Protein AF-0000000079604077 (afdb_homodimer)

Nearest PDB structures (foldseek):
  5gyy-assembly1_A  TM=9.411E-01  e=7.935E-50  Brassica rapa
  6kyw-assembly1_A  TM=9.581E-01  e=2.960E-48  Brassica rapa
  6kyw-assembly1_B  TM=9.552E-01  e=2.962E-47  Brassica rapa
  1kj1-assembly2_Q  TM=7.857E-01  e=2.710E-04  Allium sativum
  5d5g-assembly1_B  TM=6.576E-01  e=2.177E-03  Colocasia esculenta

pLDDT: mean 90.57, std 13.53, range [24.41, 98.75]

Radius of gyration: 33.09 Å; Cα contacts (8 Å, |Δi|>4): 2124; chains: 2; bounding box: 162×87×80 Å

InterPro domains:
  IPR000858 S-locus glycoprotein domain [PF00954] (209-317)
  IPR001480 Bulb-type lectin domain [PF01453] (72-177)
  IPR001480 Bulb-type lectin domain [PS50927] (23-145)
  IPR001480 Bulb-type lectin domain [SM00108] (29-151)
  IPR001480 Bulb-type lectin domain [cd00028] (32-151)
  IPR003609 PAN/Apple domain [PF08276] (339-404)
  IPR003609 PAN/Apple domain [PS50948] (339-420)
  IPR003609 PAN/Apple domain [SM00473] (340-419)
  IPR035446 S-locus-specific glycoprotein/EP1 [PIRSF002686] (5-427)
  IPR036426 Bulb-type lectin domain superfamily [G3DSA:2.90.10.10] (18-148)
  IPR036426 Bulb-type lectin domain superfamily [SSF51110] (73-182)

Sequence (864 aa):
MKHFYLFLFVSIISTLWLTSTSISTITPNQNISDGQTILSDDEFFRMGFFSPSNNSINRYFGIWYNKISVTTVVWVANRQTPLNDTSGVLTLNDQGTLMIIDRTNRSIWSTNSSLTANNPVAQLLGTGNLVIRNENSVDPDNYLWQSFDYPGNTFLPSMKFGFDFVKGLDKYLTAWKSDDDPSIGEYTNRFDRNGYPQILMRKGSEVEFNSGPWNGLRFSGMPNLKRNNIYTFEFVFNERELYYKYELVNNSVVSRMILDPDGKILRYIWIERRLEWELYVSGQMDNCDRYSLCGPYGICNIKDSAACGCLSGFEPRFPEQWRRADWSNGCVRKAELSCEGGDGFVKLSDVKVPDTRRSWFNDSMNLEECKQECLRKCNCTAYATLDVGTGRGCLNWFDDLVDIRSYPEETMQDIFVRMAASELGMTIHRILMKHFYLFLFVSIISTLWLTSTSISTITPNQNISDGQTILSDDEFFRMGFFSPSNNSINRYFGIWYNKISVTTVVWVANRQTPLNDTSGVLTLNDQGTLMIIDRTNRSIWSTNSSLTANNPVAQLLGTGNLVIRNENSVDPDNYLWQSFDYPGNTFLPSMKFGFDFVKGLDKYLTAWKSDDDPSIGEYTNRFDRNGYPQILMRKGSEVEFNSGPWNGLRFSGMPNLKRNNIYTFEFVFNERELYYKYELVNNSVVSRMILDPDGKILRYIWIERRLEWELYVSGQMDNCDRYSLCGPYGICNIKDSAACGCLSGFEPRFPEQWRRADWSNGCVRKAELSCEGGDGFVKLSDVKVPDTRRSWFNDSMNLEECKQECLRKCNCTAYATLDVGTGRGCLNWFDDLVDIRSYPEETMQDIFVRMAASELGMTIHRIL

Foldseek 3Di:
DDPPPPPPPPPPPPPPPPPPQFDQKAFQVDKAFAPGWGAARVRQKIWHKDFLDPPALWIWTFMFGRPADDTDTFGTFLLVPTDRHRQWMWGAHQQQKIFIAGPVRDTSGIDDFPDGEDRWMWGQHPQRKIFIAHPPDPDPVGTRDICLLPREFKATAPRWAAAFLVVGGHGWYFAACASRGSPGAQWIWGWDPQFAIWIFIDRHPHTFFTQFHDQAQGHLNQPPPHDDQFKDKDFDDDPGIGTIGMHGNDPVWDKMWGQYNVRWTFIWIQDRVVSDTDTDDTRDDDPLRTWQQQAFQWEAEPPDVVRIDHPQQWDQPDNVCVVVSNRHNHIDGPDDADLPDQKDWDKDFAKRWFDRSQKHKDFAAAPVRLRVVQSNDRQWFKKWARHPVVRTMIITHRDTGGSMYHDPDDRRTMMIGIHHNVRPVVVVPVVD/DPPPPPPPPPPPPPPPPPPPQFDQKAFQVDKAFAPGWGAARVRQKIWHKDFLDPPALWIWTFMFGRPADDTDTFGTFLLVPTDRHRQWMWGAHQQQKIFIAGPVRDTSGIDDFPDGEDRWMWGQHPQRKTFIAHPPDPDPVGTRDICLLPREFKATAPRWAAAFLVVGGHGWYFAACASRGSHGAQWIWGWDPQFAIWIFIDRNPHTFFTQFHDQAQGHLNQPPPHDDQFKDKDFDDDPGIGTIGMHGNDPVWDKMWGQYNVRWTFIWIQDRVVSDTDTDDTSDDDPLRTWQQQAFQWEAEPPDVVRIDHPQQWDQPDNVCVVVSNRHNHIDGPDAAPLPDLKFWDKDFAKRWFDRSQKHKDFAAAPVVLRVVQSNDRQWFKKWARHPVVRTMIITHRDTGGSMYHDPDDRRTMMIGIHHNVRPVVVVPVVD

Secondary structure (DSSP, 8-state):
------------------------EE-TT-EEETT-EEE-TTSSEEEEEE-SSTT---BEEEEEESSSSS--EEEESSTTS-BSSS--EEEE-TTS-EEEE-TTS-EEEE----SPPSSEEEEE-TTS-EEEEETT---GGG-SEEGGGS-TTEE-TT--EEEETTTTEEE-EEEEEETTEEEEEEEEEEEE-SSS-EEEEEETTEEEEEEEEB-SSSBTT-TT----SSEEEEEEESSSEEEEEEEES-TT--EEEEE-TTS-EEEEEEETTTTEEEEEEES--SGGGBTTTT-TTEEE-TTSSSSEEEPTTEEESSHHHHHTT--TT-EEESS---SSS--EEEEEEEEEPP--TTEEEETT--HHHHHHHHHH-TT--EEEEEETTTTEEEEEE-S---SEEE-SSS--EEEEEEE-GGGTSHHHHT--/------------------------EE-TT-EEETT-EEE-TTSSEEEEEE-SSTT---BEEEEEESSSSS--EEEESSTTS-BSSS--EEEE-TTS-EEEE-TTS-EEEE----SPPSSEEEEE-TTS-EEEEETT---GGG-SEEGGGS-TTEE-TT--EEEETTTTEEE-EEEEEETTEEEEEEEEEEEE-SSS-EEEEEETTEEEEEEEEB-SSSBTT-TT----SSEEEEEEESSSEEEEEEEES-TT--EEEEE-TTS-EEEEEEETTTTEEEEEEES--SGGGBTTTT-TTEEE-TTSSSSEEEPTTEEESSHHHHHTT--TT-EEESS---SSS--EEEEEEEEEPP--TTEEEESS--HHHHHHHHHH-TT--EEEEEETTTTEEEEEE-S---SEEE-SSS--EEEEEEE-GGGTSHHHHT--

Solvent-accessible surface area (backbone atoms only — not comparable to full-atom values): 45517 Å² total; per-residue (Å²): 137,86,82,76,79,80,77,79,80,78,77,78,76,77,74,73,76,73,72,75,73,62,63,27,64,42,39,51,91,38,74,44,41,52,86,43,73,41,31,8,72,75,45,40,23,31,34,33,54,47,50,73,39,92,86,47,65,45,27,36,43,33,32,25,46,50,73,50,94,59,88,44,76,52,38,63,71,28,38,83,48,59,36,77,54,75,56,41,31,39,39,32,43,69,62,50,37,42,33,36,25,40,84,83,65,44,72,63,36,66,55,85,54,92,55,87,44,59,64,26,30,36,34,38,37,63,72,63,40,39,33,30,23,32,68,89,49,84,52,76,91,60,46,59,43,51,42,52,60,61,26,42,30,34,52,46,52,71,34,56,42,25,34,35,60,78,80,69,43,72,19,45,36,34,8,24,53,39,92,70,33,66,24,81,31,60,26,35,40,36,70,39,70,46,43,51,50,29,40,38,28,22,53,68,90,42,67,47,30,57,35,26,39,61,29,72,78,34,34,41,46,30,74,44,61,49,69,45,78,48,34,42,70,48,78,46,77,59,92,50,35,37,33,42,33,35,41,62,70,35,84,86,57,51,63,42,31,34,37,40,60,84,61,45,42,39,29,34,33,55,38,72,93,76,71,41,77,38,82,72,49,53,60,64,49,43,79,63,42,38,49,38,57,25,9,33,42,12,29,23,29,71,69,38,48,67,37,56,44,52,38,92,64,36,38,57,62,50,57,70,46,39,71,64,70,49,29,63,73,16,26,38,71,72,56,75,72,64,68,82,61,66,54,46,68,48,78,44,72,17,20,20,55,43,69,32,60,60,25,46,71,42,77,83,34,39,57,69,56,34,50,52,57,36,67,71,36,68,61,37,40,30,37,30,55,34,18,67,79,79,49,34,6,19,33,34,30,55,53,82,49,27,43,28,30,50,48,86,74,54,91,51,43,54,37,32,37,55,35,19,50,84,56,61,69,62,60,63,60,75,76,102,136,87,79,77,79,78,79,80,79,79,77,78,76,76,75,74,76,74,74,75,73,61,65,28,62,43,39,50,93,38,72,44,41,52,86,42,72,40,32,9,73,76,46,40,22,32,33,33,55,46,50,73,39,94,86,48,63,44,28,34,44,32,32,25,46,51,75,51,95,59,89,44,75,52,39,62,69,29,38,81,48,61,37,77,54,74,57,40,31,40,38,31,42,69,61,50,35,44,31,34,24,40,82,84,67,46,72,63,36,65,56,86,56,93,54,86,45,60,65,27,30,36,35,37,36,63,73,64,40,41,32,30,24,33,68,90,48,86,53,77,91,59,46,60,41,52,42,50,60,60,26,42,31,34,50,47,55,71,34,56,41,24,36,34,61,77,79,68,42,73,19,45,38,33,7,23,53,39,92,69,34,67,24,82,31,60,26,37,40,35,70,40,69,48,43,49,51,28,41,38,29,22,52,69,90,43,70,48,30,56,34,26,38,61,28,73,78,36,34,41,46,32,74,43,63,49,68,44,76,47,35,45,70,49,80,46,77,60,91,51,37,34,32,42,32,35,40,62,70,33,83,85,57,50,62,44,31,33,37,39,60,85,64,45,42,39,29,34,34,56,37,72,94,76,69,41,75,38,83,71,50,54,62,65,51,44,80,64,43,39,50,39,57,26,8,33,41,12,31,22,27,69,69,38,49,67,37,55,45,51,39,91,64,36,38,56,62,50,56,71,46,39,70,63,69,49,30,64,72,18,27,37,70,73,55,75,73,65,71,81,60,65,54,44,69,48,80,44,72,18,21,21,54,43,68,32,60,60,25,46,71,41,76,81,34,39,56,68,56,33,51,52,56,37,67,71,36,68,61,37,40,31,36,31,56,33,19,66,79,82,49,35,5,19,33,35,30,55,52,81,48,27,45,27,29,51,49,87,73,57,92,50,43,54,37,33,36,54,35,18,51,86,55,62,67,60,59,64,60,76,77,103

Structure (mmCIF, N/CA/C/O backbone):
data_AF-0000000079604077-model_v1
#
loop_
_entity.id
_entity.type
_entity.pdbx_description
1 polymer 'Bulb-type lectin domain-containing protein'
#
loop_
_atom_site.group_PDB
_atom_site.id
_atom_site.type_symbol
_atom_site.label_atom_id
_atom_site.label_alt_id
_atom_site.label_comp_id
_atom_site.label_asym_id
_atom_site.label_entity_id
_atom_site.label_seq_id
_atom_site.pdbx_PDB_ins_code
_atom_site.Cartn_x
_atom_site.Cartn_y
_atom_site.Cartn_z
_atom_site.occupancy
_atom_site.B_iso_or_equiv
_atom_site.auth_seq_id
_atom_site.auth_comp_id
_atom_site.auth_asym_id
_atom_site.auth_atom_id
_atom_site.pdbx_PDB_model_num
ATOM 1 N N . MET A 1 1 ? -82.25 -31.422 -23.5 1 31.16 1 MET A N 1
ATOM 2 C CA . MET A 1 1 ? -81.188 -30.406 -23.625 1 31.16 1 MET A CA 1
ATOM 3 C C . MET A 1 1 ? -79.812 -31.031 -23.406 1 31.16 1 MET A C 1
ATOM 5 O O . MET A 1 1 ? -79.562 -31.734 -22.422 1 31.16 1 MET A O 1
ATOM 9 N N . LYS A 1 2 ? -79 -31.25 -24.625 1 38.84 2 LYS A N 1
ATOM 10 C CA . LYS A 1 2 ? -77.75 -31.844 -25 1 38.84 2 LYS A CA 1
ATOM 11 C C . LYS A 1 2 ? -76.562 -31.188 -24.266 1 38.84 2 LYS A C 1
ATOM 13 O O . LYS A 1 2 ? -76.438 -29.969 -24.328 1 38.84 2 LYS A O 1
ATOM 18 N N . HIS A 1 3 ? -76.125 -31.719 -23.188 1 37.91 3 HIS A N 1
ATOM 19 C CA . HIS A 1 3 ? -74.938 -31.375 -22.375 1 37.91 3 HIS A CA 1
ATOM 20 C C . HIS A 1 3 ? -73.625 -31.5 -23.188 1 37.91 3 HIS A C 1
ATOM 22 O O . HIS A 1 3 ? -73.25 -32.594 -23.578 1 37.91 3 HIS A O 1
ATOM 28 N N . PHE A 1 4 ? -73.375 -30.609 -24.172 1 47.59 4 PHE A N 1
ATOM 29 C CA . PHE A 1 4 ? -72.125 -30.625 -24.875 1 47.59 4 PHE A CA 1
ATOM 30 C C . PHE A 1 4 ? -70.938 -30.406 -23.906 1 47.59 4 PHE A C 1
ATOM 32 O O . PHE A 1 4 ? -70.938 -29.391 -23.203 1 47.59 4 PHE A O 1
ATOM 39 N N . TYR A 1 5 ? -70.312 -31.453 -23.453 1 42.5 5 TYR A N 1
ATOM 40 C CA . TYR A 1 5 ? -69 -31.469 -22.75 1 42.5 5 TYR A CA 1
ATOM 41 C C . TYR A 1 5 ? -67.875 -30.875 -23.609 1 42.5 5 TYR A C 1
ATOM 43 O O . TYR A 1 5 ? -67.625 -31.375 -24.703 1 42.5 5 TYR A O 1
ATOM 51 N N . LEU A 1 6 ? -67.688 -29.562 -23.609 1 46.19 6 LEU A N 1
ATOM 52 C CA . LEU A 1 6 ? -66.5 -28.922 -24.219 1 46.19 6 LEU A CA 1
ATOM 53 C C . LEU A 1 6 ? -65.188 -29.484 -23.625 1 46.19 6 LEU A C 1
ATOM 55 O O . LEU A 1 6 ? -64.938 -29.312 -22.438 1 46.19 6 LEU A O 1
ATOM 59 N N . PHE A 1 7 ? -64.625 -30.531 -24.234 1 49.16 7 PHE A N 1
ATOM 60 C CA . PHE A 1 7 ? -63.281 -31 -23.969 1 49.16 7 PHE A CA 1
ATOM 61 C C . PHE A 1 7 ? -62.25 -29.922 -24.297 1 49.16 7 PHE A C 1
ATOM 63 O O . PHE A 1 7 ? -62.125 -29.531 -25.453 1 49.16 7 PHE A O 1
ATOM 70 N N . LEU A 1 8 ? -61.844 -29.078 -23.359 1 47.78 8 LEU A N 1
ATOM 71 C CA . LEU A 1 8 ? -60.719 -28.188 -23.469 1 47.78 8 LEU A CA 1
ATOM 72 C C . LEU A 1 8 ? -59.406 -28.984 -23.641 1 47.78 8 LEU A C 1
ATOM 74 O O . LEU A 1 8 ? -59.031 -29.719 -22.734 1 47.78 8 LEU A O 1
ATOM 78 N N . PHE A 1 9 ? -58.969 -29.25 -24.859 1 48.38 9 PHE A N 1
ATOM 79 C CA . PHE A 1 9 ? -57.625 -29.766 -25.203 1 48.38 9 PHE A CA 1
ATOM 80 C C . PHE A 1 9 ? -56.562 -28.781 -24.766 1 48.38 9 PHE A C 1
ATOM 82 O O . PHE A 1 9 ? -56.438 -27.703 -25.328 1 48.38 9 PHE A O 1
ATOM 89 N N . VAL A 1 10 ? -56 -28.891 -23.578 1 51.97 10 VAL A N 1
ATOM 90 C CA . VAL A 1 10 ? -54.781 -28.203 -23.156 1 51.97 10 VAL A CA 1
ATOM 91 C C . VAL A 1 10 ? -53.594 -28.75 -23.938 1 51.97 10 VAL A C 1
ATOM 93 O O . VAL A 1 10 ? -53.188 -29.906 -23.781 1 51.97 10 VAL A O 1
ATOM 96 N N . SER A 1 11 ? -53.281 -28.25 -25.125 1 48.38 11 SER A N 1
ATOM 97 C CA . SER A 1 11 ? -52.031 -28.5 -25.828 1 48.38 11 SER A CA 1
ATOM 98 C C . SER A 1 11 ? -50.844 -28.156 -24.938 1 48.38 11 SER A C 1
ATOM 100 O O . SER A 1 11 ? -50.656 -27 -24.547 1 48.38 11 SER A O 1
ATOM 102 N N . ILE A 1 12 ? -50.25 -29.125 -24.312 1 52.69 12 ILE A N 1
ATOM 103 C CA . ILE A 1 12 ? -48.938 -29 -23.656 1 52.69 12 ILE A CA 1
ATOM 104 C C . ILE A 1 12 ? -47.875 -28.641 -24.703 1 52.69 12 ILE A C 1
ATOM 106 O O . ILE A 1 12 ? -47.531 -29.469 -25.562 1 52.69 12 ILE A O 1
ATOM 110 N N . ILE A 1 13 ? -47.719 -27.438 -25.172 1 52.47 13 ILE A N 1
ATOM 111 C CA . ILE A 1 13 ? -46.531 -26.984 -25.906 1 52.47 13 ILE A CA 1
ATOM 112 C C . ILE A 1 13 ? -45.281 -27.297 -25.109 1 52.47 13 ILE A C 1
ATOM 114 O O . ILE A 1 13 ? -45.031 -26.703 -24.062 1 52.47 13 ILE A O 1
ATOM 118 N N . SER A 1 14 ? -44.719 -28.484 -25.266 1 51.06 14 SER A N 1
ATOM 119 C CA . SER A 1 14 ? -43.344 -28.781 -24.812 1 51.06 14 SER A CA 1
ATOM 120 C C . SER A 1 14 ? -42.344 -27.828 -25.438 1 51.06 14 SER A C 1
ATOM 122 O O . SER A 1 14 ? -42.094 -27.875 -26.656 1 51.06 14 SER A O 1
ATOM 124 N N . THR A 1 15 ? -42.125 -26.688 -24.922 1 51.91 15 THR A N 1
ATOM 125 C CA . THR A 1 15 ? -41 -25.875 -25.281 1 51.91 15 THR A CA 1
ATOM 126 C C . THR A 1 15 ? -39.688 -26.672 -25.141 1 51.91 15 THR A C 1
ATOM 128 O O . THR A 1 15 ? -39.281 -26.969 -24.016 1 51.91 15 THR A O 1
ATOM 131 N N . LEU A 1 16 ? -39.375 -27.469 -26.062 1 49.09 16 LEU A N 1
ATOM 132 C CA . LEU A 1 16 ? -38 -27.953 -26.156 1 49.09 16 LEU A CA 1
ATOM 133 C C . LEU A 1 16 ? -37 -26.812 -26 1 49.09 16 LEU A C 1
ATOM 135 O O . LEU A 1 16 ? -36.938 -25.922 -26.859 1 49.09 16 LEU A O 1
ATOM 139 N N . TRP A 1 17 ? -36.625 -26.5 -24.781 1 50.22 17 TRP A N 1
ATOM 140 C CA . TRP A 1 17 ? -35.438 -25.688 -24.594 1 50.22 17 TRP A CA 1
ATOM 141 C C . TRP A 1 17 ? -34.281 -26.25 -25.406 1 50.22 17 TRP A C 1
ATOM 143 O O . TRP A 1 17 ? -33.688 -27.266 -25.031 1 50.22 17 TRP A O 1
ATOM 153 N N . LEU A 1 18 ? -34.188 -26.062 -26.688 1 44.78 18 LEU A N 1
ATOM 154 C CA . LEU A 1 18 ? -32.906 -26.25 -27.359 1 44.78 18 LEU A CA 1
ATOM 155 C C . LEU A 1 18 ? -31.797 -25.5 -26.641 1 44.78 18 LEU A C 1
ATOM 157 O O . LEU A 1 18 ? -31.75 -24.281 -26.656 1 44.78 18 LEU A O 1
ATOM 161 N N . THR A 1 19 ? -31.266 -26.078 -25.625 1 48.78 19 THR A N 1
ATOM 162 C CA . THR A 1 19 ? -30 -25.562 -25.109 1 48.78 19 THR A CA 1
ATOM 163 C C . THR A 1 19 ? -28.969 -25.453 -26.219 1 48.78 19 THR A C 1
ATOM 165 O O . THR A 1 19 ? -28.516 -26.469 -26.75 1 48.78 19 THR A O 1
ATOM 168 N N . SER A 1 20 ? -29.016 -24.516 -27.062 1 48.47 20 SER A N 1
ATOM 169 C CA . SER A 1 20 ? -27.906 -24.281 -27.984 1 48.47 20 SER A CA 1
ATOM 170 C C . SER A 1 20 ? -26.562 -24.391 -27.281 1 48.47 20 SER A C 1
ATOM 172 O O . SER A 1 20 ? -26.297 -23.625 -26.344 1 48.47 20 SER A O 1
ATOM 174 N N . THR A 1 21 ? -26.078 -25.625 -27.125 1 56.59 21 THR A N 1
ATOM 175 C CA . THR A 1 21 ? -24.734 -25.797 -26.594 1 56.59 21 THR A CA 1
ATOM 176 C C . THR A 1 21 ? -23.719 -24.938 -27.359 1 56.59 21 THR A C 1
ATOM 178 O O . THR A 1 21 ? -23.656 -25.016 -28.578 1 56.59 21 THR A O 1
ATOM 181 N N . SER A 1 22 ? -23.359 -23.812 -26.844 1 64.94 22 SER A N 1
ATOM 182 C CA . SER A 1 22 ? -22.328 -22.984 -27.453 1 64.94 22 SER A CA 1
ATOM 183 C C . SER A 1 22 ? -21.125 -23.828 -27.891 1 64.94 22 SER A C 1
ATOM 185 O O . SER A 1 22 ? -20.781 -24.797 -27.234 1 64.94 22 SER A O 1
ATOM 187 N N . ILE A 1 23 ? -20.734 -23.781 -29.094 1 76.12 23 ILE A N 1
ATOM 188 C CA . ILE A 1 23 ? -19.562 -24.453 -29.625 1 76.12 23 ILE A CA 1
ATOM 189 C C . ILE A 1 23 ? -18.297 -23.781 -29.094 1 76.12 23 ILE A C 1
ATOM 191 O O . ILE A 1 23 ? -18.031 -22.625 -29.406 1 76.12 23 ILE A O 1
ATOM 195 N N . SER A 1 24 ? -17.625 -24.484 -28.219 1 88.62 24 SER A N 1
ATOM 196 C CA . SER A 1 24 ? -16.438 -23.953 -27.562 1 88.62 24 SER A CA 1
ATOM 197 C C . SER A 1 24 ? -15.164 -24.359 -28.281 1 88.62 24 SER A C 1
ATOM 199 O O . SER A 1 24 ? -14.062 -24.203 -27.75 1 88.62 24 SER A O 1
ATOM 201 N N . THR A 1 25 ? -15.297 -24.844 -29.531 1 92.94 25 THR A N 1
ATOM 202 C CA . THR A 1 25 ? -14.141 -25.391 -30.219 1 92.94 25 THR A CA 1
ATOM 203 C C . THR A 1 25 ? -13.945 -24.703 -31.578 1 92.94 25 THR A C 1
ATOM 205 O O . THR A 1 25 ? -14.891 -24.141 -32.125 1 92.94 25 THR A O 1
ATOM 208 N N . ILE A 1 26 ? -12.703 -24.703 -31.984 1 94 26 ILE A N 1
ATOM 209 C CA . ILE A 1 26 ? -12.305 -24.266 -33.312 1 94 26 ILE A CA 1
ATOM 210 C C . ILE A 1 26 ? -11.578 -25.391 -34.031 1 94 26 ILE A C 1
ATOM 212 O O . ILE A 1 26 ? -10.609 -25.953 -33.531 1 94 26 ILE A O 1
ATOM 216 N N . THR A 1 27 ? -12.055 -25.734 -35.188 1 94.44 27 THR A N 1
ATOM 217 C CA . THR A 1 27 ? -11.391 -26.719 -36.031 1 94.44 27 THR A CA 1
ATOM 218 C C . THR A 1 27 ? -10.641 -26.047 -37.188 1 94.44 27 THR A C 1
ATOM 220 O O . THR A 1 27 ? -10.844 -24.875 -37.438 1 94.44 27 THR A O 1
ATOM 223 N N . PRO A 1 28 ? -9.664 -26.766 -37.844 1 92.38 28 PRO A N 1
ATOM 224 C CA . PRO A 1 28 ? -8.883 -26.156 -38.906 1 92.38 28 PRO A CA 1
ATOM 225 C C . PRO A 1 28 ? -9.75 -25.578 -40.031 1 92.38 28 PRO A C 1
ATOM 227 O O . PRO A 1 28 ? -9.312 -24.688 -40.75 1 92.38 28 PRO A O 1
ATOM 230 N N . ASN A 1 29 ? -10.922 -25.859 -40.156 1 87.06 29 ASN A N 1
ATOM 231 C CA . ASN A 1 29 ? -11.797 -25.328 -41.219 1 87.06 29 ASN A CA 1
ATOM 232 C C . ASN A 1 29 ? -12.633 -24.156 -40.688 1 87.06 29 ASN A C 1
ATOM 234 O O . ASN A 1 29 ? -13.453 -23.609 -41.438 1 87.06 29 ASN A O 1
ATOM 238 N N . GLN A 1 30 ? -12.258 -23.797 -39.5 1 91.56 30 GLN A N 1
ATOM 239 C CA . GLN A 1 30 ? -13.023 -22.719 -38.906 1 91.56 30 GLN A CA 1
ATOM 240 C C . GLN A 1 30 ? -12.125 -21.531 -38.562 1 91.56 30 GLN A C 1
ATOM 242 O O . GLN A 1 30 ? -10.969 -21.719 -38.156 1 91.56 30 GLN A O 1
ATOM 247 N N . ASN A 1 31 ? -12.664 -20.297 -38.812 1 93.69 31 ASN A N 1
ATOM 248 C CA . ASN A 1 31 ? -11.969 -19.062 -38.469 1 93.69 31 ASN A CA 1
ATOM 249 C C . ASN A 1 31 ? -12.812 -18.172 -37.562 1 93.69 31 ASN A C 1
ATOM 251 O O . ASN A 1 31 ? -14.039 -18.281 -37.531 1 93.69 31 ASN A O 1
ATOM 255 N N . ILE A 1 32 ? -12.117 -17.391 -36.75 1 96.56 32 ILE A N 1
ATOM 256 C CA . ILE A 1 32 ? -12.781 -16.375 -35.969 1 96.56 32 ILE A CA 1
ATOM 257 C C . ILE A 1 32 ? -12.344 -14.984 -36.438 1 96.56 32 ILE A C 1
ATOM 259 O O . ILE A 1 32 ? -11.18 -14.609 -36.281 1 96.56 32 ILE A O 1
ATOM 263 N N . SER A 1 33 ? -13.281 -14.273 -37 1 96.88 33 SER A N 1
ATOM 264 C CA . SER A 1 33 ? -12.992 -12.914 -37.438 1 96.88 33 SER A CA 1
ATOM 265 C C . SER A 1 33 ? -13.398 -11.883 -36.406 1 96.88 33 SER A C 1
ATOM 267 O O . SER A 1 33 ? -14.125 -12.203 -35.469 1 96.88 33 SER A O 1
ATOM 269 N N . ASP A 1 34 ? -12.875 -10.711 -36.594 1 96.38 34 ASP A N 1
ATOM 270 C CA . ASP A 1 34 ? -13.234 -9.641 -35.688 1 96.38 34 ASP A CA 1
ATOM 271 C C . ASP A 1 34 ? -14.742 -9.445 -35.625 1 96.38 34 ASP A C 1
ATOM 273 O O . ASP A 1 34 ? -15.414 -9.398 -36.656 1 96.38 34 ASP A O 1
ATOM 277 N N . GLY A 1 35 ? -15.281 -9.383 -34.375 1 95.19 35 GLY A N 1
ATOM 278 C CA . GLY A 1 35 ? -16.719 -9.312 -34.188 1 95.19 35 GLY A CA 1
ATOM 279 C C . GLY A 1 35 ? -17.328 -10.633 -33.75 1 95.19 35 GLY A C 1
ATOM 280 O O . GLY A 1 35 ? -18.406 -10.672 -33.156 1 95.19 35 GLY A O 1
ATOM 281 N N . GLN A 1 36 ? -16.688 -11.727 -34.156 1 96.81 36 GLN A N 1
ATOM 282 C CA . GLN A 1 36 ? -17.125 -13.055 -33.75 1 96.81 36 GLN A CA 1
ATOM 283 C C . GLN A 1 36 ? -16.469 -13.477 -32.438 1 96.81 36 GLN A C 1
ATOM 285 O O . GLN A 1 36 ? -15.328 -13.078 -32.156 1 96.81 36 GLN A O 1
ATOM 290 N N . THR A 1 37 ? -17.219 -14.266 -31.609 1 97 37 THR A N 1
ATOM 291 C CA . THR A 1 37 ? -16.672 -14.742 -30.344 1 97 37 THR A CA 1
ATOM 292 C C . THR A 1 37 ? -17.016 -16.219 -30.125 1 97 37 THR A C 1
ATOM 294 O O . THR A 1 37 ? -17.891 -16.766 -30.797 1 97 37 THR A O 1
ATOM 297 N N . ILE A 1 38 ? -16.25 -16.828 -29.297 1 96.5 38 ILE A N 1
ATOM 298 C CA . ILE A 1 38 ? -16.484 -18.203 -28.859 1 96.5 38 ILE A CA 1
ATOM 299 C C . ILE A 1 38 ? -16.625 -18.219 -27.344 1 96.5 38 ILE A C 1
ATOM 301 O O . ILE A 1 38 ? -15.891 -17.547 -26.625 1 96.5 38 ILE A O 1
ATOM 305 N N . LEU A 1 39 ? -17.625 -18.984 -26.859 1 97.19 39 LEU A N 1
ATOM 306 C CA . LEU A 1 39 ? -17.859 -19.141 -25.438 1 97.19 39 LEU A CA 1
ATOM 307 C C . LEU A 1 39 ? -17.25 -20.438 -24.922 1 97.19 39 LEU A C 1
ATOM 309 O O . LEU A 1 39 ? -17.156 -21.422 -25.656 1 97.19 39 LEU A O 1
ATOM 313 N N . SER A 1 40 ? -16.906 -20.359 -23.672 1 96.69 40 SER A N 1
ATOM 314 C CA . SER A 1 40 ? -16.516 -21.594 -23.031 1 96.69 40 SER A CA 1
ATOM 315 C C . SER A 1 40 ? -17.719 -22.516 -22.812 1 96.69 40 SER A C 1
ATOM 317 O O . SER A 1 40 ? -18.859 -22.094 -22.984 1 96.69 40 SER A O 1
ATOM 319 N N . ASP A 1 41 ? -17.453 -23.75 -22.484 1 87.62 41 ASP A N 1
ATOM 320 C CA . ASP A 1 41 ? -18.531 -24.719 -22.359 1 87.62 41 ASP A CA 1
ATOM 321 C C . ASP A 1 41 ? -19.547 -24.266 -21.312 1 87.62 41 ASP A C 1
ATOM 323 O O . ASP A 1 41 ? -20.766 -24.422 -21.516 1 87.62 41 ASP A O 1
ATOM 327 N N . ASP A 1 42 ? -19.094 -23.703 -20.219 1 90.56 42 ASP A N 1
ATOM 328 C CA . ASP A 1 42 ? -20 -23.281 -19.156 1 90.56 42 ASP A CA 1
ATOM 329 C C . ASP A 1 42 ? -20.375 -21.812 -19.328 1 90.56 42 ASP A C 1
ATOM 331 O O . ASP A 1 42 ? -20.984 -21.203 -18.438 1 90.56 42 ASP A O 1
ATOM 335 N N . GLU A 1 43 ? -19.891 -21.203 -20.422 1 94.94 43 GLU A N 1
ATOM 336 C CA . GLU A 1 43 ? -20.203 -19.844 -20.828 1 94.94 43 GLU A CA 1
ATOM 337 C C . GLU A 1 43 ? -19.688 -18.828 -19.828 1 94.94 43 GLU A C 1
ATOM 339 O O . GLU A 1 43 ? -20.266 -17.734 -19.688 1 94.94 43 GLU A O 1
ATOM 344 N N . PHE A 1 44 ? -18.703 -19.234 -19.141 1 95.5 44 PHE A N 1
ATOM 345 C CA . PHE A 1 44 ? -18.125 -18.328 -18.156 1 95.5 44 PHE A CA 1
ATOM 346 C C . PHE A 1 44 ? -17.125 -17.391 -18.828 1 95.5 44 PHE A C 1
ATOM 348 O O . PHE A 1 44 ? -16.953 -16.25 -18.391 1 95.5 44 PHE A O 1
ATOM 355 N N . PHE A 1 45 ? -16.5 -17.859 -19.844 1 97.38 45 PHE A N 1
ATOM 356 C CA . PHE A 1 45 ? -15.508 -17.062 -20.562 1 97.38 45 PHE A CA 1
ATOM 357 C C . PHE A 1 45 ? -15.891 -16.938 -22.031 1 97.38 45 PHE A C 1
ATOM 359 O O . PHE A 1 45 ? -16.656 -17.75 -22.562 1 97.38 45 PHE A O 1
ATOM 366 N N . ARG A 1 46 ? -15.391 -15.914 -22.547 1 97.75 46 ARG A N 1
ATOM 367 C CA . ARG A 1 46 ? -15.555 -15.594 -23.969 1 97.75 46 ARG A CA 1
ATOM 368 C C . ARG A 1 46 ? -14.219 -15.195 -24.594 1 97.75 46 ARG A C 1
ATOM 370 O O . ARG A 1 46 ? -13.359 -14.625 -23.922 1 97.75 46 ARG A O 1
ATOM 377 N N . MET A 1 47 ? -14.016 -15.547 -25.828 1 98 47 MET A N 1
ATOM 378 C CA . MET A 1 47 ? -12.789 -15.133 -26.5 1 98 47 MET A CA 1
ATOM 379 C C . MET A 1 47 ? -13.094 -14.516 -27.859 1 98 47 MET A C 1
ATOM 381 O O . MET A 1 47 ? -14.07 -14.891 -28.516 1 98 47 MET A O 1
ATOM 385 N N . GLY A 1 48 ? -12.305 -13.625 -28.266 1 97.94 48 GLY A N 1
ATOM 386 C CA . GLY A 1 48 ? -12.445 -12.867 -29.5 1 97.94 48 GLY A CA 1
ATOM 387 C C . GLY A 1 48 ? -11.523 -11.656 -29.562 1 97.94 48 GLY A C 1
ATOM 388 O O . GLY A 1 48 ? -10.625 -11.523 -28.734 1 97.94 48 GLY A O 1
ATOM 389 N N . PHE A 1 49 ? -11.742 -10.93 -30.656 1 98.12 49 PHE A N 1
ATOM 390 C CA . PHE A 1 49 ? -10.969 -9.703 -30.781 1 98.12 49 PHE A CA 1
ATOM 391 C C . PHE A 1 49 ? -11.547 -8.594 -29.906 1 98.12 49 PHE A C 1
ATOM 393 O O . PHE A 1 49 ? -12.766 -8.492 -29.766 1 98.12 49 PHE A O 1
ATOM 400 N N . PHE A 1 50 ? -10.688 -7.785 -29.312 1 97 50 PHE A N 1
ATOM 401 C CA . PHE A 1 50 ? -11.125 -6.703 -28.438 1 97 50 PHE A CA 1
ATOM 402 C C . PHE A 1 50 ? -10.148 -5.535 -28.5 1 97 50 PHE A C 1
ATOM 404 O O . PHE A 1 50 ? -9.055 -5.66 -29.047 1 97 50 PHE A O 1
ATOM 411 N N . SER A 1 51 ? -10.633 -4.383 -27.984 1 96.25 51 SER A N 1
ATOM 412 C CA . SER A 1 51 ? -9.781 -3.234 -27.703 1 96.25 51 SER A CA 1
ATOM 413 C C . SER A 1 51 ? -9.75 -2.939 -26.203 1 96.25 51 SER A C 1
ATOM 415 O O . SER A 1 51 ? -10.766 -3.055 -25.516 1 96.25 51 SER A O 1
ATOM 417 N N . PRO A 1 52 ? -8.586 -2.607 -25.688 1 92.56 52 PRO A N 1
ATOM 418 C CA . PRO A 1 52 ? -8.492 -2.371 -24.234 1 92.56 52 PRO A CA 1
ATOM 419 C C . PRO A 1 52 ? -9.336 -1.181 -23.781 1 92.56 52 PRO A C 1
ATOM 421 O O . PRO A 1 52 ? -9.727 -1.111 -22.609 1 92.56 52 PRO A O 1
ATOM 424 N N . SER A 1 53 ? -9.484 -0.223 -24.609 1 89.69 53 SER A N 1
ATOM 425 C CA . SER A 1 53 ? -10.344 0.917 -24.328 1 89.69 53 SER A CA 1
ATOM 426 C C . SER A 1 53 ? -11.078 1.392 -25.562 1 89.69 53 SER A C 1
ATOM 428 O O . SER A 1 53 ? -10.719 1.024 -26.688 1 89.69 53 SER A O 1
ATOM 430 N N . ASN A 1 54 ? -12.031 2.211 -25.312 1 85.19 54 ASN A N 1
ATOM 431 C CA . ASN A 1 54 ? -12.797 2.754 -26.438 1 85.19 54 ASN A CA 1
ATOM 432 C C . ASN A 1 54 ? -11.969 3.73 -27.266 1 85.19 54 ASN A C 1
ATOM 434 O O . ASN A 1 54 ? -12.305 4.016 -28.406 1 85.19 54 ASN A O 1
ATOM 438 N N . ASN A 1 55 ? -10.891 4.18 -26.641 1 86.19 55 ASN A N 1
ATOM 439 C CA . ASN A 1 55 ? -10.086 5.195 -27.312 1 86.19 55 ASN A CA 1
ATOM 440 C C . ASN A 1 55 ? -8.883 4.586 -28.016 1 86.19 55 ASN A C 1
ATOM 442 O O . ASN A 1 55 ? -8.133 5.285 -28.703 1 86.19 55 ASN A O 1
ATOM 446 N N . SER A 1 56 ? -8.797 3.25 -27.922 1 88.81 56 SER A N 1
ATOM 447 C CA . SER A 1 56 ? -7.645 2.602 -28.531 1 88.81 56 SER A CA 1
ATOM 448 C C . SER A 1 56 ? -7.977 2.096 -29.938 1 88.81 56 SER A C 1
ATOM 450 O O . SER A 1 56 ? -9.047 1.523 -30.156 1 88.81 56 SER A O 1
ATOM 452 N N . ILE A 1 57 ? -7.059 2.287 -30.891 1 90.19 57 ILE A N 1
ATOM 453 C CA . ILE A 1 57 ? -7.238 1.78 -32.25 1 90.19 57 ILE A CA 1
ATOM 454 C C . ILE A 1 57 ? -6.652 0.374 -32.375 1 90.19 57 ILE A C 1
ATOM 456 O O . ILE A 1 57 ? -6.855 -0.315 -33.375 1 90.19 57 ILE A O 1
ATOM 460 N N . ASN A 1 58 ? -5.969 0.02 -31.328 1 95.62 58 ASN A N 1
ATOM 461 C CA . ASN A 1 58 ? -5.324 -1.287 -31.344 1 95.62 58 ASN A CA 1
ATOM 462 C C . ASN A 1 58 ? -6.328 -2.412 -31.094 1 95.62 58 ASN A C 1
ATOM 464 O O . ASN A 1 58 ? -7.234 -2.27 -30.281 1 95.62 58 ASN A O 1
ATOM 468 N N . ARG A 1 59 ? -6.129 -3.492 -31.875 1 96.75 59 ARG A N 1
ATOM 469 C CA . ARG A 1 59 ? -6.973 -4.672 -31.734 1 96.75 59 ARG A CA 1
ATOM 470 C C . ARG A 1 59 ? -6.152 -5.883 -31.297 1 96.75 59 ARG A C 1
ATOM 472 O O . ARG A 1 59 ? -5.059 -6.117 -31.812 1 96.75 59 ARG A O 1
ATOM 479 N N . TYR A 1 60 ? -6.73 -6.582 -30.328 1 98.25 60 TYR A N 1
ATOM 480 C CA . TYR A 1 60 ? -6.105 -7.785 -29.781 1 98.25 60 TYR A CA 1
ATOM 481 C C . TYR A 1 60 ? -7.074 -8.961 -29.797 1 98.25 60 TYR A C 1
ATOM 483 O O . TYR A 1 60 ? -8.289 -8.773 -29.906 1 98.25 60 TYR A O 1
ATOM 491 N N . PHE A 1 61 ? -6.52 -10.117 -29.812 1 98.25 61 PHE A N 1
ATOM 492 C CA . PHE A 1 61 ? -7.316 -11.305 -29.531 1 98.25 61 PHE A CA 1
ATOM 493 C C . PHE A 1 61 ? -7.137 -11.75 -28.094 1 98.25 61 PHE A C 1
ATOM 495 O O . PHE A 1 61 ? -6.012 -11.867 -27.609 1 98.25 61 PHE A O 1
ATOM 502 N N . GLY A 1 62 ? -8.25 -11.891 -27.344 1 98.31 62 GLY A N 1
ATOM 503 C CA . GLY A 1 62 ? -8.117 -12.219 -25.922 1 98.31 62 GLY A CA 1
ATOM 504 C C . GLY A 1 62 ? -9.305 -12.977 -25.375 1 98.31 62 GLY A C 1
ATOM 505 O O . GLY A 1 62 ? -10.211 -13.344 -26.125 1 98.31 62 GLY A O 1
ATOM 506 N N . ILE A 1 63 ? -9.188 -13.391 -24.156 1 98.44 63 ILE A N 1
ATOM 507 C CA . ILE A 1 63 ? -10.219 -14.062 -23.375 1 98.44 63 ILE A CA 1
ATOM 508 C C . ILE A 1 63 ? -10.688 -13.156 -22.234 1 98.44 63 ILE A C 1
ATOM 510 O O . ILE A 1 63 ? -9.875 -12.5 -21.578 1 98.44 63 ILE A O 1
ATOM 514 N N . TRP A 1 64 ? -12 -13.039 -22.016 1 98.25 64 TRP A N 1
ATOM 515 C CA . TRP A 1 64 ? -12.531 -12.242 -20.906 1 98.25 64 TRP A CA 1
ATOM 516 C C . TRP A 1 64 ? -13.727 -12.938 -20.266 1 98.25 64 TRP A C 1
ATOM 518 O O . TRP A 1 64 ? -14.219 -13.953 -20.766 1 98.25 64 TRP A O 1
ATOM 528 N N . TYR A 1 65 ? -14.125 -12.5 -19.078 1 97.5 65 TYR A N 1
ATOM 529 C CA . TYR A 1 65 ? -15.297 -13.031 -18.406 1 97.5 65 TYR A CA 1
ATOM 530 C C . TYR A 1 65 ? -16.562 -12.703 -19.188 1 97.5 65 TYR A C 1
ATOM 532 O O . TYR A 1 65 ? -16.797 -11.555 -19.562 1 97.5 65 TYR A O 1
ATOM 540 N N . ASN A 1 66 ? -17.344 -13.688 -19.391 1 96.12 66 ASN A N 1
ATOM 541 C CA . ASN A 1 66 ? -18.625 -13.477 -20.031 1 96.12 66 ASN A CA 1
ATOM 542 C C . ASN A 1 66 ? -19.734 -13.227 -19.016 1 96.12 66 ASN A C 1
ATOM 544 O O . ASN A 1 66 ? -20.719 -12.539 -19.312 1 96.12 66 ASN A O 1
ATOM 548 N N . LYS A 1 67 ? -19.516 -13.648 -17.891 1 89.56 67 LYS A N 1
ATOM 549 C CA . LYS A 1 67 ? -20.578 -13.703 -16.891 1 89.56 67 LYS A CA 1
ATOM 550 C C . LYS A 1 67 ? -20.625 -12.422 -16.062 1 89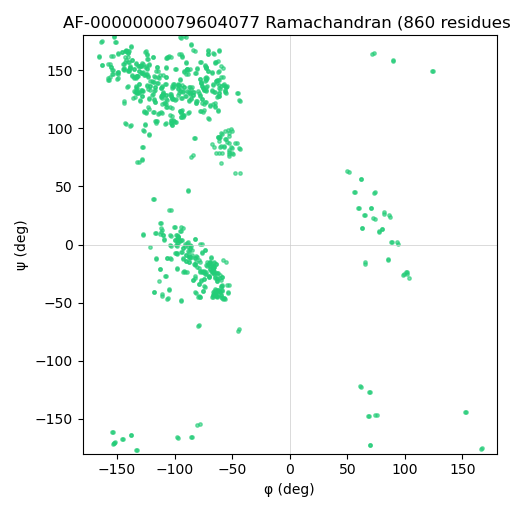.56 67 LYS A C 1
ATOM 552 O O . LYS A 1 67 ? -21.422 -12.305 -15.133 1 89.56 67 LYS A O 1
ATOM 557 N N . ILE A 1 68 ? -19.766 -11.484 -16.281 1 93.06 68 ILE A N 1
ATOM 558 C CA . ILE A 1 68 ? -19.828 -10.234 -15.539 1 93.06 68 ILE A CA 1
ATOM 559 C C . ILE A 1 68 ? -20.062 -9.07 -16.5 1 93.06 68 ILE A C 1
ATOM 561 O O . ILE A 1 68 ? -19.812 -9.188 -17.703 1 93.06 68 ILE A O 1
ATOM 565 N N . SER A 1 69 ? -20.531 -7.93 -15.961 1 90.5 69 SER A N 1
ATOM 566 C CA . SER A 1 69 ? -21.047 -6.836 -16.766 1 90.5 69 SER A CA 1
ATOM 567 C C . SER A 1 69 ? -19.922 -5.957 -17.312 1 90.5 69 SER A C 1
ATOM 569 O O . SER A 1 69 ? -20.141 -5.164 -18.234 1 90.5 69 SER A O 1
ATOM 571 N N . VAL A 1 70 ? -18.828 -6.113 -16.766 1 91.94 70 VAL A N 1
ATOM 572 C CA . VAL A 1 70 ? -17.703 -5.305 -17.234 1 91.94 70 VAL A CA 1
ATOM 573 C C . VAL A 1 70 ? -16.688 -6.191 -17.953 1 91.94 70 VAL A C 1
ATOM 575 O O . VAL A 1 70 ? -16.297 -7.242 -17.438 1 91.94 70 VAL A O 1
ATOM 578 N N . THR A 1 71 ? -16.344 -5.773 -19.125 1 93.88 71 THR A N 1
ATOM 579 C CA . THR A 1 71 ? -15.359 -6.559 -19.859 1 93.88 71 THR A CA 1
ATOM 580 C C . THR A 1 71 ? -14.031 -6.594 -19.109 1 93.88 71 THR A C 1
ATOM 582 O O . THR A 1 71 ? -13.414 -5.551 -18.891 1 93.88 71 THR A O 1
ATOM 585 N N . THR A 1 72 ? -13.664 -7.738 -18.688 1 96.88 72 THR A N 1
ATOM 586 C CA . THR A 1 72 ? -12.406 -7.953 -17.984 1 96.88 72 THR A CA 1
ATOM 587 C C . THR A 1 72 ? -11.578 -9.031 -18.656 1 96.88 72 THR A C 1
ATOM 589 O O . THR A 1 72 ? -11.867 -10.227 -18.531 1 96.88 72 THR A O 1
ATOM 592 N N . VAL A 1 73 ? -10.57 -8.539 -19.375 1 97.75 73 VAL A N 1
ATOM 593 C CA . VAL A 1 73 ? -9.719 -9.438 -20.141 1 97.75 73 VAL A CA 1
ATOM 594 C C . VAL A 1 73 ? -8.773 -10.18 -19.203 1 97.75 73 VAL A C 1
ATOM 596 O O . VAL A 1 73 ? -8.156 -9.578 -18.312 1 97.75 73 VAL A O 1
ATOM 599 N N . VAL A 1 74 ? -8.641 -11.531 -19.406 1 98.19 74 VAL A N 1
ATOM 600 C CA . VAL A 1 74 ? -7.836 -12.328 -18.484 1 98.19 74 VAL A CA 1
ATOM 601 C C . VAL A 1 74 ? -6.641 -12.922 -19.219 1 98.19 74 VAL A C 1
ATOM 603 O O . VAL A 1 74 ? -5.719 -13.461 -18.609 1 98.19 74 VAL A O 1
ATOM 606 N N . TRP A 1 75 ? -6.637 -12.836 -20.547 1 98.56 75 TRP A N 1
ATOM 607 C CA . TRP A 1 75 ? -5.535 -13.344 -21.359 1 98.56 75 TRP A CA 1
ATOM 608 C C . TRP A 1 75 ? -5.512 -12.664 -22.719 1 98.56 75 TRP A C 1
ATOM 610 O O . TRP A 1 75 ? -6.562 -12.438 -23.328 1 98.56 75 TRP A O 1
ATOM 620 N N . VAL A 1 76 ? -4.344 -12.367 -23.234 1 98.5 76 VAL A N 1
ATOM 621 C CA . VAL A 1 76 ? -4.172 -11.711 -24.531 1 98.5 76 VAL A CA 1
ATOM 622 C C . VAL A 1 76 ? -3.119 -12.445 -25.344 1 98.5 76 VAL A C 1
ATOM 624 O O . VAL A 1 76 ? -2.008 -12.688 -24.875 1 98.5 76 VAL A O 1
ATOM 627 N N . ALA A 1 77 ? -3.406 -12.75 -26.516 1 98.12 77 ALA A N 1
ATOM 628 C CA . ALA A 1 77 ? -2.496 -13.477 -27.406 1 98.12 77 ALA A CA 1
ATOM 629 C C . ALA A 1 77 ? -1.439 -12.539 -27.984 1 98.12 77 ALA A C 1
ATOM 631 O O . ALA A 1 77 ? -0.301 -12.508 -27.516 1 98.12 77 ALA A O 1
ATOM 632 N N . ASN A 1 78 ? -1.794 -11.625 -28.859 1 97.81 78 ASN A N 1
ATOM 633 C CA . ASN A 1 78 ? -0.879 -10.766 -29.609 1 97.81 78 ASN A CA 1
ATOM 634 C C . ASN A 1 78 ? -0.569 -9.484 -28.844 1 97.81 78 ASN A C 1
ATOM 636 O O . ASN A 1 78 ? -0.602 -8.391 -29.406 1 97.81 78 ASN A O 1
ATOM 640 N N . ARG A 1 79 ? -0.277 -9.625 -27.609 1 96.94 79 ARG A N 1
ATOM 641 C CA . ARG A 1 79 ? -0.104 -8.461 -26.75 1 96.94 79 ARG A CA 1
ATOM 642 C C . ARG A 1 79 ? 1.024 -7.566 -27.25 1 96.94 79 ARG A C 1
ATOM 644 O O . ARG A 1 79 ? 0.943 -6.34 -27.156 1 96.94 79 ARG A O 1
ATOM 651 N N . GLN A 1 80 ? 2.043 -8.109 -27.922 1 96.31 80 GLN A N 1
ATOM 652 C CA . GLN A 1 80 ? 3.213 -7.344 -28.328 1 96.31 80 GLN A CA 1
ATOM 653 C C . GLN A 1 80 ? 3.02 -6.754 -29.719 1 96.31 80 GLN A C 1
ATOM 655 O O . GLN A 1 80 ? 3.727 -5.82 -30.109 1 96.31 80 GLN A O 1
ATOM 660 N N . THR A 1 81 ? 2.127 -7.395 -30.484 1 96.88 81 THR A N 1
ATOM 661 C CA . THR A 1 81 ? 1.902 -6.969 -31.859 1 96.88 81 THR A CA 1
ATOM 662 C C . THR A 1 81 ? 0.415 -6.746 -32.125 1 96.88 81 THR A C 1
ATOM 664 O O . THR A 1 81 ? -0.245 -7.59 -32.719 1 96.88 81 THR A O 1
ATOM 667 N N . PRO A 1 82 ? -0.029 -5.59 -31.781 1 97.12 82 PRO A N 1
ATOM 668 C CA . PRO A 1 82 ? -1.454 -5.324 -31.984 1 97.12 82 PRO A CA 1
ATOM 669 C C . PRO A 1 82 ? -1.812 -5.141 -33.469 1 97.12 82 PRO A C 1
ATOM 671 O O . PRO A 1 82 ? -0.939 -4.836 -34.281 1 97.12 82 PRO A O 1
ATOM 674 N N . LEU A 1 83 ? -3.037 -5.461 -33.75 1 97 83 LEU A N 1
ATOM 675 C CA . LEU A 1 83 ? -3.615 -5.027 -35.031 1 97 83 LEU A CA 1
ATOM 676 C C . LEU A 1 83 ? -4.078 -3.578 -34.938 1 97 83 LEU A C 1
ATOM 678 O O . LEU A 1 83 ? -4.422 -3.092 -33.844 1 97 83 LEU A O 1
ATOM 682 N N . ASN A 1 84 ? -4.082 -2.865 -36.062 1 94.94 84 ASN A N 1
ATOM 683 C CA . ASN A 1 84 ? -4.539 -1.479 -36.062 1 94.94 84 ASN A CA 1
ATOM 684 C C . ASN A 1 84 ? -5.844 -1.315 -36.812 1 94.94 84 ASN A C 1
ATOM 686 O O . ASN A 1 84 ? -6.234 -0.197 -37.156 1 94.94 84 ASN A O 1
ATOM 690 N N . ASP A 1 85 ? -6.438 -2.406 -37.094 1 94.81 85 ASP A N 1
ATOM 691 C CA . A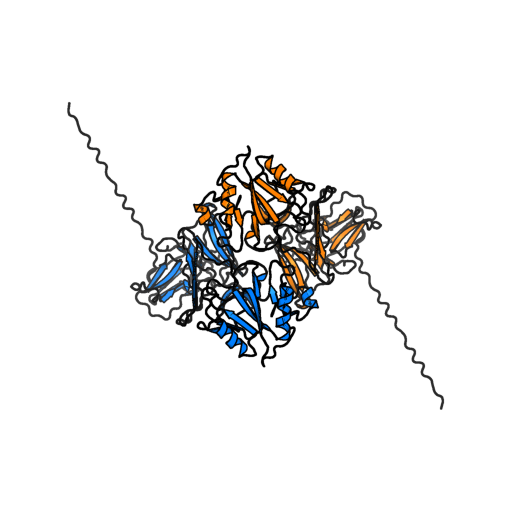SP A 1 85 ? -7.734 -2.434 -37.75 1 94.81 85 ASP A CA 1
ATOM 692 C C . ASP A 1 85 ? -8.516 -3.691 -37.375 1 94.81 85 ASP A C 1
ATOM 694 O O . ASP A 1 85 ? -8.125 -4.43 -36.469 1 94.81 85 ASP A O 1
ATOM 698 N N . THR A 1 86 ? -9.656 -3.963 -38.062 1 95.56 86 THR A N 1
ATOM 699 C CA . THR A 1 86 ? -10.531 -5.074 -37.719 1 95.56 86 THR A CA 1
ATOM 700 C C . THR A 1 86 ? -10.375 -6.223 -38.719 1 95.56 86 THR A C 1
ATOM 702 O O . THR A 1 86 ? -11.312 -6.988 -38.938 1 95.56 86 THR A O 1
ATOM 705 N N . SER A 1 87 ? -9.203 -6.379 -39.312 1 95 87 SER A N 1
ATOM 706 C CA . SER A 1 87 ? -9 -7.379 -40.344 1 95 87 SER A CA 1
ATOM 707 C C . SER A 1 87 ? -8.484 -8.688 -39.75 1 95 87 SER A C 1
ATOM 709 O O . SER A 1 87 ? -8.297 -9.672 -40.469 1 95 87 SER A O 1
ATOM 711 N N . GLY A 1 88 ? -8.266 -8.672 -38.469 1 96.62 88 GLY A N 1
ATOM 712 C CA . GLY A 1 88 ? -7.66 -9.836 -37.812 1 96.62 88 GLY A CA 1
ATOM 713 C C . GLY A 1 88 ? -8.523 -11.078 -37.906 1 96.62 88 GLY A C 1
ATOM 714 O O . GLY A 1 88 ? -9.75 -11 -37.812 1 96.62 88 GLY A O 1
ATOM 715 N N . VAL A 1 89 ? -7.82 -12.227 -38.156 1 97.62 89 VAL A N 1
ATOM 716 C CA . VAL A 1 89 ? -8.5 -13.516 -38.188 1 97.62 89 VAL A CA 1
ATOM 717 C C . VAL A 1 89 ? -7.699 -14.547 -37.406 1 97.62 89 VAL A C 1
ATOM 719 O O . VAL A 1 89 ? -6.48 -14.656 -37.562 1 97.62 89 VAL A O 1
ATOM 722 N N . LEU A 1 90 ? -8.375 -15.195 -36.469 1 97.88 90 LEU A N 1
ATOM 723 C CA . LEU A 1 90 ? -7.773 -16.344 -35.812 1 97.88 90 LEU A CA 1
ATOM 724 C C . LEU A 1 90 ? -8.078 -17.625 -36.562 1 97.88 90 LEU A C 1
ATOM 726 O O . LEU A 1 90 ? -9.234 -17.906 -36.875 1 97.88 90 LEU A O 1
ATOM 730 N N . THR A 1 91 ? -7.012 -18.422 -36.781 1 95.5 91 THR A N 1
ATOM 731 C CA . THR A 1 91 ? -7.199 -19.672 -37.531 1 95.5 91 THR A CA 1
ATOM 732 C C . THR A 1 91 ? -6.352 -20.781 -36.906 1 95.5 91 THR A C 1
ATOM 734 O O . THR A 1 91 ? -5.344 -20.516 -36.25 1 95.5 91 THR A O 1
ATOM 737 N N . LEU A 1 92 ? -6.852 -21.984 -37.031 1 95.5 92 LEU A N 1
ATOM 738 C CA . LEU A 1 92 ? -6.129 -23.188 -36.656 1 95.5 92 LEU A CA 1
ATOM 739 C C . LEU A 1 92 ? -5.758 -24.016 -37.875 1 95.5 92 LEU A C 1
ATOM 741 O O . LEU A 1 92 ? -6.605 -24.281 -38.75 1 95.5 92 LEU A O 1
ATOM 745 N N . ASN A 1 93 ? -4.484 -24.344 -38.031 1 92.12 93 ASN A N 1
ATOM 746 C CA . ASN A 1 93 ? -4.125 -25.156 -39.188 1 92.12 93 ASN A CA 1
ATOM 747 C C . ASN A 1 93 ? -4.102 -26.641 -38.812 1 92.12 93 ASN A C 1
ATOM 749 O O . ASN A 1 93 ? -4.309 -27.016 -37.688 1 92.12 93 ASN A O 1
ATOM 753 N N . ASP A 1 94 ? -3.83 -27.469 -39.812 1 91.44 94 ASP A N 1
ATOM 754 C CA . ASP A 1 94 ? -3.914 -28.922 -39.656 1 91.44 94 ASP A CA 1
ATOM 755 C C . ASP A 1 94 ? -2.771 -29.453 -38.781 1 91.44 94 ASP A C 1
ATOM 757 O O . ASP A 1 94 ? -2.834 -30.578 -38.281 1 91.44 94 ASP A O 1
ATOM 761 N N . GLN A 1 95 ? -1.767 -28.641 -38.656 1 90.56 95 GLN A N 1
ATOM 762 C CA . GLN A 1 95 ? -0.622 -29.031 -37.844 1 90.56 95 GLN A CA 1
ATOM 763 C C . GLN A 1 95 ? -0.849 -28.703 -36.344 1 90.56 95 GLN A C 1
ATOM 765 O O . GLN A 1 95 ? -0.016 -29.016 -35.5 1 90.56 95 GLN A O 1
ATOM 770 N N . GLY A 1 96 ? -1.927 -28.078 -36.062 1 92.62 96 GLY A N 1
ATOM 771 C CA . GLY A 1 96 ? -2.248 -27.75 -34.688 1 92.62 96 GLY A CA 1
ATOM 772 C C . GLY A 1 96 ? -1.655 -26.422 -34.219 1 92.62 96 GLY A C 1
ATOM 773 O O . GLY A 1 96 ? -1.356 -26.25 -33.062 1 92.62 96 GLY A O 1
ATOM 774 N N . THR A 1 97 ? -1.398 -25.578 -35.188 1 93.88 97 THR A N 1
ATOM 775 C CA . THR A 1 97 ? -0.882 -24.25 -34.875 1 93.88 97 THR A CA 1
ATOM 776 C C . THR A 1 97 ? -1.985 -23.203 -34.969 1 93.88 97 THR A C 1
ATOM 778 O O . THR A 1 97 ? -2.6 -23.031 -36.031 1 93.88 97 THR A O 1
ATOM 781 N N . LEU A 1 98 ? -2.227 -22.594 -33.812 1 95.5 98 LEU A N 1
ATOM 782 C CA . LEU A 1 98 ? -3.148 -21.469 -33.781 1 95.5 98 LEU A CA 1
ATOM 783 C C . LEU A 1 98 ? -2.434 -20.172 -34.156 1 95.5 98 LEU A C 1
ATOM 785 O O . LEU A 1 98 ? -1.343 -19.891 -33.656 1 95.5 98 LEU A O 1
ATOM 789 N N . MET A 1 99 ? -3.043 -19.391 -35.094 1 96.19 99 MET A N 1
ATOM 790 C CA . MET A 1 99 ? -2.369 -18.188 -35.562 1 96.19 99 MET A CA 1
ATOM 791 C C . MET A 1 99 ? -3.363 -17.047 -35.75 1 96.19 99 MET A C 1
ATOM 793 O O . MET A 1 99 ? -4.539 -17.281 -36.031 1 96.19 99 MET A O 1
ATOM 797 N N . ILE A 1 100 ? -2.881 -15.836 -35.562 1 97.88 100 ILE A N 1
ATOM 798 C CA . ILE A 1 100 ? -3.604 -14.617 -35.906 1 97.88 100 ILE A CA 1
ATOM 799 C C . ILE A 1 100 ? -2.982 -14 -37.156 1 97.88 100 ILE A C 1
ATOM 801 O O . ILE A 1 100 ? -1.783 -13.719 -37.188 1 97.88 100 ILE A O 1
ATOM 805 N N . ILE A 1 101 ? -3.816 -13.797 -38.156 1 96.88 101 ILE A N 1
ATOM 806 C CA . ILE A 1 101 ? -3.305 -13.227 -39.406 1 96.88 101 ILE A CA 1
ATOM 807 C C . ILE A 1 101 ? -3.922 -11.844 -39.625 1 96.88 101 ILE A C 1
ATOM 809 O O . ILE A 1 101 ? -5.059 -11.594 -39.219 1 96.88 101 ILE A O 1
ATOM 813 N N . ASP A 1 102 ? -3.154 -11.078 -40.25 1 96.44 102 ASP A N 1
ATOM 814 C CA . ASP A 1 102 ? -3.625 -9.727 -40.531 1 96.44 102 ASP A CA 1
ATOM 815 C C . ASP A 1 102 ? -4.18 -9.609 -41.938 1 96.44 102 ASP A C 1
ATOM 817 O O . ASP A 1 102 ? -4.426 -10.625 -42.625 1 96.44 102 ASP A O 1
ATOM 821 N N . ARG A 1 103 ? -4.371 -8.422 -42.406 1 94.25 103 ARG A N 1
ATOM 822 C CA . ARG A 1 103 ? -5.004 -8.164 -43.719 1 94.25 103 ARG A CA 1
ATOM 823 C C . ARG A 1 103 ? -4.137 -8.68 -44.844 1 94.25 103 ARG A C 1
ATOM 825 O O . ARG A 1 103 ? -4.648 -8.977 -45.938 1 94.25 103 ARG A O 1
ATOM 832 N N . THR A 1 104 ? -2.879 -8.773 -44.625 1 95.69 104 THR A N 1
ATOM 833 C CA . THR A 1 104 ? -1.96 -9.211 -45.656 1 95.69 104 THR A CA 1
ATOM 834 C C . THR A 1 104 ? -1.679 -10.703 -45.531 1 95.69 104 THR A C 1
ATOM 836 O O . THR A 1 104 ? -0.757 -11.227 -46.188 1 95.69 104 THR A O 1
ATOM 839 N N . ASN A 1 105 ? -2.316 -11.305 -44.656 1 93.25 105 ASN A N 1
ATOM 840 C CA . ASN A 1 105 ? -2.189 -12.734 -44.406 1 93.25 105 ASN A CA 1
ATOM 841 C C . ASN A 1 105 ? -0.865 -13.078 -43.75 1 93.25 105 ASN A C 1
ATOM 843 O O . ASN A 1 105 ? -0.358 -14.188 -43.875 1 93.25 105 ASN A O 1
ATOM 847 N N . ARG A 1 106 ? -0.363 -12.094 -43.156 1 95.44 106 ARG A N 1
ATOM 848 C CA . ARG A 1 106 ? 0.833 -12.328 -42.344 1 95.44 106 ARG A CA 1
ATOM 849 C C . ARG A 1 106 ? 0.466 -12.742 -40.906 1 95.44 106 ARG A C 1
ATOM 851 O O . ARG A 1 106 ? -0.447 -12.172 -40.312 1 95.44 106 ARG A O 1
ATOM 858 N N . SER A 1 107 ? 1.151 -13.758 -40.406 1 95.31 107 SER A N 1
ATOM 859 C CA . SER A 1 107 ? 0.946 -14.188 -39.031 1 95.31 107 SER A CA 1
ATOM 860 C C . SER A 1 107 ? 1.594 -13.219 -38.062 1 95.31 107 SER A C 1
ATOM 862 O O . SER A 1 107 ? 2.807 -13 -38.094 1 95.31 107 SER A O 1
ATOM 864 N N . ILE A 1 108 ? 0.851 -12.648 -37.188 1 96.81 108 ILE A N 1
ATOM 865 C CA . ILE A 1 108 ? 1.403 -11.703 -36.219 1 96.81 108 ILE A CA 1
ATOM 866 C C . ILE A 1 108 ? 1.542 -12.383 -34.844 1 96.81 108 ILE A C 1
ATOM 868 O O . ILE A 1 108 ? 2.148 -11.828 -33.938 1 96.81 108 ILE A O 1
ATOM 872 N N . TRP A 1 109 ? 0.957 -13.508 -34.688 1 97.12 109 TRP A N 1
ATOM 873 C CA . TRP A 1 109 ? 1.044 -14.336 -33.469 1 97.12 109 TRP A CA 1
ATOM 874 C C . TRP A 1 109 ? 0.747 -15.797 -33.812 1 97.12 109 TRP A C 1
ATOM 876 O O . TRP A 1 109 ? -0.114 -16.094 -34.625 1 97.12 109 TRP A O 1
ATOM 886 N N . SER A 1 110 ? 1.412 -16.656 -33.156 1 96.06 110 SER A N 1
ATOM 887 C CA . SER A 1 110 ? 1.145 -18.078 -33.344 1 96.06 110 SER A CA 1
ATOM 888 C C . SER A 1 110 ? 1.597 -18.891 -32.156 1 96.06 110 SER A C 1
ATOM 890 O O . SER A 1 110 ? 2.412 -18.422 -31.344 1 96.06 110 SER A O 1
ATOM 892 N N . THR A 1 111 ? 0.885 -20.031 -32.094 1 94.06 111 THR A N 1
ATOM 893 C CA . THR A 1 111 ? 1.306 -20.969 -31.047 1 94.06 111 THR A CA 1
ATOM 894 C C . THR A 1 111 ? 2.445 -21.844 -31.547 1 94.06 111 THR A C 1
ATOM 896 O O . THR A 1 111 ? 2.586 -22.062 -32.75 1 94.06 111 THR A O 1
ATOM 899 N N . ASN A 1 112 ? 3.471 -22.062 -30.781 1 77.25 112 ASN A N 1
ATOM 900 C CA . ASN A 1 112 ? 4.555 -22.938 -31.203 1 77.25 112 ASN A CA 1
ATOM 901 C C . ASN A 1 112 ? 4.48 -24.297 -30.531 1 77.25 112 ASN A C 1
ATOM 903 O O . ASN A 1 112 ? 4.281 -24.375 -29.312 1 77.25 112 ASN A O 1
ATOM 907 N N . SER A 1 113 ? 4.074 -25.312 -31.375 1 75.62 113 SER A N 1
ATOM 908 C CA . SER A 1 113 ? 4.148 -26.656 -30.812 1 75.62 113 SER A CA 1
ATOM 909 C C . SER A 1 113 ? 5.012 -27.562 -31.672 1 75.62 113 SER A C 1
ATOM 911 O O . SER A 1 113 ? 4.977 -27.484 -32.906 1 75.62 113 SER A O 1
ATOM 913 N N . SER A 1 114 ? 5.816 -28.219 -31.031 1 71.81 114 SER A N 1
ATOM 914 C CA . SER A 1 114 ? 6.648 -29.188 -31.75 1 71.81 114 SER A CA 1
ATOM 915 C C . SER A 1 114 ? 5.941 -30.531 -31.875 1 71.81 114 SER A C 1
ATOM 917 O O . SER A 1 114 ? 6.402 -31.422 -32.594 1 71.81 114 SER A O 1
ATOM 919 N N . LEU A 1 115 ? 4.801 -30.609 -31.359 1 76.12 115 LEU A N 1
ATOM 920 C CA . LEU A 1 115 ? 4.113 -31.906 -31.328 1 76.12 115 LEU A CA 1
ATOM 921 C C . LEU A 1 115 ? 3.279 -32.125 -32.594 1 76.12 115 LEU A C 1
ATOM 923 O O . LEU A 1 115 ? 2.814 -31.141 -33.188 1 76.12 115 LEU A O 1
ATOM 927 N N . THR A 1 116 ? 3.188 -33.375 -32.875 1 78.81 116 THR A N 1
ATOM 928 C CA . THR A 1 116 ? 2.4 -33.75 -34.031 1 78.81 116 THR A CA 1
ATOM 929 C C . THR A 1 116 ? 0.908 -33.719 -33.719 1 78.81 116 THR A C 1
ATOM 931 O O . THR A 1 116 ? 0.469 -34.312 -32.75 1 78.81 116 THR A O 1
ATOM 934 N N . ALA A 1 117 ? 0.207 -33.094 -34.531 1 86.88 117 ALA A N 1
ATOM 935 C CA . ALA A 1 117 ? -1.231 -33 -34.312 1 86.88 117 ALA A CA 1
ATOM 936 C C . ALA A 1 117 ? -2.006 -33.969 -35.188 1 86.88 117 ALA A C 1
ATOM 938 O O . ALA A 1 117 ? -1.614 -34.25 -36.312 1 86.88 117 ALA A O 1
ATOM 939 N N . ASN A 1 118 ? -3 -34.656 -34.562 1 90.75 118 ASN A N 1
ATOM 940 C CA . ASN A 1 118 ? -3.975 -35.5 -35.281 1 90.75 118 ASN A CA 1
ATOM 941 C C . ASN A 1 118 ? -5.391 -34.938 -35.125 1 90.75 118 ASN A C 1
ATOM 943 O O . ASN A 1 118 ? -6.035 -35.156 -34.094 1 90.75 118 ASN A O 1
ATOM 947 N N . ASN A 1 119 ? -5.898 -34.312 -36.188 1 92.31 119 ASN A N 1
ATOM 948 C CA . ASN A 1 119 ? -7.191 -33.656 -36.156 1 92.31 119 ASN A CA 1
ATOM 949 C C . ASN A 1 119 ? -7.293 -32.688 -34.969 1 92.31 119 ASN A C 1
ATOM 951 O O . ASN A 1 119 ? -8.141 -32.875 -34.094 1 92.31 119 ASN A O 1
ATOM 955 N N . PRO A 1 120 ? -6.43 -31.734 -35.031 1 94.62 120 PRO A N 1
ATOM 956 C CA . PRO A 1 120 ? -6.348 -30.844 -33.875 1 94.62 120 PRO A CA 1
ATOM 957 C C . PRO A 1 120 ? -7.605 -29.984 -33.688 1 94.62 120 PRO A C 1
ATOM 959 O O . PRO A 1 120 ? -8.281 -29.672 -34.688 1 94.62 120 PRO A O 1
ATOM 962 N N . VAL A 1 121 ? -7.938 -29.672 -32.469 1 95.12 121 VAL A N 1
ATOM 963 C CA . VAL A 1 121 ? -9.016 -28.766 -32.094 1 95.12 121 VAL A CA 1
ATOM 964 C C . VAL A 1 121 ? -8.531 -27.781 -31.031 1 95.12 121 VAL A C 1
ATOM 966 O O . VAL A 1 121 ? -7.777 -28.156 -30.125 1 95.12 121 VAL A O 1
ATOM 969 N N . ALA A 1 122 ? -8.883 -26.516 -31.219 1 96.06 122 ALA A N 1
ATOM 970 C CA . ALA A 1 122 ? -8.711 -25.531 -30.156 1 96.06 122 ALA A CA 1
ATOM 971 C C . ALA A 1 122 ? -9.992 -25.375 -29.344 1 96.06 122 ALA A C 1
ATOM 973 O O . ALA A 1 122 ? -11.086 -25.281 -29.906 1 96.06 122 ALA A O 1
ATOM 974 N N . GLN A 1 123 ? -9.867 -25.406 -28.031 1 96.69 123 GLN A N 1
ATOM 975 C CA . GLN A 1 123 ? -11.047 -25.344 -27.172 1 96.69 123 GLN A CA 1
ATOM 976 C C . GLN A 1 123 ? -10.836 -24.375 -26.016 1 96.69 123 GLN A C 1
ATOM 978 O O . GLN A 1 123 ? -9.789 -24.391 -25.375 1 96.69 123 GLN A O 1
ATOM 983 N N . LEU A 1 124 ? -11.828 -23.5 -25.812 1 97.62 124 LEU A N 1
ATOM 984 C CA . LEU A 1 124 ? -11.852 -22.672 -24.609 1 97.62 124 LEU A CA 1
ATOM 985 C C . LEU A 1 124 ? -12.57 -23.375 -23.469 1 97.62 124 LEU A C 1
ATOM 987 O O . LEU A 1 124 ? -13.781 -23.594 -23.516 1 97.62 124 LEU A O 1
ATOM 991 N N . LEU A 1 125 ? -11.805 -23.703 -22.453 1 96.56 125 LEU A N 1
ATOM 992 C CA . LEU A 1 125 ? -12.352 -24.453 -21.328 1 96.56 125 LEU A CA 1
ATOM 993 C C . LEU A 1 125 ? -13.062 -23.516 -20.344 1 96.56 125 LEU A C 1
ATOM 995 O O . LEU A 1 125 ? -12.859 -22.297 -20.375 1 96.56 125 LEU A O 1
ATOM 999 N N . GLY A 1 126 ? -13.828 -24.156 -19.438 1 94.62 126 GLY A N 1
ATOM 1000 C CA . GLY A 1 126 ? -14.539 -23.406 -18.422 1 94.62 126 GLY A CA 1
ATOM 1001 C C . GLY A 1 126 ? -13.625 -22.719 -17.422 1 94.62 126 GLY A C 1
ATOM 1002 O O . GLY A 1 126 ? -14.031 -21.781 -16.734 1 94.62 126 GLY A O 1
ATOM 1003 N N . THR A 1 127 ? -12.383 -23.141 -17.328 1 94.62 127 THR A N 1
ATOM 1004 C CA . THR A 1 127 ? -11.406 -22.547 -16.422 1 94.62 127 THR A CA 1
ATOM 1005 C C . THR A 1 127 ? -10.82 -21.266 -17 1 94.62 127 THR A C 1
ATOM 1007 O O . THR A 1 127 ? -10.148 -20.516 -16.312 1 94.62 127 THR A O 1
ATOM 1010 N N . GLY A 1 128 ? -11.109 -21.031 -18.297 1 96.44 128 GLY A N 1
ATOM 1011 C CA . GLY A 1 128 ? -10.492 -19.922 -19 1 96.44 128 GLY A CA 1
ATOM 1012 C C . GLY A 1 128 ? -9.234 -20.328 -19.766 1 96.44 128 GLY A C 1
ATOM 1013 O O . GLY A 1 128 ? -8.609 -19.484 -20.422 1 96.44 128 GLY A O 1
ATOM 1014 N N . ASN A 1 129 ? -8.891 -21.609 -19.703 1 97.5 129 ASN A N 1
ATOM 1015 C CA . ASN A 1 129 ? -7.738 -22.141 -20.438 1 97.5 129 ASN A CA 1
ATOM 1016 C C . ASN A 1 129 ? -8.078 -22.422 -21.891 1 97.5 129 ASN A C 1
ATOM 1018 O O . ASN A 1 129 ? -9.023 -23.156 -22.188 1 97.5 129 ASN A O 1
ATOM 1022 N N . LEU A 1 130 ? -7.352 -21.797 -22.766 1 97.5 130 LEU A N 1
ATOM 1023 C CA . LEU A 1 130 ? -7.418 -22.172 -24.172 1 97.5 130 LEU A CA 1
ATOM 1024 C C . LEU A 1 130 ? -6.445 -23.297 -24.484 1 97.5 130 LEU A C 1
ATOM 1026 O O . LEU A 1 130 ? -5.238 -23.156 -24.266 1 97.5 130 LEU A O 1
ATOM 1030 N N . VAL A 1 131 ? -7.02 -24.375 -25.047 1 96.56 131 VAL A N 1
ATOM 1031 C CA . VAL A 1 131 ? -6.156 -25.547 -25.25 1 96.56 131 VAL A CA 1
ATOM 1032 C C . VAL A 1 131 ? -6.23 -25.984 -26.703 1 96.56 131 VAL A C 1
ATOM 1034 O O . VAL A 1 131 ? -7.246 -25.781 -27.375 1 96.56 131 VAL A O 1
ATOM 1037 N N . ILE A 1 132 ? -5.129 -26.469 -27.203 1 96.19 132 ILE A N 1
ATOM 1038 C CA . ILE A 1 132 ? -5.07 -27.203 -28.453 1 96.19 132 ILE A CA 1
ATOM 1039 C C . ILE A 1 132 ? -4.82 -28.688 -28.172 1 96.19 132 ILE A C 1
ATOM 1041 O O . ILE A 1 132 ? -3.859 -29.031 -27.484 1 96.19 132 ILE A O 1
ATOM 1045 N N . ARG A 1 133 ? -5.711 -29.453 -28.609 1 95.25 133 ARG A N 1
ATOM 1046 C CA . ARG A 1 133 ? -5.629 -30.891 -28.375 1 95.25 133 ARG A CA 1
ATOM 1047 C C . ARG A 1 133 ? -6.055 -31.688 -29.609 1 95.25 133 ARG A C 1
ATOM 1049 O O . ARG A 1 133 ? -6.629 -31.125 -30.547 1 95.25 133 ARG A O 1
ATOM 1056 N N . ASN A 1 134 ? -5.711 -32.938 -29.5 1 94.44 134 ASN A N 1
ATOM 1057 C CA . ASN A 1 134 ? -6.297 -33.844 -30.5 1 94.44 134 ASN A CA 1
ATOM 1058 C C . ASN A 1 134 ? -7.781 -34.062 -30.234 1 94.44 134 ASN A C 1
ATOM 1060 O O . ASN A 1 134 ? -8.203 -34.156 -29.078 1 94.44 134 ASN A O 1
ATOM 1064 N N . GLU A 1 135 ? -8.492 -34.156 -31.25 1 91.19 135 GLU A N 1
ATOM 1065 C CA . GLU A 1 135 ? -9.945 -34.281 -31.125 1 91.19 135 GLU A CA 1
ATOM 1066 C C . GLU A 1 135 ? -10.344 -35.406 -30.203 1 91.19 135 GLU A C 1
ATOM 1068 O O . GLU A 1 135 ? -11.281 -35.281 -29.406 1 91.19 135 GLU A O 1
ATOM 1073 N N . ASN A 1 136 ? -9.586 -36.469 -30.203 1 87.94 136 ASN A N 1
ATOM 1074 C CA . ASN A 1 136 ? -9.969 -37.656 -29.438 1 87.94 136 ASN A CA 1
ATOM 1075 C C . ASN A 1 136 ? -9.258 -37.719 -28.094 1 87.94 136 ASN A C 1
ATOM 1077 O O . ASN A 1 136 ? -9.344 -38.719 -27.391 1 87.94 136 ASN A O 1
ATOM 1081 N N . SER A 1 137 ? -8.562 -36.688 -27.734 1 86.19 137 SER A N 1
ATOM 1082 C CA . SER A 1 137 ? -7.832 -36.719 -26.469 1 86.19 137 SER A CA 1
ATOM 1083 C C . SER A 1 137 ? -8.266 -35.562 -25.578 1 86.19 137 SER A C 1
ATOM 1085 O O . SER A 1 137 ? -8.086 -34.375 -25.922 1 86.19 137 SER A O 1
ATOM 1087 N N . VAL A 1 138 ? -8.82 -35.969 -24.422 1 84.38 138 VAL A N 1
ATOM 1088 C CA . VAL A 1 138 ? -9.258 -34.938 -23.5 1 84.38 138 VAL A CA 1
ATOM 1089 C C . VAL A 1 138 ? -8.344 -34.906 -22.281 1 84.38 138 VAL A C 1
ATOM 1091 O O . VAL A 1 138 ? -8.539 -34.062 -21.375 1 84.38 138 VAL A O 1
ATOM 1094 N N . ASP A 1 139 ? -7.316 -35.719 -22.312 1 90.88 139 ASP A N 1
ATOM 1095 C CA . ASP A 1 139 ? -6.352 -35.75 -21.219 1 90.88 139 ASP A CA 1
ATOM 1096 C C . ASP A 1 139 ? -5.461 -34.5 -21.234 1 90.88 139 ASP A C 1
ATOM 1098 O O . ASP A 1 139 ? -4.742 -34.25 -22.203 1 90.88 139 ASP A O 1
ATOM 1102 N N . PRO A 1 140 ? -5.484 -33.812 -20.141 1 90.62 140 PRO A N 1
ATOM 1103 C CA . PRO A 1 140 ? -4.684 -32.562 -20.078 1 90.62 140 PRO A CA 1
ATOM 1104 C C . PRO A 1 140 ? -3.195 -32.844 -20.328 1 90.62 140 PRO A C 1
ATOM 1106 O O . PRO A 1 140 ? -2.48 -31.938 -20.781 1 90.62 140 PRO A O 1
ATOM 1109 N N . ASP A 1 141 ? -2.703 -33.969 -20.031 1 88.38 141 ASP A N 1
ATOM 1110 C CA . ASP A 1 141 ? -1.292 -34.281 -20.219 1 88.38 141 ASP A CA 1
ATOM 1111 C C . ASP A 1 141 ? -0.938 -34.344 -21.703 1 88.38 141 ASP A C 1
ATOM 1113 O O . ASP A 1 141 ? 0.239 -34.344 -22.062 1 88.38 141 ASP A O 1
ATOM 1117 N N . ASN A 1 142 ? -1.991 -34.344 -22.5 1 89.94 142 ASN A N 1
ATOM 1118 C CA . ASN A 1 142 ? -1.761 -34.531 -23.922 1 89.94 142 ASN A CA 1
ATOM 1119 C C . ASN A 1 142 ? -2.025 -33.25 -24.703 1 89.94 142 ASN A C 1
ATOM 1121 O O . ASN A 1 142 ? -2.076 -33.25 -25.938 1 89.94 142 ASN A O 1
ATOM 1125 N N . TYR A 1 143 ? -2.225 -32.219 -24.016 1 94 143 TYR A N 1
ATOM 1126 C CA . TYR A 1 143 ? -2.43 -30.953 -24.734 1 94 143 TYR A CA 1
ATOM 1127 C C . TYR A 1 143 ? -1.204 -30.594 -25.562 1 94 143 TYR A C 1
ATOM 1129 O O . TYR A 1 143 ? -0.069 -30.734 -25.109 1 94 143 TYR A O 1
ATOM 1137 N N . LEU A 1 144 ? -1.461 -30.156 -26.75 1 93.94 144 LEU A N 1
ATOM 1138 C CA . LEU A 1 144 ? -0.386 -29.688 -27.625 1 93.94 144 LEU A CA 1
ATOM 1139 C C . LEU A 1 144 ? 0.079 -28.297 -27.203 1 93.94 144 LEU A C 1
ATOM 1141 O O . LEU A 1 144 ? 1.245 -27.953 -27.391 1 93.94 144 LEU A O 1
ATOM 1145 N N . TRP A 1 145 ? -0.816 -27.578 -26.688 1 95.38 145 TRP A N 1
ATOM 1146 C CA . TRP A 1 145 ? -0.582 -26.219 -26.219 1 95.38 145 TRP A CA 1
ATOM 1147 C C . TRP A 1 145 ? -1.7 -25.766 -25.297 1 95.38 145 TRP A C 1
ATOM 1149 O O . TRP A 1 145 ? -2.84 -26.219 -25.406 1 95.38 145 TRP A O 1
ATOM 1159 N N . GLN A 1 146 ? -1.364 -24.828 -24.422 1 96.38 146 GLN A N 1
ATOM 1160 C CA . GLN A 1 146 ? -2.414 -24.219 -23.609 1 96.38 146 GLN A CA 1
ATOM 1161 C C . GLN A 1 146 ? -2.035 -22.812 -23.172 1 96.38 146 GLN A C 1
ATOM 1163 O O . GLN A 1 146 ? -0.862 -22.531 -22.922 1 96.38 146 GLN A O 1
ATOM 1168 N N . SER A 1 147 ? -2.99 -21.984 -23 1 97.31 147 SER A N 1
ATOM 1169 C CA . SER A 1 147 ? -2.76 -20.594 -22.625 1 97.31 147 SER A CA 1
ATOM 1170 C C . SER A 1 147 ? -2.25 -20.469 -21.203 1 97.31 147 SER A C 1
ATOM 1172 O O . SER A 1 147 ? -1.498 -19.547 -20.875 1 97.31 147 SER A O 1
ATOM 1174 N N . PHE A 1 148 ? -2.549 -21.406 -20.266 1 97.69 148 PHE A N 1
ATOM 1175 C CA . PHE A 1 148 ? -2.152 -21.359 -18.859 1 97.69 148 PHE A CA 1
ATOM 1176 C C . PHE A 1 148 ? -0.638 -21.469 -18.734 1 97.69 148 PHE A C 1
ATOM 1178 O O . PHE A 1 148 ? -0.08 -21.172 -17.672 1 97.69 148 PHE A O 1
ATOM 1185 N N . ASP A 1 149 ? 0.016 -21.906 -19.797 1 96.81 149 ASP A N 1
ATOM 1186 C CA . ASP A 1 149 ? 1.475 -21.938 -19.781 1 96.81 149 ASP A CA 1
ATOM 1187 C C . ASP A 1 149 ? 2.062 -20.547 -20.016 1 96.81 149 ASP A C 1
ATOM 1189 O O . ASP A 1 149 ? 3.252 -20.328 -19.797 1 96.81 149 ASP A O 1
ATOM 1193 N N . TYR A 1 150 ? 1.196 -19.641 -20.5 1 96.5 150 TYR A N 1
ATOM 1194 C CA . TYR A 1 150 ? 1.571 -18.266 -20.812 1 96.5 150 TYR A CA 1
ATOM 1195 C C . TYR A 1 150 ? 0.576 -17.281 -20.203 1 96.5 150 TYR A C 1
ATOM 1197 O O . TYR A 1 150 ? -0.138 -16.578 -20.938 1 96.5 150 TYR A O 1
ATOM 1205 N N . PRO A 1 151 ? 0.582 -17.125 -18.938 1 96.88 151 PRO A N 1
ATOM 1206 C CA . PRO A 1 151 ? -0.529 -16.5 -18.219 1 96.88 151 PRO A CA 1
ATOM 1207 C C . PRO A 1 151 ? -0.663 -15.008 -18.516 1 96.88 151 PRO A C 1
ATOM 1209 O O . PRO A 1 151 ? -1.753 -14.438 -18.391 1 96.88 151 PRO A O 1
ATOM 1212 N N . GLY A 1 152 ? 0.391 -14.242 -18.969 1 97.75 152 GLY A N 1
ATOM 1213 C CA . GLY A 1 152 ? 0.338 -12.789 -19.016 1 97.75 152 GLY A CA 1
ATOM 1214 C C . GLY A 1 152 ? 0.336 -12.141 -17.656 1 97.75 152 GLY A C 1
ATOM 1215 O O . GLY A 1 152 ? 1.195 -12.438 -16.812 1 97.75 152 GLY A O 1
ATOM 1216 N N . ASN A 1 153 ? -0.691 -11.242 -17.406 1 98.56 153 ASN A N 1
ATOM 1217 C CA . ASN A 1 153 ? -0.669 -10.516 -16.141 1 98.56 153 ASN A CA 1
ATOM 1218 C C . ASN A 1 153 ? -1.681 -11.078 -15.148 1 98.56 153 ASN A C 1
ATOM 1220 O O . ASN A 1 153 ? -1.81 -10.578 -14.031 1 98.56 153 ASN A O 1
ATOM 1224 N N . THR A 1 154 ? -2.436 -12.125 -15.555 1 98.69 154 THR A N 1
ATOM 1225 C CA . THR A 1 154 ? -3.559 -12.586 -14.75 1 98.69 154 THR A CA 1
ATOM 1226 C C . THR A 1 154 ? -3.34 -14.023 -14.281 1 98.69 154 THR A C 1
ATOM 1228 O O . THR A 1 154 ? -2.926 -14.875 -15.07 1 98.69 154 THR A O 1
ATOM 1231 N N . PHE A 1 155 ? -3.553 -14.242 -13.023 1 98.31 155 PHE A N 1
ATOM 1232 C CA . PHE A 1 155 ? -3.477 -15.555 -12.398 1 98.31 155 PHE A CA 1
ATOM 1233 C C . PHE A 1 155 ? -4.867 -16.078 -12.047 1 98.31 155 PHE A C 1
ATOM 1235 O O . PHE A 1 155 ? -5.48 -15.602 -11.086 1 98.31 155 PHE A O 1
ATOM 1242 N N . LEU A 1 156 ? -5.328 -17.016 -12.844 1 97.5 156 LEU A N 1
ATOM 1243 C CA . LEU A 1 156 ? -6.68 -17.547 -12.695 1 97.5 156 LEU A CA 1
ATOM 1244 C C . LEU A 1 156 ? -6.68 -18.797 -11.812 1 97.5 156 LEU A C 1
ATOM 1246 O O . LEU A 1 156 ? -5.637 -19.422 -11.617 1 97.5 156 LEU A O 1
ATOM 1250 N N . PRO A 1 157 ? -7.863 -19.156 -11.297 1 95.56 157 PRO A N 1
ATOM 1251 C CA . PRO A 1 157 ? -7.941 -20.406 -10.555 1 95.56 157 PRO A CA 1
ATOM 1252 C C . PRO A 1 157 ? -7.5 -21.625 -11.383 1 95.56 157 PRO A C 1
ATOM 1254 O O . PRO A 1 157 ? -7.801 -21.688 -12.578 1 95.56 157 PRO A O 1
ATOM 1257 N N . SER A 1 158 ? -6.754 -22.5 -10.789 1 93.88 158 SER A N 1
ATOM 1258 C CA . SER A 1 158 ? -6.328 -23.781 -11.352 1 93.88 158 SER A CA 1
ATOM 1259 C C . SER A 1 158 ? -5.074 -23.625 -12.203 1 93.88 158 SER A C 1
ATOM 1261 O O . SER A 1 158 ? -4.492 -24.609 -12.656 1 93.88 158 SER A O 1
ATOM 1263 N N . MET A 1 159 ? -4.762 -22.375 -12.508 1 97.06 159 MET A N 1
ATOM 1264 C CA . MET A 1 159 ? -3.504 -22.125 -13.211 1 97.06 159 MET A CA 1
ATOM 1265 C C . MET A 1 159 ? -2.311 -22.469 -12.32 1 97.06 159 MET A C 1
ATOM 1267 O O . MET A 1 159 ? -2.32 -22.188 -11.125 1 97.06 159 MET A O 1
ATOM 1271 N N . LYS A 1 160 ? -1.332 -23.109 -12.93 1 97.62 160 LYS A N 1
ATOM 1272 C CA . LYS A 1 160 ? -0.1 -23.391 -12.195 1 97.62 160 LYS A CA 1
ATOM 1273 C C . LYS A 1 160 ? 0.941 -22.297 -12.43 1 97.62 160 LYS A C 1
ATOM 1275 O O . LYS A 1 160 ? 1.376 -22.078 -13.562 1 97.62 160 LYS A O 1
ATOM 1280 N N . PHE A 1 161 ? 1.255 -21.625 -11.398 1 97.94 161 PHE A N 1
ATOM 1281 C CA . PHE A 1 161 ? 2.303 -20.609 -11.383 1 97.94 161 PHE A CA 1
ATOM 1282 C C . PHE A 1 161 ? 3.633 -21.203 -10.953 1 97.94 161 PHE A C 1
ATOM 1284 O O . PHE A 1 161 ? 3.76 -21.703 -9.828 1 97.94 161 PHE A O 1
ATOM 1291 N N . GLY A 1 162 ? 4.586 -21.281 -11.891 1 98.44 162 GLY A N 1
ATOM 1292 C CA . GLY A 1 162 ? 5.855 -21.875 -11.523 1 98.44 162 GLY A CA 1
ATOM 1293 C C . GLY A 1 162 ? 6.582 -22.516 -12.695 1 98.44 162 GLY A C 1
ATOM 1294 O O . GLY A 1 162 ? 6.566 -21.969 -13.805 1 98.44 162 GLY A O 1
ATOM 1295 N N . PHE A 1 163 ? 7.27 -23.625 -12.453 1 98.31 163 PHE A N 1
ATOM 1296 C CA . PHE A 1 163 ? 8.164 -24.203 -13.453 1 98.31 163 PHE A CA 1
ATOM 1297 C C . PHE A 1 163 ? 7.859 -25.688 -13.664 1 98.31 163 PHE A C 1
ATOM 1299 O O . PHE A 1 163 ? 7.762 -26.438 -12.695 1 98.31 163 PHE A O 1
ATOM 1306 N N . ASP A 1 164 ? 7.684 -26 -14.906 1 97.31 164 ASP A N 1
ATOM 1307 C CA . ASP A 1 164 ? 7.613 -27.406 -15.305 1 97.31 164 ASP A CA 1
ATOM 1308 C C . ASP A 1 164 ? 8.984 -27.922 -15.711 1 97.31 164 ASP A C 1
ATOM 1310 O O . ASP A 1 164 ? 9.477 -27.625 -16.797 1 97.31 164 ASP A O 1
ATOM 1314 N N . PHE A 1 165 ? 9.547 -28.797 -14.914 1 97.25 165 PHE A N 1
ATOM 1315 C CA . PHE A 1 165 ? 10.922 -29.25 -15.133 1 97.25 165 PHE A CA 1
ATOM 1316 C C . PHE A 1 165 ? 10.984 -30.25 -16.281 1 97.25 165 PHE A C 1
ATOM 1318 O O . PHE A 1 165 ? 12.039 -30.438 -16.891 1 97.25 165 PHE A O 1
ATOM 1325 N N . VAL A 1 166 ? 9.938 -30.875 -16.562 1 95.12 166 VAL A N 1
ATOM 1326 C CA . VAL A 1 166 ? 9.898 -31.875 -17.609 1 95.12 166 VAL A CA 1
ATOM 1327 C C . VAL A 1 166 ? 9.805 -31.203 -18.969 1 95.12 166 VAL A C 1
ATOM 1329 O O . VAL A 1 166 ? 10.594 -31.516 -19.875 1 95.12 166 VAL A O 1
ATOM 1332 N N . LYS A 1 167 ? 8.977 -30.266 -19.016 1 91.25 167 LYS A N 1
ATOM 1333 C CA . LYS A 1 167 ? 8.758 -29.609 -20.312 1 91.25 167 LYS A CA 1
ATOM 1334 C C . LYS A 1 167 ? 9.672 -28.391 -20.469 1 91.25 167 LYS A C 1
ATOM 1336 O O . LYS A 1 167 ? 9.797 -27.844 -21.562 1 91.25 167 LYS A O 1
ATOM 1341 N N . GLY A 1 168 ? 10.297 -27.969 -19.375 1 94.56 168 GLY A N 1
ATOM 1342 C CA . GLY A 1 168 ? 11.141 -26.797 -19.406 1 94.56 168 GLY A CA 1
ATOM 1343 C C . GLY A 1 168 ? 10.352 -25.5 -19.562 1 94.56 168 GLY A C 1
ATOM 1344 O O . GLY A 1 168 ? 10.805 -24.562 -20.234 1 94.56 168 GLY A O 1
ATOM 1345 N N . LEU A 1 169 ? 9.125 -25.469 -19.031 1 95.19 169 LEU A N 1
ATOM 1346 C CA . LEU A 1 169 ? 8.242 -24.312 -19.172 1 95.19 169 LEU A CA 1
ATOM 1347 C C . LEU A 1 169 ? 8.242 -23.469 -17.906 1 95.19 169 LEU A C 1
ATOM 1349 O O . LEU A 1 169 ? 8.016 -24 -16.812 1 95.19 169 LEU A O 1
ATOM 1353 N N . ASP A 1 170 ? 8.539 -22.203 -18.047 1 97.69 170 ASP A N 1
ATOM 1354 C CA . ASP A 1 170 ? 8.5 -21.234 -16.953 1 97.69 170 ASP A CA 1
ATOM 1355 C C . ASP A 1 170 ? 7.219 -20.391 -17.016 1 97.69 170 ASP A C 1
ATOM 1357 O O . ASP A 1 170 ? 7.055 -19.562 -17.906 1 97.69 170 ASP A O 1
ATOM 1361 N N . LYS A 1 171 ? 6.348 -20.656 -16.141 1 98.31 171 LYS A N 1
ATOM 1362 C CA . LYS A 1 171 ? 5.051 -19.984 -16.078 1 98.31 171 LYS A CA 1
ATOM 1363 C C . LYS A 1 171 ? 5.055 -18.859 -15.039 1 98.31 171 LYS A C 1
ATOM 1365 O O . LYS A 1 171 ? 5.035 -19.125 -13.836 1 98.31 171 LYS A O 1
ATOM 1370 N N . TYR A 1 172 ? 5.094 -17.594 -15.453 1 98.44 172 TYR A N 1
ATOM 1371 C CA . TYR A 1 172 ? 5.184 -16.453 -14.547 1 98.44 172 TYR A CA 1
ATOM 1372 C C . TYR A 1 172 ? 4.344 -15.289 -15.047 1 98.44 172 TYR A C 1
ATOM 1374 O O . TYR A 1 172 ? 3.838 -15.32 -16.172 1 98.44 172 TYR A O 1
ATOM 1382 N N . LEU A 1 173 ? 4.113 -14.336 -14.242 1 98.69 173 LEU A N 1
ATOM 1383 C CA . LEU A 1 173 ? 3.27 -13.195 -14.578 1 98.69 173 LEU A CA 1
ATOM 1384 C C . LEU A 1 173 ? 4.113 -12.023 -15.07 1 98.69 173 LEU A C 1
ATOM 1386 O O . LEU A 1 173 ? 5.203 -11.773 -14.547 1 98.69 173 LEU A O 1
ATOM 1390 N N . THR A 1 174 ? 3.615 -11.328 -16.047 1 98.56 174 THR A N 1
ATOM 1391 C CA . THR A 1 174 ? 4.176 -10.078 -16.531 1 98.56 174 THR A CA 1
ATOM 1392 C C . THR A 1 174 ? 3.107 -8.984 -16.562 1 98.56 174 THR A C 1
ATOM 1394 O O . THR A 1 174 ? 2.023 -9.188 -17.125 1 98.56 174 THR A O 1
ATOM 1397 N N . ALA A 1 175 ? 3.434 -7.836 -16.031 1 98.69 175 ALA A N 1
ATOM 1398 C CA . ALA A 1 175 ? 2.473 -6.738 -15.992 1 98.69 175 ALA A CA 1
ATOM 1399 C C . ALA A 1 175 ? 2.234 -6.172 -17.391 1 98.69 175 ALA A C 1
ATOM 1401 O O . ALA A 1 175 ? 3.096 -6.281 -18.266 1 98.69 175 ALA A O 1
ATOM 1402 N N . TRP A 1 176 ? 1.02 -5.672 -17.594 1 98.38 176 TRP A N 1
ATOM 1403 C CA . TRP A 1 176 ? 0.806 -4.828 -18.766 1 98.38 176 TRP A CA 1
ATOM 1404 C C . TRP A 1 176 ? 1.643 -3.555 -18.672 1 98.38 176 TRP A C 1
ATOM 1406 O O . TRP A 1 176 ? 2.035 -3.135 -17.594 1 98.38 176 TRP A O 1
ATOM 1416 N N . LYS A 1 177 ? 1.888 -2.984 -19.797 1 97.5 177 LYS A N 1
ATOM 1417 C CA . LYS A 1 177 ? 2.596 -1.708 -19.812 1 97.5 177 LYS A CA 1
ATOM 1418 C C . LYS A 1 177 ? 1.757 -0.61 -19.172 1 97.5 177 LYS A C 1
ATOM 1420 O O . LYS A 1 177 ? 2.283 0.229 -18.438 1 97.5 177 LYS A O 1
ATOM 1425 N N . SER A 1 178 ? 0.576 -0.576 -19.453 1 95.12 178 SER A N 1
ATOM 1426 C CA . SER A 1 178 ? -0.432 0.297 -18.859 1 95.12 178 SER A CA 1
ATOM 1427 C C . SER A 1 178 ? -1.817 -0.337 -18.922 1 95.12 178 SER A C 1
ATOM 1429 O O . SER A 1 178 ? -1.986 -1.421 -19.484 1 95.12 178 SER A O 1
ATOM 1431 N N . ASP A 1 179 ? -2.779 0.323 -18.406 1 91.06 179 ASP A N 1
ATOM 1432 C CA . ASP A 1 179 ? -4.129 -0.231 -18.359 1 91.06 179 ASP A CA 1
ATOM 1433 C C . ASP A 1 179 ? -4.695 -0.397 -19.781 1 91.06 179 ASP A C 1
ATOM 1435 O O . ASP A 1 179 ? -5.566 -1.239 -20 1 91.06 179 ASP A O 1
ATOM 1439 N N . ASP A 1 180 ? -4.113 0.306 -20.703 1 92.69 180 ASP A N 1
ATOM 1440 C CA . ASP A 1 180 ? -4.66 0.267 -22.047 1 92.69 180 ASP A CA 1
ATOM 1441 C C . ASP A 1 180 ? -3.662 -0.345 -23.031 1 92.69 180 ASP A C 1
ATOM 1443 O O . ASP A 1 180 ? -3.869 -0.299 -24.25 1 92.69 180 ASP A O 1
ATOM 1447 N N . ASP A 1 181 ? -2.621 -0.886 -22.516 1 96.62 181 ASP A N 1
ATOM 1448 C CA . ASP A 1 181 ? -1.587 -1.479 -23.359 1 96.62 181 ASP A CA 1
ATOM 1449 C C . ASP A 1 181 ? -1.101 -2.807 -22.781 1 96.62 181 ASP A C 1
ATOM 1451 O O . ASP A 1 181 ? -0.241 -2.826 -21.891 1 96.62 181 ASP A O 1
ATOM 1455 N N . PRO A 1 182 ? -1.526 -3.895 -23.328 1 97.31 182 PRO A N 1
ATOM 1456 C CA . PRO A 1 182 ? -1.21 -5.211 -22.766 1 97.31 182 PRO A CA 1
ATOM 1457 C C . PRO A 1 182 ? 0.211 -5.664 -23.094 1 97.31 182 PRO A C 1
ATOM 1459 O O . PRO A 1 182 ? 0.622 -6.758 -22.688 1 97.31 182 PRO A O 1
ATOM 1462 N N . SER A 1 183 ? 0.966 -4.855 -23.797 1 97.69 183 SER A N 1
ATOM 1463 C CA . SER A 1 183 ? 2.348 -5.254 -24.047 1 97.69 183 SER A CA 1
ATOM 1464 C C . SER A 1 183 ? 3.123 -5.398 -22.734 1 97.69 183 SER A C 1
ATOM 1466 O O . SER A 1 183 ? 2.656 -4.969 -21.688 1 97.69 183 SER A O 1
ATOM 1468 N N . ILE A 1 184 ? 4.242 -6.004 -22.859 1 97.06 184 ILE A N 1
ATOM 1469 C CA . ILE A 1 184 ? 5.004 -6.383 -21.672 1 97.06 184 ILE A CA 1
ATOM 1470 C C . ILE A 1 184 ? 5.461 -5.133 -20.922 1 97.06 184 ILE A C 1
ATOM 1472 O O . ILE A 1 184 ? 6.133 -4.273 -21.5 1 97.06 184 ILE A O 1
ATOM 1476 N N . GLY A 1 185 ? 5.035 -5.066 -19.656 1 97.81 185 GLY A N 1
ATOM 1477 C CA . GLY A 1 185 ? 5.473 -3.977 -18.797 1 97.81 185 GLY A CA 1
ATOM 1478 C C . GLY A 1 185 ? 6.797 -4.25 -18.125 1 97.81 185 GLY A C 1
ATOM 1479 O O . GLY A 1 185 ? 7.535 -5.148 -18.516 1 97.81 185 GLY A O 1
ATOM 1480 N N . GLU A 1 186 ? 7.086 -3.449 -17.125 1 97.31 186 GLU A N 1
ATOM 1481 C CA . GLU A 1 186 ? 8.406 -3.473 -16.516 1 97.31 186 GLU A CA 1
ATOM 1482 C C . GLU A 1 186 ? 8.477 -4.52 -15.398 1 97.31 186 GLU A C 1
ATOM 1484 O O . GLU A 1 186 ? 9.562 -4.898 -14.961 1 97.31 186 GLU A O 1
ATOM 1489 N N . TYR A 1 187 ? 7.309 -4.977 -14.969 1 98.69 187 TYR A N 1
ATOM 1490 C CA . TYR A 1 187 ? 7.301 -5.805 -13.766 1 98.69 187 TYR A CA 1
ATOM 1491 C C . TYR A 1 187 ? 7.031 -7.266 -14.109 1 98.69 187 TYR A C 1
ATOM 1493 O O . TYR A 1 187 ? 6.195 -7.562 -14.969 1 98.69 187 TYR A O 1
ATOM 1501 N N . THR A 1 188 ? 7.73 -8.133 -13.492 1 98.69 188 THR A N 1
ATOM 1502 C CA . THR A 1 188 ? 7.516 -9.578 -13.586 1 98.69 188 THR A CA 1
ATOM 1503 C C . THR A 1 188 ? 7.414 -10.195 -12.195 1 98.69 188 THR A C 1
ATOM 1505 O O . THR A 1 188 ? 7.957 -9.656 -11.227 1 98.69 188 THR A O 1
ATOM 1508 N N . ASN A 1 189 ? 6.691 -11.164 -12.023 1 98.69 189 ASN A N 1
ATOM 1509 C CA . ASN A 1 189 ? 6.547 -11.977 -10.82 1 98.69 189 ASN A CA 1
ATOM 1510 C C . ASN A 1 189 ? 6.801 -13.453 -11.109 1 98.69 189 ASN A C 1
ATOM 1512 O O . ASN A 1 189 ? 6.043 -14.086 -11.844 1 98.69 189 ASN A O 1
ATOM 1516 N N . ARG A 1 190 ? 7.902 -13.992 -10.516 1 98.19 190 ARG A N 1
ATOM 1517 C CA . ARG A 1 190 ? 8.43 -15.273 -10.961 1 98.19 190 ARG A CA 1
ATOM 1518 C C . ARG A 1 190 ? 9.094 -16.016 -9.805 1 98.19 190 ARG A C 1
ATOM 1520 O O . ARG A 1 190 ? 9.656 -15.398 -8.898 1 98.19 190 ARG A O 1
ATOM 1527 N N . PHE A 1 191 ? 9 -17.406 -9.898 1 98.56 191 PHE A N 1
ATOM 1528 C CA . PHE A 1 191 ? 9.781 -18.188 -8.945 1 98.56 191 PHE A CA 1
ATOM 1529 C C . PHE A 1 191 ? 11.273 -18.047 -9.203 1 98.56 191 PHE A C 1
ATOM 1531 O O . PHE A 1 191 ? 11.711 -18.047 -10.359 1 98.56 191 PHE A O 1
ATOM 1538 N N . ASP A 1 192 ? 11.953 -17.812 -8.195 1 98.06 192 ASP A N 1
ATOM 1539 C CA . ASP A 1 192 ? 13.398 -18 -8.188 1 98.06 192 ASP A CA 1
ATOM 1540 C C . ASP A 1 192 ? 13.773 -19.359 -7.602 1 98.06 192 ASP A C 1
ATOM 1542 O O . ASP A 1 192 ? 13.297 -19.734 -6.527 1 98.06 192 ASP A O 1
ATOM 1546 N N . ARG A 1 193 ? 14.555 -20.031 -8.281 1 95.19 193 ARG A N 1
ATOM 1547 C CA . ARG A 1 193 ? 14.812 -21.422 -7.887 1 95.19 193 ARG A CA 1
ATOM 1548 C C . ARG A 1 193 ? 16.25 -21.594 -7.414 1 95.19 193 ARG A C 1
ATOM 1550 O O . ARG A 1 193 ? 16.734 -22.719 -7.281 1 95.19 193 ARG A O 1
ATOM 1557 N N . ASN A 1 194 ? 16.875 -20.391 -7.277 1 95.31 194 ASN A N 1
ATOM 1558 C CA . ASN A 1 194 ? 18.188 -20.469 -6.633 1 95.31 194 ASN A CA 1
ATOM 1559 C C . ASN A 1 194 ? 18.062 -20.703 -5.133 1 95.31 194 ASN A C 1
ATOM 1561 O O . ASN A 1 194 ? 17.422 -19.938 -4.422 1 95.31 194 ASN A O 1
ATOM 1565 N N . GLY A 1 195 ? 18.516 -21.828 -4.57 1 96.69 195 GLY A N 1
ATOM 1566 C CA . GLY A 1 195 ? 18.219 -22.25 -3.209 1 96.69 195 GLY A CA 1
ATOM 1567 C C . GLY A 1 195 ? 16.812 -22.766 -3.037 1 96.69 195 GLY A C 1
ATOM 1568 O O . GLY A 1 195 ? 16.297 -23.469 -3.912 1 96.69 195 GLY A O 1
ATOM 1569 N N . TYR A 1 196 ? 16.266 -22.531 -1.886 1 97.56 196 TYR A N 1
ATOM 1570 C CA . TYR A 1 196 ? 14.883 -22.922 -1.714 1 97.56 196 TYR A CA 1
ATOM 1571 C C . TYR A 1 196 ? 13.945 -21.938 -2.414 1 97.56 196 TYR A C 1
ATOM 1573 O O . TYR A 1 196 ? 14.102 -20.734 -2.295 1 97.56 196 TYR A O 1
ATOM 1581 N N . PRO A 1 197 ? 12.938 -22.422 -3.117 1 97.06 197 PRO A N 1
ATOM 1582 C CA . PRO A 1 197 ? 12.148 -21.578 -4.012 1 97.06 197 PRO A CA 1
ATOM 1583 C C . PRO A 1 197 ? 11.391 -20.484 -3.268 1 97.06 197 PRO A C 1
ATOM 1585 O O . PRO A 1 197 ? 10.898 -20.719 -2.158 1 97.06 197 PRO A O 1
ATOM 1588 N N . GLN A 1 198 ? 11.344 -19.359 -3.832 1 98.06 198 GLN A N 1
ATOM 1589 C CA . GLN A 1 198 ? 10.547 -18.203 -3.422 1 98.06 198 GLN A CA 1
ATOM 1590 C C . GLN A 1 198 ? 10.078 -17.406 -4.633 1 98.06 198 GLN A C 1
ATOM 1592 O O . GLN A 1 198 ? 10.539 -17.641 -5.754 1 98.06 198 GLN A O 1
ATOM 1597 N N . ILE A 1 199 ? 9.156 -16.547 -4.488 1 98.44 199 ILE A N 1
ATOM 1598 C CA . ILE A 1 199 ? 8.648 -15.734 -5.59 1 98.44 199 ILE A CA 1
ATOM 1599 C C . ILE A 1 199 ? 9.234 -14.328 -5.5 1 98.44 199 ILE A C 1
ATOM 1601 O O . ILE A 1 199 ? 9.164 -13.688 -4.453 1 98.44 199 ILE A O 1
ATOM 1605 N N . LEU A 1 200 ? 9.82 -13.906 -6.562 1 98.62 200 LEU A N 1
ATOM 1606 C CA . LEU A 1 200 ? 10.406 -12.57 -6.633 1 98.62 200 LEU A CA 1
ATOM 1607 C C . LEU A 1 200 ? 9.703 -11.727 -7.684 1 98.62 200 LEU A C 1
ATOM 1609 O O . LEU A 1 200 ? 9.594 -12.133 -8.844 1 98.62 200 LEU A O 1
ATOM 1613 N N . MET A 1 201 ? 9.188 -10.609 -7.273 1 98.69 201 MET A N 1
ATOM 1614 C CA . MET A 1 201 ? 8.695 -9.594 -8.203 1 98.69 201 MET A CA 1
ATOM 1615 C C . MET A 1 201 ? 9.797 -8.609 -8.57 1 98.69 201 MET A C 1
ATOM 1617 O O . MET A 1 201 ? 10.453 -8.055 -7.684 1 98.69 201 MET A O 1
ATOM 1621 N N . ARG A 1 202 ? 9.984 -8.43 -9.875 1 98.62 202 ARG A N 1
ATOM 1622 C CA . ARG A 1 202 ? 11.109 -7.621 -10.344 1 98.62 202 ARG A CA 1
ATOM 1623 C C . ARG A 1 202 ? 10.617 -6.477 -11.227 1 98.62 202 ARG A C 1
ATOM 1625 O O . ARG A 1 202 ? 9.617 -6.609 -11.938 1 98.62 202 ARG A O 1
ATOM 1632 N N . LYS A 1 203 ? 11.258 -5.398 -11.133 1 98.25 203 LYS A N 1
ATOM 1633 C CA . LYS A 1 203 ? 11.25 -4.336 -12.133 1 98.25 203 LYS A CA 1
ATOM 1634 C C . LYS A 1 203 ? 12.531 -4.363 -12.969 1 98.25 203 LYS A C 1
ATOM 1636 O O . LYS A 1 203 ? 13.578 -3.891 -12.523 1 98.25 203 LYS A O 1
ATOM 1641 N N . GLY A 1 204 ? 12.43 -4.855 -14.125 1 96.69 204 GLY A N 1
ATOM 1642 C CA . GLY A 1 204 ? 13.656 -5.195 -14.82 1 96.69 204 GLY A CA 1
ATOM 1643 C C . GLY A 1 204 ? 14.477 -6.246 -14.102 1 96.69 204 GLY A C 1
ATOM 1644 O O . GLY A 1 204 ? 13.977 -7.336 -13.805 1 96.69 204 GLY A O 1
ATOM 1645 N N . SER A 1 205 ? 15.648 -5.859 -13.812 1 95.94 205 SER A N 1
ATOM 1646 C CA . SER A 1 205 ? 16.531 -6.816 -13.141 1 95.94 205 SER A CA 1
ATOM 1647 C C . SER A 1 205 ? 16.469 -6.641 -11.633 1 95.94 205 SER A C 1
ATOM 1649 O O . SER A 1 205 ? 16.969 -7.496 -10.883 1 95.94 205 SER A O 1
ATOM 1651 N N . GLU A 1 206 ? 15.797 -5.66 -11.164 1 97.12 206 GLU A N 1
ATOM 1652 C CA . GLU A 1 206 ? 15.812 -5.332 -9.742 1 97.12 206 GLU A CA 1
ATOM 1653 C C . GLU A 1 206 ? 14.672 -6.023 -9 1 97.12 206 GLU A C 1
ATOM 1655 O O . GLU A 1 206 ? 13.516 -5.949 -9.422 1 97.12 206 GLU A O 1
ATOM 1660 N N . VAL A 1 207 ? 15 -6.645 -7.902 1 98.31 207 VAL A N 1
ATOM 1661 C CA . VAL A 1 207 ? 13.977 -7.25 -7.062 1 98.31 207 VAL A CA 1
ATOM 1662 C C . VAL A 1 207 ? 13.258 -6.168 -6.262 1 98.31 207 VAL A C 1
ATOM 1664 O O . VAL A 1 207 ? 13.898 -5.367 -5.574 1 98.31 207 VAL A O 1
ATOM 1667 N N . GLU A 1 208 ? 11.961 -6.113 -6.371 1 97.88 208 GLU A N 1
ATOM 1668 C CA . GLU A 1 208 ? 11.18 -5.102 -5.672 1 97.88 208 GLU A CA 1
ATOM 1669 C C . GLU A 1 208 ? 10.391 -5.711 -4.516 1 97.88 208 GLU A C 1
ATOM 1671 O O . GLU A 1 208 ? 10.07 -5.023 -3.545 1 97.88 208 GLU A O 1
ATOM 1676 N N . PHE A 1 209 ? 10.062 -6.941 -4.598 1 98.25 209 PHE A N 1
ATOM 1677 C CA . PHE A 1 209 ? 9.281 -7.66 -3.594 1 98.25 209 PHE A CA 1
ATOM 1678 C C . PHE A 1 209 ? 9.672 -9.133 -3.559 1 98.25 209 PHE A C 1
ATOM 1680 O O . PHE A 1 209 ? 9.977 -9.727 -4.594 1 98.25 209 PHE A O 1
ATOM 1687 N N . ASN A 1 210 ? 9.664 -9.648 -2.352 1 98.12 210 ASN A N 1
ATOM 1688 C CA . ASN A 1 210 ? 9.977 -11.047 -2.088 1 98.12 210 ASN A CA 1
ATOM 1689 C C . ASN A 1 210 ? 8.914 -11.703 -1.206 1 98.12 210 ASN A C 1
ATOM 1691 O O . ASN A 1 210 ? 8.656 -11.25 -0.092 1 98.12 210 ASN A O 1
ATOM 1695 N N . SER A 1 211 ? 8.32 -12.797 -1.673 1 96.62 211 SER A N 1
ATOM 1696 C CA . SER A 1 211 ? 7.262 -13.492 -0.945 1 96.62 211 SER A CA 1
ATOM 1697 C C . SER A 1 211 ? 7.816 -14.227 0.273 1 96.62 211 SER A C 1
ATOM 1699 O O . SER A 1 211 ? 7.059 -14.617 1.163 1 96.62 211 SER A O 1
ATOM 1701 N N . GLY A 1 212 ? 9.141 -14.391 0.298 1 96.56 212 GLY A N 1
ATOM 1702 C CA . GLY A 1 212 ? 9.68 -15.391 1.2 1 96.56 212 GLY A CA 1
ATOM 1703 C C . GLY A 1 212 ? 9.398 -16.812 0.75 1 96.56 212 GLY A C 1
ATOM 1704 O O . GLY A 1 212 ? 8.547 -17.047 -0.114 1 96.56 212 GLY A O 1
ATOM 1705 N N . PRO A 1 213 ? 10.109 -17.75 1.316 1 96.31 213 PRO A N 1
ATOM 1706 C CA . PRO A 1 213 ? 9.898 -19.156 0.925 1 96.31 213 PRO A CA 1
ATOM 1707 C C . PRO A 1 213 ? 8.594 -19.734 1.474 1 96.31 213 PRO A C 1
ATOM 1709 O O . PRO A 1 213 ? 8.07 -19.234 2.471 1 96.31 213 PRO A O 1
ATOM 1712 N N . TRP A 1 214 ? 8.117 -20.734 0.739 1 94.44 214 TRP A N 1
ATOM 1713 C CA . TRP A 1 214 ? 6.996 -21.516 1.271 1 94.44 214 TRP A CA 1
ATOM 1714 C C . TRP A 1 214 ? 7.383 -22.203 2.574 1 94.44 214 TRP A C 1
ATOM 1716 O O . TRP A 1 214 ? 8.422 -22.859 2.648 1 94.44 214 TRP A O 1
ATOM 1726 N N . ASN A 1 215 ? 6.566 -22.062 3.594 1 92.44 215 ASN A N 1
ATOM 1727 C CA . ASN A 1 215 ? 6.961 -22.594 4.895 1 92.44 215 ASN A CA 1
ATOM 1728 C C . ASN A 1 215 ? 6.09 -23.766 5.309 1 92.44 215 ASN A C 1
ATOM 1730 O O . ASN A 1 215 ? 6.008 -24.109 6.492 1 92.44 215 ASN A O 1
ATOM 1734 N N . GLY A 1 216 ? 5.41 -24.344 4.328 1 90.56 216 GLY A N 1
ATOM 1735 C CA . GLY A 1 216 ? 4.531 -25.469 4.602 1 90.56 216 GLY A CA 1
ATOM 1736 C C . GLY A 1 216 ? 3.07 -25.078 4.719 1 90.56 216 GLY A C 1
ATOM 1737 O O . GLY A 1 216 ? 2.18 -25.891 4.473 1 90.56 216 GLY A O 1
ATOM 1738 N N . LEU A 1 217 ? 2.826 -23.844 5.07 1 89 217 LEU A N 1
ATOM 1739 C CA . LEU A 1 217 ? 1.464 -23.344 5.227 1 89 217 LEU A CA 1
ATOM 1740 C C . LEU A 1 217 ? 1.183 -22.219 4.246 1 89 217 LEU A C 1
ATOM 1742 O O . LEU A 1 217 ? 0.092 -22.141 3.676 1 89 217 LEU A O 1
ATOM 1746 N N . ARG A 1 218 ? 2.109 -21.422 4.094 1 91.06 218 ARG A N 1
ATOM 1747 C CA . ARG A 1 218 ? 2.043 -20.234 3.238 1 91.06 218 ARG A CA 1
ATOM 1748 C C . ARG A 1 218 ? 3.436 -19.688 2.953 1 91.06 218 ARG A C 1
ATOM 1750 O O . ARG A 1 218 ? 4.43 -20.188 3.48 1 91.06 218 ARG A O 1
ATOM 1757 N N . PHE A 1 219 ? 3.479 -18.719 2.125 1 93.56 219 PHE A N 1
ATOM 1758 C CA . PHE A 1 219 ? 4.746 -18.031 1.95 1 93.56 219 PHE A CA 1
ATOM 1759 C C . PHE A 1 219 ? 5.07 -17.172 3.172 1 93.56 219 PHE A C 1
ATOM 1761 O O . PHE A 1 219 ? 4.215 -16.438 3.666 1 93.56 219 PHE A O 1
ATOM 1768 N N . SER A 1 220 ? 6.266 -17.188 3.652 1 92.06 220 SER A N 1
ATOM 1769 C CA . SER A 1 220 ? 6.656 -16.578 4.922 1 92.06 220 SER A CA 1
ATOM 1770 C C . SER A 1 220 ? 6.453 -15.062 4.902 1 92.06 220 SER A C 1
ATOM 1772 O O . SER A 1 220 ? 6.281 -14.445 5.949 1 92.06 220 SER A O 1
ATOM 1774 N N . GLY A 1 221 ? 6.457 -14.445 3.752 1 91.75 221 GLY A N 1
ATOM 1775 C CA . GLY A 1 221 ? 6.281 -13.008 3.645 1 91.75 221 GLY A CA 1
ATOM 1776 C C . GLY A 1 221 ? 4.859 -12.602 3.303 1 91.75 221 GLY A C 1
ATOM 1777 O O . GLY A 1 221 ? 4.594 -11.438 3.008 1 91.75 221 GLY A O 1
ATOM 1778 N N . MET A 1 222 ? 3.939 -13.555 3.232 1 89.5 222 MET A N 1
ATOM 1779 C CA . MET A 1 222 ? 2.539 -13.281 2.92 1 89.5 222 MET A CA 1
ATOM 1780 C C . MET A 1 222 ? 1.617 -13.914 3.959 1 89.5 222 MET A C 1
ATOM 1782 O O . MET A 1 222 ? 0.853 -14.828 3.646 1 89.5 222 MET A O 1
ATOM 1786 N N . PRO A 1 223 ? 1.595 -13.305 5.121 1 82 223 PRO A N 1
ATOM 1787 C CA . PRO A 1 223 ? 0.859 -13.914 6.234 1 82 223 PRO A CA 1
ATOM 1788 C C . PRO A 1 223 ? -0.653 -13.875 6.031 1 82 223 PRO A C 1
ATOM 1790 O O . PRO A 1 223 ? -1.386 -14.625 6.68 1 82 223 PRO A O 1
ATOM 1793 N N . ASN A 1 224 ? -1.07 -13.094 5.16 1 80.94 224 ASN A N 1
ATOM 1794 C CA . ASN A 1 224 ? -2.504 -12.93 4.938 1 80.94 224 ASN A CA 1
ATOM 1795 C C . ASN A 1 224 ? -3.033 -13.953 3.936 1 80.94 224 ASN A C 1
ATOM 1797 O O . ASN A 1 224 ? -4.238 -14.016 3.684 1 80.94 224 ASN A O 1
ATOM 1801 N N . LEU A 1 225 ? -2.156 -14.695 3.344 1 84.12 225 LEU A N 1
ATOM 1802 C CA . LEU A 1 225 ? -2.592 -15.727 2.406 1 84.12 225 LEU A CA 1
ATOM 1803 C C . LEU A 1 225 ? -2.971 -17.016 3.145 1 84.12 225 LEU A C 1
ATOM 1805 O O . LEU A 1 225 ? -2.207 -17.984 3.146 1 84.12 225 LEU A O 1
ATOM 1809 N N . LYS A 1 226 ? -4.129 -16.984 3.736 1 85.69 226 LYS A N 1
ATOM 1810 C CA . LYS A 1 226 ? -4.672 -18.141 4.453 1 85.69 226 LYS A CA 1
ATOM 1811 C C . LYS A 1 226 ? -5.906 -18.703 3.748 1 85.69 226 LYS A C 1
ATOM 1813 O O . LYS A 1 226 ? -6.676 -17.953 3.148 1 85.69 226 LYS A O 1
ATOM 1818 N N . ARG A 1 227 ? -5.984 -19.984 3.869 1 85.62 227 ARG A N 1
ATOM 1819 C CA . ARG A 1 227 ? -7.184 -20.609 3.332 1 85.62 227 ARG A CA 1
ATOM 1820 C C . ARG A 1 227 ? -8.438 -20.062 4.004 1 85.62 227 ARG A C 1
ATOM 1822 O O . ARG A 1 227 ? -8.414 -19.734 5.188 1 85.62 227 ARG A O 1
ATOM 1829 N N . ASN A 1 228 ? -9.469 -19.953 3.195 1 88.56 228 ASN A N 1
ATOM 1830 C CA . ASN A 1 228 ? -10.742 -19.484 3.734 1 88.56 228 ASN A CA 1
ATOM 1831 C C . ASN A 1 228 ? -11.922 -19.984 2.906 1 88.56 228 ASN A C 1
ATOM 1833 O O . ASN A 1 228 ? -11.805 -21 2.213 1 88.56 228 ASN A O 1
ATOM 1837 N N . ASN A 1 229 ? -13.016 -19.359 3.062 1 86.75 229 ASN A N 1
ATOM 1838 C CA . ASN A 1 229 ? -14.211 -19.859 2.406 1 86.75 229 ASN A CA 1
ATOM 1839 C C . ASN A 1 229 ? -14.289 -19.406 0.949 1 86.75 229 ASN A C 1
ATOM 1841 O O . ASN A 1 229 ? -15.211 -19.797 0.225 1 86.75 229 ASN A O 1
ATOM 1845 N N . ILE A 1 230 ? -13.305 -18.766 0.502 1 89 230 ILE A N 1
ATOM 1846 C CA . ILE A 1 230 ? -13.32 -18.266 -0.871 1 89 230 ILE A CA 1
ATOM 1847 C C . ILE A 1 230 ? -12.305 -19.047 -1.708 1 89 230 ILE A C 1
ATOM 1849 O O . ILE A 1 230 ? -12.586 -19.422 -2.844 1 89 230 ILE A O 1
ATOM 1853 N N . TYR A 1 231 ? -11.164 -19.234 -1.122 1 89.75 231 TYR A N 1
ATOM 1854 C CA . TYR A 1 231 ? -10.141 -19.891 -1.929 1 89.75 231 TYR A CA 1
ATOM 1855 C C . TYR A 1 231 ? -9.289 -20.812 -1.073 1 89.75 231 TYR A C 1
ATOM 1857 O O . TYR A 1 231 ? -9.219 -20.656 0.148 1 89.75 231 TYR A O 1
ATOM 1865 N N . THR A 1 232 ? -8.719 -21.781 -1.732 1 93 232 THR A N 1
ATOM 1866 C CA . THR A 1 232 ? -7.664 -22.656 -1.215 1 93 232 THR A CA 1
ATOM 1867 C C . THR A 1 232 ? -6.434 -22.609 -2.113 1 93 232 THR A C 1
ATOM 1869 O O . THR A 1 232 ? -6.449 -21.969 -3.164 1 93 232 THR A O 1
ATOM 1872 N N . PHE A 1 233 ? -5.316 -23.062 -1.63 1 92.62 233 PHE A N 1
ATOM 1873 C CA . PHE A 1 233 ? -4.105 -23.016 -2.439 1 92.62 233 PHE A CA 1
ATOM 1874 C C . PHE A 1 233 ? -3.246 -24.25 -2.203 1 92.62 233 PHE A C 1
ATOM 1876 O O . PHE A 1 233 ? -3.494 -25.016 -1.271 1 92.62 233 PHE A O 1
ATOM 1883 N N . GLU A 1 234 ? -2.383 -24.469 -3.109 1 95.44 234 GLU A N 1
ATOM 1884 C CA . GLU A 1 234 ? -1.486 -25.625 -3.115 1 95.44 234 GLU A CA 1
ATOM 1885 C C . GLU A 1 234 ? -0.093 -25.234 -3.6 1 95.44 234 GLU A C 1
ATOM 1887 O O . GLU A 1 234 ? 0.048 -24.438 -4.539 1 95.44 234 GLU A O 1
ATOM 1892 N N . PHE A 1 235 ? 0.856 -25.75 -2.873 1 96.44 235 PHE A N 1
ATOM 1893 C CA . PHE A 1 235 ? 2.256 -25.609 -3.258 1 96.44 235 PHE A CA 1
ATOM 1894 C C . PHE A 1 235 ? 2.889 -26.969 -3.502 1 96.44 235 PHE A C 1
ATOM 1896 O O . PHE A 1 235 ? 2.766 -27.875 -2.672 1 96.44 235 PHE A O 1
ATOM 1903 N N . VAL A 1 236 ? 3.537 -27.094 -4.652 1 97.81 236 VAL A N 1
ATOM 1904 C CA . VAL A 1 236 ? 4.211 -28.344 -4.992 1 97.81 236 VAL A CA 1
ATOM 1905 C C . VAL A 1 236 ? 5.648 -28.062 -5.41 1 97.81 236 VAL A C 1
ATOM 1907 O O . VAL A 1 236 ? 5.906 -27.141 -6.195 1 97.81 236 VAL A O 1
ATOM 1910 N N . PHE A 1 237 ? 6.527 -28.812 -4.883 1 97.5 237 PHE A N 1
ATOM 1911 C CA . PHE A 1 237 ? 7.934 -28.75 -5.258 1 97.5 237 PHE A CA 1
ATOM 1912 C C . PHE A 1 237 ? 8.562 -30.141 -5.258 1 97.5 237 PHE A C 1
ATOM 1914 O O . PHE A 1 237 ? 8.805 -30.719 -4.195 1 97.5 237 PHE A O 1
ATOM 1921 N N . ASN A 1 238 ? 8.766 -30.672 -6.418 1 96.56 238 ASN A N 1
ATOM 1922 C CA . ASN A 1 238 ? 9.398 -31.984 -6.586 1 96.56 238 ASN A CA 1
ATOM 1923 C C . ASN A 1 238 ? 10.258 -32.031 -7.844 1 96.56 238 ASN A C 1
ATOM 1925 O O . ASN A 1 238 ? 10.594 -30.984 -8.414 1 96.56 238 ASN A O 1
ATOM 1929 N N . GLU A 1 239 ? 10.664 -33.219 -8.234 1 96.31 239 GLU A N 1
ATOM 1930 C CA . GLU A 1 239 ? 11.609 -33.375 -9.336 1 96.31 239 GLU A CA 1
ATOM 1931 C C . GLU A 1 239 ? 10.961 -33 -10.672 1 96.31 239 GLU A C 1
ATOM 1933 O O . GLU A 1 239 ? 11.648 -32.719 -11.641 1 96.31 239 GLU A O 1
ATOM 1938 N N . ARG A 1 240 ? 9.703 -32.938 -10.664 1 97.25 240 ARG A N 1
ATOM 1939 C CA . ARG A 1 240 ? 9.016 -32.75 -11.938 1 97.25 240 ARG A CA 1
ATOM 1940 C C . ARG A 1 240 ? 8.508 -31.312 -12.086 1 97.25 240 ARG A C 1
ATOM 1942 O O . ARG A 1 240 ? 8.484 -30.781 -13.188 1 97.25 240 ARG A O 1
ATOM 1949 N N . GLU A 1 241 ? 8.023 -30.766 -10.93 1 97.62 241 GLU A N 1
ATOM 1950 C CA . GLU A 1 241 ? 7.371 -29.469 -11.062 1 97.62 241 GLU A CA 1
ATOM 1951 C C . GLU A 1 241 ? 7.543 -28.625 -9.789 1 97.62 241 GLU A C 1
ATOM 1953 O O . GLU A 1 241 ? 7.73 -29.188 -8.703 1 97.62 241 GLU A O 1
ATOM 1958 N N . LEU A 1 242 ? 7.637 -27.375 -9.93 1 98.44 242 LEU A N 1
ATOM 1959 C CA . LEU A 1 242 ? 7.488 -26.328 -8.93 1 98.44 242 LEU A CA 1
ATOM 1960 C C . LEU A 1 242 ? 6.324 -25.406 -9.273 1 98.44 242 LEU A C 1
ATOM 1962 O O . LEU A 1 242 ? 6.352 -24.734 -10.297 1 98.44 242 LEU A O 1
ATOM 1966 N N . TYR A 1 243 ? 5.234 -25.422 -8.398 1 98.38 243 TYR A N 1
ATOM 1967 C CA . TYR A 1 243 ? 4.176 -24.484 -8.742 1 98.38 243 TYR A CA 1
ATOM 1968 C C . TYR A 1 243 ? 3.357 -24.109 -7.512 1 98.38 243 TYR A C 1
ATOM 1970 O O . TYR A 1 243 ? 3.396 -24.812 -6.5 1 98.38 243 TYR A O 1
ATOM 1978 N N . TYR A 1 244 ? 2.811 -23 -7.527 1 97.69 244 TYR A N 1
ATOM 1979 C CA . TYR A 1 244 ? 1.754 -22.5 -6.648 1 97.69 244 TYR A CA 1
ATOM 1980 C C . TYR A 1 244 ? 0.443 -22.344 -7.41 1 97.69 244 TYR A C 1
ATOM 1982 O O . TYR A 1 244 ? 0.431 -21.859 -8.547 1 97.69 244 TYR A O 1
ATOM 1990 N N . LYS A 1 245 ? -0.617 -22.859 -6.879 1 97.06 245 LYS A N 1
ATOM 1991 C CA . LYS A 1 245 ? -1.93 -22.75 -7.512 1 97.06 245 LYS A CA 1
ATOM 1992 C C . LYS A 1 245 ? -3.014 -22.453 -6.477 1 97.06 245 LYS A C 1
ATOM 1994 O O . LYS A 1 245 ? -2.83 -22.703 -5.285 1 97.06 245 LYS A O 1
ATOM 1999 N N . TYR A 1 246 ? -4.078 -21.812 -6.914 1 95.31 246 TYR A N 1
ATOM 2000 C CA . TYR A 1 246 ? -5.223 -21.625 -6.031 1 95.31 246 TYR A CA 1
ATOM 2001 C C . TYR A 1 246 ? -6.516 -22.078 -6.711 1 95.31 246 TYR A C 1
ATOM 2003 O O . TYR A 1 246 ? -6.562 -22.203 -7.934 1 95.31 246 TYR A O 1
ATOM 2011 N N . GLU A 1 247 ? -7.465 -22.438 -5.926 1 95.25 247 GLU A N 1
ATOM 2012 C CA . GLU A 1 247 ? -8.805 -22.812 -6.371 1 95.25 247 GLU A CA 1
ATOM 2013 C C . GLU A 1 247 ? -9.875 -22.047 -5.605 1 95.25 247 GLU A C 1
ATOM 2015 O O . GLU A 1 247 ? -9.672 -21.656 -4.453 1 95.25 247 GLU A O 1
ATOM 2020 N N . LEU A 1 248 ? -10.914 -21.797 -6.281 1 93.38 248 LEU A N 1
ATOM 2021 C CA . LEU A 1 248 ? -12.055 -21.203 -5.59 1 93.38 248 LEU A CA 1
ATOM 2022 C C . LEU A 1 248 ? -12.93 -22.266 -4.945 1 93.38 248 LEU A C 1
ATOM 2024 O O . LEU A 1 248 ? -13.312 -23.234 -5.602 1 93.38 248 LEU A O 1
ATOM 2028 N N . VAL A 1 249 ? -13.164 -22.125 -3.689 1 89.81 249 VAL A N 1
ATOM 2029 C CA . VAL A 1 249 ? -14.008 -23.062 -2.959 1 89.81 249 VAL A CA 1
ATOM 2030 C C . VAL A 1 249 ? -15.477 -22.75 -3.236 1 89.81 249 VAL A C 1
ATOM 2032 O O . VAL A 1 249 ? -16.312 -23.672 -3.301 1 89.81 249 VAL A O 1
ATOM 2035 N N . ASN A 1 250 ? -15.703 -21.516 -3.387 1 83 250 ASN A N 1
ATOM 2036 C CA . ASN A 1 250 ? -17.047 -21.031 -3.713 1 83 250 ASN A CA 1
ATOM 2037 C C . ASN A 1 250 ? -17.156 -20.625 -5.184 1 83 250 ASN A C 1
ATOM 2039 O O . ASN A 1 250 ? -16.641 -19.594 -5.586 1 83 250 ASN A O 1
ATOM 2043 N N . ASN A 1 251 ? -17.938 -21.422 -5.941 1 79.38 251 ASN A N 1
ATOM 2044 C CA . ASN A 1 251 ? -18 -21.234 -7.387 1 79.38 251 ASN A CA 1
ATOM 2045 C C . ASN A 1 251 ? -18.859 -20.031 -7.754 1 79.38 251 ASN A C 1
ATOM 2047 O O . ASN A 1 251 ? -18.906 -19.625 -8.922 1 79.38 251 ASN A O 1
ATOM 2051 N N . SER A 1 252 ? -19.453 -19.5 -6.781 1 83.5 252 SER A N 1
ATOM 2052 C CA . SER A 1 252 ? -20.281 -18.328 -7.047 1 83.5 252 SER A CA 1
ATOM 2053 C C . SER A 1 252 ? -19.438 -17.047 -7.016 1 83.5 252 SER A C 1
ATOM 2055 O O . SER A 1 252 ? -19.922 -15.984 -7.41 1 83.5 252 SER A O 1
ATOM 2057 N N . VAL A 1 253 ? -18.266 -17.188 -6.562 1 90.81 253 VAL A N 1
ATOM 2058 C CA . VAL A 1 253 ? -17.375 -16.031 -6.465 1 90.81 253 VAL A CA 1
ATOM 2059 C C . VAL A 1 253 ? -16.516 -15.93 -7.727 1 90.81 253 VAL A C 1
ATOM 2061 O O . VAL A 1 253 ? -15.953 -16.922 -8.188 1 90.81 253 VAL A O 1
ATOM 2064 N N . VAL A 1 254 ? -16.547 -14.797 -8.344 1 94.56 254 VAL A N 1
ATOM 2065 C CA . VAL A 1 254 ? -15.633 -14.508 -9.445 1 94.56 254 VAL A CA 1
ATOM 2066 C C . VAL A 1 254 ? -14.414 -13.758 -8.914 1 94.56 254 VAL A C 1
ATOM 2068 O O . VAL A 1 254 ? -14.547 -12.68 -8.328 1 94.56 254 VAL A O 1
ATOM 2071 N N . SER A 1 255 ? -13.273 -14.391 -9.008 1 94.94 255 SER A N 1
ATOM 2072 C CA . SER A 1 255 ? -12.047 -13.82 -8.461 1 94.94 255 SER A CA 1
ATOM 2073 C C . SER A 1 255 ? -10.875 -14.008 -9.422 1 94.94 255 SER A C 1
ATOM 2075 O O . SER A 1 255 ? -10.844 -14.969 -10.188 1 94.94 255 SER A O 1
ATOM 2077 N N . ARG A 1 256 ? -10.008 -13.008 -9.414 1 95.44 256 ARG A N 1
ATOM 2078 C CA . ARG A 1 256 ? -8.766 -13.086 -10.172 1 95.44 256 ARG A CA 1
ATOM 2079 C C . ARG A 1 256 ? -7.625 -12.391 -9.43 1 95.44 256 ARG A C 1
ATOM 2081 O O . ARG A 1 256 ? -7.863 -11.492 -8.617 1 95.44 256 ARG A O 1
ATOM 2088 N N . MET A 1 257 ? -6.461 -12.844 -9.664 1 97.25 257 MET A N 1
ATOM 2089 C CA . MET A 1 257 ? -5.254 -12.172 -9.188 1 97.25 257 MET A CA 1
ATOM 2090 C C . MET A 1 257 ? -4.469 -11.586 -10.359 1 97.25 257 MET A C 1
ATOM 2092 O O . MET A 1 257 ? -4.348 -12.219 -11.406 1 97.25 257 MET A O 1
ATOM 2096 N N . ILE A 1 258 ? -3.988 -10.352 -10.195 1 98.31 258 ILE A N 1
ATOM 2097 C CA . ILE A 1 258 ? -3.26 -9.734 -11.297 1 98.31 258 ILE A CA 1
ATOM 2098 C C . ILE A 1 258 ? -1.951 -9.141 -10.789 1 98.31 258 ILE A C 1
ATOM 2100 O O . ILE A 1 258 ? -1.808 -8.875 -9.594 1 98.31 258 ILE A O 1
ATOM 2104 N N . LEU A 1 259 ? -1.001 -9.047 -11.641 1 98.62 259 LEU A N 1
ATOM 2105 C CA . LEU A 1 259 ? 0.125 -8.125 -11.523 1 98.62 259 LEU A CA 1
ATOM 2106 C C . LEU A 1 259 ? -0.144 -6.836 -12.289 1 98.62 259 LEU A C 1
ATOM 2108 O O . LEU A 1 259 ? -0.156 -6.832 -13.516 1 98.62 259 LEU A O 1
ATOM 2112 N N . ASP A 1 260 ? -0.336 -5.785 -11.57 1 97.88 260 ASP A N 1
ATOM 2113 C CA . ASP A 1 260 ? -0.772 -4.57 -12.258 1 97.88 260 ASP A CA 1
ATOM 2114 C C . ASP A 1 260 ? 0.421 -3.789 -12.805 1 97.88 260 ASP A C 1
ATOM 2116 O O . ASP A 1 260 ? 1.572 -4.137 -12.531 1 97.88 260 ASP A O 1
ATOM 2120 N N . PRO A 1 261 ? 0.169 -2.754 -13.586 1 97.38 261 PRO A N 1
ATOM 2121 C CA . PRO A 1 261 ? 1.261 -2.033 -14.25 1 97.38 261 PRO A CA 1
ATOM 2122 C C . PRO A 1 261 ? 2.197 -1.344 -13.258 1 97.38 261 PRO A C 1
ATOM 2124 O O . PRO A 1 261 ? 3.307 -0.951 -13.625 1 97.38 261 PRO A O 1
ATOM 2127 N N . ASP A 1 262 ? 1.786 -1.162 -11.992 1 95.19 262 ASP A N 1
ATOM 2128 C CA . ASP A 1 262 ? 2.6 -0.495 -10.984 1 95.19 262 ASP A CA 1
ATOM 2129 C C . ASP A 1 262 ? 3.344 -1.511 -10.117 1 95.19 262 ASP A C 1
ATOM 2131 O O . ASP A 1 262 ? 3.951 -1.147 -9.109 1 95.19 262 ASP A O 1
ATOM 2135 N N . GLY A 1 263 ? 3.248 -2.748 -10.484 1 97.56 263 GLY A N 1
ATOM 2136 C CA . GLY A 1 263 ? 3.986 -3.787 -9.781 1 97.56 263 GLY A CA 1
ATOM 2137 C C . GLY A 1 263 ? 3.309 -4.246 -8.508 1 97.56 263 GLY A C 1
ATOM 2138 O O . GLY A 1 263 ? 3.979 -4.633 -7.547 1 97.56 263 GLY A O 1
ATOM 2139 N N . LYS A 1 264 ? 2.057 -4.129 -8.438 1 96.69 264 LYS A N 1
ATOM 2140 C CA . LYS A 1 264 ? 1.297 -4.625 -7.293 1 96.69 264 LYS A CA 1
ATOM 2141 C C . LYS A 1 264 ? 0.636 -5.965 -7.609 1 96.69 264 LYS A C 1
ATOM 2143 O O . LYS A 1 264 ? 0.13 -6.164 -8.719 1 96.69 264 LYS A O 1
ATOM 2148 N N . ILE A 1 265 ? 0.701 -6.883 -6.684 1 97.25 265 ILE A N 1
ATOM 2149 C CA . ILE A 1 265 ? 0.007 -8.164 -6.773 1 97.25 265 ILE A CA 1
ATOM 2150 C C . ILE A 1 265 ? -1.342 -8.07 -6.062 1 97.25 265 ILE A C 1
ATOM 2152 O O . ILE A 1 265 ? -1.397 -7.945 -4.836 1 97.25 265 ILE A O 1
ATOM 2156 N N . LEU A 1 266 ? -2.404 -8.18 -6.855 1 96.75 266 LEU A N 1
ATOM 2157 C CA . LEU A 1 266 ? -3.721 -7.848 -6.32 1 96.75 266 LEU A CA 1
ATOM 2158 C C . LEU A 1 266 ? -4.727 -8.945 -6.633 1 96.75 266 LEU A C 1
ATOM 2160 O O . LEU A 1 266 ? -4.824 -9.398 -7.777 1 96.75 266 LEU A O 1
ATOM 2164 N N . ARG A 1 267 ? -5.43 -9.344 -5.645 1 96 267 ARG A N 1
ATOM 2165 C CA . ARG A 1 267 ? -6.574 -10.227 -5.859 1 96 267 ARG A CA 1
ATOM 2166 C C . ARG A 1 267 ? -7.887 -9.453 -5.742 1 96 267 ARG A C 1
ATOM 2168 O O . ARG A 1 267 ? -8.117 -8.758 -4.754 1 96 267 ARG A O 1
ATOM 2175 N N . TYR A 1 268 ? -8.703 -9.648 -6.75 1 96.38 268 TYR A N 1
ATOM 2176 C CA . TYR A 1 268 ? -9.984 -8.961 -6.805 1 96.38 268 TYR A CA 1
ATOM 2177 C C . TYR A 1 268 ? -11.141 -9.953 -6.73 1 96.38 268 TYR A C 1
ATOM 2179 O O . TYR A 1 268 ? -11 -11.109 -7.129 1 96.38 268 TYR A O 1
ATOM 2187 N N . ILE A 1 269 ? -12.203 -9.484 -6.234 1 95.44 269 ILE A N 1
ATOM 2188 C CA . ILE A 1 269 ? -13.477 -10.195 -6.277 1 95.44 269 ILE A CA 1
ATOM 2189 C C . ILE A 1 269 ? -14.539 -9.312 -6.938 1 95.44 269 ILE A C 1
ATOM 2191 O O . ILE A 1 269 ? -14.602 -8.109 -6.684 1 95.44 269 ILE A O 1
ATOM 2195 N N . TRP A 1 270 ? -15.32 -9.93 -7.801 1 95.94 270 TRP A N 1
ATOM 2196 C CA . TRP A 1 270 ? -16.391 -9.203 -8.477 1 95.94 270 TRP A CA 1
ATOM 2197 C C . TRP A 1 270 ? -17.609 -9.078 -7.582 1 95.94 270 TRP A C 1
ATOM 2199 O O . TRP A 1 270 ? -18.125 -10.078 -7.07 1 95.94 270 TRP A O 1
ATOM 2209 N N . ILE A 1 271 ? -18 -7.832 -7.375 1 93.5 271 ILE A N 1
ATOM 2210 C CA . ILE A 1 271 ? -19.234 -7.574 -6.637 1 93.5 271 ILE A CA 1
ATOM 2211 C C . ILE A 1 271 ? -20.344 -7.199 -7.613 1 93.5 271 ILE A C 1
ATOM 2213 O O . ILE A 1 271 ? -20.453 -6.047 -8.039 1 93.5 271 ILE A O 1
ATOM 2217 N N . GLU A 1 272 ? -21.203 -8.031 -7.875 1 88.12 272 GLU A N 1
ATOM 2218 C CA . GLU A 1 272 ? -22.234 -7.887 -8.906 1 88.12 272 GLU A CA 1
ATOM 2219 C C . GLU A 1 272 ? -23.172 -6.727 -8.586 1 88.12 272 GLU A C 1
ATOM 2221 O O . GLU A 1 272 ? -23.484 -5.922 -9.469 1 88.12 272 GLU A O 1
ATOM 2226 N N . ARG A 1 273 ? -23.594 -6.621 -7.332 1 88.12 273 ARG A N 1
ATOM 2227 C CA . ARG A 1 273 ? -24.562 -5.602 -6.945 1 88.12 273 ARG A CA 1
ATOM 2228 C C . ARG A 1 273 ? -24.031 -4.199 -7.234 1 88.12 273 ARG A C 1
ATOM 2230 O O . ARG A 1 273 ? -24.797 -3.316 -7.641 1 88.12 273 ARG A O 1
ATOM 2237 N N . ARG A 1 274 ? -22.734 -4.055 -7.055 1 90.25 274 ARG A N 1
ATOM 2238 C CA . ARG A 1 274 ? -22.156 -2.738 -7.258 1 90.25 274 ARG A CA 1
ATOM 2239 C C . ARG A 1 274 ? -21.5 -2.635 -8.633 1 90.25 274 ARG A C 1
ATOM 2241 O O . ARG A 1 274 ? -21.047 -1.562 -9.031 1 90.25 274 ARG A O 1
ATOM 2248 N N . LEU A 1 275 ? -21.422 -3.74 -9.352 1 92.94 275 LEU A N 1
ATOM 2249 C CA . LEU A 1 275 ? -20.844 -3.828 -10.688 1 92.94 275 LEU A CA 1
ATOM 2250 C C . LEU A 1 275 ? -19.406 -3.326 -10.695 1 92.94 275 LEU A C 1
ATOM 2252 O O . LEU A 1 275 ? -19.031 -2.504 -11.531 1 92.94 275 LEU A O 1
ATOM 2256 N N . GLU A 1 276 ? -18.672 -3.787 -9.664 1 93.81 276 GLU A N 1
ATOM 2257 C CA . GLU A 1 276 ? -17.281 -3.355 -9.57 1 93.81 276 GLU A CA 1
ATOM 2258 C C . GLU A 1 276 ? -16.391 -4.473 -9.031 1 93.81 276 GLU A C 1
ATOM 2260 O O . GLU A 1 276 ? -16.875 -5.395 -8.367 1 93.81 276 GLU A O 1
ATOM 2265 N N . TRP A 1 277 ? -15.148 -4.445 -9.445 1 95.19 277 TRP A N 1
ATOM 2266 C CA . TRP A 1 277 ? -14.125 -5.289 -8.836 1 95.19 277 TRP A CA 1
ATOM 2267 C C . TRP A 1 277 ? -13.672 -4.707 -7.496 1 95.19 277 TRP A C 1
ATOM 2269 O O . TRP A 1 277 ? -13.344 -3.521 -7.406 1 95.19 277 TRP A O 1
ATOM 2279 N N . GLU A 1 278 ? -13.688 -5.488 -6.488 1 93.44 278 GLU A N 1
ATOM 2280 C CA . GLU A 1 278 ? -13.219 -5.094 -5.164 1 93.44 278 GLU A CA 1
ATOM 2281 C C . GLU A 1 278 ? -11.891 -5.766 -4.824 1 93.44 278 GLU A C 1
ATOM 2283 O O . GLU A 1 278 ? -11.742 -6.98 -4.98 1 93.44 278 GLU A O 1
ATOM 2288 N N . LEU A 1 279 ? -10.938 -4.902 -4.41 1 94.38 279 LEU A N 1
ATOM 2289 C CA . LEU A 1 279 ? -9.68 -5.469 -3.949 1 94.38 279 LEU A CA 1
ATOM 2290 C C . LEU A 1 279 ? -9.883 -6.301 -2.688 1 94.38 279 LEU A C 1
ATOM 2292 O O . LEU A 1 279 ? -10.352 -5.789 -1.671 1 94.38 279 LEU A O 1
ATOM 2296 N N . TYR A 1 280 ? -9.586 -7.551 -2.738 1 93.81 280 TYR A N 1
ATOM 2297 C CA . TYR A 1 280 ? -9.789 -8.469 -1.623 1 93.81 280 TYR A CA 1
ATOM 2298 C C . TYR A 1 280 ? -8.516 -8.594 -0.785 1 93.81 280 TYR A C 1
ATOM 2300 O O . TYR A 1 280 ? -8.57 -8.5 0.444 1 93.81 280 TYR A O 1
ATOM 2308 N N . VAL A 1 281 ? -7.414 -8.797 -1.457 1 92.5 281 VAL A N 1
ATOM 2309 C CA . VAL A 1 281 ? -6.141 -8.922 -0.754 1 92.5 281 VAL A CA 1
ATOM 2310 C C . VAL A 1 281 ? -4.996 -8.523 -1.683 1 92.5 281 VAL A C 1
ATOM 2312 O O . VAL A 1 281 ? -5.109 -8.641 -2.904 1 92.5 281 VAL A O 1
ATOM 2315 N N . SER A 1 282 ? -3.982 -7.953 -1.098 1 92.31 282 SER A N 1
ATOM 2316 C CA . SER A 1 282 ? -2.764 -7.629 -1.832 1 92.31 282 SER A CA 1
ATOM 2317 C C . SER A 1 282 ? -1.585 -8.461 -1.341 1 92.31 282 SER A C 1
ATOM 2319 O O . SER A 1 282 ? -1.494 -8.781 -0.153 1 92.31 282 SER A O 1
ATOM 2321 N N . GLY A 1 283 ? -0.748 -8.82 -2.295 1 92.25 283 GLY A N 1
ATOM 2322 C CA . GLY A 1 283 ? 0.478 -9.484 -1.887 1 92.25 283 GLY A CA 1
ATOM 2323 C C . GLY A 1 283 ? 1.376 -8.617 -1.029 1 92.25 283 GLY A C 1
ATOM 2324 O O . GLY A 1 283 ? 1.85 -9.047 0.023 1 92.25 283 GLY A O 1
ATOM 2325 N N . GLN A 1 284 ? 1.534 -7.395 -1.442 1 92.81 284 GLN A N 1
ATOM 2326 C CA . GLN A 1 284 ? 2.273 -6.41 -0.659 1 92.81 284 GLN A CA 1
ATOM 2327 C C . GLN A 1 284 ? 1.367 -5.723 0.357 1 92.81 284 GLN A C 1
ATOM 2329 O O . GLN A 1 284 ? 0.331 -5.16 -0.007 1 92.81 284 GLN A O 1
ATOM 2334 N N . MET A 1 285 ? 1.774 -5.648 1.569 1 89 285 MET A N 1
ATOM 2335 C CA . MET A 1 285 ? 0.897 -5.148 2.623 1 89 285 MET A CA 1
ATOM 2336 C C . MET A 1 285 ? 1.309 -3.746 3.053 1 89 285 MET A C 1
ATOM 2338 O O . MET A 1 285 ? 0.455 -2.883 3.27 1 89 285 MET A O 1
ATOM 2342 N N . ASP A 1 286 ? 2.604 -3.615 3.254 1 89.5 286 ASP A N 1
ATOM 2343 C CA . ASP A 1 286 ? 3.088 -2.338 3.766 1 89.5 286 ASP A CA 1
ATOM 2344 C C . ASP A 1 286 ? 4.527 -2.078 3.326 1 89.5 286 ASP A C 1
ATOM 2346 O O . ASP A 1 286 ? 5.062 -2.803 2.484 1 89.5 286 ASP A O 1
ATOM 2350 N N . ASN A 1 287 ? 5.117 -1.085 3.854 1 91.06 287 ASN A N 1
ATOM 2351 C CA . ASN A 1 287 ? 6.422 -0.626 3.393 1 91.06 287 ASN A CA 1
ATOM 2352 C C . ASN A 1 287 ? 7.516 -1.653 3.684 1 91.06 287 ASN A C 1
ATOM 2354 O O . ASN A 1 287 ? 8.57 -1.638 3.051 1 91.06 287 ASN A O 1
ATOM 2358 N N . CYS A 1 288 ? 7.297 -2.521 4.609 1 93.38 288 CYS A N 1
ATOM 2359 C CA . CYS A 1 288 ? 8.289 -3.529 4.961 1 93.38 288 CYS A CA 1
ATOM 2360 C C . CYS A 1 288 ? 8.375 -4.605 3.887 1 93.38 288 CYS A C 1
ATOM 2362 O O . CYS A 1 288 ? 9.297 -5.434 3.902 1 93.38 288 CYS A O 1
ATOM 2364 N N . ASP A 1 289 ? 7.516 -4.516 2.896 1 95.25 289 ASP A N 1
ATOM 2365 C CA . ASP A 1 289 ? 7.535 -5.5 1.816 1 95.25 289 ASP A CA 1
ATOM 2366 C C . ASP A 1 289 ? 8.523 -5.098 0.727 1 95.25 289 ASP A C 1
ATOM 2368 O O . ASP A 1 289 ? 8.805 -5.879 -0.184 1 95.25 289 ASP A O 1
ATOM 2372 N N . ARG A 1 290 ? 8.992 -3.855 0.812 1 96.06 290 ARG A N 1
ATOM 2373 C CA . ARG A 1 290 ? 10.062 -3.475 -0.107 1 96.06 290 ARG A CA 1
ATOM 2374 C C . ARG A 1 290 ? 11.305 -4.324 0.116 1 96.06 290 ARG A C 1
ATOM 2376 O O . ARG A 1 290 ? 11.805 -4.43 1.241 1 96.06 290 ARG A O 1
ATOM 2383 N N . TYR A 1 291 ? 11.773 -4.887 -0.918 1 97.56 291 TYR A N 1
ATOM 2384 C CA . TYR A 1 291 ? 12.867 -5.848 -0.823 1 97.56 291 TYR A CA 1
ATOM 2385 C C . TYR A 1 291 ? 14.125 -5.191 -0.252 1 97.56 291 TYR A C 1
ATOM 2387 O O . TYR A 1 291 ? 14.547 -4.133 -0.72 1 97.56 291 TYR A O 1
ATOM 2395 N N . SER A 1 292 ? 14.68 -5.816 0.793 1 97.56 292 SER A N 1
ATOM 2396 C CA . SER A 1 292 ? 15.969 -5.48 1.388 1 97.56 292 SER A CA 1
ATOM 2397 C C . SER A 1 292 ? 15.984 -4.047 1.903 1 97.56 292 SER A C 1
ATOM 2399 O O . SER A 1 292 ? 17 -3.359 1.813 1 97.56 292 SER A O 1
ATOM 2401 N N . LEU A 1 293 ? 14.859 -3.566 2.34 1 96.69 293 LEU A N 1
ATOM 2402 C CA . LEU A 1 293 ? 14.727 -2.203 2.84 1 96.69 293 LEU A CA 1
ATOM 2403 C C . LEU A 1 293 ? 15.75 -1.918 3.93 1 96.69 293 LEU A C 1
ATOM 2405 O O . LEU A 1 293 ? 16.375 -0.857 3.934 1 96.69 293 LEU A O 1
ATOM 2409 N N . CYS A 1 294 ? 15.992 -2.885 4.844 1 98 294 CYS A N 1
ATOM 2410 C CA . CYS A 1 294 ? 16.828 -2.658 6.02 1 98 294 CYS A CA 1
ATOM 2411 C C . CYS A 1 294 ? 18.234 -3.211 5.805 1 98 294 CYS A C 1
ATOM 2413 O O . CYS A 1 294 ? 19.031 -3.27 6.738 1 98 294 CYS A O 1
ATOM 2415 N N . GLY A 1 295 ? 18.531 -3.738 4.59 1 98 295 GLY A N 1
ATOM 2416 C CA . GLY A 1 295 ? 19.859 -4.234 4.266 1 98 295 GLY A CA 1
ATOM 2417 C C . GLY A 1 295 ? 20.219 -5.512 5 1 98 295 GLY A C 1
ATOM 2418 O O . GLY A 1 295 ? 19.359 -6.113 5.66 1 98 295 GLY A O 1
ATOM 2419 N N . PRO A 1 296 ? 21.5 -5.922 4.848 1 98.56 296 PRO A N 1
ATOM 2420 C CA . PRO A 1 296 ? 21.953 -7.152 5.5 1 98.56 296 PRO A CA 1
ATOM 2421 C C . PRO A 1 296 ? 21.844 -7.09 7.02 1 98.56 296 PRO A C 1
ATOM 2423 O O . PRO A 1 296 ? 22.188 -6.07 7.625 1 98.56 296 PRO A O 1
ATOM 2426 N N . TYR A 1 297 ? 21.328 -8.133 7.586 1 98.56 297 TYR A N 1
ATOM 2427 C CA . TYR A 1 297 ? 21.203 -8.336 9.023 1 98.56 297 TYR A CA 1
ATOM 2428 C C . TYR A 1 297 ? 20.297 -7.281 9.648 1 98.56 297 TYR A C 1
ATOM 2430 O O . TYR A 1 297 ? 20.359 -7.043 10.859 1 98.56 297 TYR A O 1
ATOM 2438 N N . GLY A 1 298 ? 19.547 -6.566 8.781 1 98.38 298 GLY A N 1
ATOM 2439 C CA . GLY A 1 298 ? 18.484 -5.684 9.242 1 98.38 298 GLY A CA 1
ATOM 2440 C C . GLY A 1 298 ? 17.125 -6.371 9.344 1 98.38 298 GLY A C 1
ATOM 2441 O O . GLY A 1 298 ? 16.906 -7.395 8.703 1 98.38 298 GLY A O 1
ATOM 2442 N N . ILE A 1 299 ? 16.266 -5.832 10.141 1 97.44 299 ILE A N 1
ATOM 2443 C CA . ILE A 1 299 ? 14.914 -6.344 10.297 1 97.44 299 ILE A CA 1
ATOM 2444 C C . ILE A 1 299 ? 13.914 -5.191 10.234 1 97.44 299 ILE A C 1
ATOM 2446 O O . ILE A 1 299 ? 14.148 -4.125 10.805 1 97.44 299 ILE A O 1
ATOM 2450 N N . CYS A 1 300 ? 12.852 -5.398 9.469 1 95.88 300 CYS A N 1
ATOM 2451 C CA . CYS A 1 300 ? 11.828 -4.371 9.312 1 95.88 300 CYS A CA 1
ATOM 2452 C C . CYS A 1 300 ? 10.602 -4.695 10.148 1 95.88 300 CYS A C 1
ATOM 2454 O O . CYS A 1 300 ? 10.094 -5.82 10.109 1 95.88 300 CYS A O 1
ATOM 2456 N N . ASN A 1 301 ? 10.172 -3.809 10.922 1 90.5 301 ASN A N 1
ATOM 2457 C CA . ASN A 1 301 ? 8.922 -3.865 11.672 1 90.5 301 ASN A CA 1
ATOM 2458 C C . ASN A 1 301 ? 8.062 -2.631 11.422 1 90.5 301 ASN A C 1
ATOM 2460 O O . ASN A 1 301 ? 8.406 -1.528 11.852 1 90.5 301 ASN A O 1
ATOM 2464 N N . ILE A 1 302 ? 6.902 -2.814 10.812 1 87.44 302 ILE A N 1
ATOM 2465 C CA . ILE A 1 302 ? 6.086 -1.709 10.32 1 87.44 302 ILE A CA 1
ATOM 2466 C C . ILE A 1 302 ? 5.555 -0.896 11.5 1 87.44 302 ILE A C 1
ATOM 2468 O O . ILE A 1 302 ? 5.195 0.274 11.344 1 87.44 302 ILE A O 1
ATOM 2472 N N . LYS A 1 303 ? 5.562 -1.463 12.648 1 80.19 303 LYS A N 1
ATOM 2473 C CA . LYS A 1 303 ? 5.016 -0.792 13.828 1 80.19 303 LYS A CA 1
ATOM 2474 C C . LYS A 1 303 ? 6.031 0.163 14.438 1 80.19 303 LYS A C 1
ATOM 2476 O O . LYS A 1 303 ? 5.68 1.013 15.258 1 80.19 303 LYS A O 1
ATOM 2481 N N . ASP A 1 304 ? 7.242 -0.045 14.062 1 83.88 304 ASP A N 1
ATOM 2482 C CA . ASP A 1 304 ? 8.305 0.752 14.664 1 83.88 304 ASP A CA 1
ATOM 2483 C C . ASP A 1 304 ? 8.539 2.043 13.883 1 83.88 304 ASP A C 1
ATOM 2485 O O . ASP A 1 304 ? 8.164 2.141 12.711 1 83.88 304 ASP A O 1
ATOM 2489 N N . SER A 1 305 ? 8.992 3.084 14.609 1 84.19 305 SER A N 1
ATOM 2490 C CA . SER A 1 305 ? 9.453 4.344 14.039 1 84.19 305 SER A CA 1
ATOM 2491 C C . SER A 1 305 ? 10.852 4.699 14.547 1 84.19 305 SER A C 1
ATOM 2493 O O . SER A 1 305 ? 11.008 5.133 15.688 1 84.19 305 SER A O 1
ATOM 2495 N N . ALA A 1 306 ? 11.883 4.387 13.758 1 89.44 306 ALA A N 1
ATOM 2496 C CA . ALA A 1 306 ? 11.953 3.963 12.367 1 89.44 306 ALA A CA 1
ATOM 2497 C C . ALA A 1 306 ? 11.594 2.488 12.219 1 89.44 306 ALA A C 1
ATOM 2499 O O . ALA A 1 306 ? 11.773 1.703 13.156 1 89.44 306 ALA A O 1
ATOM 2500 N N . ALA A 1 307 ? 11.164 2.088 11.016 1 91.88 307 ALA A N 1
ATOM 2501 C CA . ALA A 1 307 ? 10.727 0.719 10.75 1 91.88 307 ALA A CA 1
ATOM 2502 C C . ALA A 1 307 ? 11.906 -0.249 10.766 1 91.88 307 ALA A C 1
ATOM 2504 O O . ALA A 1 307 ? 11.75 -1.425 11.102 1 91.88 307 ALA A O 1
ATOM 2505 N N . CYS A 1 308 ? 13.102 0.241 10.43 1 95.88 308 CYS A N 1
ATOM 2506 C CA . CYS A 1 308 ? 14.258 -0.639 10.312 1 95.88 308 CYS A CA 1
ATOM 2507 C C . CYS A 1 308 ? 15.086 -0.626 11.586 1 95.88 308 CYS A C 1
ATOM 2509 O O . CYS A 1 308 ? 15.281 0.428 12.195 1 95.88 308 CYS A O 1
ATOM 2511 N N . GLY A 1 309 ? 15.516 -1.785 12.008 1 96.62 309 GLY A N 1
ATOM 2512 C CA . GLY A 1 309 ? 16.5 -2.012 13.055 1 96.62 309 GLY A CA 1
ATOM 2513 C C . GLY A 1 309 ? 17.5 -3.1 12.711 1 96.62 309 GLY A C 1
ATOM 2514 O O . GLY A 1 309 ? 17.375 -3.76 11.68 1 96.62 309 GLY A O 1
ATOM 2515 N N . CYS A 1 310 ? 18.516 -3.199 13.539 1 98.12 310 CYS A N 1
ATOM 2516 C CA . CYS A 1 310 ? 19.453 -4.297 13.375 1 98.12 310 CYS A CA 1
ATOM 2517 C C . CYS A 1 310 ? 19.047 -5.496 14.219 1 98.12 310 CYS A C 1
ATOM 2519 O O . CYS A 1 310 ? 18.469 -5.336 15.297 1 98.12 310 CYS A O 1
ATOM 2521 N N . LEU A 1 311 ? 19.375 -6.676 13.727 1 97.38 311 LEU A N 1
ATOM 2522 C CA . LEU A 1 311 ? 19.203 -7.867 14.547 1 97.38 311 LEU A CA 1
ATOM 2523 C C . LEU A 1 311 ? 20.031 -7.762 15.828 1 97.38 311 LEU A C 1
ATOM 2525 O O . LEU A 1 311 ? 21.047 -7.066 15.859 1 97.38 311 LEU A O 1
ATOM 2529 N N . SER A 1 312 ? 19.5 -8.5 16.844 1 94.38 312 SER A N 1
ATOM 2530 C CA . SER A 1 312 ? 20.297 -8.555 18.062 1 94.38 312 SER A CA 1
ATOM 2531 C C . SER A 1 312 ? 21.703 -9.078 17.797 1 94.38 312 SER A C 1
ATOM 2533 O O . SER A 1 312 ? 21.875 -10.062 17.062 1 94.38 312 SER A O 1
ATOM 2535 N N . GLY A 1 313 ? 22.688 -8.438 18.391 1 95.81 313 GLY A N 1
ATOM 2536 C CA . GLY A 1 313 ? 24.078 -8.82 18.156 1 95.81 313 GLY A CA 1
ATOM 2537 C C . GLY A 1 313 ? 24.703 -8.141 16.969 1 95.81 313 GLY A C 1
ATOM 2538 O O . GLY A 1 313 ? 25.859 -8.375 16.641 1 95.81 313 GLY A O 1
ATOM 2539 N N . PHE A 1 314 ? 23.969 -7.281 16.328 1 98 314 PHE A N 1
ATOM 2540 C CA . PHE A 1 314 ? 24.438 -6.535 15.18 1 98 314 PHE A CA 1
ATOM 2541 C C . PHE A 1 314 ? 24.297 -5.035 15.406 1 98 314 PHE A C 1
ATOM 2543 O O . PHE A 1 314 ? 23.562 -4.605 16.297 1 98 314 PHE A O 1
ATOM 2550 N N . GLU A 1 315 ? 25.031 -4.258 14.672 1 98.19 315 GLU A N 1
ATOM 2551 C CA . GLU A 1 315 ? 24.969 -2.797 14.711 1 98.19 315 GLU A CA 1
ATOM 2552 C C . GLU A 1 315 ? 25.078 -2.209 13.305 1 98.19 315 GLU A C 1
ATOM 2554 O O . GLU A 1 315 ? 25.562 -2.867 12.383 1 98.19 315 GLU A O 1
ATOM 2559 N N . PRO A 1 316 ? 24.594 -1.02 13.117 1 98.19 316 PRO A N 1
ATOM 2560 C CA . PRO A 1 316 ? 24.625 -0.437 11.773 1 98.19 316 PRO A CA 1
ATOM 2561 C C . PRO A 1 316 ? 26.047 -0.382 11.188 1 98.19 316 PRO A C 1
ATOM 2563 O O . PRO A 1 316 ? 26.984 -0.004 11.883 1 98.19 316 PRO A O 1
ATOM 2566 N N . ARG A 1 317 ? 26.141 -0.818 9.961 1 98.25 317 ARG A N 1
ATOM 2567 C CA . ARG A 1 317 ? 27.422 -0.734 9.281 1 98.25 317 ARG A CA 1
ATOM 2568 C C . ARG A 1 317 ? 27.938 0.703 9.242 1 98.25 317 ARG A C 1
ATOM 2570 O O . ARG A 1 317 ? 29.109 0.957 9.492 1 98.25 317 ARG A O 1
ATOM 2577 N N . PHE A 1 318 ? 27.047 1.646 8.883 1 96.81 318 PHE A N 1
ATOM 2578 C CA . PHE A 1 318 ? 27.312 3.082 8.875 1 96.81 318 PHE A CA 1
ATOM 2579 C C . PHE A 1 318 ? 26.312 3.812 9.766 1 96.81 318 PHE A C 1
ATOM 2581 O O . PHE A 1 318 ? 25.266 4.27 9.289 1 96.81 318 PHE A O 1
ATOM 2588 N N . PRO A 1 319 ? 26.641 4.074 11.039 1 95.44 319 PRO A N 1
ATOM 2589 C CA . PRO A 1 319 ? 25.703 4.59 12.031 1 95.44 319 PRO A CA 1
ATOM 2590 C C . PRO A 1 319 ? 25.109 5.945 11.648 1 95.44 319 PRO A C 1
ATOM 2592 O O . PRO A 1 319 ? 23.922 6.188 11.859 1 95.44 319 PRO A O 1
ATOM 2595 N N . GLU A 1 320 ? 25.922 6.816 11.102 1 91.12 320 GLU A N 1
ATOM 2596 C CA . GLU A 1 320 ? 25.422 8.148 10.75 1 91.12 320 GLU A CA 1
ATOM 2597 C C . GLU A 1 320 ? 24.391 8.07 9.625 1 91.12 320 GLU A C 1
ATOM 2599 O O . GLU A 1 320 ? 23.344 8.711 9.695 1 91.12 320 GLU A O 1
ATOM 2604 N N . GLN A 1 321 ? 24.719 7.246 8.633 1 91.75 321 GLN A N 1
ATOM 2605 C CA . GLN A 1 321 ? 23.781 7.047 7.531 1 91.75 321 GLN A CA 1
ATOM 2606 C C . GLN A 1 321 ? 22.5 6.379 8.016 1 91.75 321 GLN A C 1
ATOM 2608 O O . GLN A 1 321 ? 21.406 6.742 7.59 1 91.75 321 GLN A O 1
ATOM 2613 N N . TRP A 1 322 ? 22.688 5.457 8.938 1 92.75 322 TRP A N 1
ATOM 2614 C CA . TRP A 1 322 ? 21.562 4.727 9.5 1 92.75 322 TRP A CA 1
ATOM 2615 C C . TRP A 1 322 ? 20.609 5.668 10.227 1 92.75 322 TRP A C 1
ATOM 2617 O O . TRP A 1 322 ? 19.391 5.578 10.062 1 92.75 322 TRP A O 1
ATOM 2627 N N . ARG A 1 323 ? 21.125 6.621 10.914 1 89.25 323 ARG A N 1
ATOM 2628 C CA . ARG A 1 323 ? 20.328 7.582 11.672 1 89.25 323 ARG A CA 1
ATOM 2629 C C . ARG A 1 323 ? 19.547 8.508 10.75 1 89.25 323 ARG A C 1
ATOM 2631 O O . ARG A 1 323 ? 18.547 9.102 11.148 1 89.25 323 ARG A O 1
ATOM 2638 N N . ARG A 1 324 ? 20.047 8.586 9.531 1 88.5 324 ARG A N 1
ATOM 2639 C CA . ARG A 1 324 ? 19.391 9.43 8.539 1 88.5 324 ARG A CA 1
ATOM 2640 C C . ARG A 1 324 ? 18.516 8.602 7.602 1 88.5 324 ARG A C 1
ATOM 2642 O O . ARG A 1 324 ? 18.25 9 6.465 1 88.5 324 ARG A O 1
ATOM 2649 N N . ALA A 1 325 ? 18.234 7.367 7.992 1 90.44 325 ALA A N 1
ATOM 2650 C CA . ALA A 1 325 ? 17.266 6.473 7.367 1 90.44 325 ALA A CA 1
ATOM 2651 C C . ALA A 1 325 ? 17.828 5.855 6.094 1 90.44 325 ALA A C 1
ATOM 2653 O O . ALA A 1 325 ? 17.094 5.355 5.246 1 90.44 325 ALA A O 1
ATOM 2654 N N . ASP A 1 326 ? 19.109 6.016 5.883 1 93.06 326 ASP A N 1
ATOM 2655 C CA . ASP A 1 326 ? 19.766 5.215 4.848 1 93.06 326 ASP A CA 1
ATOM 2656 C C . ASP A 1 326 ? 20.125 3.83 5.375 1 93.06 326 ASP A C 1
ATOM 2658 O O . ASP A 1 326 ? 21.266 3.602 5.781 1 93.06 326 ASP A O 1
ATOM 2662 N N . TRP A 1 327 ? 19.25 2.912 5.203 1 95.56 327 TRP A N 1
ATOM 2663 C CA . TRP A 1 327 ? 19.375 1.606 5.844 1 95.56 327 TRP A CA 1
ATOM 2664 C C . TRP A 1 327 ? 19.953 0.578 4.879 1 95.56 327 TRP A C 1
ATOM 2666 O O . TRP A 1 327 ? 20.172 -0.578 5.25 1 95.56 327 TRP A O 1
ATOM 2676 N N . SER A 1 328 ? 20.266 0.917 3.631 1 94.31 328 SER A N 1
ATOM 2677 C CA . SER A 1 328 ? 20.531 -0.011 2.537 1 94.31 328 SER A CA 1
ATOM 2678 C C . SER A 1 328 ? 21.812 -0.804 2.787 1 94.31 328 SER A C 1
ATOM 2680 O O . SER A 1 328 ? 21.953 -1.922 2.291 1 94.31 328 SER A O 1
ATOM 2682 N N . ASN A 1 329 ? 22.688 -0.213 3.629 1 96.5 329 ASN A N 1
ATOM 2683 C CA . ASN A 1 329 ? 23.953 -0.897 3.891 1 96.5 329 ASN A CA 1
ATOM 2684 C C . ASN A 1 329 ? 23.828 -1.884 5.047 1 96.5 329 ASN A C 1
ATOM 2686 O O . ASN A 1 329 ? 24.75 -2.65 5.32 1 96.5 329 ASN A O 1
ATOM 2690 N N . GLY A 1 330 ? 22.719 -1.782 5.703 1 98.12 330 GLY A N 1
ATOM 2691 C CA . GLY A 1 330 ? 22.375 -2.768 6.719 1 98.12 330 GLY A CA 1
ATOM 2692 C C . GLY A 1 330 ? 23.281 -2.703 7.938 1 98.12 330 GLY A C 1
ATOM 2693 O O . GLY A 1 330 ? 23.641 -1.615 8.398 1 98.12 330 GLY A O 1
ATOM 2694 N N . CYS A 1 331 ? 23.484 -3.859 8.5 1 98.75 331 CYS A N 1
ATOM 2695 C CA . CYS A 1 331 ? 24.188 -4.023 9.766 1 98.75 331 CYS A CA 1
ATOM 2696 C C . CYS A 1 331 ? 25.359 -4.996 9.625 1 98.75 331 CYS A C 1
ATOM 2698 O O . CYS A 1 331 ? 25.5 -5.656 8.594 1 98.75 331 CYS A O 1
ATOM 2700 N N . VAL A 1 332 ? 26.188 -4.957 10.656 1 98.19 332 VAL A N 1
ATOM 2701 C CA . VAL A 1 332 ? 27.328 -5.863 10.742 1 98.19 332 VAL A CA 1
ATOM 2702 C C . VAL A 1 332 ? 27.391 -6.477 12.133 1 98.19 332 VAL A C 1
ATOM 2704 O O . VAL A 1 332 ? 26.891 -5.898 13.102 1 98.19 332 VAL A O 1
ATOM 2707 N N . ARG A 1 333 ? 28.016 -7.625 12.219 1 96.44 333 ARG A N 1
ATOM 2708 C CA . ARG A 1 333 ? 28.172 -8.305 13.508 1 96.44 333 ARG A CA 1
ATOM 2709 C C . ARG A 1 333 ? 28.969 -7.453 14.484 1 96.44 333 ARG A C 1
ATOM 2711 O O . ARG A 1 333 ? 29.969 -6.832 14.102 1 96.44 333 ARG A O 1
ATOM 2718 N N . LYS A 1 334 ? 28.547 -7.508 15.703 1 96.44 334 LYS A N 1
ATOM 2719 C CA . LYS A 1 334 ? 29.328 -6.852 16.734 1 96.44 334 LYS A CA 1
ATOM 2720 C C . LYS A 1 334 ? 30.594 -7.648 17.062 1 96.44 334 LYS A C 1
ATOM 2722 O O . LYS A 1 334 ? 31.625 -7.074 17.391 1 96.44 334 LYS A O 1
ATOM 2727 N N . ALA A 1 335 ? 30.406 -8.984 17 1 94.75 335 ALA A N 1
ATOM 2728 C CA . ALA A 1 335 ? 31.516 -9.891 17.266 1 94.75 335 ALA A CA 1
ATOM 2729 C C . ALA A 1 335 ? 31.641 -10.953 16.172 1 94.75 335 ALA A C 1
ATOM 2731 O O . ALA A 1 335 ? 30.641 -11.578 15.797 1 94.75 335 ALA A O 1
ATOM 2732 N N . GLU A 1 336 ? 32.875 -11.258 15.742 1 92.19 336 GLU A N 1
ATOM 2733 C CA . GLU A 1 336 ? 33.094 -12.25 14.695 1 92.19 336 GLU A CA 1
ATOM 2734 C C . GLU A 1 336 ? 32.844 -13.664 15.211 1 92.19 336 GLU A C 1
ATOM 2736 O O . GLU A 1 336 ? 33.062 -13.945 16.391 1 92.19 336 GLU A O 1
ATOM 2741 N N . LEU A 1 337 ? 32.469 -14.461 14.297 1 92.56 337 LEU A N 1
ATOM 2742 C CA . LEU A 1 337 ? 32.281 -15.867 14.633 1 92.56 337 LEU A CA 1
ATOM 2743 C C . LEU A 1 337 ? 33.594 -16.578 14.844 1 92.56 337 LEU A C 1
ATOM 2745 O O . LEU A 1 337 ? 34.594 -16.25 14.18 1 92.56 337 LEU A O 1
ATOM 2749 N N . SER A 1 338 ? 33.688 -17.453 15.742 1 87.06 338 SER A N 1
ATOM 2750 C CA . SER A 1 338 ? 34.906 -18.234 15.984 1 87.06 338 SER A CA 1
ATOM 2751 C C . SER A 1 338 ? 35 -19.406 15.023 1 87.06 338 SER A C 1
ATOM 2753 O O . SER A 1 338 ? 36.094 -19.688 14.484 1 87.06 338 SER A O 1
ATOM 2755 N N . CYS A 1 339 ? 34.125 -20.109 14.68 1 82.19 339 CYS A N 1
ATOM 2756 C CA . CYS A 1 339 ? 34 -21.312 13.852 1 82.19 339 CYS A CA 1
ATOM 2757 C C . CYS A 1 339 ? 34.719 -22.5 14.484 1 82.19 339 CYS A C 1
ATOM 2759 O O . CYS A 1 339 ? 34.656 -23.609 13.953 1 82.19 339 CYS A O 1
ATOM 2761 N N . GLU A 1 340 ? 35.594 -22.312 15.43 1 80.25 340 GLU A N 1
ATOM 2762 C CA . GLU A 1 340 ? 36.344 -23.359 16.094 1 80.25 340 GLU A CA 1
ATOM 2763 C C . GLU A 1 340 ? 35.656 -23.797 17.391 1 80.25 340 GLU A C 1
ATOM 2765 O O . GLU A 1 340 ? 36.25 -24.516 18.203 1 80.25 340 GLU A O 1
ATOM 2770 N N . GLY A 1 341 ? 34.5 -23.375 17.562 1 80.94 341 GLY A N 1
ATOM 2771 C CA . GLY A 1 341 ? 33.781 -23.766 18.75 1 80.94 341 GLY A CA 1
ATOM 2772 C C . GLY A 1 341 ? 33.281 -22.578 19.562 1 80.94 341 GLY A C 1
ATOM 2773 O O . GLY A 1 341 ? 33.844 -21.484 19.453 1 80.94 341 GLY A O 1
ATOM 2774 N N . GLY A 1 342 ? 32.125 -22.703 20.281 1 87.94 342 GLY A N 1
ATOM 2775 C CA . GLY A 1 342 ? 31.594 -21.688 21.188 1 87.94 342 GLY A CA 1
ATOM 2776 C C . GLY A 1 342 ? 30.453 -20.891 20.594 1 87.94 342 GLY A C 1
ATOM 2777 O O . GLY A 1 342 ? 29.672 -20.266 21.312 1 87.94 342 GLY A O 1
ATOM 2778 N N . ASP A 1 343 ? 30.438 -20.875 19.25 1 93.12 343 ASP A N 1
ATOM 2779 C CA . ASP A 1 343 ? 29.312 -20.172 18.625 1 93.12 343 ASP A CA 1
ATOM 2780 C C . ASP A 1 343 ? 27.984 -20.812 18.984 1 93.12 343 ASP A C 1
ATOM 2782 O O . ASP A 1 343 ? 27.938 -21.984 19.344 1 93.12 343 ASP A O 1
ATOM 2786 N N . GLY A 1 344 ? 26.953 -20.031 19.047 1 94.38 344 GLY A N 1
ATOM 2787 C CA . GLY A 1 344 ? 25.594 -20.484 19.297 1 94.38 344 GLY A CA 1
ATOM 2788 C C . GLY A 1 344 ? 24.562 -19.797 18.422 1 94.38 344 GLY A C 1
ATOM 2789 O O . GLY A 1 344 ? 24.891 -19.312 17.328 1 94.38 344 GLY A O 1
ATOM 2790 N N . PHE A 1 345 ? 23.344 -19.953 18.859 1 96.5 345 PHE A N 1
ATOM 2791 C CA . PHE A 1 345 ? 22.297 -19.391 18.016 1 96.5 345 PHE A CA 1
ATOM 2792 C C . PHE A 1 345 ? 21.297 -18.594 18.844 1 96.5 345 PHE A C 1
ATOM 2794 O O . PHE A 1 345 ? 20.984 -18.969 19.984 1 96.5 345 PHE A O 1
ATOM 2801 N N . VAL A 1 346 ? 20.828 -17.547 18.281 1 96.38 346 VAL A N 1
ATOM 2802 C CA . VAL A 1 346 ? 19.766 -16.734 18.875 1 96.38 346 VAL A CA 1
ATOM 2803 C C . VAL A 1 346 ? 18.484 -16.891 18.062 1 96.38 346 VAL A C 1
ATOM 2805 O O . VAL A 1 346 ? 18.5 -16.703 16.844 1 96.38 346 VAL A O 1
ATOM 2808 N N . LYS A 1 347 ? 17.453 -17.172 18.781 1 95.25 347 LYS A N 1
ATOM 2809 C CA . LYS A 1 347 ? 16.156 -17.391 18.125 1 95.25 347 LYS A CA 1
ATOM 2810 C C . LYS A 1 347 ? 15.438 -16.078 17.875 1 95.25 347 LYS A C 1
ATOM 2812 O O . LYS A 1 347 ? 15.344 -15.234 18.766 1 95.25 347 LYS A O 1
ATOM 2817 N N . LEU A 1 348 ? 15.023 -15.867 16.703 1 93.75 348 LEU A N 1
ATOM 2818 C CA . LEU A 1 348 ? 14.086 -14.82 16.328 1 93.75 348 LEU A CA 1
ATOM 2819 C C . LEU A 1 348 ? 12.75 -15.414 15.891 1 93.75 348 LEU A C 1
ATOM 2821 O O . LEU A 1 348 ? 12.695 -16.25 14.984 1 93.75 348 LEU A O 1
ATOM 2825 N N . SER A 1 349 ? 11.672 -14.898 16.516 1 91.94 349 SER A N 1
ATOM 2826 C CA . SER A 1 349 ? 10.367 -15.508 16.266 1 91.94 349 SER A CA 1
ATOM 2827 C C . SER A 1 349 ? 9.5 -14.602 15.391 1 91.94 349 SER A C 1
ATOM 2829 O O . SER A 1 349 ? 9.672 -13.383 15.391 1 91.94 349 SER A O 1
ATOM 2831 N N . ASP A 1 350 ? 8.594 -15.266 14.656 1 89.25 350 ASP A N 1
ATOM 2832 C CA . ASP A 1 350 ? 7.508 -14.602 13.945 1 89.25 350 ASP A CA 1
ATOM 2833 C C . ASP A 1 350 ? 8.055 -13.633 12.898 1 89.25 350 ASP A C 1
ATOM 2835 O O . ASP A 1 350 ? 7.695 -12.453 12.891 1 89.25 350 ASP A O 1
ATOM 2839 N N . VAL A 1 351 ? 8.867 -14.242 12.031 1 94.31 351 VAL A N 1
ATOM 2840 C CA . VAL A 1 351 ? 9.484 -13.383 11.031 1 94.31 351 VAL A CA 1
ATOM 2841 C C . VAL A 1 351 ? 9.266 -13.969 9.633 1 94.31 351 VAL A C 1
ATOM 2843 O O . VAL A 1 351 ? 8.977 -15.156 9.492 1 94.31 351 VAL A O 1
ATOM 2846 N N . LYS A 1 352 ? 9.266 -13.117 8.641 1 95.31 352 LYS A N 1
ATOM 2847 C CA . LYS A 1 352 ? 9.656 -13.562 7.305 1 95.31 352 LYS A CA 1
ATOM 2848 C C . LYS A 1 352 ? 11.148 -13.891 7.246 1 95.31 352 LYS A C 1
ATOM 2850 O O . LYS A 1 352 ? 11.984 -13.039 7.535 1 95.31 352 LYS A O 1
ATOM 2855 N N . VAL A 1 353 ? 11.43 -15.07 6.945 1 96.69 353 VAL A N 1
ATOM 2856 C CA . VAL A 1 353 ? 12.828 -15.484 6.941 1 96.69 353 VAL A CA 1
ATOM 2857 C C . VAL A 1 353 ? 13.555 -14.836 5.77 1 96.69 353 VAL A C 1
ATOM 2859 O O . VAL A 1 353 ? 12.922 -14.336 4.836 1 96.69 353 VAL A O 1
ATOM 2862 N N . PRO A 1 354 ? 14.883 -14.828 5.801 1 97.88 354 PRO A N 1
ATOM 2863 C CA . PRO A 1 354 ? 15.672 -14.102 4.801 1 97.88 354 PRO A CA 1
ATOM 2864 C C . PRO A 1 354 ? 15.531 -14.695 3.4 1 97.88 354 PRO A C 1
ATOM 2866 O O . PRO A 1 354 ? 15.031 -15.812 3.244 1 97.88 354 PRO A O 1
ATOM 2869 N N . ASP A 1 355 ? 15.961 -13.867 2.449 1 98.12 355 ASP A N 1
ATOM 2870 C CA . ASP A 1 355 ? 16.109 -14.281 1.059 1 98.12 355 ASP A CA 1
ATOM 2871 C C . ASP A 1 355 ? 16.797 -15.641 0.963 1 98.12 355 ASP A C 1
ATOM 2873 O O . ASP A 1 355 ? 17.828 -15.867 1.594 1 98.12 355 ASP A O 1
ATOM 2877 N N . THR A 1 356 ? 16.266 -16.594 0.22 1 98.12 356 THR A N 1
ATOM 2878 C CA . THR A 1 356 ? 16.75 -17.969 0.234 1 98.12 356 THR A CA 1
ATOM 2879 C C . THR A 1 356 ? 17.594 -18.266 -1.002 1 98.12 356 THR A C 1
ATOM 2881 O O . THR A 1 356 ? 17.953 -19.406 -1.257 1 98.12 356 THR A O 1
ATOM 2884 N N . ARG A 1 357 ? 17.969 -17.359 -1.882 1 97.44 357 ARG A N 1
ATOM 2885 C CA . ARG A 1 357 ? 18.688 -17.594 -3.125 1 97.44 357 ARG A CA 1
ATOM 2886 C C . ARG A 1 357 ? 20.062 -18.203 -2.85 1 97.44 357 ARG A C 1
ATOM 2888 O O . ARG A 1 357 ? 20.594 -18.953 -3.682 1 97.44 357 ARG A O 1
ATOM 2895 N N . ARG A 1 358 ? 20.578 -17.953 -1.656 1 96.12 358 ARG A N 1
ATOM 2896 C CA . ARG A 1 358 ? 21.859 -18.547 -1.268 1 96.12 358 ARG A CA 1
ATOM 2897 C C . ARG A 1 358 ? 21.703 -19.453 -0.049 1 96.12 358 ARG A C 1
ATOM 2899 O O . ARG A 1 358 ? 22.531 -19.438 0.855 1 96.12 358 ARG A O 1
ATOM 2906 N N . SER A 1 359 ? 20.656 -20.141 -0.043 1 97.38 359 SER A N 1
ATOM 2907 C CA . SER A 1 359 ? 20.359 -21.094 1.03 1 97.38 359 SER A CA 1
ATOM 2908 C C . SER A 1 359 ? 20.516 -22.531 0.557 1 97.38 359 SER A C 1
ATOM 2910 O O . SER A 1 359 ? 20.641 -22.781 -0.643 1 97.38 359 SER A O 1
ATOM 2912 N N . TRP A 1 360 ? 20.656 -23.375 1.512 1 97.5 360 TRP A N 1
ATOM 2913 C CA . TRP A 1 360 ? 20.609 -24.812 1.33 1 97.5 360 TRP A CA 1
ATOM 2914 C C . TRP A 1 360 ? 19.453 -25.438 2.105 1 97.5 360 TRP A C 1
ATOM 2916 O O . TRP A 1 360 ? 19.109 -24.969 3.193 1 97.5 360 TRP A O 1
ATOM 2926 N N . PHE A 1 361 ? 18.844 -26.531 1.479 1 97.62 361 PHE A N 1
ATOM 2927 C CA . PHE A 1 361 ? 17.688 -27.109 2.16 1 97.62 361 PHE A CA 1
ATOM 2928 C C . PHE A 1 361 ? 17.719 -28.625 2.105 1 97.62 361 PHE A C 1
ATOM 2930 O O . PHE A 1 361 ? 18.391 -29.203 1.244 1 97.62 361 PHE A O 1
ATOM 2937 N N . ASN A 1 362 ? 17.156 -29.219 3.051 1 97 362 ASN A N 1
ATOM 2938 C CA . ASN A 1 362 ? 16.969 -30.656 3.184 1 97 362 ASN A CA 1
ATOM 2939 C C . ASN A 1 362 ? 15.633 -30.984 3.838 1 97 362 ASN A C 1
ATOM 2941 O O . ASN A 1 362 ? 15.383 -30.609 4.98 1 97 362 ASN A O 1
ATOM 2945 N N . ASP A 1 363 ? 14.789 -31.75 3.158 1 94.06 363 ASP A N 1
ATOM 2946 C CA . ASP A 1 363 ? 13.414 -31.938 3.604 1 94.06 363 ASP A CA 1
ATOM 2947 C C . ASP A 1 363 ? 13.312 -33.094 4.617 1 94.06 363 ASP A C 1
ATOM 2949 O O . ASP A 1 363 ? 12.258 -33.281 5.223 1 94.06 363 ASP A O 1
ATOM 2953 N N . SER A 1 364 ? 14.344 -33.812 4.945 1 94.69 364 SER A N 1
ATOM 2954 C CA . SER A 1 364 ? 14.258 -34.969 5.797 1 94.69 364 SER A CA 1
ATOM 2955 C C . SER A 1 364 ? 14.82 -34.688 7.188 1 94.69 364 SER A C 1
ATOM 2957 O O . SER A 1 364 ? 14.602 -35.469 8.117 1 94.69 364 SER A O 1
ATOM 2959 N N . MET A 1 365 ? 15.453 -33.625 7.316 1 96.12 365 MET A N 1
ATOM 2960 C CA . MET A 1 365 ? 16.125 -33.312 8.578 1 96.12 365 MET A CA 1
ATOM 2961 C C . MET A 1 365 ? 15.148 -32.75 9.594 1 96.12 365 MET A C 1
ATOM 2963 O O . MET A 1 365 ? 14.18 -32.062 9.219 1 96.12 365 MET A O 1
ATOM 2967 N N . ASN A 1 366 ? 15.391 -33.031 10.898 1 94.75 366 ASN A N 1
ATOM 2968 C CA . ASN A 1 366 ? 14.703 -32.312 11.961 1 94.75 366 ASN A CA 1
ATOM 2969 C C . ASN A 1 366 ? 15.492 -31.094 12.414 1 94.75 366 ASN A C 1
ATOM 2971 O O . ASN A 1 366 ? 16.578 -30.844 11.906 1 94.75 366 ASN A O 1
ATOM 2975 N N . LEU A 1 367 ? 14.969 -30.391 13.336 1 95.19 367 LEU A N 1
ATOM 2976 C CA . LEU A 1 367 ? 15.531 -29.094 13.734 1 95.19 367 LEU A CA 1
ATOM 2977 C C . LEU A 1 367 ? 16.906 -29.281 14.352 1 95.19 367 LEU A C 1
ATOM 2979 O O . LEU A 1 367 ? 17.812 -28.469 14.102 1 95.19 367 LEU A O 1
ATOM 2983 N N . GLU A 1 368 ? 17.047 -30.312 15.188 1 96.25 368 GLU A N 1
ATOM 2984 C CA . GLU A 1 368 ? 18.328 -30.547 15.836 1 96.25 368 GLU A CA 1
ATOM 2985 C C . GLU A 1 368 ? 19.406 -30.906 14.812 1 96.25 368 GLU A C 1
ATOM 2987 O O . GLU A 1 368 ? 20.547 -30.438 14.898 1 96.25 368 GLU A O 1
ATOM 2992 N N . GLU A 1 369 ? 19.078 -31.719 13.875 1 97.25 369 GLU A N 1
ATOM 2993 C CA . GLU A 1 369 ? 20 -32.062 12.797 1 97.25 369 GLU A CA 1
ATOM 2994 C C . GLU A 1 369 ? 20.359 -30.828 11.969 1 97.25 369 GLU A C 1
ATOM 2996 O O . GLU A 1 369 ? 21.516 -30.688 11.539 1 97.25 369 GLU A O 1
ATOM 3001 N N . CYS A 1 370 ? 19.359 -30.031 11.727 1 97.56 370 CYS A N 1
ATOM 3002 C CA . CYS A 1 370 ? 19.562 -28.797 10.992 1 97.56 370 CYS A CA 1
ATOM 3003 C C . CYS A 1 370 ? 20.578 -27.906 11.703 1 97.56 370 CYS A C 1
ATOM 3005 O O . CYS A 1 370 ? 21.484 -27.359 11.062 1 97.56 370 CYS A O 1
ATOM 3007 N N . LYS A 1 371 ? 20.422 -27.766 13.016 1 97.25 371 LYS A N 1
ATOM 3008 C CA . LYS A 1 371 ? 21.344 -27.016 13.859 1 97.25 371 LYS A CA 1
ATOM 3009 C C . LYS A 1 371 ? 22.766 -27.547 13.742 1 97.25 371 LYS A C 1
ATOM 3011 O O . LYS A 1 371 ? 23.703 -26.766 13.555 1 97.25 371 LYS A O 1
ATOM 3016 N N . GLN A 1 372 ? 22.922 -28.797 13.797 1 95.94 372 GLN A N 1
ATOM 3017 C CA . GLN A 1 372 ? 24.234 -29.422 13.734 1 95.94 372 GLN A CA 1
ATOM 3018 C C . GLN A 1 372 ? 24.875 -29.219 12.367 1 95.94 372 GLN A C 1
ATOM 3020 O O . GLN A 1 372 ? 26.094 -29 12.266 1 95.94 372 GLN A O 1
ATOM 3025 N N . GLU A 1 373 ? 24.031 -29.344 11.383 1 95.94 373 GLU A N 1
ATOM 3026 C CA . GLU A 1 373 ? 24.531 -29.109 10.039 1 95.94 373 GLU A CA 1
ATOM 3027 C C . GLU A 1 373 ? 25.078 -27.688 9.891 1 95.94 373 GLU A C 1
ATOM 3029 O O . GLU A 1 373 ? 26.125 -27.484 9.281 1 95.94 373 GLU A O 1
ATOM 3034 N N . CYS A 1 374 ? 24.391 -26.75 10.406 1 96.56 374 CYS A N 1
ATOM 3035 C CA . CYS A 1 374 ? 24.828 -25.359 10.352 1 96.56 374 CYS A CA 1
ATOM 3036 C C . CYS A 1 374 ? 26.109 -25.156 11.148 1 96.56 374 CYS A C 1
ATOM 3038 O O . CYS A 1 374 ? 27.031 -24.453 10.695 1 96.56 374 CYS A O 1
ATOM 3040 N N . LEU A 1 375 ? 26.156 -25.75 12.328 1 94.38 375 LEU A N 1
ATOM 3041 C CA . LEU A 1 375 ? 27.312 -25.594 13.211 1 94.38 375 LEU A CA 1
ATOM 3042 C C . LEU A 1 375 ? 28.578 -26.172 12.562 1 94.38 375 LEU A C 1
ATOM 3044 O O . LEU A 1 375 ? 29.672 -25.672 12.812 1 94.38 375 LEU A O 1
ATOM 3048 N N . ARG A 1 376 ? 28.422 -27.109 11.758 1 92.62 376 ARG A N 1
ATOM 3049 C CA . ARG A 1 376 ? 29.547 -27.797 11.141 1 92.62 376 ARG A CA 1
ATOM 3050 C C . ARG A 1 376 ? 30.203 -26.922 10.07 1 92.62 376 ARG A C 1
ATOM 3052 O O . ARG A 1 376 ? 31.391 -27.094 9.758 1 92.62 376 ARG A O 1
ATOM 3059 N N . LYS A 1 377 ? 29.484 -26.031 9.508 1 92.69 377 LYS A N 1
ATOM 3060 C CA . LYS A 1 377 ? 29.969 -25.172 8.438 1 92.69 377 LYS A CA 1
ATOM 3061 C C . LYS A 1 377 ? 30.188 -23.75 8.93 1 92.69 377 LYS A C 1
ATOM 3063 O O . LYS A 1 377 ? 29.234 -23.047 9.258 1 92.69 377 LYS A O 1
ATOM 3068 N N . CYS A 1 378 ? 31.359 -23.312 8.867 1 89.44 378 CYS A N 1
ATOM 3069 C CA . CYS A 1 378 ? 31.703 -22.031 9.453 1 89.44 378 CYS A CA 1
ATOM 3070 C C . CYS A 1 378 ? 30.984 -20.891 8.734 1 89.44 378 CYS A C 1
ATOM 3072 O O . CYS A 1 378 ? 30.688 -19.859 9.336 1 89.44 378 CYS A O 1
ATOM 3074 N N . ASN A 1 379 ? 30.688 -21.047 7.516 1 93.06 379 ASN A N 1
ATOM 3075 C CA . ASN A 1 379 ? 30.078 -19.953 6.766 1 93.06 379 ASN A CA 1
ATOM 3076 C C . ASN A 1 379 ? 28.562 -19.969 6.883 1 93.06 379 ASN A C 1
ATOM 3078 O O . ASN A 1 379 ? 27.875 -19.156 6.266 1 93.06 379 ASN A O 1
ATOM 3082 N N . CYS A 1 380 ? 28.031 -20.938 7.668 1 96.69 380 CYS A N 1
ATOM 3083 C CA . CYS A 1 380 ? 26.594 -20.938 7.922 1 96.69 380 CYS A CA 1
ATOM 3084 C C . CYS A 1 380 ? 26.219 -19.812 8.867 1 96.69 380 CYS A C 1
ATOM 3086 O O . CYS A 1 380 ? 26.797 -19.672 9.945 1 96.69 380 CYS A O 1
ATOM 3088 N N . THR A 1 381 ? 25.156 -19.031 8.508 1 97.12 381 THR A N 1
ATOM 3089 C CA . THR A 1 381 ? 24.844 -17.828 9.281 1 97.12 381 THR A CA 1
ATOM 3090 C C . THR A 1 381 ? 23.516 -18 10.016 1 97.12 381 THR A C 1
ATOM 3092 O O . THR A 1 381 ? 23.234 -17.266 10.969 1 97.12 381 THR A O 1
ATOM 3095 N N . ALA A 1 382 ? 22.688 -18.906 9.562 1 98.31 382 ALA A N 1
ATOM 3096 C CA . ALA A 1 382 ? 21.406 -19.125 10.227 1 98.31 382 ALA A CA 1
ATOM 3097 C C . ALA A 1 382 ? 20.766 -20.438 9.773 1 98.31 382 ALA A C 1
ATOM 3099 O O . ALA A 1 382 ? 21.172 -21.016 8.758 1 98.31 382 ALA A O 1
ATOM 3100 N N . TYR A 1 383 ? 19.828 -20.891 10.547 1 98.12 383 TYR A N 1
ATOM 3101 C CA . TYR A 1 383 ? 19.031 -22.047 10.133 1 98.12 383 TYR A CA 1
ATOM 3102 C C . TYR A 1 383 ? 17.578 -21.891 10.578 1 98.12 383 TYR A C 1
ATOM 3104 O O . TYR A 1 383 ? 17.281 -21.078 11.461 1 98.12 383 TYR A O 1
ATOM 3112 N N . ALA A 1 384 ? 16.672 -22.594 9.898 1 97.25 384 ALA A N 1
ATOM 3113 C CA . ALA A 1 384 ? 15.25 -22.609 10.219 1 97.25 384 ALA A CA 1
ATOM 3114 C C . ALA A 1 384 ? 14.586 -23.906 9.75 1 97.25 384 ALA A C 1
ATOM 3116 O O . ALA A 1 384 ? 15.164 -24.656 8.953 1 97.25 384 ALA A O 1
ATOM 3117 N N . THR A 1 385 ? 13.445 -24.125 10.312 1 95.31 385 THR A N 1
ATOM 3118 C CA . THR A 1 385 ? 12.648 -25.234 9.828 1 95.31 385 THR A CA 1
ATOM 3119 C C . THR A 1 385 ? 12.039 -24.922 8.461 1 95.31 385 THR A C 1
ATOM 3121 O O . THR A 1 385 ? 11.602 -23.797 8.219 1 95.31 385 THR A O 1
ATOM 3124 N N . LEU A 1 386 ? 12.023 -25.906 7.664 1 94.94 386 LEU A N 1
ATOM 3125 C CA . LEU A 1 386 ? 11.5 -25.734 6.312 1 94.94 386 LEU A CA 1
ATOM 3126 C C . LEU A 1 386 ? 9.969 -25.734 6.324 1 94.94 386 LEU A C 1
ATOM 3128 O O . LEU A 1 386 ? 9.344 -24.906 5.648 1 94.94 386 LEU A O 1
ATOM 3132 N N . ASP A 1 387 ? 9.375 -26.625 7.02 1 93.62 387 ASP A N 1
ATOM 3133 C CA . ASP A 1 387 ? 7.926 -26.781 7.141 1 93.62 387 ASP A CA 1
ATOM 3134 C C . ASP A 1 387 ? 7.469 -26.562 8.586 1 93.62 387 ASP A C 1
ATOM 3136 O O . ASP A 1 387 ? 7.637 -27.453 9.43 1 93.62 387 ASP A O 1
ATOM 3140 N N . VAL A 1 388 ? 6.859 -25.453 8.82 1 90.44 388 VAL A N 1
ATOM 3141 C CA . VAL A 1 388 ? 6.484 -25.078 10.18 1 90.44 388 VAL A CA 1
ATOM 3142 C C . VAL A 1 388 ? 5.281 -25.906 10.625 1 90.44 388 VAL A C 1
ATOM 3144 O O . VAL A 1 388 ? 5.039 -26.062 11.828 1 90.44 388 VAL A O 1
ATOM 3147 N N . GLY A 1 389 ? 4.5 -26.406 9.734 1 86 389 GLY A N 1
ATOM 3148 C CA . GLY A 1 389 ? 3.365 -27.25 10.078 1 86 389 GLY A CA 1
ATOM 3149 C C . GLY A 1 389 ? 3.771 -28.594 10.664 1 86 389 GLY A C 1
ATOM 3150 O O . GLY A 1 389 ? 3.293 -28.984 11.734 1 86 389 GLY A O 1
ATOM 3151 N N . THR A 1 390 ? 4.754 -29.234 10.047 1 88.94 390 THR A N 1
ATOM 3152 C CA . THR A 1 390 ? 5.18 -30.562 10.461 1 88.94 390 THR A CA 1
ATOM 3153 C C . THR A 1 390 ? 6.41 -30.484 11.359 1 88.94 390 THR A C 1
ATOM 3155 O O . THR A 1 390 ? 6.734 -31.453 12.062 1 88.94 390 THR A O 1
ATOM 3158 N N . GLY A 1 391 ? 7.082 -29.391 11.258 1 89.5 391 GLY A N 1
ATOM 3159 C CA . GLY A 1 391 ? 8.328 -29.234 11.992 1 89.5 391 GLY A CA 1
ATOM 3160 C C . GLY A 1 391 ? 9.508 -29.906 11.32 1 89.5 391 GLY A C 1
ATOM 3161 O O . GLY A 1 391 ? 10.578 -30.047 11.914 1 89.5 391 GLY A O 1
ATOM 3162 N N . ARG A 1 392 ? 9.305 -30.266 10.125 1 92 392 ARG A N 1
ATOM 3163 C CA . ARG A 1 392 ? 10.344 -31.016 9.414 1 92 392 ARG A CA 1
ATOM 3164 C C . ARG A 1 392 ? 11.039 -30.125 8.391 1 92 392 ARG A C 1
ATOM 3166 O O . ARG A 1 392 ? 10.516 -29.078 8.008 1 92 392 ARG A O 1
ATOM 3173 N N . GLY A 1 393 ? 12.266 -30.641 8.008 1 95.88 393 GLY A N 1
ATOM 3174 C CA . GLY A 1 393 ? 13.039 -29.969 6.977 1 95.88 393 GLY A CA 1
ATOM 3175 C C . GLY A 1 393 ? 13.984 -28.922 7.535 1 95.88 393 GLY A C 1
ATOM 3176 O O . GLY A 1 393 ? 13.797 -28.438 8.648 1 95.88 393 GLY A O 1
ATOM 3177 N N . CYS A 1 394 ? 14.938 -28.672 6.758 1 97.25 394 CYS A N 1
ATOM 3178 C CA . CYS A 1 394 ? 16.016 -27.781 7.195 1 97.25 394 CYS A CA 1
ATOM 3179 C C . CYS A 1 394 ? 16.328 -26.75 6.129 1 97.25 394 CYS A C 1
ATOM 3181 O O . CYS A 1 394 ? 16.453 -27.078 4.945 1 97.25 394 CYS A O 1
ATOM 3183 N N . LEU A 1 395 ? 16.406 -25.531 6.551 1 97.44 395 LEU A N 1
ATOM 3184 C CA . LEU A 1 395 ? 16.922 -24.438 5.742 1 97.44 395 LEU A CA 1
ATOM 3185 C C . LEU A 1 395 ? 18.172 -23.828 6.387 1 97.44 395 LEU A C 1
ATOM 3187 O O . LEU A 1 395 ? 18.141 -23.469 7.562 1 97.44 395 LEU A O 1
ATOM 3191 N N . ASN A 1 396 ? 19.25 -23.781 5.633 1 98.19 396 ASN A N 1
ATOM 3192 C CA . ASN A 1 396 ? 20.484 -23.125 6.059 1 98.19 396 ASN A CA 1
ATOM 3193 C C . ASN A 1 396 ? 20.859 -21.969 5.133 1 98.19 396 ASN A C 1
ATOM 3195 O O . ASN A 1 396 ? 20.734 -22.078 3.912 1 98.19 396 ASN A O 1
ATOM 3199 N N . TRP A 1 397 ? 21.328 -20.891 5.746 1 98.38 397 TRP A N 1
ATOM 3200 C CA . TRP A 1 397 ? 21.844 -19.766 4.969 1 98.38 397 TRP A CA 1
ATOM 3201 C C . TRP A 1 397 ? 23.359 -19.688 5.059 1 98.38 397 TRP A C 1
ATOM 3203 O O . TRP A 1 397 ? 23.938 -19.938 6.121 1 98.38 397 TRP A O 1
ATOM 3213 N N . PHE A 1 398 ? 24.031 -19.281 3.949 1 96.44 398 PHE A N 1
ATOM 3214 C CA . PHE A 1 398 ? 25.484 -19.266 3.896 1 96.44 398 PHE A CA 1
ATOM 3215 C C . PHE A 1 398 ? 25.984 -17.891 3.447 1 96.44 398 PHE A C 1
ATOM 3217 O O . PHE A 1 398 ? 27.141 -17.766 3.008 1 96.44 398 PHE A O 1
ATOM 3224 N N . ASP A 1 399 ? 25.141 -16.969 3.375 1 95.12 399 ASP A N 1
ATOM 3225 C CA . ASP A 1 399 ? 25.469 -15.578 3.035 1 95.12 399 ASP A CA 1
ATOM 3226 C C . ASP A 1 399 ? 24.781 -14.609 3.996 1 95.12 399 ASP A C 1
ATOM 3228 O O . ASP A 1 399 ? 24.188 -15.023 4.988 1 95.12 399 ASP A O 1
ATOM 3232 N N . ASP A 1 400 ? 24.953 -13.281 3.758 1 97.19 400 ASP A N 1
ATOM 3233 C CA . ASP A 1 400 ? 24.281 -12.273 4.578 1 97.19 400 ASP A CA 1
ATOM 3234 C C . ASP A 1 400 ? 22.766 -12.5 4.602 1 97.19 400 ASP A C 1
ATOM 3236 O O . ASP A 1 400 ? 22.172 -12.844 3.578 1 97.19 400 ASP A O 1
ATOM 3240 N N . LEU A 1 401 ? 22.234 -12.383 5.773 1 98.5 401 LEU A N 1
ATOM 3241 C CA . LEU A 1 401 ? 20.781 -12.477 5.918 1 98.5 401 LEU A CA 1
ATOM 3242 C C . LEU A 1 401 ? 20.109 -11.18 5.488 1 98.5 401 LEU A C 1
ATOM 3244 O O . LEU A 1 401 ? 20.297 -10.141 6.117 1 98.5 401 LEU A O 1
ATOM 3248 N N . VAL A 1 402 ? 19.312 -11.258 4.414 1 98.31 402 VAL A N 1
ATOM 3249 C CA . VAL A 1 402 ? 18.703 -10.055 3.85 1 98.31 402 VAL A CA 1
ATOM 3250 C C . VAL A 1 402 ? 17.188 -10.227 3.773 1 98.31 402 VAL A C 1
ATOM 3252 O O . VAL A 1 402 ? 16.703 -11.344 3.611 1 98.31 402 VAL A O 1
ATOM 3255 N N . ASP A 1 403 ? 16.422 -9.102 3.951 1 98.12 403 ASP A N 1
ATOM 3256 C CA . ASP A 1 403 ? 14.977 -9.023 3.699 1 98.12 403 ASP A CA 1
ATOM 3257 C C . ASP A 1 403 ? 14.188 -9.75 4.781 1 98.12 403 ASP A C 1
ATOM 3259 O O . ASP A 1 403 ? 13.266 -10.516 4.477 1 98.12 403 ASP A O 1
ATOM 3263 N N . ILE A 1 404 ? 14.602 -9.5 6.031 1 97.25 404 ILE A N 1
ATOM 3264 C CA . ILE A 1 404 ? 13.898 -10.055 7.188 1 97.25 404 ILE A CA 1
ATOM 3265 C C . ILE A 1 404 ? 12.844 -9.062 7.672 1 97.25 404 ILE A C 1
ATOM 3267 O O . ILE A 1 404 ? 13.102 -7.855 7.738 1 97.25 404 ILE A O 1
ATOM 3271 N N . ARG A 1 405 ? 11.68 -9.523 7.957 1 94.81 405 ARG A N 1
ATOM 3272 C CA . ARG A 1 405 ? 10.633 -8.68 8.531 1 94.81 405 ARG A CA 1
ATOM 3273 C C . ARG A 1 405 ? 9.984 -9.352 9.734 1 94.81 405 ARG A C 1
ATOM 3275 O O . ARG A 1 405 ? 9.898 -10.586 9.789 1 94.81 405 ARG A O 1
ATOM 3282 N N . SER A 1 406 ? 9.625 -8.562 10.672 1 91.06 406 SER A N 1
ATOM 3283 C CA . SER A 1 406 ? 8.914 -9.062 11.844 1 91.06 406 SER A CA 1
ATOM 3284 C C . SER A 1 406 ? 7.418 -8.781 11.742 1 91.06 406 SER A C 1
ATOM 3286 O O . SER A 1 406 ? 7.008 -7.738 11.227 1 91.06 406 SER A O 1
ATOM 3288 N N . TYR A 1 407 ? 6.668 -9.82 12.141 1 82.62 407 TYR A N 1
ATOM 3289 C CA . TYR A 1 407 ? 5.223 -9.656 12.266 1 82.62 407 TYR A CA 1
ATOM 3290 C C . TYR A 1 407 ? 4.797 -9.664 13.734 1 82.62 407 TYR A C 1
ATOM 3292 O O . TYR A 1 407 ? 5.398 -10.352 14.555 1 82.62 407 TYR A O 1
ATOM 3300 N N . PRO A 1 408 ? 4.211 -8.797 14.336 1 63.62 408 PRO A N 1
ATOM 3301 C CA . PRO A 1 408 ? 3.918 -8.727 15.766 1 63.62 408 PRO A CA 1
ATOM 3302 C C . PRO A 1 408 ? 3.414 -10.055 16.328 1 63.62 408 PRO A C 1
ATOM 3304 O O . PRO A 1 408 ? 3.744 -10.414 17.469 1 63.62 408 PRO A O 1
ATOM 3307 N N . GLU A 1 409 ? 2.426 -10.695 16.266 1 56.88 409 GLU A N 1
ATOM 3308 C CA . GLU A 1 409 ? 2.045 -11.852 17.078 1 56.88 409 GLU A CA 1
ATOM 3309 C C . GLU A 1 409 ? 1.801 -13.078 16.188 1 56.88 409 GLU A C 1
ATOM 3311 O O . GLU A 1 409 ? 1.498 -14.164 16.703 1 56.88 409 GLU A O 1
ATOM 3316 N N . GLU A 1 410 ? 1.885 -12.977 15.141 1 57.22 410 GLU A N 1
ATOM 3317 C CA . GLU A 1 410 ? 1.408 -14.172 14.445 1 57.22 410 GLU A CA 1
ATOM 3318 C C . GLU A 1 410 ? 2.518 -15.211 14.305 1 57.22 410 GLU A C 1
ATOM 3320 O O . GLU A 1 410 ? 3.701 -14.875 14.375 1 57.22 410 GLU A O 1
ATOM 3325 N N . THR A 1 411 ? 2.148 -16.484 14.727 1 56.88 411 THR A N 1
ATOM 3326 C CA . THR A 1 411 ? 2.971 -17.688 14.633 1 56.88 411 THR A CA 1
ATOM 3327 C C . THR A 1 411 ? 3.58 -17.828 13.242 1 56.88 411 THR A C 1
ATOM 3329 O O . THR A 1 411 ? 3.119 -18.625 12.43 1 56.88 411 THR A O 1
ATOM 3332 N N . MET A 1 412 ? 4.434 -16.766 12.898 1 71.44 412 MET A N 1
ATOM 3333 C CA . MET A 1 412 ? 5.164 -16.969 11.656 1 71.44 412 MET A CA 1
ATOM 3334 C C . MET A 1 412 ? 6.34 -17.922 11.867 1 71.44 412 MET A C 1
ATOM 3336 O O . MET A 1 412 ? 6.207 -18.938 12.562 1 71.44 412 MET A O 1
ATOM 3340 N N . GLN A 1 413 ? 7.293 -17.891 11.18 1 88 413 GLN A N 1
ATOM 3341 C CA . GLN A 1 413 ? 8.438 -18.797 11.133 1 88 413 GLN A CA 1
ATOM 3342 C C . GLN A 1 413 ? 9.57 -18.297 12.016 1 88 413 GLN A C 1
ATOM 3344 O O . GLN A 1 413 ? 9.75 -17.078 12.188 1 88 413 GLN A O 1
ATOM 3349 N N . ASP A 1 414 ? 10.164 -19.234 12.75 1 93.69 414 ASP A N 1
ATOM 3350 C CA . ASP A 1 414 ? 11.344 -18.922 13.547 1 93.69 414 ASP A CA 1
ATOM 3351 C C . ASP A 1 414 ? 12.625 -19.094 12.727 1 93.69 414 ASP A C 1
ATOM 3353 O O . ASP A 1 414 ? 12.688 -19.922 11.828 1 93.69 414 ASP A O 1
ATOM 3357 N N . ILE A 1 415 ? 13.539 -18.312 13.109 1 96.75 415 ILE A N 1
ATOM 3358 C CA . ILE A 1 415 ? 14.875 -18.453 12.539 1 96.75 415 ILE A CA 1
ATOM 3359 C C . ILE A 1 415 ? 15.922 -18.375 13.641 1 96.75 415 ILE A C 1
ATOM 3361 O O . ILE A 1 415 ? 15.734 -17.688 14.641 1 96.75 415 ILE A O 1
ATOM 3365 N N . PHE A 1 416 ? 16.938 -19.125 13.508 1 97.81 416 PHE A N 1
ATOM 3366 C CA . PHE A 1 416 ? 18.031 -19.156 14.461 1 97.81 416 PHE A CA 1
ATOM 3367 C C . PHE A 1 416 ? 19.297 -18.578 13.844 1 97.81 416 PHE A C 1
ATOM 3369 O O . PHE A 1 416 ? 19.906 -19.203 12.961 1 97.81 416 PHE A O 1
ATOM 3376 N N . VAL A 1 417 ? 19.734 -17.469 14.352 1 97.94 417 VAL A N 1
ATOM 3377 C CA . VAL A 1 417 ? 20.875 -16.75 13.789 1 97.94 417 VAL A CA 1
ATOM 3378 C C . VAL A 1 417 ? 22.141 -17.094 14.547 1 97.94 417 VAL A C 1
ATOM 3380 O O . VAL A 1 417 ? 22.172 -17.078 15.781 1 97.94 417 VAL A O 1
ATOM 3383 N N . ARG A 1 418 ? 23.172 -17.359 13.836 1 97 418 ARG A N 1
ATOM 3384 C CA . ARG A 1 418 ? 24.438 -17.75 14.445 1 97 418 ARG A CA 1
ATOM 3385 C C . ARG A 1 418 ? 25.141 -16.562 15.07 1 97 418 ARG A C 1
ATOM 3387 O O . ARG A 1 418 ? 25.25 -15.492 14.445 1 97 418 ARG A O 1
ATOM 3394 N N . MET A 1 419 ? 25.609 -16.766 16.312 1 95.69 419 MET A N 1
ATOM 3395 C CA . MET A 1 419 ? 26.25 -15.695 17.078 1 95.69 419 MET A CA 1
ATOM 3396 C C . MET A 1 419 ? 27.516 -16.188 17.75 1 95.69 419 MET A C 1
ATOM 3398 O O . MET A 1 419 ? 27.625 -17.375 18.094 1 95.69 419 MET A O 1
ATOM 3402 N N . ALA A 1 420 ? 28.375 -15.219 17.891 1 94.12 420 ALA A N 1
ATOM 3403 C CA . ALA A 1 420 ? 29.562 -15.523 18.688 1 94.12 420 ALA A CA 1
ATOM 3404 C C . ALA A 1 420 ? 29.188 -15.797 20.141 1 94.12 420 ALA A C 1
ATOM 3406 O O . ALA A 1 420 ? 28.188 -15.297 20.641 1 94.12 420 ALA A O 1
ATOM 3407 N N . ALA A 1 421 ? 30.062 -16.531 20.828 1 91.81 421 ALA A N 1
ATOM 3408 C CA . ALA A 1 421 ? 29.812 -16.922 22.219 1 91.81 421 ALA A CA 1
ATOM 3409 C C . ALA A 1 421 ? 29.625 -15.688 23.109 1 91.81 421 ALA A C 1
ATOM 3411 O O . ALA A 1 421 ? 28.797 -15.695 24.016 1 91.81 421 ALA A O 1
ATOM 3412 N N . SER A 1 422 ? 30.312 -14.617 22.875 1 89.5 422 SER A N 1
ATOM 3413 C CA . SER A 1 422 ? 30.281 -13.406 23.688 1 89.5 422 SER A CA 1
ATOM 3414 C C . SER A 1 422 ? 28.922 -12.719 23.609 1 89.5 422 SER A C 1
ATOM 3416 O O . SER A 1 422 ? 28.562 -11.945 24.484 1 89.5 422 SER A O 1
ATOM 3418 N N . GLU A 1 423 ? 28.141 -12.984 22.531 1 88.69 423 GLU A N 1
ATOM 3419 C CA . GLU A 1 423 ? 26.875 -12.289 22.297 1 88.69 423 GLU A CA 1
ATOM 3420 C C . GLU A 1 423 ? 25.703 -13.125 22.781 1 88.69 423 GLU A C 1
ATOM 3422 O O . GLU A 1 423 ? 24.547 -12.688 22.703 1 88.69 423 GLU A O 1
ATOM 3427 N N . LEU A 1 424 ? 25.906 -14.391 23.188 1 85.88 424 LEU A N 1
ATOM 3428 C CA . LEU A 1 424 ? 24.828 -15.281 23.594 1 85.88 424 LEU A CA 1
ATOM 3429 C C . LEU A 1 424 ? 24.312 -14.914 24.984 1 85.88 424 LEU A C 1
ATOM 3431 O O . LEU A 1 424 ? 23.141 -15.133 25.297 1 85.88 424 LEU A O 1
ATOM 3435 N N . GLY A 1 425 ? 25.125 -14.547 25.984 1 66.25 425 GLY A N 1
ATOM 3436 C CA . GLY A 1 425 ? 24.734 -14.227 27.344 1 66.25 425 GLY A CA 1
ATOM 3437 C C . GLY A 1 425 ? 24.031 -12.891 27.469 1 66.25 425 GLY A C 1
ATOM 3438 O O . GLY A 1 425 ? 23.297 -12.656 28.422 1 66.25 425 GLY A O 1
ATOM 3439 N N . MET A 1 426 ? 24.203 -12.016 26.641 1 54.59 426 MET A N 1
ATOM 3440 C CA . MET A 1 426 ? 23.625 -10.68 26.766 1 54.59 426 MET A CA 1
ATOM 3441 C C . MET A 1 426 ? 22.156 -10.68 26.359 1 54.59 426 MET A C 1
ATOM 3443 O O . MET A 1 426 ? 21.406 -9.766 26.719 1 54.59 426 MET A O 1
ATOM 3447 N N . THR A 1 427 ? 21.75 -11.562 25.688 1 49.06 427 THR A N 1
ATOM 3448 C CA . THR A 1 427 ? 20.375 -11.594 25.203 1 49.06 427 THR A CA 1
ATOM 3449 C C . THR A 1 427 ? 19.406 -12.039 26.312 1 49.06 427 THR A C 1
ATOM 3451 O O . THR A 1 427 ? 18.234 -11.68 26.297 1 49.06 427 THR A O 1
ATOM 3454 N N . ILE A 1 428 ? 19.797 -12.781 27.375 1 40.28 428 ILE A N 1
ATOM 3455 C CA . ILE A 1 428 ? 18.938 -13.219 28.469 1 40.28 428 ILE A CA 1
ATOM 3456 C C . ILE A 1 428 ? 18.625 -12.039 29.391 1 40.28 428 ILE A C 1
ATOM 3458 O O . ILE A 1 428 ? 17.531 -11.961 29.969 1 40.28 428 ILE A O 1
ATOM 3462 N N . HIS A 1 429 ? 19.406 -11.102 29.547 1 34.56 429 HIS A N 1
ATOM 3463 C CA . HIS A 1 429 ? 19.125 -10.039 30.5 1 34.56 429 HIS A CA 1
ATOM 3464 C C . HIS A 1 429 ? 18.188 -8.992 29.922 1 34.56 429 HIS A C 1
ATOM 3466 O O . HIS A 1 429 ? 17.625 -8.18 30.656 1 34.56 429 HIS A O 1
ATOM 3472 N N . ARG A 1 430 ? 18.062 -8.711 28.734 1 34.31 430 ARG A N 1
ATOM 3473 C CA . ARG A 1 430 ? 17.172 -7.656 28.25 1 34.31 430 ARG A CA 1
ATOM 3474 C C . ARG A 1 430 ? 15.742 -8.156 28.141 1 34.31 430 ARG A C 1
ATOM 3476 O O . ARG A 1 430 ? 14.844 -7.402 27.75 1 34.31 430 ARG A O 1
ATOM 3483 N N . ILE A 1 431 ? 15.453 -9.422 28.234 1 30.44 431 ILE A N 1
ATOM 3484 C CA . ILE A 1 431 ? 14.07 -9.891 28.25 1 30.44 431 ILE A CA 1
ATOM 3485 C C . ILE A 1 431 ? 13.562 -9.961 29.688 1 30.44 431 ILE A C 1
ATOM 3487 O O . ILE A 1 431 ? 12.383 -10.227 29.922 1 30.44 431 ILE A O 1
ATOM 3491 N N . LEU A 1 432 ? 14.406 -9.898 30.688 1 24.66 432 LEU A N 1
ATOM 3492 C CA . LEU A 1 432 ? 13.867 -9.766 32.031 1 24.66 432 LEU A CA 1
ATOM 3493 C C . LEU A 1 432 ? 13.648 -8.297 32.406 1 24.66 432 LEU A C 1
ATOM 3495 O O . LEU A 1 432 ? 14.539 -7.469 32.188 1 24.66 432 LEU A O 1
ATOM 3499 N N . MET B 1 1 ? 81.625 39.312 5.574 1 29.64 1 MET B N 1
ATOM 3500 C CA . MET B 1 1 ? 80.562 38.406 5.227 1 29.64 1 MET B CA 1
ATOM 3501 C C . MET B 1 1 ? 79.188 38.969 5.727 1 29.64 1 MET B C 1
ATOM 3503 O O . MET B 1 1 ? 78.938 38.938 6.926 1 29.64 1 MET B O 1
ATOM 3507 N N . LYS B 1 2 ? 78.75 40.125 5.047 1 39.59 2 LYS B N 1
ATOM 3508 C CA . LYS B 1 2 ? 77.5 40.875 5.215 1 39.59 2 LYS B CA 1
ATOM 3509 C C . LYS B 1 2 ? 76.25 39.969 5.109 1 39.59 2 LYS B C 1
ATOM 3511 O O . LYS B 1 2 ? 76.062 39.312 4.094 1 39.59 2 LYS B O 1
ATOM 3516 N N . HIS B 1 3 ? 75.75 39.469 6.188 1 39.28 3 HIS B N 1
ATOM 3517 C CA . HIS B 1 3 ? 74.562 38.656 6.348 1 39.28 3 HIS B CA 1
ATOM 3518 C C . HIS B 1 3 ? 73.312 39.438 5.969 1 39.28 3 HIS B C 1
ATOM 3520 O O . HIS B 1 3 ? 73.062 40.469 6.57 1 39.28 3 HIS B O 1
ATOM 3526 N N . PHE B 1 4 ? 73 39.594 4.68 1 48.62 4 PHE B N 1
ATOM 3527 C CA . PHE B 1 4 ? 71.688 40.125 4.203 1 48.62 4 PHE B CA 1
ATOM 3528 C C . PHE B 1 4 ? 70.562 39.312 4.742 1 48.62 4 PHE B C 1
ATOM 3530 O O . PHE B 1 4 ? 70.438 38.094 4.477 1 48.62 4 PHE B O 1
ATOM 3537 N N . TYR B 1 5 ? 69.938 39.75 5.816 1 43 5 TYR B N 1
ATOM 3538 C CA . TYR B 1 5 ? 68.625 39.281 6.34 1 43 5 TYR B CA 1
ATOM 3539 C C . TYR B 1 5 ? 67.5 39.5 5.34 1 43 5 TYR B C 1
ATOM 3541 O O . TYR B 1 5 ? 67.25 40.656 4.977 1 43 5 TYR B O 1
ATOM 3549 N N . LEU B 1 6 ? 67.25 38.656 4.387 1 45.78 6 LEU B N 1
ATOM 3550 C CA . LEU B 1 6 ? 66.062 38.656 3.545 1 45.78 6 LEU B CA 1
ATOM 3551 C C . LEU B 1 6 ? 64.812 38.594 4.395 1 45.78 6 LEU B C 1
ATOM 3553 O O . LEU B 1 6 ? 64.562 37.594 5.066 1 45.78 6 LEU B O 1
ATOM 3557 N N . PHE B 1 7 ? 64.25 39.75 4.777 1 48.97 7 PHE B N 1
ATOM 3558 C CA . PHE B 1 7 ? 62.875 39.844 5.352 1 48.97 7 PHE B CA 1
ATOM 3559 C C . PHE B 1 7 ? 61.844 39.344 4.363 1 48.97 7 PHE B C 1
ATOM 3561 O O . PHE B 1 7 ? 61.656 39.969 3.311 1 48.97 7 PHE B O 1
ATOM 3568 N N . LEU B 1 8 ? 61.469 38.094 4.383 1 47.91 8 LEU B N 1
ATOM 3569 C CA . LEU B 1 8 ? 60.312 37.562 3.699 1 47.91 8 LEU B CA 1
ATOM 3570 C C . LEU B 1 8 ? 59.031 38.188 4.23 1 47.91 8 LEU B C 1
ATOM 3572 O O . LEU B 1 8 ? 58.656 38 5.398 1 47.91 8 LEU B O 1
ATOM 3576 N N . PHE B 1 9 ? 58.531 39.281 3.629 1 47.69 9 PHE B N 1
ATOM 3577 C CA . PHE B 1 9 ? 57.219 39.844 3.838 1 47.69 9 PHE B CA 1
ATOM 3578 C C . PHE B 1 9 ? 56.125 38.844 3.447 1 47.69 9 PHE B C 1
ATOM 3580 O O . PHE B 1 9 ? 55.938 38.531 2.264 1 47.69 9 PHE B O 1
ATOM 3587 N N . VAL B 1 10 ? 55.656 38 4.336 1 51.69 10 VAL B N 1
ATOM 3588 C CA . VAL B 1 10 ? 54.438 37.219 4.168 1 51.69 10 VAL B CA 1
ATOM 3589 C C . VAL B 1 10 ? 53.219 38.125 4.129 1 51.69 10 VAL B C 1
ATOM 3591 O O . VAL B 1 10 ? 52.875 38.781 5.129 1 51.69 10 VAL B O 1
ATOM 3594 N N . SER B 1 11 ? 52.875 38.688 2.992 1 47.66 11 SER B N 1
ATOM 3595 C CA . SER B 1 11 ? 51.562 39.344 2.797 1 47.66 11 SER B CA 1
ATOM 3596 C C . SER B 1 11 ? 50.406 38.406 3.184 1 47.66 11 SER B C 1
ATOM 3598 O O . SER B 1 11 ? 50.219 37.344 2.572 1 47.66 11 SER B O 1
ATOM 3600 N N . ILE B 1 12 ? 49.938 38.531 4.363 1 52.59 12 ILE B N 1
ATOM 3601 C CA . ILE B 1 12 ? 48.656 37.938 4.766 1 52.59 12 ILE B CA 1
ATOM 3602 C C . ILE B 1 12 ? 47.531 38.469 3.895 1 52.59 12 ILE B C 1
ATOM 3604 O O . ILE B 1 12 ? 47.156 39.656 4 1 52.59 12 ILE B O 1
ATOM 3608 N N . ILE B 1 13 ? 47.312 38.031 2.686 1 52.31 13 ILE B N 1
ATOM 3609 C CA . ILE B 1 13 ? 46.062 38.281 1.938 1 52.31 13 ILE B CA 1
ATOM 3610 C C . ILE B 1 13 ? 44.875 37.812 2.762 1 52.31 13 ILE B C 1
ATOM 3612 O O . ILE B 1 13 ? 44.688 36.625 2.984 1 52.31 13 ILE B O 1
ATOM 3616 N N . SER B 1 14 ? 44.344 38.688 3.613 1 50.91 14 SER B N 1
ATOM 3617 C CA . SER B 1 14 ? 43.031 38.469 4.203 1 50.91 14 SER B CA 1
ATOM 3618 C C . SER B 1 14 ? 41.969 38.312 3.125 1 50.91 14 SER B C 1
ATOM 3620 O O . SER B 1 14 ? 41.625 39.281 2.43 1 50.91 14 SER B O 1
ATOM 3622 N N . THR B 1 15 ? 41.781 37.188 2.59 1 51.91 15 THR B N 1
ATOM 3623 C CA . THR B 1 15 ? 40.562 36.906 1.795 1 51.91 15 THR B CA 1
ATOM 3624 C C . THR B 1 15 ? 39.312 37.25 2.586 1 51.91 15 THR B C 1
ATOM 3626 O O . THR B 1 15 ? 38.969 36.562 3.539 1 51.91 15 THR B O 1
ATOM 3629 N N . LEU B 1 16 ? 38.938 38.469 2.619 1 49.69 16 LEU B N 1
ATOM 3630 C CA . LEU B 1 16 ? 37.594 38.812 3.027 1 49.69 16 LEU B CA 1
ATOM 3631 C C . LEU B 1 16 ? 36.562 37.906 2.299 1 49.69 16 LEU B C 1
ATOM 3633 O O . LEU B 1 16 ? 36.438 38.031 1.078 1 49.69 16 LEU B O 1
ATOM 3637 N N . TRP B 1 17 ? 36.281 36.781 2.869 1 50.78 17 TRP B N 1
ATOM 3638 C CA . TRP B 1 17 ? 35.062 36.094 2.434 1 50.78 17 TRP B CA 1
ATOM 3639 C C . TRP B 1 17 ? 33.875 37.031 2.434 1 50.78 17 TRP B C 1
ATOM 3641 O O . TRP B 1 17 ? 33.344 37.375 3.494 1 50.78 17 TRP B O 1
ATOM 3651 N N . LEU B 1 18 ? 33.688 37.875 1.479 1 44.69 18 LEU B N 1
ATOM 3652 C CA . LEU B 1 18 ? 32.375 38.5 1.291 1 44.69 18 LEU B CA 1
ATOM 3653 C C . LEU B 1 18 ? 31.297 37.438 1.253 1 44.69 18 LEU B C 1
ATOM 3655 O O . LEU B 1 18 ? 31.203 36.656 0.301 1 44.69 18 LEU B O 1
ATOM 3659 N N . THR B 1 19 ? 30.828 37 2.383 1 48.62 19 THR B N 1
ATOM 3660 C CA . THR B 1 19 ? 29.594 36.25 2.381 1 48.62 19 THR B CA 1
ATOM 3661 C C . THR B 1 19 ? 28.484 37.031 1.646 1 48.62 19 THR B C 1
ATOM 3663 O O . THR B 1 19 ? 28.031 38.062 2.113 1 48.62 19 THR B O 1
ATOM 3666 N N . SER B 1 20 ? 28.469 37.062 0.373 1 48.31 20 SER B N 1
ATOM 3667 C CA . SER B 1 20 ? 27.297 37.594 -0.324 1 48.31 20 SER B CA 1
ATOM 3668 C C . SER B 1 20 ? 26 37.094 0.282 1 48.31 20 SER B C 1
ATOM 3670 O O . SER B 1 20 ? 25.75 35.875 0.3 1 48.31 20 SER B O 1
ATOM 3672 N N . THR B 1 21 ? 25.547 37.75 1.357 1 56.03 21 THR B N 1
ATOM 3673 C CA . THR B 1 21 ? 24.25 37.438 1.913 1 56.03 21 THR B CA 1
ATOM 3674 C C . THR B 1 21 ? 23.172 37.438 0.826 1 56.03 21 THR B C 1
ATOM 3676 O O . THR B 1 21 ? 23.031 38.438 0.111 1 56.03 21 THR B O 1
ATOM 3679 N N . SER B 1 22 ? 22.797 36.344 0.286 1 64.25 22 SER B N 1
ATOM 3680 C CA . SER B 1 22 ? 21.703 36.25 -0.671 1 64.25 22 SER B CA 1
ATOM 3681 C C . SER B 1 22 ? 20.516 37.094 -0.207 1 64.25 22 SER B C 1
ATOM 3683 O O . SER B 1 22 ? 20.234 37.188 0.993 1 64.25 22 SER B O 1
ATOM 3685 N N . ILE B 1 23 ? 20.047 38 -0.96 1 75.81 23 ILE B N 1
ATOM 3686 C CA . ILE B 1 23 ? 18.859 38.781 -0.683 1 75.81 23 ILE B CA 1
ATOM 3687 C C . ILE B 1 23 ? 17.609 37.938 -0.797 1 75.81 23 ILE B C 1
ATOM 3689 O O . ILE B 1 23 ? 17.281 37.438 -1.878 1 75.81 23 ILE B O 1
ATOM 3693 N N . SER B 1 24 ? 17.031 37.656 0.343 1 88.5 24 SER B N 1
ATOM 3694 C CA . SER B 1 24 ? 15.867 36.781 0.409 1 88.5 24 SER B CA 1
ATOM 3695 C C . SER B 1 24 ? 14.562 37.562 0.344 1 88.5 24 SER B C 1
ATOM 3697 O O . SER B 1 24 ? 13.492 37.031 0.619 1 88.5 24 SER B O 1
ATOM 3699 N N . THR B 1 25 ? 14.633 38.844 -0.046 1 92.94 25 THR B N 1
ATOM 3700 C CA . THR B 1 25 ? 13.445 39.688 0.01 1 92.94 25 THR B CA 1
ATOM 3701 C C . THR B 1 25 ? 13.156 40.312 -1.355 1 92.94 25 THR B C 1
ATOM 3703 O O . THR B 1 25 ? 14.055 40.406 -2.195 1 92.94 25 THR B O 1
ATOM 3706 N N . ILE B 1 26 ? 11.906 40.594 -1.535 1 94 26 ILE B N 1
ATOM 3707 C CA . ILE B 1 26 ? 11.414 41.344 -2.688 1 94 26 ILE B CA 1
ATOM 3708 C C . ILE B 1 26 ? 10.68 42.594 -2.213 1 94 26 ILE B C 1
ATOM 3710 O O . ILE B 1 26 ? 9.766 42.5 -1.389 1 94 26 ILE B O 1
ATOM 3714 N N . THR B 1 27 ? 11.086 43.719 -2.713 1 94.38 27 THR B N 1
ATOM 3715 C CA . THR B 1 27 ? 10.406 44.969 -2.418 1 94.38 27 THR B CA 1
ATOM 3716 C C . THR B 1 27 ? 9.57 45.438 -3.611 1 94.38 27 THR B C 1
ATOM 3718 O O . THR B 1 27 ? 9.719 44.906 -4.719 1 94.38 27 THR B O 1
ATOM 3721 N N . PRO B 1 28 ? 8.586 46.375 -3.402 1 92.44 28 PRO B N 1
ATOM 3722 C CA . PRO B 1 28 ? 7.723 46.781 -4.5 1 92.44 28 PRO B CA 1
ATOM 3723 C C . PRO B 1 28 ? 8.508 47.344 -5.695 1 92.44 28 PRO B C 1
ATOM 3725 O O . PRO B 1 28 ? 8 47.344 -6.82 1 92.44 28 PRO B O 1
ATOM 3728 N N . ASN B 1 29 ? 9.68 47.656 -5.645 1 87.31 29 ASN B N 1
ATOM 3729 C CA . ASN B 1 29 ? 10.477 48.156 -6.758 1 87.31 29 ASN B CA 1
ATOM 3730 C C . ASN B 1 29 ? 11.289 47.031 -7.414 1 87.31 29 ASN B C 1
ATOM 3732 O O . ASN B 1 29 ? 12.055 47.281 -8.352 1 87.31 29 ASN B O 1
ATOM 3736 N N . GLN B 1 30 ? 10.992 45.875 -6.918 1 91.56 30 GLN B N 1
ATOM 3737 C CA . GLN B 1 30 ? 11.75 44.75 -7.441 1 91.56 30 GLN B CA 1
ATOM 3738 C C . GLN B 1 30 ? 10.836 43.719 -8.094 1 91.56 30 GLN B C 1
ATOM 3740 O O . GLN B 1 30 ? 9.711 43.5 -7.641 1 91.56 30 GLN B O 1
ATOM 3745 N N . ASN B 1 31 ? 11.328 43.156 -9.234 1 93.69 31 ASN B N 1
ATOM 3746 C CA . ASN B 1 31 ? 10.617 42.094 -9.938 1 93.69 31 ASN B CA 1
ATOM 3747 C C . ASN B 1 31 ? 11.484 40.844 -10.117 1 93.69 31 ASN B C 1
ATOM 3749 O O . ASN B 1 31 ? 12.719 40.938 -10.094 1 93.69 31 ASN B O 1
ATOM 3753 N N . ILE B 1 32 ? 10.812 39.719 -10.188 1 96.56 32 ILE B N 1
ATOM 3754 C CA . ILE B 1 32 ? 11.5 38.469 -10.523 1 96.56 32 ILE B CA 1
ATOM 3755 C C . ILE B 1 32 ? 10.992 37.969 -11.875 1 96.56 32 ILE B C 1
ATOM 3757 O O . ILE B 1 32 ? 9.828 37.562 -12 1 96.56 32 ILE B O 1
ATOM 3761 N N . SER B 1 33 ? 11.875 38 -12.844 1 96.88 33 SER B N 1
ATOM 3762 C CA . SER B 1 33 ? 11.523 37.469 -14.164 1 96.88 33 SER B CA 1
ATOM 3763 C C . SER B 1 33 ? 11.953 36.031 -14.328 1 96.88 33 SER B C 1
ATOM 3765 O O . SER B 1 33 ? 12.75 35.531 -13.531 1 96.88 33 SER B O 1
ATOM 3767 N N . ASP B 1 34 ? 11.383 35.438 -15.336 1 96.44 34 ASP B N 1
ATOM 3768 C CA . ASP B 1 34 ? 11.75 34.062 -15.609 1 96.44 34 ASP B CA 1
ATOM 3769 C C . ASP B 1 34 ? 13.266 33.938 -15.805 1 96.44 34 ASP B C 1
ATOM 3771 O O . ASP B 1 34 ? 13.875 34.719 -16.531 1 96.44 34 ASP B O 1
ATOM 3775 N N . GLY B 1 35 ? 13.875 32.969 -15.125 1 95.25 35 GLY B N 1
ATOM 3776 C CA . GLY B 1 35 ? 15.312 32.781 -15.141 1 95.25 35 GLY B CA 1
ATOM 3777 C C . GLY B 1 35 ? 15.984 33.312 -13.883 1 95.25 35 GLY B C 1
ATOM 3778 O O . GLY B 1 35 ? 17.094 32.875 -13.547 1 95.25 35 GLY B O 1
ATOM 3779 N N . GLN B 1 36 ? 15.344 34.281 -13.242 1 96.81 36 GLN B N 1
ATOM 3780 C CA . GLN B 1 36 ? 15.852 34.812 -11.984 1 96.81 36 GLN B CA 1
ATOM 3781 C C . GLN B 1 36 ? 15.273 34.031 -10.797 1 96.81 36 GLN B C 1
ATOM 3783 O O . GLN B 1 36 ? 14.148 33.531 -10.859 1 96.81 36 GLN B O 1
ATOM 3788 N N . THR B 1 37 ? 16.109 33.906 -9.711 1 97 37 THR B N 1
ATOM 3789 C CA . THR B 1 37 ? 15.648 33.188 -8.523 1 97 37 THR B CA 1
ATOM 3790 C C . THR B 1 37 ? 16.047 33.938 -7.254 1 97 37 THR B C 1
ATOM 3792 O O . THR B 1 37 ? 16.891 34.844 -7.301 1 97 37 THR B O 1
ATOM 3795 N N . ILE B 1 38 ? 15.359 33.656 -6.223 1 96.5 38 ILE B N 1
ATOM 3796 C CA . ILE B 1 38 ? 15.648 34.188 -4.891 1 96.5 38 ILE B CA 1
ATOM 3797 C C . ILE B 1 38 ? 15.891 33.031 -3.93 1 96.5 38 ILE B C 1
ATOM 3799 O O . ILE B 1 38 ? 15.172 32 -3.971 1 96.5 38 ILE B O 1
ATOM 3803 N N . LEU B 1 39 ? 16.922 33.156 -3.092 1 97.19 39 LEU B N 1
ATOM 3804 C CA . LEU B 1 39 ? 17.25 32.125 -2.096 1 97.19 39 LEU B CA 1
ATOM 3805 C C . LEU B 1 39 ? 16.719 32.531 -0.723 1 97.19 39 LEU B C 1
ATOM 3807 O O . LEU B 1 39 ? 16.609 33.719 -0.413 1 97.19 39 LEU B O 1
ATOM 3811 N N . SER B 1 40 ? 16.438 31.516 0.005 1 96.75 40 SER B N 1
ATOM 3812 C CA . SER B 1 40 ? 16.125 31.766 1.407 1 96.75 40 SER B CA 1
ATOM 3813 C C . SER B 1 40 ? 17.375 32.188 2.178 1 96.75 40 SER B C 1
ATOM 3815 O O . SER B 1 40 ? 18.484 32.094 1.671 1 96.75 40 SER B O 1
ATOM 3817 N N . ASP B 1 41 ? 17.172 32.688 3.359 1 87.75 41 ASP B N 1
ATOM 3818 C CA . ASP B 1 41 ? 18.297 33.219 4.137 1 87.75 41 ASP B CA 1
ATOM 3819 C C . ASP B 1 41 ? 19.359 32.156 4.371 1 87.75 41 ASP B C 1
ATOM 3821 O O . ASP B 1 41 ? 20.562 32.438 4.277 1 87.75 41 ASP B O 1
ATOM 3825 N N . ASP B 1 42 ? 18.938 30.953 4.641 1 90.62 42 ASP B N 1
ATOM 3826 C CA . ASP B 1 42 ? 19.891 29.891 4.91 1 90.62 42 ASP B CA 1
ATOM 3827 C C . ASP B 1 42 ? 20.203 29.094 3.641 1 90.62 42 ASP B C 1
ATOM 3829 O O . ASP B 1 42 ? 20.828 28.047 3.699 1 90.62 42 ASP B O 1
ATOM 3833 N N . GLU B 1 43 ? 19.641 29.547 2.521 1 94.88 43 GLU B N 1
ATOM 3834 C CA . GLU B 1 43 ? 19.891 29.031 1.181 1 94.88 43 GLU B CA 1
ATOM 3835 C C . GLU B 1 43 ? 19.391 27.594 1.048 1 94.88 43 GLU B C 1
ATOM 3837 O O . GLU B 1 43 ? 19.938 26.812 0.266 1 94.88 43 GLU B O 1
ATOM 3842 N N . PHE B 1 44 ? 18.453 27.312 1.854 1 95.5 44 PHE B N 1
ATOM 3843 C CA . PHE B 1 44 ? 17.891 25.953 1.793 1 95.5 44 PHE B CA 1
ATOM 3844 C C . PHE B 1 44 ? 16.828 25.859 0.705 1 95.5 44 PHE B C 1
ATOM 3846 O O . PHE B 1 44 ? 16.656 24.797 0.096 1 95.5 44 PHE B O 1
ATOM 3853 N N . PHE B 1 45 ? 16.172 26.953 0.478 1 97.38 45 PHE B N 1
ATOM 3854 C CA . PHE B 1 45 ? 15.117 27 -0.53 1 97.38 45 PHE B CA 1
ATOM 3855 C C . PHE B 1 45 ? 15.406 28.062 -1.572 1 97.38 45 PHE B C 1
ATOM 3857 O O . PHE B 1 45 ? 16.172 29 -1.31 1 97.38 45 PHE B O 1
ATOM 3864 N N . ARG B 1 46 ? 14.867 27.812 -2.664 1 97.81 46 ARG B N 1
ATOM 3865 C CA . ARG B 1 46 ? 14.938 28.719 -3.811 1 97.81 46 ARG B CA 1
ATOM 3866 C C . ARG B 1 46 ? 13.555 28.922 -4.434 1 97.81 46 ARG B C 1
ATOM 3868 O O . ARG B 1 46 ? 12.719 28.016 -4.414 1 97.81 46 ARG B O 1
ATOM 3875 N N . MET B 1 47 ? 13.289 30.094 -4.926 1 98 47 MET B N 1
ATOM 3876 C CA . MET B 1 47 ? 12.008 30.328 -5.594 1 98 47 MET B CA 1
ATOM 3877 C C . MET B 1 47 ? 12.219 31 -6.941 1 98 47 MET B C 1
ATOM 3879 O O . MET B 1 47 ? 13.164 31.766 -7.113 1 98 47 MET B O 1
ATOM 3883 N N . GLY B 1 48 ? 11.383 30.75 -7.84 1 97.94 48 GLY B N 1
ATOM 3884 C CA . GLY B 1 48 ? 11.43 31.234 -9.211 1 97.94 48 GLY B CA 1
ATOM 3885 C C . GLY B 1 48 ? 10.469 30.5 -10.133 1 97.94 48 GLY B C 1
ATOM 3886 O O . GLY B 1 48 ? 9.609 29.75 -9.672 1 97.94 48 GLY B O 1
ATOM 3887 N N . PHE B 1 49 ? 10.602 30.906 -11.391 1 98.06 49 PHE B N 1
ATOM 3888 C CA . PHE B 1 49 ? 9.781 30.219 -12.383 1 98.06 49 PHE B CA 1
ATOM 3889 C C . PHE B 1 49 ? 10.383 28.859 -12.734 1 98.06 49 PHE B C 1
ATOM 3891 O O . PHE B 1 49 ? 11.602 28.719 -12.797 1 98.06 49 PHE B O 1
ATOM 3898 N N . PHE B 1 50 ? 9.531 27.859 -12.945 1 97.06 50 PHE B N 1
ATOM 3899 C CA . PHE B 1 50 ? 9.977 26.516 -13.273 1 97.06 50 PHE B CA 1
ATOM 3900 C C . PHE B 1 50 ? 8.969 25.812 -14.164 1 97.06 50 PHE B C 1
ATOM 3902 O O . PHE B 1 50 ? 7.844 26.281 -14.336 1 97.06 50 PHE B O 1
ATOM 3909 N N . SER B 1 51 ? 9.445 24.719 -14.773 1 96.31 51 SER B N 1
ATOM 3910 C CA . SER B 1 51 ? 8.586 23.75 -15.438 1 96.31 51 SER B CA 1
ATOM 3911 C C . SER B 1 51 ? 8.617 22.391 -14.734 1 96.31 51 SER B C 1
ATOM 3913 O O . SER B 1 51 ? 9.672 21.953 -14.266 1 96.31 51 SER B O 1
ATOM 3915 N N . PRO B 1 52 ? 7.469 21.75 -14.602 1 92.56 52 PRO B N 1
ATOM 3916 C CA . PRO B 1 52 ? 7.445 20.469 -13.883 1 92.56 52 PRO B CA 1
ATOM 3917 C C . PRO B 1 52 ? 8.266 19.391 -14.57 1 92.56 52 PRO B C 1
ATOM 3919 O O . PRO B 1 52 ? 8.719 18.438 -13.922 1 92.56 52 PRO B O 1
ATOM 3922 N N . SER B 1 53 ? 8.352 19.438 -15.836 1 89.56 53 SER B N 1
ATOM 3923 C CA . SER B 1 53 ? 9.195 18.516 -16.594 1 89.56 53 SER B CA 1
ATOM 3924 C C . SER B 1 53 ? 9.844 19.203 -17.781 1 89.56 53 SER B C 1
ATOM 3926 O O . SER B 1 53 ? 9.422 20.297 -18.172 1 89.56 53 SER B O 1
ATOM 3928 N N . ASN B 1 54 ? 10.781 18.531 -18.312 1 85.12 54 ASN B N 1
ATOM 3929 C CA . ASN B 1 54 ? 11.461 19.078 -19.484 1 85.12 54 ASN B CA 1
ATOM 3930 C C . ASN B 1 54 ? 10.555 19.094 -20.703 1 85.12 54 ASN B C 1
ATOM 3932 O O . ASN B 1 54 ? 10.812 19.828 -21.672 1 85.12 54 ASN B O 1
ATOM 3936 N N . ASN B 1 55 ? 9.523 18.297 -20.609 1 86.06 55 ASN B N 1
ATOM 3937 C CA . ASN B 1 55 ? 8.656 18.156 -21.766 1 86.06 55 ASN B CA 1
ATOM 3938 C C . ASN B 1 55 ? 7.426 19.062 -21.656 1 86.06 55 ASN B C 1
ATOM 3940 O O . ASN B 1 55 ? 6.621 19.125 -22.594 1 86.06 55 ASN B O 1
ATOM 3944 N N . SER B 1 56 ? 7.387 19.828 -20.562 1 88.62 56 SER B N 1
ATOM 3945 C CA . SER B 1 56 ? 6.219 20.672 -20.375 1 88.62 56 SER B CA 1
ATOM 3946 C C . SER B 1 56 ? 6.488 22.094 -20.859 1 88.62 56 SER B C 1
ATOM 3948 O O . SER B 1 56 ? 7.559 22.656 -20.609 1 88.62 56 SER B O 1
ATOM 3950 N N . ILE B 1 57 ? 5.52 22.719 -21.562 1 90.12 57 ILE B N 1
ATOM 3951 C CA . ILE B 1 57 ? 5.641 24.094 -22.016 1 90.12 57 ILE B CA 1
ATOM 3952 C C . ILE B 1 57 ? 5.086 25.047 -20.953 1 90.12 57 ILE B C 1
ATOM 3954 O O . ILE B 1 57 ? 5.25 26.266 -21.047 1 90.12 57 ILE B O 1
ATOM 3958 N N . ASN B 1 58 ? 4.477 24.438 -20 1 95.62 58 ASN B N 1
ATOM 3959 C CA . ASN B 1 58 ? 3.865 25.25 -18.953 1 95.62 58 ASN B CA 1
ATOM 3960 C C . ASN B 1 58 ? 4.91 25.781 -17.969 1 95.62 58 ASN B C 1
ATOM 3962 O O . ASN B 1 58 ? 5.863 25.078 -17.625 1 95.62 58 ASN B O 1
ATOM 3966 N N . ARG B 1 59 ? 4.695 27.062 -17.609 1 96.69 59 ARG B N 1
ATOM 3967 C CA . ARG B 1 59 ? 5.586 27.719 -16.641 1 96.69 59 ARG B CA 1
ATOM 3968 C C . ARG B 1 59 ? 4.828 28.109 -15.375 1 96.69 59 ARG B C 1
ATOM 3970 O O . ARG B 1 59 ? 3.715 28.625 -15.453 1 96.69 59 ARG B O 1
ATOM 3977 N N . TYR B 1 60 ? 5.488 27.812 -14.258 1 98.31 60 TYR B N 1
ATOM 3978 C CA . TYR B 1 60 ? 4.934 28.125 -12.953 1 98.31 60 TYR B CA 1
ATOM 3979 C C . TYR B 1 60 ? 5.938 28.906 -12.102 1 98.31 60 TYR B C 1
ATOM 3981 O O . TYR B 1 60 ? 7.137 28.891 -12.391 1 98.31 60 TYR B O 1
ATOM 3989 N N . PHE B 1 61 ? 5.414 29.609 -11.18 1 98.25 61 PHE B N 1
ATOM 3990 C CA . PHE B 1 61 ? 6.266 30.156 -10.125 1 98.25 61 PHE B CA 1
ATOM 3991 C C . PHE B 1 61 ? 6.188 29.312 -8.867 1 9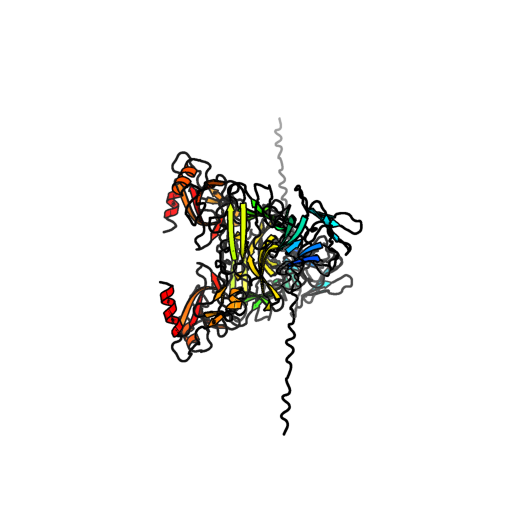8.25 61 PHE B C 1
ATOM 3993 O O . PHE B 1 61 ? 5.094 28.969 -8.398 1 98.25 61 PHE B O 1
ATOM 4000 N N . GLY B 1 62 ? 7.332 28.828 -8.367 1 98.31 62 GLY B N 1
ATOM 4001 C CA . GLY B 1 62 ? 7.293 27.938 -7.23 1 98.31 62 GLY B CA 1
ATOM 4002 C C . GLY B 1 62 ? 8.539 28.016 -6.363 1 98.31 62 GLY B C 1
ATOM 4003 O O . GLY B 1 62 ? 9.414 28.844 -6.594 1 98.31 62 GLY B O 1
ATOM 4004 N N . ILE B 1 63 ? 8.5 27.312 -5.258 1 98.44 63 ILE B N 1
ATOM 4005 C CA . ILE B 1 63 ? 9.594 27.156 -4.305 1 98.44 63 ILE B CA 1
ATOM 4006 C C . ILE B 1 63 ? 10.094 25.703 -4.336 1 98.44 63 ILE B C 1
ATOM 4008 O O . ILE B 1 63 ? 9.297 24.766 -4.391 1 98.44 63 ILE B O 1
ATOM 4012 N N . TRP B 1 64 ? 11.406 25.5 -4.371 1 98.25 64 TRP B N 1
ATOM 4013 C CA . TRP B 1 64 ? 11.977 24.156 -4.336 1 98.25 64 TRP B CA 1
ATOM 4014 C C . TRP B 1 64 ? 13.227 24.125 -3.461 1 98.25 64 TRP B C 1
ATOM 4016 O O . TRP B 1 64 ? 13.711 25.156 -3.02 1 98.25 64 TRP B O 1
ATOM 4026 N N . TYR B 1 65 ? 13.68 22.938 -3.084 1 97.5 65 TYR B N 1
ATOM 4027 C CA . TYR B 1 65 ? 14.906 22.781 -2.316 1 97.5 65 TYR B CA 1
ATOM 4028 C C . TYR B 1 65 ? 16.125 23.219 -3.131 1 97.5 65 TYR B C 1
ATOM 4030 O O . TYR B 1 65 ? 16.281 22.797 -4.281 1 97.5 65 TYR B O 1
ATOM 4038 N N . ASN B 1 66 ? 16.906 24 -2.527 1 96.12 66 ASN B N 1
ATOM 4039 C CA . ASN B 1 66 ? 18.141 24.406 -3.174 1 96.12 66 ASN B CA 1
ATOM 4040 C C . ASN B 1 66 ? 19.297 23.484 -2.799 1 96.12 66 ASN B C 1
ATOM 4042 O O . ASN B 1 66 ? 20.234 23.312 -3.582 1 96.12 66 ASN B O 1
ATOM 4046 N N . LYS B 1 67 ? 19.172 22.875 -1.747 1 89.44 67 LYS B N 1
ATOM 4047 C CA . LYS B 1 67 ? 20.297 22.156 -1.147 1 89.44 67 LYS B CA 1
ATOM 4048 C C . LYS B 1 67 ? 20.344 20.719 -1.623 1 89.44 67 LYS B C 1
ATOM 4050 O O . LYS B 1 67 ? 21.188 19.938 -1.177 1 89.44 67 LYS B O 1
ATOM 4055 N N . ILE B 1 68 ? 19.469 20.266 -2.451 1 93.06 68 ILE B N 1
ATOM 4056 C CA . ILE B 1 68 ? 19.516 18.906 -2.961 1 93.06 68 ILE B CA 1
ATOM 4057 C C . ILE B 1 68 ? 19.672 18.938 -4.48 1 93.06 68 ILE B C 1
ATOM 4059 O O . ILE B 1 68 ? 19.359 19.938 -5.125 1 93.06 68 ILE B O 1
ATOM 4063 N N . SER B 1 69 ? 20.109 17.812 -5.055 1 90.62 69 SER B N 1
ATOM 4064 C CA . SER B 1 69 ? 20.562 17.75 -6.441 1 90.62 69 SER B CA 1
ATOM 4065 C C . SER B 1 69 ? 19.375 17.609 -7.398 1 90.62 69 SER B C 1
ATOM 4067 O O . SER B 1 69 ? 19.516 17.828 -8.602 1 90.62 69 SER B O 1
ATOM 4069 N N . VAL B 1 70 ? 18.312 17.25 -6.883 1 92 70 VAL B N 1
ATOM 4070 C CA . VAL B 1 70 ? 17.141 17.078 -7.742 1 92 70 VAL B CA 1
ATOM 4071 C C . VAL B 1 70 ? 16.125 18.156 -7.441 1 92 70 VAL B C 1
ATOM 4073 O O . VAL B 1 70 ? 15.797 18.406 -6.277 1 92 70 VAL B O 1
ATOM 4076 N N . THR B 1 71 ? 15.703 18.797 -8.477 1 93.81 71 THR B N 1
ATOM 4077 C CA . THR B 1 71 ? 14.703 19.828 -8.266 1 93.81 71 THR B CA 1
ATOM 4078 C C . THR B 1 71 ? 13.414 19.234 -7.691 1 93.81 71 THR B C 1
ATOM 4080 O O . THR B 1 71 ? 12.781 18.391 -8.328 1 93.81 71 THR B O 1
ATOM 4083 N N . THR B 1 72 ? 13.102 19.625 -6.516 1 96.88 72 THR B N 1
ATOM 4084 C CA . THR B 1 72 ? 11.898 19.172 -5.832 1 96.88 72 THR B CA 1
ATOM 4085 C C . THR B 1 72 ? 11.062 20.359 -5.371 1 96.88 72 THR B C 1
ATOM 4087 O O . THR B 1 72 ? 11.391 21.016 -4.375 1 96.88 72 THR B O 1
ATOM 4090 N N . VAL B 1 73 ? 10 20.578 -6.141 1 97.69 73 VAL B N 1
ATOM 4091 C CA . VAL B 1 73 ? 9.141 21.719 -5.871 1 97.69 73 VAL B CA 1
ATOM 4092 C C . VAL B 1 73 ? 8.266 21.438 -4.652 1 97.69 73 VAL B C 1
ATOM 4094 O O . VAL B 1 73 ? 7.684 20.359 -4.539 1 97.69 73 VAL B O 1
ATOM 4097 N N . VAL B 1 74 ? 8.164 22.422 -3.723 1 98.19 74 VAL B N 1
ATOM 4098 C CA . VAL B 1 74 ? 7.434 22.188 -2.482 1 98.19 74 VAL B CA 1
ATOM 4099 C C . VAL B 1 74 ? 6.219 23.109 -2.41 1 98.19 74 VAL B C 1
ATOM 4101 O O . VAL B 1 74 ? 5.352 22.938 -1.55 1 98.19 74 VAL B O 1
ATOM 4104 N N . TRP B 1 75 ? 6.148 24.094 -3.287 1 98.56 75 TRP B N 1
ATOM 4105 C CA . TRP B 1 75 ? 5.016 25.016 -3.334 1 98.56 75 TRP B CA 1
ATOM 4106 C C . TRP B 1 75 ? 4.895 25.656 -4.715 1 98.56 75 TRP B C 1
ATOM 4108 O O . TRP B 1 75 ? 5.902 26 -5.332 1 98.56 75 TRP B O 1
ATOM 4118 N N . VAL B 1 76 ? 3.686 25.844 -5.199 1 98.44 76 VAL B N 1
ATOM 4119 C CA . VAL B 1 76 ? 3.422 26.422 -6.508 1 98.44 76 VAL B CA 1
ATOM 4120 C C . VAL B 1 76 ? 2.348 27.5 -6.383 1 98.44 76 VAL B C 1
ATOM 4122 O O . VAL B 1 76 ? 1.271 27.25 -5.836 1 98.44 76 VAL B O 1
ATOM 4125 N N . ALA B 1 77 ? 2.572 28.609 -6.898 1 98.06 77 ALA B N 1
ATOM 4126 C CA . ALA B 1 77 ? 1.636 29.734 -6.832 1 98.06 77 ALA B CA 1
ATOM 4127 C C . ALA B 1 77 ? 0.521 29.578 -7.859 1 98.06 77 ALA B C 1
ATOM 4129 O O . ALA B 1 77 ? -0.594 29.172 -7.52 1 98.06 77 ALA B O 1
ATOM 4130 N N . ASN B 1 78 ? 0.801 29.703 -9.141 1 97.75 78 ASN B N 1
ATOM 4131 C CA . ASN B 1 78 ? -0.182 29.719 -10.219 1 97.75 78 ASN B CA 1
ATOM 4132 C C . ASN B 1 78 ? -0.487 28.312 -10.719 1 97.75 78 ASN B C 1
ATOM 4134 O O . ASN B 1 78 ? -0.513 28.062 -11.93 1 97.75 78 ASN B O 1
ATOM 4138 N N . ARG B 1 79 ? -0.708 27.422 -9.828 1 96.94 79 ARG B N 1
ATOM 4139 C CA . ARG B 1 79 ? -0.876 26.016 -10.188 1 96.94 79 ARG B CA 1
ATOM 4140 C C . ARG B 1 79 ? -2.053 25.828 -11.133 1 96.94 79 ARG B C 1
ATOM 4142 O O . ARG B 1 79 ? -2 24.984 -12.039 1 96.94 79 ARG B O 1
ATOM 4149 N N . GLN B 1 80 ? -3.094 26.641 -11.062 1 96.12 80 GLN B N 1
ATOM 4150 C CA . GLN B 1 80 ? -4.309 26.453 -11.852 1 96.12 80 GLN B CA 1
ATOM 4151 C C . GLN B 1 80 ? -4.211 27.172 -13.188 1 96.12 80 GLN B C 1
ATOM 4153 O O . GLN B 1 80 ? -4.965 26.875 -14.117 1 96.12 80 GLN B O 1
ATOM 4158 N N . THR B 1 81 ? -3.35 28.203 -13.211 1 96.75 81 THR B N 1
ATOM 4159 C CA . THR B 1 81 ? -3.215 29.016 -14.414 1 96.75 81 THR B CA 1
ATOM 4160 C C . THR B 1 81 ? -1.753 29.125 -14.836 1 96.75 81 THR B C 1
ATOM 4162 O O . THR B 1 81 ? -1.103 30.141 -14.602 1 96.75 81 THR B O 1
ATOM 4165 N N . PRO B 1 82 ? -1.324 28.141 -15.555 1 97.06 82 PRO B N 1
ATOM 4166 C CA . PRO B 1 82 ? 0.078 28.172 -15.977 1 97.06 82 PRO B CA 1
ATOM 4167 C C . PRO B 1 82 ? 0.348 29.219 -17.062 1 97.06 82 PRO B C 1
ATOM 4169 O O . PRO B 1 82 ? -0.576 29.641 -17.766 1 97.06 82 PRO B O 1
ATOM 4172 N N . LEU B 1 83 ? 1.564 29.672 -17.062 1 97 83 LEU B N 1
ATOM 4173 C CA . LEU B 1 83 ? 2.059 30.406 -18.219 1 97 83 LEU B CA 1
ATOM 4174 C C . LEU B 1 83 ? 2.486 29.438 -19.328 1 97 83 LEU B C 1
ATOM 4176 O O . LEU B 1 83 ? 2.865 28.297 -19.047 1 97 83 LEU B O 1
ATOM 4180 N N . ASN B 1 84 ? 2.4 29.859 -20.578 1 94.94 84 ASN B N 1
ATOM 4181 C CA . ASN B 1 84 ? 2.814 29 -21.672 1 94.94 84 ASN B CA 1
ATOM 4182 C C . ASN B 1 84 ? 4.066 29.531 -22.375 1 94.94 84 ASN B C 1
ATOM 4184 O O . ASN B 1 84 ? 4.398 29.109 -23.469 1 94.94 84 ASN B O 1
ATOM 4188 N N . ASP B 1 85 ? 4.684 30.438 -21.719 1 94.75 85 ASP B N 1
ATOM 4189 C CA . ASP B 1 85 ? 5.938 31.016 -22.203 1 94.75 85 ASP B CA 1
ATOM 4190 C C . ASP B 1 85 ? 6.777 31.531 -21.031 1 94.75 85 ASP B C 1
ATOM 4192 O O . ASP B 1 85 ? 6.461 31.281 -19.875 1 94.75 85 ASP B O 1
ATOM 4196 N N . THR B 1 86 ? 7.883 32.25 -21.312 1 95.56 86 THR B N 1
ATOM 4197 C CA . THR B 1 86 ? 8.812 32.719 -20.281 1 95.56 86 THR B CA 1
ATOM 4198 C C . THR B 1 86 ? 8.633 34.188 -20 1 95.56 86 THR B C 1
ATOM 4200 O O . THR B 1 86 ? 9.586 34.875 -19.609 1 95.56 86 THR B O 1
ATOM 4203 N N . SER B 1 87 ? 7.441 34.719 -20.172 1 94.94 87 SER B N 1
ATOM 4204 C CA . SER B 1 87 ? 7.211 36.156 -20.031 1 94.94 87 SER B CA 1
ATOM 4205 C C . SER B 1 87 ? 6.766 36.531 -18.609 1 94.94 87 SER B C 1
ATOM 4207 O O . SER B 1 87 ? 6.559 37.688 -18.297 1 94.94 87 SER B O 1
ATOM 4209 N N . GLY B 1 88 ? 6.617 35.469 -17.812 1 96.62 88 GLY B N 1
ATOM 4210 C CA . GLY B 1 88 ? 6.082 35.719 -16.469 1 96.62 88 GLY B CA 1
ATOM 4211 C C . GLY B 1 88 ? 6.98 36.594 -15.609 1 96.62 88 GLY B C 1
ATOM 4212 O O . GLY B 1 88 ? 8.203 36.469 -15.672 1 96.62 88 GLY B O 1
ATOM 4213 N N . VAL B 1 89 ? 6.301 37.469 -14.828 1 97.62 89 VAL B N 1
ATOM 4214 C CA . VAL B 1 89 ? 7.016 38.312 -13.891 1 97.62 89 VAL B CA 1
ATOM 4215 C C . VAL B 1 89 ? 6.289 38.344 -12.547 1 97.62 89 VAL B C 1
ATOM 4217 O O . VAL B 1 89 ? 5.066 38.5 -12.5 1 97.62 89 VAL B O 1
ATOM 4220 N N . LEU B 1 90 ? 7.02 38.031 -11.508 1 97.88 90 LEU B N 1
ATOM 4221 C CA . LEU B 1 90 ? 6.492 38.219 -10.156 1 97.88 90 LEU B CA 1
ATOM 4222 C C . LEU B 1 90 ? 6.797 39.625 -9.641 1 97.88 90 LEU B C 1
ATOM 4224 O O . LEU B 1 90 ? 7.941 40.062 -9.695 1 97.88 90 LEU B O 1
ATOM 4228 N N . THR B 1 91 ? 5.75 40.281 -9.109 1 95.5 91 THR B N 1
ATOM 4229 C CA . THR B 1 91 ? 5.934 41.625 -8.602 1 95.5 91 THR B CA 1
ATOM 4230 C C . THR B 1 91 ? 5.156 41.844 -7.301 1 95.5 91 THR B C 1
ATOM 4232 O O . THR B 1 91 ? 4.18 41.125 -7.043 1 95.5 91 THR B O 1
ATOM 4235 N N . LEU B 1 92 ? 5.672 42.688 -6.473 1 95.44 92 LEU B N 1
ATOM 4236 C CA . LEU B 1 92 ? 5.012 43.125 -5.25 1 95.44 92 LEU B CA 1
ATOM 4237 C C . LEU B 1 92 ? 4.598 44.594 -5.355 1 95.44 92 LEU B C 1
ATOM 4239 O O . LEU B 1 92 ? 5.402 45.438 -5.742 1 95.44 92 LEU B O 1
ATOM 4243 N N . ASN B 1 93 ? 3.357 44.875 -5.094 1 92.06 93 ASN B N 1
ATOM 4244 C CA . ASN B 1 93 ? 2.959 46.281 -5.16 1 92.06 93 ASN B CA 1
ATOM 4245 C C . ASN B 1 93 ? 3 46.938 -3.785 1 92.06 93 ASN B C 1
ATOM 4247 O O . ASN B 1 93 ? 3.283 46.281 -2.783 1 92.06 93 ASN B O 1
ATOM 4251 N N . ASP B 1 94 ? 2.688 48.188 -3.736 1 91.38 94 ASP B N 1
ATOM 4252 C CA . ASP B 1 94 ? 2.824 49 -2.516 1 91.38 94 ASP B CA 1
ATOM 4253 C C . ASP B 1 94 ? 1.748 48.625 -1.498 1 91.38 94 ASP B C 1
ATOM 4255 O O . ASP B 1 94 ? 1.872 48.938 -0.312 1 91.38 94 ASP B O 1
ATOM 4259 N N . GLN B 1 95 ? 0.732 47.969 -1.966 1 90.5 95 GLN B N 1
ATOM 4260 C CA . GLN B 1 95 ? -0.353 47.562 -1.083 1 90.5 95 GLN B CA 1
ATOM 4261 C C . GLN B 1 95 ? -0.057 46.188 -0.448 1 90.5 95 GLN B C 1
ATOM 4263 O O . GLN B 1 95 ? -0.833 45.719 0.375 1 90.5 95 GLN B O 1
ATOM 4268 N N . GLY B 1 96 ? 1.022 45.625 -0.816 1 92.56 96 GLY B N 1
ATOM 4269 C CA . GLY B 1 96 ? 1.408 44.344 -0.229 1 92.56 96 GLY B CA 1
ATOM 4270 C C . GLY B 1 96 ? 0.799 43.156 -0.939 1 92.56 96 GLY B C 1
ATOM 4271 O O . GLY B 1 96 ? 0.543 42.125 -0.319 1 92.56 96 GLY B O 1
ATOM 4272 N N . THR B 1 97 ? 0.476 43.344 -2.189 1 93.94 97 THR B N 1
ATOM 4273 C CA . THR B 1 97 ? -0.065 42.25 -2.986 1 93.94 97 THR B CA 1
ATOM 4274 C C . THR B 1 97 ? 0.997 41.719 -3.932 1 93.94 97 THR B C 1
ATOM 4276 O O . THR B 1 97 ? 1.542 42.438 -4.758 1 93.94 97 THR B O 1
ATOM 4279 N N . LEU B 1 98 ? 1.287 40.469 -3.713 1 95.44 98 LEU B N 1
ATOM 4280 C CA . LEU B 1 98 ? 2.17 39.75 -4.633 1 95.44 98 LEU B CA 1
ATOM 4281 C C . LEU B 1 98 ? 1.392 39.219 -5.832 1 95.44 98 LEU B C 1
ATOM 4283 O O . LEU B 1 98 ? 0.321 38.625 -5.672 1 95.44 98 LEU B O 1
ATOM 4287 N N . MET B 1 99 ? 1.916 39.469 -7.059 1 96.19 99 MET B N 1
ATOM 4288 C CA . MET B 1 99 ? 1.182 39.062 -8.25 1 96.19 99 MET B CA 1
ATOM 4289 C C . MET B 1 99 ? 2.129 38.5 -9.312 1 96.19 99 MET B C 1
ATOM 4291 O O . MET B 1 99 ? 3.293 38.906 -9.375 1 96.19 99 MET B O 1
ATOM 4295 N N . ILE B 1 100 ? 1.616 37.594 -10.109 1 97.88 100 ILE B N 1
ATOM 4296 C CA . ILE B 1 100 ? 2.281 37.125 -11.32 1 97.88 100 ILE B CA 1
ATOM 4297 C C . ILE B 1 100 ? 1.57 37.688 -12.547 1 97.88 100 ILE B C 1
ATOM 4299 O O . ILE B 1 100 ? 0.362 37.5 -12.711 1 97.88 100 ILE B O 1
ATOM 4303 N N . ILE B 1 101 ? 2.346 38.344 -13.383 1 96.94 101 ILE B N 1
ATOM 4304 C CA . ILE B 1 101 ? 1.748 38.938 -14.57 1 96.94 101 ILE B CA 1
ATOM 4305 C C . ILE B 1 101 ? 2.311 38.281 -15.82 1 96.94 101 ILE B C 1
ATOM 4307 O O . ILE B 1 101 ? 3.461 37.844 -15.828 1 96.94 101 ILE B O 1
ATOM 4311 N N . ASP B 1 102 ? 1.489 38.25 -16.766 1 96.44 102 ASP B N 1
ATOM 4312 C CA . ASP B 1 102 ? 1.906 37.625 -18.031 1 96.44 102 ASP B CA 1
ATOM 4313 C C . ASP B 1 102 ? 2.379 38.688 -19.031 1 96.44 102 ASP B C 1
ATOM 4315 O O . ASP B 1 102 ? 2.615 39.844 -18.656 1 96.44 102 ASP B O 1
ATOM 4319 N N . ARG B 1 103 ? 2.51 38.312 -20.266 1 94.25 103 ARG B N 1
ATOM 4320 C CA . ARG B 1 103 ? 3.062 39.188 -21.297 1 94.25 103 ARG B CA 1
ATOM 4321 C C . ARG B 1 103 ? 2.15 40.375 -21.562 1 94.25 103 ARG B C 1
ATOM 4323 O O . ARG B 1 103 ? 2.609 41.406 -22.031 1 94.25 103 ARG B O 1
ATOM 4330 N N . THR B 1 104 ? 0.913 40.219 -21.281 1 95.62 104 THR B N 1
ATOM 4331 C CA . THR B 1 104 ? -0.048 41.281 -21.531 1 95.62 104 THR B CA 1
ATOM 4332 C C . THR B 1 104 ? -0.279 42.125 -20.266 1 95.62 104 THR B C 1
ATOM 4334 O O . THR B 1 104 ? -1.217 42.938 -20.219 1 95.62 104 THR B O 1
ATOM 4337 N N . ASN B 1 105 ? 0.42 41.812 -19.281 1 93.25 105 ASN B N 1
ATOM 4338 C CA . ASN B 1 105 ? 0.346 42.531 -18.016 1 93.25 105 ASN B CA 1
ATOM 4339 C C . ASN B 1 105 ? -0.929 42.188 -17.25 1 93.25 105 ASN B C 1
ATOM 4341 O O . ASN B 1 105 ? -1.415 42.969 -16.438 1 93.25 105 ASN B O 1
ATOM 4345 N N . ARG B 1 106 ? -1.417 41.094 -17.609 1 95.44 106 ARG B N 1
ATOM 4346 C CA . ARG B 1 106 ? -2.559 40.562 -16.859 1 95.44 106 ARG B CA 1
ATOM 4347 C C . ARG B 1 106 ? -2.1 39.75 -15.664 1 95.44 106 ARG B C 1
ATOM 4349 O O . ARG B 1 106 ? -1.171 38.938 -15.789 1 95.44 106 ARG B O 1
ATOM 4356 N N . SER B 1 107 ? -2.738 39.969 -14.531 1 95.31 107 SER B N 1
ATOM 4357 C CA . SER B 1 107 ? -2.441 39.156 -13.344 1 95.31 107 SER B CA 1
ATOM 4358 C C . SER B 1 107 ? -3.061 37.781 -13.445 1 95.31 107 SER B C 1
ATOM 4360 O O . SER B 1 107 ? -4.281 37.656 -13.578 1 95.31 107 SER B O 1
ATOM 4362 N N . ILE B 1 108 ? -2.287 36.75 -13.375 1 96.75 108 ILE B N 1
ATOM 4363 C CA . ILE B 1 108 ? -2.811 35.406 -13.469 1 96.75 108 ILE B CA 1
ATOM 4364 C C . ILE B 1 108 ? -2.85 34.75 -12.086 1 96.75 108 ILE B C 1
ATOM 4366 O O . ILE B 1 108 ? -3.404 33.688 -11.906 1 96.75 108 ILE B O 1
ATOM 4370 N N . TRP B 1 109 ? -2.24 35.344 -11.133 1 97.12 109 TRP B N 1
ATOM 4371 C CA . TRP B 1 109 ? -2.229 34.906 -9.734 1 97.12 109 TRP B CA 1
ATOM 4372 C C . TRP B 1 109 ? -1.904 36.094 -8.82 1 97.12 109 TRP B C 1
ATOM 4374 O O . TRP B 1 109 ? -1.084 36.938 -9.164 1 97.12 109 TRP B O 1
ATOM 4384 N N . SER B 1 110 ? -2.5 36.125 -7.711 1 96 110 SER B N 1
ATOM 4385 C CA . SER B 1 110 ? -2.203 37.156 -6.738 1 96 110 SER B CA 1
ATOM 4386 C C . SER B 1 110 ? -2.557 36.719 -5.324 1 96 110 SER B C 1
ATOM 4388 O O . SER B 1 110 ? -3.34 35.781 -5.137 1 96 110 SER B O 1
ATOM 4390 N N . THR B 1 111 ? -1.821 37.406 -4.445 1 94 111 THR B N 1
ATOM 4391 C CA . THR B 1 111 ? -2.15 37.188 -3.045 1 94 111 THR B CA 1
ATOM 4392 C C . THR B 1 111 ? -3.283 38.094 -2.598 1 94 111 THR B C 1
ATOM 4394 O O . THR B 1 111 ? -3.477 39.188 -3.166 1 94 111 THR B O 1
ATOM 4397 N N . ASN B 1 112 ? -4.266 37.625 -1.908 1 77.31 112 ASN B N 1
ATOM 4398 C CA . ASN B 1 112 ? -5.34 38.469 -1.43 1 77.31 112 ASN B CA 1
ATOM 4399 C C . ASN B 1 112 ? -5.195 38.781 0.06 1 77.31 112 ASN B C 1
ATOM 4401 O O . ASN B 1 112 ? -4.965 37.875 0.86 1 77.31 112 ASN B O 1
ATOM 4405 N N . SER B 1 113 ? -4.781 40.062 0.305 1 75.5 113 SER B N 1
ATOM 4406 C CA . SER B 1 113 ? -4.785 40.469 1.713 1 75.5 113 SER B CA 1
ATOM 4407 C C . SER B 1 113 ? -5.676 41.688 1.95 1 75.5 113 SER B C 1
ATOM 4409 O O . SER B 1 113 ? -5.727 42.594 1.12 1 75.5 113 SER B O 1
ATOM 4411 N N . SER B 1 114 ? -6.414 41.562 2.906 1 71.75 114 SER B N 1
ATOM 4412 C CA . SER B 1 114 ? -7.254 42.688 3.281 1 71.75 114 SER B CA 1
ATOM 4413 C C . SER B 1 114 ? -6.512 43.656 4.203 1 71.75 114 SER B C 1
ATOM 4415 O O . SER B 1 114 ? -6.988 44.75 4.473 1 71.75 114 SER B O 1
ATOM 4417 N N . LEU B 1 115 ? -5.348 43.344 4.512 1 76.12 115 LEU B N 1
ATOM 4418 C CA . LEU B 1 115 ? -4.617 44.125 5.492 1 76.12 115 LEU B CA 1
ATOM 4419 C C . LEU B 1 115 ? -3.855 45.25 4.816 1 76.12 115 LEU B C 1
ATOM 4421 O O . LEU B 1 115 ? -3.463 45.156 3.654 1 76.12 115 LEU B O 1
ATOM 4425 N N . THR B 1 116 ? -3.73 46.281 5.621 1 78.69 116 THR B N 1
ATOM 4426 C CA . THR B 1 116 ? -3.002 47.438 5.129 1 78.69 116 THR B CA 1
ATOM 4427 C C . THR B 1 116 ? -1.496 47.219 5.227 1 78.69 116 THR B C 1
ATOM 4429 O O . THR B 1 116 ? -0.986 46.844 6.281 1 78.69 116 THR B O 1
ATOM 4432 N N . ALA B 1 117 ? -0.865 47.5 4.188 1 86.81 117 ALA B N 1
ATOM 4433 C CA . ALA B 1 117 ? 0.58 47.281 4.145 1 86.81 117 ALA B CA 1
ATOM 4434 C C . ALA B 1 117 ? 1.329 48.594 4.324 1 86.81 117 ALA B C 1
ATOM 4436 O O . ALA B 1 117 ? 0.879 49.656 3.854 1 86.81 117 ALA B O 1
ATOM 4437 N N . ASN B 1 118 ? 2.385 48.594 5.195 1 90.69 118 ASN B N 1
ATOM 4438 C CA . ASN B 1 118 ? 3.34 49.688 5.332 1 90.69 118 ASN B CA 1
ATOM 4439 C C . ASN B 1 118 ? 4.746 49.25 4.918 1 90.69 118 ASN B C 1
ATOM 4441 O O . ASN B 1 118 ? 5.457 48.625 5.695 1 90.69 118 ASN B O 1
ATOM 4445 N N . ASN B 1 119 ? 5.168 49.719 3.75 1 92.25 119 ASN B N 1
ATOM 4446 C CA . ASN B 1 119 ? 6.441 49.281 3.168 1 92.25 119 ASN B CA 1
ATOM 4447 C C . ASN B 1 119 ? 6.582 47.781 3.154 1 92.25 119 ASN B C 1
ATOM 4449 O O . ASN B 1 119 ? 7.484 47.219 3.793 1 92.25 119 ASN B O 1
ATOM 4453 N N . PRO B 1 120 ? 5.684 47.188 2.412 1 94.56 120 PRO B N 1
ATOM 4454 C CA . PRO B 1 120 ? 5.645 45.719 2.445 1 94.56 120 PRO B CA 1
ATOM 4455 C C . PRO B 1 120 ? 6.879 45.094 1.812 1 94.56 120 PRO B C 1
ATOM 4457 O O . PRO B 1 120 ? 7.484 45.688 0.908 1 94.56 120 PRO B O 1
ATOM 4460 N N . VAL B 1 121 ? 7.273 43.938 2.322 1 95.06 121 VAL B N 1
ATOM 4461 C CA . VAL B 1 121 ? 8.344 43.125 1.776 1 95.06 121 VAL B CA 1
ATOM 4462 C C . VAL B 1 121 ? 7.879 41.656 1.703 1 95.06 121 VAL B C 1
ATOM 4464 O O . VAL B 1 121 ? 7.191 41.188 2.604 1 95.06 121 VAL B O 1
ATOM 4467 N N . ALA B 1 122 ? 8.188 41.031 0.571 1 96.06 122 ALA B N 1
ATOM 4468 C CA . ALA B 1 122 ? 8.039 39.562 0.485 1 96.06 122 ALA B CA 1
ATOM 4469 C C . ALA B 1 122 ? 9.359 38.875 0.784 1 96.06 122 ALA B C 1
ATOM 4471 O O . ALA B 1 122 ? 10.414 39.281 0.295 1 96.06 122 ALA B O 1
ATOM 4472 N N . GLN B 1 123 ? 9.32 37.875 1.636 1 96.69 123 GLN B N 1
ATOM 4473 C CA . GLN B 1 123 ? 10.539 37.188 2.057 1 96.69 123 GLN B CA 1
ATOM 4474 C C . GLN B 1 123 ? 10.375 35.688 2.031 1 96.69 123 GLN B C 1
ATOM 4476 O O . GLN B 1 123 ? 9.367 35.156 2.514 1 96.69 123 GLN B O 1
ATOM 4481 N N . LEU B 1 124 ? 11.336 35 1.415 1 97.62 124 LEU B N 1
ATOM 4482 C CA . LEU B 1 124 ? 11.406 33.531 1.513 1 97.62 124 LEU B CA 1
ATOM 4483 C C . LEU B 1 124 ? 12.211 33.125 2.74 1 97.62 124 LEU B C 1
ATOM 4485 O O . LEU B 1 124 ? 13.422 33.312 2.799 1 97.62 124 LEU B O 1
ATOM 4489 N N . LEU B 1 125 ? 11.531 32.5 3.674 1 96.56 125 LEU B N 1
ATOM 4490 C CA . LEU B 1 125 ? 12.156 32.125 4.93 1 96.56 125 LEU B CA 1
ATOM 4491 C C . LEU B 1 125 ? 12.891 30.781 4.773 1 96.56 125 LEU B C 1
ATOM 4493 O O . LEU B 1 125 ? 12.648 30.047 3.816 1 96.56 125 LEU B O 1
ATOM 4497 N N . GLY B 1 126 ? 13.719 30.484 5.781 1 94.62 126 GLY B N 1
ATOM 4498 C CA . GLY B 1 126 ? 14.469 29.234 5.797 1 94.62 126 GLY B CA 1
ATOM 4499 C C . GLY B 1 126 ? 13.586 28 5.941 1 94.62 126 GLY B C 1
ATOM 4500 O O . GLY B 1 126 ? 14.008 26.891 5.625 1 94.62 126 GLY B O 1
ATOM 4501 N N . THR B 1 127 ? 12.367 28.172 6.395 1 94.5 127 THR B N 1
ATOM 4502 C CA . THR B 1 127 ? 11.414 27.062 6.562 1 94.5 127 THR B CA 1
ATOM 4503 C C . THR B 1 127 ? 10.758 26.719 5.23 1 94.5 127 THR B C 1
ATOM 4505 O O . THR B 1 127 ? 10.102 25.672 5.113 1 94.5 127 THR B O 1
ATOM 4508 N N . GLY B 1 128 ? 10.977 27.578 4.227 1 96.44 128 GLY B N 1
ATOM 4509 C CA . GLY B 1 128 ? 10.281 27.422 2.957 1 96.44 128 GLY B CA 1
ATOM 4510 C C . GLY B 1 128 ? 9 28.219 2.875 1 96.44 128 GLY B C 1
ATOM 4511 O O . GLY B 1 128 ? 8.305 28.188 1.856 1 96.44 128 GLY B O 1
ATOM 4512 N N . ASN B 1 129 ? 8.703 28.984 3.934 1 97.5 129 ASN B N 1
ATOM 4513 C CA . ASN B 1 129 ? 7.527 29.859 3.967 1 97.5 129 ASN B CA 1
ATOM 4514 C C . ASN B 1 129 ? 7.785 31.172 3.258 1 97.5 129 ASN B C 1
ATOM 4516 O O . ASN B 1 129 ? 8.742 31.891 3.582 1 97.5 129 ASN B O 1
ATOM 4520 N N . LEU B 1 130 ? 6.992 31.453 2.271 1 97.5 130 LEU B N 1
ATOM 4521 C CA . LEU B 1 130 ? 6.992 32.781 1.677 1 97.5 130 LEU B CA 1
ATOM 4522 C C . LEU B 1 130 ? 6.039 33.719 2.42 1 97.5 130 LEU B C 1
ATOM 4524 O O . LEU B 1 130 ? 4.84 33.438 2.514 1 97.5 130 LEU B O 1
ATOM 4528 N N . VAL B 1 131 ? 6.609 34.812 2.883 1 96.5 131 VAL B N 1
ATOM 4529 C CA . VAL B 1 131 ? 5.773 35.688 3.713 1 96.5 131 VAL B CA 1
ATOM 4530 C C . VAL B 1 131 ? 5.777 37.094 3.15 1 96.5 131 VAL B C 1
ATOM 4532 O O . VAL B 1 131 ? 6.746 37.531 2.516 1 96.5 131 VAL B O 1
ATOM 4535 N N . ILE B 1 132 ? 4.668 37.75 3.289 1 96.12 132 ILE B N 1
ATOM 4536 C CA . ILE B 1 132 ? 4.562 39.219 3.082 1 96.12 132 ILE B CA 1
ATOM 4537 C C . ILE B 1 132 ? 4.375 39.906 4.422 1 96.12 132 ILE B C 1
ATOM 4539 O O . ILE B 1 132 ? 3.467 39.562 5.188 1 96.12 132 ILE B O 1
ATOM 4543 N N . ARG B 1 133 ? 5.262 40.75 4.691 1 95.12 133 ARG B N 1
ATOM 4544 C CA . ARG B 1 133 ? 5.238 41.469 5.969 1 95.12 133 ARG B CA 1
ATOM 4545 C C . ARG B 1 133 ? 5.625 42.938 5.789 1 95.12 133 ARG B C 1
ATOM 4547 O O . ARG B 1 133 ? 6.133 43.312 4.738 1 95.12 133 ARG B O 1
ATOM 4554 N N . ASN B 1 134 ? 5.328 43.625 6.859 1 94.31 134 ASN B N 1
ATOM 4555 C CA . ASN B 1 134 ? 5.887 44.969 6.891 1 94.31 134 ASN B CA 1
ATOM 4556 C C . ASN B 1 134 ? 7.391 44.938 7.152 1 94.31 134 ASN B C 1
ATOM 4558 O O . ASN B 1 134 ? 7.879 44.125 7.914 1 94.31 134 ASN B O 1
ATOM 4562 N N . GLU B 1 135 ? 8.047 45.812 6.555 1 91 135 GLU B N 1
ATOM 4563 C CA . GLU B 1 135 ? 9.508 45.812 6.613 1 91 135 GLU B CA 1
ATOM 4564 C C . GLU B 1 135 ? 10 45.812 8.062 1 91 135 GLU B C 1
ATOM 4566 O O . GLU B 1 135 ? 10.969 45.125 8.391 1 91 135 GLU B O 1
ATOM 4571 N N . ASN B 1 136 ? 9.289 46.469 8.914 1 87.81 136 ASN B N 1
ATOM 4572 C CA . ASN B 1 136 ? 9.758 46.625 10.289 1 87.81 136 ASN B CA 1
ATOM 4573 C C . ASN B 1 136 ? 9.125 45.594 11.227 1 87.81 136 ASN B C 1
ATOM 4575 O O . ASN B 1 136 ? 9.289 45.688 12.445 1 87.81 136 ASN B O 1
ATOM 4579 N N . SER B 1 137 ? 8.406 44.656 10.711 1 86 137 SER B N 1
ATOM 4580 C CA . SER B 1 137 ? 7.742 43.688 11.555 1 86 137 SER B CA 1
ATOM 4581 C C . SER B 1 137 ? 8.195 42.25 11.195 1 86 137 SER B C 1
ATOM 4583 O O . SER B 1 137 ? 7.961 41.812 10.078 1 86 137 SER B O 1
ATOM 4585 N N . VAL B 1 138 ? 8.828 41.656 12.211 1 84 138 VAL B N 1
ATOM 4586 C CA . VAL B 1 138 ? 9.281 40.281 11.945 1 84 138 VAL B CA 1
ATOM 4587 C C . VAL B 1 138 ? 8.438 39.281 12.734 1 84 138 VAL B C 1
ATOM 4589 O O . VAL B 1 138 ? 8.664 38.094 12.656 1 84 138 VAL B O 1
ATOM 4592 N N . ASP B 1 139 ? 7.426 39.781 13.406 1 90.62 139 ASP B N 1
ATOM 4593 C CA . ASP B 1 139 ? 6.52 38.938 14.172 1 90.62 139 ASP B CA 1
ATOM 4594 C C . ASP B 1 139 ? 5.602 38.156 13.242 1 90.62 139 ASP B C 1
ATOM 4596 O O . ASP B 1 139 ? 4.824 38.719 12.484 1 90.62 139 ASP B O 1
ATOM 4600 N N . PRO B 1 140 ? 5.656 36.875 13.383 1 90.38 140 PRO B N 1
ATOM 4601 C CA . PRO B 1 140 ? 4.828 36.031 12.508 1 90.38 140 PRO B CA 1
ATOM 4602 C C . PRO B 1 140 ? 3.338 36.344 12.641 1 90.38 140 PRO B C 1
ATOM 4604 O O . PRO B 1 140 ? 2.574 36.125 11.695 1 90.38 140 PRO B O 1
ATOM 4607 N N . ASP B 1 141 ? 2.896 36.812 13.727 1 88.31 141 ASP B N 1
ATOM 4608 C CA . ASP B 1 141 ? 1.486 37.125 13.938 1 88.31 141 ASP B CA 1
ATOM 4609 C C . ASP B 1 141 ? 1.052 38.312 13.086 1 88.31 141 ASP B C 1
ATOM 4611 O O . ASP B 1 141 ? -0.144 38.531 12.914 1 88.31 141 ASP B O 1
ATOM 4615 N N . ASN B 1 142 ? 2.062 38.938 12.531 1 89.88 142 ASN B N 1
ATOM 4616 C CA . ASN B 1 142 ? 1.755 40.156 11.797 1 89.88 142 ASN B CA 1
ATOM 4617 C C . ASN B 1 142 ? 1.934 39.969 10.289 1 89.88 142 ASN B C 1
ATOM 4619 O O . ASN B 1 142 ? 1.916 40.938 9.531 1 89.88 142 ASN B O 1
ATOM 4623 N N . TYR B 1 143 ? 2.143 38.812 9.906 1 93.94 143 TYR B N 1
ATOM 4624 C CA . TYR B 1 143 ? 2.264 38.562 8.469 1 93.94 143 TYR B CA 1
ATOM 4625 C C . TYR B 1 143 ? 0.982 38.969 7.746 1 93.94 143 TYR B C 1
ATOM 4627 O O . TYR B 1 143 ? -0.119 38.656 8.211 1 93.94 143 TYR B O 1
ATOM 4635 N N . LEU B 1 144 ? 1.156 39.625 6.637 1 93.88 144 LEU B N 1
ATOM 4636 C CA . LEU B 1 144 ? 0.018 40 5.793 1 93.88 144 LEU B CA 1
ATOM 4637 C C . LEU B 1 144 ? -0.467 38.781 5.004 1 93.88 144 LEU B C 1
ATOM 4639 O O . LEU B 1 144 ? -1.654 38.688 4.684 1 93.88 144 LEU B O 1
ATOM 4643 N N . TRP B 1 145 ? 0.427 37.969 4.715 1 95.31 145 TRP B N 1
ATOM 4644 C CA . TRP B 1 145 ? 0.177 36.75 3.955 1 95.31 145 TRP B CA 1
ATOM 4645 C C . TRP B 1 145 ? 1.333 35.75 4.109 1 95.31 145 TRP B C 1
ATOM 4647 O O . TRP B 1 145 ? 2.479 36.156 4.316 1 95.31 145 TRP B O 1
ATOM 4657 N N . GLN B 1 146 ? 1.027 34.469 3.941 1 96.38 146 GLN B N 1
ATOM 4658 C CA . GLN B 1 146 ? 2.105 33.5 3.918 1 96.38 146 GLN B CA 1
ATOM 4659 C C . GLN B 1 146 ? 1.707 32.25 3.111 1 96.38 146 GLN B C 1
ATOM 4661 O O . GLN B 1 146 ? 0.542 31.859 3.119 1 96.38 146 GLN B O 1
ATOM 4666 N N . SER B 1 147 ? 2.635 31.625 2.52 1 97.25 147 SER B N 1
ATOM 4667 C CA . SER B 1 147 ? 2.385 30.469 1.671 1 97.25 147 SER B CA 1
ATOM 4668 C C . SER B 1 147 ? 1.958 29.266 2.498 1 97.25 147 SER B C 1
ATOM 4670 O O . SER B 1 147 ? 1.2 28.406 2.021 1 97.25 147 SER B O 1
ATOM 4672 N N . PHE B 1 148 ? 2.334 29.125 3.793 1 97.69 148 PHE B N 1
ATOM 4673 C CA . PHE B 1 148 ? 2.018 27.984 4.652 1 97.69 148 PHE B CA 1
ATOM 4674 C C . PHE B 1 148 ? 0.519 27.906 4.918 1 97.69 148 PHE B C 1
ATOM 4676 O O . PHE B 1 148 ? 0.013 26.875 5.363 1 97.69 148 PHE B O 1
ATOM 4683 N N . ASP B 1 149 ? -0.175 29 4.625 1 96.75 149 ASP B N 1
ATOM 4684 C CA . ASP B 1 149 ? -1.63 28.969 4.75 1 96.75 149 ASP B CA 1
ATOM 4685 C C . ASP B 1 149 ? -2.27 28.281 3.551 1 96.75 149 ASP B C 1
ATOM 4687 O O . ASP B 1 149 ? -3.451 27.922 3.586 1 96.75 149 ASP B O 1
ATOM 4691 N N . TYR B 1 150 ? -1.46 28.094 2.498 1 96.44 150 TYR B N 1
ATOM 4692 C CA . TYR B 1 150 ? -1.895 27.469 1.255 1 96.44 150 TYR B CA 1
ATOM 4693 C C . TYR B 1 150 ? -0.9 26.406 0.803 1 96.44 150 TYR B C 1
ATOM 4695 O O . TYR B 1 150 ? -0.255 26.547 -0.238 1 96.44 150 TYR B O 1
ATOM 4703 N N . PRO B 1 151 ? -0.843 25.328 1.486 1 96.88 151 PRO B N 1
ATOM 4704 C CA . PRO B 1 151 ? 0.287 24.391 1.379 1 96.88 151 PRO B CA 1
ATOM 4705 C C . PRO B 1 151 ? 0.354 23.703 0.021 1 96.88 151 PRO B C 1
ATOM 4707 O O . PRO B 1 151 ? 1.43 23.281 -0.406 1 96.88 151 PRO B O 1
ATOM 4710 N N . GLY B 1 152 ? -0.754 23.547 -0.796 1 97.69 152 GLY B N 1
ATOM 4711 C CA . GLY B 1 152 ? -0.75 22.688 -1.963 1 97.69 152 GLY B CA 1
ATOM 4712 C C . GLY B 1 152 ? -0.684 21.203 -1.61 1 97.69 152 GLY B C 1
ATOM 4713 O O . GLY B 1 152 ? -1.479 20.719 -0.805 1 97.69 152 GLY B O 1
ATOM 4714 N N . ASN B 1 153 ? 0.335 20.484 -2.225 1 98.56 153 ASN B N 1
ATOM 4715 C CA . ASN B 1 153 ? 0.366 19.047 -2.004 1 98.56 153 ASN B CA 1
ATOM 4716 C C . ASN B 1 153 ? 1.447 18.656 -1.002 1 98.56 153 ASN B C 1
ATOM 4718 O O . ASN B 1 153 ? 1.622 17.469 -0.7 1 98.56 153 ASN B O 1
ATOM 4722 N N . THR B 1 154 ? 2.225 19.641 -0.485 1 98.69 154 THR B N 1
ATOM 4723 C CA . THR B 1 154 ? 3.404 19.328 0.312 1 98.69 154 THR B CA 1
ATOM 4724 C C . THR B 1 154 ? 3.254 19.859 1.734 1 98.69 154 THR B C 1
ATOM 4726 O O . THR B 1 154 ? 2.814 20.984 1.936 1 98.69 154 THR B O 1
ATOM 4729 N N . PHE B 1 155 ? 3.553 19.031 2.686 1 98.31 155 PHE B N 1
ATOM 4730 C CA . PHE B 1 155 ? 3.551 19.359 4.105 1 98.31 155 PHE B CA 1
ATOM 4731 C C . PHE B 1 155 ? 4.977 19.438 4.645 1 98.31 155 PHE B C 1
ATOM 4733 O O . PHE B 1 155 ? 5.625 18.422 4.852 1 98.31 155 PHE B O 1
ATOM 4740 N N . LEU B 1 156 ? 5.422 20.656 4.84 1 97.56 156 LEU B N 1
ATOM 4741 C CA . LEU B 1 156 ? 6.793 20.906 5.27 1 97.56 156 LEU B CA 1
ATOM 4742 C C . LEU B 1 156 ? 6.879 21.016 6.789 1 97.56 156 LEU B C 1
ATOM 4744 O O . LEU B 1 156 ? 5.863 21.219 7.457 1 97.56 156 LEU B O 1
ATOM 4748 N N . PRO B 1 157 ? 8.094 20.859 7.324 1 95.69 157 PRO B N 1
ATOM 4749 C CA . PRO B 1 157 ? 8.25 21.078 8.766 1 95.69 157 PRO B CA 1
ATOM 4750 C C . PRO B 1 157 ? 7.805 22.469 9.211 1 95.69 157 PRO B C 1
ATOM 4752 O O . PRO B 1 157 ? 8.039 23.453 8.5 1 95.69 157 PRO B O 1
ATOM 4755 N N . SER B 1 158 ? 7.113 22.547 10.32 1 93.88 158 SER B N 1
ATOM 4756 C CA . SER B 1 158 ? 6.695 23.781 10.977 1 93.88 158 SER B CA 1
ATOM 4757 C C . SER B 1 158 ? 5.391 24.312 10.391 1 93.88 158 SER B C 1
ATOM 4759 O O . SER B 1 158 ? 4.812 25.266 10.906 1 93.88 158 SER B O 1
ATOM 4761 N N . MET B 1 159 ? 5.02 23.75 9.266 1 97 159 MET B N 1
ATOM 4762 C CA . MET B 1 159 ? 3.719 24.094 8.703 1 97 159 MET B CA 1
ATOM 4763 C C . MET B 1 159 ? 2.588 23.594 9.594 1 97 159 MET B C 1
ATOM 4765 O O . MET B 1 159 ? 2.658 22.469 10.117 1 97 159 MET B O 1
ATOM 4769 N N . LYS B 1 160 ? 1.59 24.438 9.773 1 97.62 160 LYS B N 1
ATOM 4770 C CA . LYS B 1 160 ? 0.412 24 10.523 1 97.62 160 LYS B CA 1
ATOM 4771 C C . LYS B 1 160 ? -0.676 23.484 9.586 1 97.62 160 LYS B C 1
ATOM 4773 O O . LYS B 1 160 ? -1.192 24.234 8.75 1 97.62 160 LYS B O 1
ATOM 4778 N N . PHE B 1 161 ? -0.94 22.234 9.719 1 97.94 161 PHE B N 1
ATOM 4779 C CA . PHE B 1 161 ? -2.016 21.562 9 1 97.94 161 PHE B CA 1
ATOM 4780 C C . PHE B 1 161 ? -3.301 21.562 9.812 1 97.94 161 PHE B C 1
ATOM 4782 O O . PHE B 1 161 ? -3.348 21 10.906 1 97.94 161 PHE B O 1
ATOM 4789 N N . GLY B 1 162 ? -4.312 22.328 9.344 1 98.44 162 GLY B N 1
ATOM 4790 C CA . GLY B 1 162 ? -5.543 22.375 10.117 1 98.44 162 GLY B CA 1
ATOM 4791 C C . GLY B 1 162 ? -6.309 23.672 9.922 1 98.44 162 GLY B C 1
ATOM 4792 O O . GLY B 1 162 ? -6.379 24.203 8.812 1 98.44 162 GLY B O 1
ATOM 4793 N N . PHE B 1 163 ? -6.949 24.156 10.984 1 98.25 163 PHE B N 1
ATOM 4794 C CA . PHE B 1 163 ? -7.879 25.281 10.867 1 98.25 163 PHE B CA 1
ATOM 4795 C C . PHE B 1 163 ? -7.535 26.375 11.867 1 98.25 163 PHE B C 1
ATOM 4797 O O . PHE B 1 163 ? -7.344 26.094 13.055 1 98.25 163 PHE B O 1
ATOM 4804 N N . ASP B 1 164 ? -7.414 27.547 11.336 1 97.25 164 ASP B N 1
ATOM 4805 C CA . ASP B 1 164 ? -7.328 28.734 12.172 1 97.25 164 ASP B CA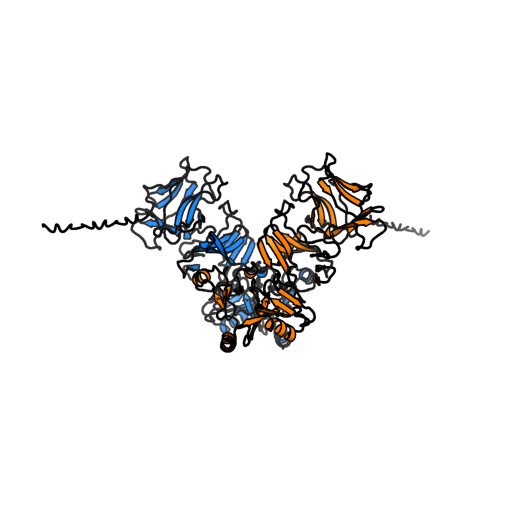 1
ATOM 4806 C C . ASP B 1 164 ? -8.703 29.344 12.398 1 97.25 164 ASP B C 1
ATOM 4808 O O . ASP B 1 164 ? -9.266 29.984 11.508 1 97.25 164 ASP B O 1
ATOM 4812 N N . PHE B 1 165 ? -9.203 29.25 13.609 1 97.19 165 PHE B N 1
ATOM 4813 C CA . PHE B 1 165 ? -10.57 29.672 13.891 1 97.19 165 PHE B CA 1
ATOM 4814 C C . PHE B 1 165 ? -10.664 31.188 13.961 1 97.19 165 PHE B C 1
ATOM 4816 O O . PHE B 1 165 ? -11.75 31.75 13.789 1 97.19 165 PHE B O 1
ATOM 4823 N N . VAL B 1 166 ? -9.617 31.812 14.211 1 95.06 166 VAL B N 1
ATOM 4824 C CA . VAL B 1 166 ? -9.609 33.281 14.352 1 95.06 166 VAL B CA 1
ATOM 4825 C C . VAL B 1 166 ? -9.617 33.906 12.969 1 95.06 166 VAL B C 1
ATOM 4827 O O . VAL B 1 166 ? -10.445 34.781 12.688 1 95.06 166 VAL B O 1
ATOM 4830 N N . LYS B 1 167 ? -8.805 33.375 12.148 1 91.25 167 LYS B N 1
ATOM 4831 C CA . LYS B 1 167 ? -8.68 34 10.828 1 91.25 167 LYS B CA 1
ATOM 4832 C C . LYS B 1 167 ? -9.641 33.344 9.836 1 91.25 167 LYS B C 1
ATOM 4834 O O . LYS B 1 167 ? -9.836 33.844 8.727 1 91.25 167 LYS B O 1
ATOM 4839 N N . GLY B 1 168 ? -10.227 32.219 10.227 1 94.56 168 GLY B N 1
ATOM 4840 C CA . GLY B 1 168 ? -11.102 31.484 9.328 1 94.56 168 GLY B CA 1
ATOM 4841 C C . GLY B 1 168 ? -10.367 30.812 8.188 1 94.56 168 GLY B C 1
ATOM 4842 O O . GLY B 1 168 ? -10.891 30.734 7.07 1 94.56 168 GLY B O 1
ATOM 4843 N N . LEU B 1 169 ? -9.117 30.391 8.422 1 95.25 169 LEU B N 1
ATOM 4844 C CA . LEU B 1 169 ? -8.289 29.797 7.379 1 95.25 169 LEU B CA 1
ATOM 4845 C C . LEU B 1 169 ? -8.242 28.281 7.523 1 95.25 169 LEU B C 1
ATOM 4847 O O . LEU B 1 169 ? -7.949 27.766 8.602 1 95.25 169 LEU B O 1
ATOM 4851 N N . ASP B 1 170 ? -8.586 27.594 6.461 1 97.75 170 ASP B N 1
ATOM 4852 C CA . ASP B 1 170 ? -8.516 26.141 6.375 1 97.75 170 ASP B CA 1
ATOM 4853 C C . ASP B 1 170 ? -7.27 25.688 5.613 1 97.75 170 ASP B C 1
ATOM 4855 O O . ASP B 1 170 ? -7.184 25.859 4.398 1 97.75 170 ASP B O 1
ATOM 4859 N N . LYS B 1 171 ? -6.344 25.188 6.316 1 98.31 171 LYS B N 1
ATOM 4860 C CA . LYS B 1 171 ? -5.066 24.766 5.746 1 98.31 171 LYS B CA 1
ATOM 4861 C C . LYS B 1 171 ? -5.035 23.25 5.527 1 98.31 171 LYS B C 1
ATOM 4863 O O . LYS B 1 171 ? -4.93 22.484 6.484 1 98.31 171 LYS B O 1
ATOM 4868 N N . TYR B 1 172 ? -5.141 22.781 4.281 1 98.44 172 TYR B N 1
ATOM 4869 C CA . TYR B 1 172 ? -5.207 21.359 3.969 1 98.44 172 TYR B CA 1
ATOM 4870 C C . TYR B 1 172 ? -4.434 21.047 2.695 1 98.44 172 TYR B C 1
ATOM 4872 O O . TYR B 1 172 ? -3.994 21.953 1.985 1 98.44 172 TYR B O 1
ATOM 4880 N N . LEU B 1 173 ? -4.18 19.828 2.439 1 98.69 173 LEU B N 1
ATOM 4881 C CA . LEU B 1 173 ? -3.393 19.406 1.288 1 98.69 173 LEU B CA 1
ATOM 4882 C C . LEU B 1 173 ? -4.297 19.031 0.119 1 98.69 173 LEU B C 1
ATOM 4884 O O . LEU B 1 173 ? -5.363 18.438 0.317 1 98.69 173 LEU B O 1
ATOM 4888 N N . THR B 1 174 ? -3.869 19.359 -1.049 1 98.56 174 THR B N 1
ATOM 4889 C CA . THR B 1 174 ? -4.488 18.938 -2.301 1 98.56 174 THR B CA 1
ATOM 4890 C C . THR B 1 174 ? -3.453 18.312 -3.234 1 98.56 174 THR B C 1
ATOM 4892 O O . THR B 1 174 ? -2.396 18.906 -3.479 1 98.56 174 THR B O 1
ATOM 4895 N N . ALA B 1 175 ? -3.793 17.172 -3.779 1 98.62 175 ALA B N 1
ATOM 4896 C CA . ALA B 1 175 ? -2.863 16.484 -4.672 1 98.62 175 ALA B CA 1
ATOM 4897 C C . ALA B 1 175 ? -2.725 17.219 -5.996 1 98.62 175 ALA B C 1
ATOM 4899 O O . ALA B 1 175 ? -3.633 17.953 -6.406 1 98.62 175 ALA B O 1
ATOM 4900 N N . TRP B 1 176 ? -1.535 17.109 -6.582 1 98.31 176 TRP B N 1
ATOM 4901 C CA . TRP B 1 176 ? -1.415 17.5 -7.984 1 98.31 176 TRP B CA 1
ATOM 4902 C C . TRP B 1 176 ? -2.285 16.625 -8.875 1 98.31 176 TRP B C 1
ATOM 4904 O O . TRP B 1 176 ? -2.629 15.5 -8.5 1 98.31 176 TRP B O 1
ATOM 4914 N N . LYS B 1 177 ? -2.605 17.141 -10.008 1 97.5 177 LYS B N 1
ATOM 4915 C CA . LYS B 1 177 ? -3.35 16.328 -10.961 1 97.5 177 LYS B CA 1
ATOM 4916 C C . LYS B 1 177 ? -2.512 15.148 -11.461 1 97.5 177 LYS B C 1
ATOM 4918 O O . LYS B 1 177 ? -3.021 14.039 -11.633 1 97.5 177 LYS B O 1
ATOM 4923 N N . SER B 1 178 ? -1.352 15.383 -11.734 1 95.06 178 SER B N 1
ATOM 4924 C CA . SER B 1 178 ? -0.339 14.398 -12.102 1 95.06 178 SER B CA 1
ATOM 4925 C C . SER B 1 178 ? 1.06 14.883 -11.727 1 95.06 178 SER B C 1
ATOM 4927 O O . SER B 1 178 ? 1.228 16 -11.242 1 95.06 178 SER B O 1
ATOM 4929 N N . ASP B 1 179 ? 2.029 14.086 -11.992 1 91.12 179 ASP B N 1
ATOM 4930 C CA . ASP B 1 179 ? 3.396 14.438 -11.617 1 91.12 179 ASP B CA 1
ATOM 4931 C C . ASP B 1 179 ? 3.887 15.656 -12.398 1 91.12 179 ASP B C 1
ATOM 4933 O O . ASP B 1 179 ? 4.773 16.375 -11.93 1 91.12 179 ASP B O 1
ATOM 4937 N N . ASP B 1 180 ? 3.236 15.938 -13.484 1 92.62 180 ASP B N 1
ATOM 4938 C CA . ASP B 1 180 ? 3.709 17.031 -14.328 1 92.62 180 ASP B CA 1
ATOM 4939 C C . ASP B 1 180 ? 2.674 18.141 -14.406 1 92.62 180 ASP B C 1
ATOM 4941 O O . ASP B 1 180 ? 2.801 19.062 -15.219 1 92.62 180 ASP B O 1
ATOM 4945 N N . ASP B 1 181 ? 1.673 18.062 -13.594 1 96.56 181 ASP B N 1
ATOM 4946 C CA . ASP B 1 181 ? 0.61 19.062 -13.594 1 96.56 181 ASP B CA 1
ATOM 4947 C C . ASP B 1 181 ? 0.195 19.422 -12.172 1 96.56 181 ASP B C 1
ATOM 4949 O O . ASP B 1 181 ? -0.613 18.719 -11.555 1 96.56 181 ASP B O 1
ATOM 4953 N N . PRO B 1 182 ? 0.627 20.531 -11.68 1 97.31 182 PRO B N 1
ATOM 4954 C CA . PRO B 1 182 ? 0.382 20.922 -10.289 1 97.31 182 PRO B CA 1
ATOM 4955 C C . PRO B 1 182 ? -1.043 21.422 -10.055 1 97.31 182 PRO B C 1
ATOM 4957 O O . PRO B 1 182 ? -1.397 21.781 -8.93 1 97.31 182 PRO B O 1
ATOM 4960 N N . SER B 1 183 ? -1.859 21.438 -11.086 1 97.62 183 SER B N 1
ATOM 4961 C CA . SER B 1 183 ? -3.24 21.844 -10.852 1 97.62 183 SER B CA 1
ATOM 4962 C C . SER B 1 183 ? -3.939 20.891 -9.883 1 97.62 183 SER B C 1
ATOM 4964 O O . SER B 1 183 ? -3.422 19.812 -9.586 1 97.62 183 SER B O 1
ATOM 4966 N N . ILE B 1 184 ? -5.059 21.312 -9.43 1 97.06 184 ILE B N 1
ATOM 4967 C CA . ILE B 1 184 ? -5.742 20.609 -8.344 1 97.06 184 ILE B CA 1
ATOM 4968 C C . ILE B 1 184 ? -6.188 19.234 -8.828 1 97.06 184 ILE B C 1
ATOM 4970 O O . ILE B 1 184 ? -6.918 19.125 -9.812 1 97.06 184 ILE B O 1
ATOM 4974 N N . GLY B 1 185 ? -5.684 18.234 -8.117 1 97.81 185 GLY B N 1
ATOM 4975 C CA . GLY B 1 185 ? -6.094 16.859 -8.406 1 97.81 185 GLY B CA 1
ATOM 4976 C C . GLY B 1 185 ? -7.375 16.469 -7.695 1 97.81 185 GLY B C 1
ATOM 4977 O O . GLY B 1 185 ? -8.117 17.328 -7.215 1 97.81 185 GLY B O 1
ATOM 4978 N N . GLU B 1 186 ? -7.625 15.18 -7.672 1 97.38 186 GLU B N 1
ATOM 4979 C CA . GLU B 1 186 ? -8.906 14.672 -7.191 1 97.38 186 GLU B CA 1
ATOM 4980 C C . GLU B 1 186 ? -8.883 14.461 -5.684 1 97.38 186 GLU B C 1
ATOM 4982 O O . GLU B 1 186 ? -9.938 14.312 -5.055 1 97.38 186 GLU B O 1
ATOM 4987 N N . TYR B 1 187 ? -7.688 14.453 -5.117 1 98.69 187 TYR B N 1
ATOM 4988 C CA . TYR B 1 187 ? -7.59 14.039 -3.721 1 98.69 187 TYR B CA 1
ATOM 4989 C C . TYR B 1 187 ? -7.297 15.234 -2.816 1 98.69 187 TYR B C 1
ATOM 4991 O O . TYR B 1 187 ? -6.508 16.109 -3.174 1 98.69 187 TYR B O 1
ATOM 4999 N N . THR B 1 188 ? -7.93 15.281 -1.713 1 98.69 188 THR B N 1
ATOM 5000 C CA . THR B 1 188 ? -7.684 16.25 -0.657 1 98.69 188 THR B CA 1
ATOM 5001 C C . THR B 1 188 ? -7.48 15.555 0.686 1 98.69 188 THR B C 1
ATOM 5003 O O . THR B 1 188 ? -7.992 14.453 0.903 1 98.69 188 THR B O 1
ATOM 5006 N N . ASN B 1 189 ? -6.727 16.047 1.505 1 98.69 189 ASN B N 1
ATOM 5007 C CA . ASN B 1 189 ? -6.492 15.617 2.879 1 98.69 189 ASN B CA 1
ATOM 5008 C C . ASN B 1 189 ? -6.719 16.75 3.869 1 98.69 189 ASN B C 1
ATOM 5010 O O . ASN B 1 189 ? -5.984 17.75 3.861 1 98.69 189 ASN B O 1
ATOM 5014 N N . ARG B 1 190 ? -7.766 16.609 4.715 1 98.19 190 ARG B N 1
ATOM 5015 C CA . ARG B 1 190 ? -8.281 17.734 5.469 1 98.19 190 ARG B CA 1
ATOM 5016 C C . ARG B 1 190 ? -8.859 17.297 6.809 1 98.19 190 ARG B C 1
ATOM 5018 O O . ARG B 1 190 ? -9.391 16.188 6.922 1 98.19 190 ARG B O 1
ATOM 5025 N N . PHE B 1 191 ? -8.727 18.234 7.828 1 98.56 191 PHE B N 1
ATOM 5026 C CA . PHE B 1 191 ? -9.422 17.953 9.078 1 98.56 191 PHE B CA 1
ATOM 5027 C C . PHE B 1 191 ? -10.93 18.016 8.891 1 98.56 191 PHE B C 1
ATOM 5029 O O . PHE B 1 191 ? -11.43 18.922 8.203 1 98.56 191 PHE B O 1
ATOM 5036 N N . ASP B 1 192 ? -11.562 17.078 9.383 1 98.12 192 ASP B N 1
ATOM 5037 C CA . ASP B 1 192 ? -13 17.156 9.617 1 98.12 192 ASP B CA 1
ATOM 5038 C C . ASP B 1 192 ? -13.305 17.531 11.062 1 98.12 192 ASP B C 1
ATOM 5040 O O . ASP B 1 192 ? -12.758 16.938 11.992 1 98.12 192 ASP B O 1
ATOM 5044 N N . ARG B 1 193 ? -14.086 18.469 11.219 1 95.12 193 ARG B N 1
ATOM 5045 C CA . ARG B 1 193 ? -14.289 19.016 12.555 1 95.12 193 ARG B CA 1
ATOM 5046 C C . ARG B 1 193 ? -15.695 18.719 13.062 1 95.12 193 ARG B C 1
ATOM 5048 O O . ARG B 1 193 ? -16.141 19.297 14.047 1 95.12 193 ARG B O 1
ATOM 5055 N N . ASN B 1 194 ? -16.344 17.828 12.258 1 95.19 194 ASN B N 1
ATOM 5056 C CA . ASN B 1 194 ? -17.609 17.344 12.781 1 95.19 194 ASN B CA 1
ATOM 5057 C C . ASN B 1 194 ? -17.406 16.328 13.906 1 95.19 194 ASN B C 1
ATOM 5059 O O . ASN B 1 194 ? -16.75 15.305 13.711 1 95.19 194 ASN B O 1
ATOM 5063 N N . GLY B 1 195 ? -17.781 16.594 15.156 1 96.75 195 GLY B N 1
ATOM 5064 C CA . GLY B 1 195 ? -17.406 15.797 16.312 1 96.75 195 GLY B CA 1
ATOM 5065 C C . GLY B 1 195 ? -15.977 16.031 16.75 1 96.75 195 GLY B C 1
ATOM 5066 O O . GLY B 1 195 ? -15.484 17.156 16.719 1 96.75 195 GLY B O 1
ATOM 5067 N N . TYR B 1 196 ? -15.367 14.984 17.25 1 97.56 196 TYR B N 1
ATOM 5068 C CA . TYR B 1 196 ? -13.953 15.133 17.578 1 97.56 196 TYR B CA 1
ATOM 5069 C C . TYR B 1 196 ? -13.094 15.094 16.328 1 97.56 196 TYR B C 1
ATOM 5071 O O . TYR B 1 196 ? -13.281 14.234 15.469 1 97.56 196 TYR B O 1
ATOM 5079 N N . PRO B 1 197 ? -12.109 15.977 16.219 1 97.06 197 PRO B N 1
ATOM 5080 C CA . PRO B 1 197 ? -11.406 16.156 14.945 1 97.06 197 PRO B CA 1
ATOM 5081 C C . PRO B 1 197 ? -10.633 14.914 14.508 1 97.06 197 PRO B C 1
ATOM 5083 O O . PRO B 1 197 ? -10.078 14.203 15.352 1 97.06 197 PRO B O 1
ATOM 5086 N N . GLN B 1 198 ? -10.664 14.656 13.281 1 98.06 198 GLN B N 1
ATOM 5087 C CA . GLN B 1 198 ? -9.883 13.641 12.586 1 98.06 198 GLN B CA 1
ATOM 5088 C C . GLN B 1 198 ? -9.508 14.102 11.18 1 98.06 198 GLN B C 1
ATOM 5090 O O . GLN B 1 198 ? -10.016 15.109 10.695 1 98.06 198 GLN B O 1
ATOM 5095 N N . ILE B 1 199 ? -8.602 13.469 10.547 1 98.44 199 ILE B N 1
ATOM 5096 C CA . ILE B 1 199 ? -8.188 13.828 9.195 1 98.44 199 ILE B CA 1
ATOM 5097 C C . ILE B 1 199 ? -8.805 12.867 8.188 1 98.44 199 ILE B C 1
ATOM 5099 O O . ILE B 1 199 ? -8.688 11.648 8.336 1 98.44 199 ILE B O 1
ATOM 5103 N N . LEU B 1 200 ? -9.461 13.414 7.23 1 98.62 200 LEU B N 1
ATOM 5104 C CA . LEU B 1 200 ? -10.086 12.617 6.18 1 98.62 200 LEU B CA 1
ATOM 5105 C C . LEU B 1 200 ? -9.469 12.93 4.824 1 98.62 200 LEU B C 1
ATOM 5107 O O . LEU B 1 200 ? -9.422 14.094 4.41 1 98.62 200 LEU B O 1
ATOM 5111 N N . MET B 1 201 ? -8.961 11.922 4.18 1 98.69 201 MET B N 1
ATOM 5112 C CA . MET B 1 201 ? -8.547 12.039 2.783 1 98.69 201 MET B CA 1
ATOM 5113 C C . MET B 1 201 ? -9.695 11.672 1.849 1 98.69 201 MET B C 1
ATOM 5115 O O . MET B 1 201 ? -10.32 10.617 2.008 1 98.69 201 MET B O 1
ATOM 5119 N N . ARG B 1 202 ? -9.969 12.578 0.903 1 98.62 202 ARG B N 1
ATOM 5120 C CA . ARG B 1 202 ? -11.133 12.406 0.041 1 98.62 202 ARG B CA 1
ATOM 5121 C C . ARG B 1 202 ? -10.727 12.383 -1.43 1 98.62 202 ARG B C 1
ATOM 5123 O O . ARG B 1 202 ? -9.766 13.047 -1.822 1 98.62 202 ARG B O 1
ATOM 5130 N N . LYS B 1 203 ? -11.383 11.617 -2.174 1 98.31 203 LYS B N 1
ATOM 5131 C CA . LYS B 1 203 ? -11.461 11.727 -3.627 1 98.31 203 LYS B CA 1
ATOM 5132 C C . LYS B 1 203 ? -12.781 12.359 -4.059 1 98.31 203 LYS B C 1
ATOM 5134 O O . LYS B 1 203 ? -13.82 11.695 -4.082 1 98.31 203 LYS B O 1
ATOM 5139 N N . GLY B 1 204 ? -12.727 13.578 -4.406 1 96.75 204 GLY B N 1
ATOM 5140 C CA . GLY B 1 204 ? -13.984 14.297 -4.508 1 96.75 204 GLY B CA 1
ATOM 5141 C C . GLY B 1 204 ? -14.734 14.375 -3.191 1 96.75 204 GLY B C 1
ATOM 5142 O O . GLY B 1 204 ? -14.188 14.836 -2.186 1 96.75 204 GLY B O 1
ATOM 5143 N N . SER B 1 205 ? -15.906 13.875 -3.256 1 96.06 205 SER B N 1
ATOM 5144 C CA . SER B 1 205 ? -16.719 13.922 -2.043 1 96.06 205 SER B CA 1
ATOM 5145 C C . SER B 1 205 ? -16.578 12.641 -1.234 1 96.06 205 SER B C 1
ATOM 5147 O O . SER B 1 205 ? -17.016 12.578 -0.079 1 96.06 205 SER B O 1
ATOM 5149 N N . GLU B 1 206 ? -15.906 11.672 -1.739 1 97.19 206 GLU B N 1
ATOM 5150 C CA . GLU B 1 206 ? -15.859 10.359 -1.104 1 97.19 206 GLU B CA 1
ATOM 5151 C C . GLU B 1 206 ? -14.664 10.242 -0.167 1 97.19 206 GLU B C 1
ATOM 5153 O O . GLU B 1 206 ? -13.531 10.555 -0.553 1 97.19 206 GLU B O 1
ATOM 5158 N N . VAL B 1 207 ? -14.906 9.773 1.021 1 98.31 207 VAL B N 1
ATOM 5159 C CA . VAL B 1 207 ? -13.812 9.531 1.963 1 98.31 207 VAL B CA 1
ATOM 5160 C C . VAL B 1 207 ? -13.078 8.25 1.578 1 98.31 207 VAL B C 1
ATOM 5162 O O . VAL B 1 207 ? -13.703 7.195 1.415 1 98.31 207 VAL B O 1
ATOM 5165 N N . GLU B 1 208 ? -11.797 8.328 1.399 1 97.94 208 GLU B N 1
ATOM 5166 C CA . GLU B 1 208 ? -11 7.176 0.999 1 97.94 208 GLU B CA 1
ATOM 5167 C C . GLU B 1 208 ? -10.133 6.68 2.152 1 97.94 208 GLU B C 1
ATOM 5169 O O . GLU B 1 208 ? -9.773 5.5 2.201 1 97.94 208 GLU B O 1
ATOM 5174 N N . PHE B 1 209 ? -9.773 7.52 3.049 1 98.25 209 PHE B N 1
ATOM 5175 C CA . PHE B 1 209 ? -8.914 7.207 4.184 1 98.25 209 PHE B CA 1
ATOM 5176 C C . PHE B 1 209 ? -9.25 8.086 5.383 1 98.25 209 PHE B C 1
ATOM 5178 O O . PHE B 1 209 ? -9.594 9.258 5.219 1 98.25 209 PHE B O 1
ATOM 5185 N N . ASN B 1 210 ? -9.164 7.473 6.535 1 98.06 210 ASN B N 1
ATOM 5186 C CA . ASN B 1 210 ? -9.422 8.133 7.812 1 98.06 210 ASN B CA 1
ATOM 5187 C C . ASN B 1 210 ? -8.297 7.883 8.812 1 98.06 210 ASN B C 1
ATOM 5189 O O . ASN B 1 210 ? -7.988 6.734 9.133 1 98.06 210 ASN B O 1
ATOM 5193 N N . SER B 1 211 ? -7.695 8.938 9.328 1 96.56 211 SER B N 1
ATOM 5194 C CA . SER B 1 211 ? -6.582 8.836 10.266 1 96.56 211 SER B CA 1
ATOM 5195 C C . SER B 1 211 ? -7.043 8.32 11.625 1 96.56 211 SER B C 1
ATOM 5197 O O . SER B 1 211 ? -6.223 7.898 12.438 1 96.56 211 SER B O 1
ATOM 5199 N N . GLY B 1 212 ? -8.359 8.391 11.844 1 96.5 212 GLY B N 1
ATOM 5200 C CA . GLY B 1 212 ? -8.82 8.297 13.219 1 96.5 212 GLY B CA 1
ATOM 5201 C C . GLY B 1 212 ? -8.531 9.547 14.031 1 96.5 212 GLY B C 1
ATOM 5202 O O . GLY B 1 212 ? -7.727 10.391 13.625 1 96.5 212 GLY B O 1
ATOM 5203 N N . PRO B 1 213 ? -9.18 9.664 15.156 1 96.31 213 PRO B N 1
ATOM 5204 C CA . PRO B 1 213 ? -8.961 10.844 15.992 1 96.31 213 PRO B CA 1
ATOM 5205 C C . PRO B 1 213 ? -7.613 10.82 16.703 1 96.31 213 PRO B C 1
ATOM 5207 O O . PRO B 1 213 ? -7.043 9.742 16.922 1 96.31 213 PRO B O 1
ATOM 5210 N N . TRP B 1 214 ? -7.148 12.031 17 1 94.44 214 TRP B N 1
ATOM 5211 C CA . TRP B 1 214 ? -5.984 12.133 17.875 1 94.44 214 TRP B CA 1
ATOM 5212 C C . TRP B 1 214 ? -6.277 11.547 19.25 1 94.44 214 TRP B C 1
ATOM 5214 O O . TRP B 1 214 ? -7.297 11.867 19.875 1 94.44 214 TRP B O 1
ATOM 5224 N N . ASN B 1 215 ? -5.402 10.688 19.734 1 92.44 215 ASN B N 1
ATOM 5225 C CA . ASN B 1 215 ? -5.711 9.992 20.984 1 92.44 215 ASN B CA 1
ATOM 5226 C C . ASN B 1 215 ? -4.781 10.438 22.109 1 92.44 215 ASN B C 1
ATOM 5228 O O . ASN B 1 215 ? -4.617 9.719 23.109 1 92.44 215 ASN B O 1
ATOM 5232 N N . GLY B 1 216 ? -4.145 11.586 21.922 1 90.69 216 GLY B N 1
ATOM 5233 C CA . GLY B 1 216 ? -3.221 12.102 22.922 1 90.69 216 GLY B CA 1
ATOM 5234 C C . GLY B 1 216 ? -1.769 11.805 22.594 1 90.69 216 GLY B C 1
ATOM 5235 O O . GLY B 1 216 ? -0.872 12.531 23.031 1 90.69 216 GLY B O 1
ATOM 5236 N N . LEU B 1 217 ? -1.536 10.758 21.844 1 89.06 217 LEU B N 1
ATOM 5237 C CA . LEU B 1 217 ? -0.181 10.367 21.484 1 89.06 217 LEU B CA 1
ATOM 5238 C C . LEU B 1 217 ? 0.015 10.43 19.969 1 89.06 217 LEU B C 1
ATOM 5240 O O . LEU B 1 217 ? 1.07 10.852 19.484 1 89.06 217 LEU B O 1
ATOM 5244 N N . ARG B 1 218 ? -0.954 10.008 19.312 1 90.94 218 ARG B N 1
ATOM 5245 C CA . ARG B 1 218 ? -0.964 9.945 17.844 1 90.94 218 ARG B CA 1
ATOM 5246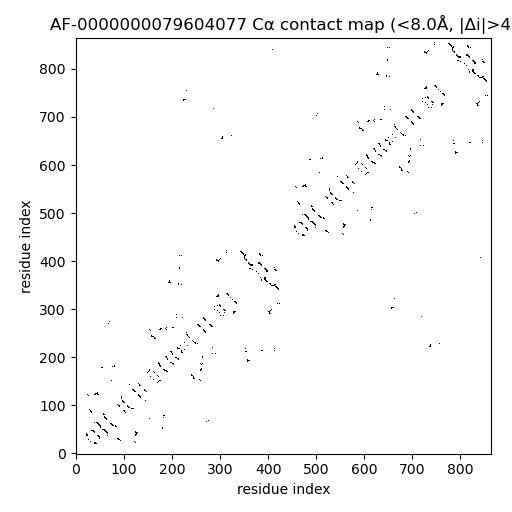 C C . ARG B 1 218 ? -2.385 9.781 17.312 1 90.94 218 ARG B C 1
ATOM 5248 O O . ARG B 1 218 ? -3.334 9.656 18.094 1 90.94 218 ARG B O 1
ATOM 5255 N N . PHE B 1 219 ? -2.496 9.82 16.047 1 93.56 219 PHE B N 1
ATOM 5256 C CA . PHE B 1 219 ? -3.787 9.484 15.461 1 93.56 219 PHE B CA 1
ATOM 5257 C C . PHE B 1 219 ? -4.059 7.988 15.578 1 93.56 219 PHE B C 1
ATOM 5259 O O . PHE B 1 219 ? -3.189 7.172 15.266 1 93.56 219 PHE B O 1
ATOM 5266 N N . SER B 1 220 ? -5.227 7.59 15.945 1 92.06 220 SER B N 1
ATOM 5267 C CA . SER B 1 220 ? -5.547 6.211 16.297 1 92.06 220 SER B CA 1
ATOM 5268 C C . SER B 1 220 ? -5.387 5.285 15.094 1 92.06 220 SER B C 1
ATOM 5270 O O . SER B 1 220 ? -5.18 4.082 15.258 1 92.06 220 SER B O 1
ATOM 5272 N N . GLY B 1 221 ? -5.484 5.789 13.898 1 91.62 221 GLY B N 1
ATOM 5273 C CA . GLY B 1 221 ? -5.352 4.973 12.703 1 91.62 221 GLY B CA 1
ATOM 5274 C C . GLY B 1 221 ? -3.963 5.02 12.094 1 91.62 221 GLY B C 1
ATOM 5275 O O . GLY B 1 221 ? -3.742 4.508 10.992 1 91.62 221 GLY B O 1
ATOM 5276 N N . MET B 1 222 ? -3.02 5.699 12.719 1 89.31 222 MET B N 1
ATOM 5277 C CA . MET B 1 222 ? -1.648 5.812 12.234 1 89.31 222 MET B CA 1
ATOM 5278 C C . MET B 1 222 ? -0.65 5.434 13.32 1 89.31 222 MET B C 1
ATOM 5280 O O . MET B 1 222 ? 0.122 6.277 13.781 1 89.31 222 MET B O 1
ATOM 5284 N N . PRO B 1 223 ? -0.582 4.156 13.602 1 81.31 223 PRO B N 1
ATOM 5285 C CA . PRO B 1 223 ? 0.239 3.707 14.727 1 81.31 223 PRO B CA 1
ATOM 5286 C C . PRO B 1 223 ? 1.735 3.873 14.469 1 81.31 223 PRO B C 1
ATOM 5288 O O . PRO B 1 223 ? 2.531 3.859 15.414 1 81.31 223 PRO B O 1
ATOM 5291 N N . ASN B 1 224 ? 2.068 4.066 13.289 1 80.38 224 ASN B N 1
ATOM 5292 C CA . ASN B 1 224 ? 3.479 4.164 12.93 1 80.38 224 ASN B CA 1
ATOM 5293 C C . ASN B 1 224 ? 3.99 5.598 13.039 1 80.38 224 ASN B C 1
ATOM 5295 O O . ASN B 1 224 ? 5.18 5.855 12.852 1 80.38 224 ASN B O 1
ATOM 5299 N N . LEU B 1 225 ? 3.121 6.523 13.305 1 83.19 225 LEU B N 1
ATOM 5300 C CA . LEU B 1 225 ? 3.547 7.91 13.461 1 83.19 225 LEU B CA 1
ATOM 5301 C C . LEU B 1 225 ? 3.988 8.18 14.891 1 83.19 225 LEU B C 1
ATOM 5303 O O . LEU B 1 225 ? 3.27 8.836 15.656 1 83.19 225 LEU B O 1
ATOM 5307 N N . LYS B 1 226 ? 5.168 7.695 15.211 1 84.88 226 LYS B N 1
ATOM 5308 C CA . LYS B 1 226 ? 5.773 7.891 16.531 1 84.88 226 LYS B CA 1
ATOM 5309 C C . LYS B 1 226 ? 6.977 8.828 16.438 1 84.88 226 LYS B C 1
ATOM 5311 O O . LYS B 1 226 ? 7.699 8.836 15.445 1 84.88 226 LYS B O 1
ATOM 5316 N N . ARG B 1 227 ? 7.082 9.547 17.5 1 85 227 ARG B N 1
ATOM 5317 C CA . ARG B 1 227 ? 8.273 10.383 17.594 1 85 227 ARG B CA 1
ATOM 5318 C C . ARG B 1 227 ? 9.547 9.547 17.516 1 85 227 ARG B C 1
ATOM 5320 O O . ARG B 1 227 ? 9.57 8.414 18 1 85 227 ARG B O 1
ATOM 5327 N N . ASN B 1 228 ? 10.539 10.125 16.875 1 88.62 228 ASN B N 1
ATOM 5328 C CA . ASN B 1 228 ? 11.82 9.445 16.781 1 88.62 228 ASN B CA 1
ATOM 5329 C C . ASN B 1 228 ? 12.969 10.438 16.609 1 88.62 228 ASN B C 1
ATOM 5331 O O . ASN B 1 228 ? 12.844 11.609 16.984 1 88.62 228 ASN B O 1
ATOM 5335 N N . ASN B 1 229 ? 14.055 9.953 16.156 1 86.94 229 ASN B N 1
ATOM 5336 C CA . ASN B 1 229 ? 15.227 10.82 16.078 1 86.94 229 ASN B CA 1
ATOM 5337 C C . ASN B 1 229 ? 15.219 11.68 14.82 1 86.94 229 ASN B C 1
ATOM 5339 O O . ASN B 1 229 ? 16.109 12.5 14.617 1 86.94 229 ASN B O 1
ATOM 5343 N N . ILE B 1 230 ? 14.188 11.602 14.078 1 89.38 230 ILE B N 1
ATOM 5344 C CA . ILE B 1 230 ? 14.125 12.359 12.836 1 89.38 230 ILE B CA 1
ATOM 5345 C C . ILE B 1 230 ? 13.078 13.469 12.961 1 89.38 230 ILE B C 1
ATOM 5347 O O . ILE B 1 230 ? 13.305 14.602 12.531 1 89.38 230 ILE B O 1
ATOM 5351 N N . TYR B 1 231 ? 11.984 13.109 13.539 1 89.81 231 TYR B N 1
ATOM 5352 C CA . TYR B 1 231 ? 10.938 14.117 13.602 1 89.81 231 TYR B CA 1
ATOM 5353 C C . TYR B 1 231 ? 10.148 14.008 14.906 1 89.81 231 TYR B C 1
ATOM 5355 O O . TYR B 1 231 ? 10.148 12.953 15.547 1 89.81 231 TYR B O 1
ATOM 5363 N N . THR B 1 232 ? 9.562 15.102 15.281 1 93 232 THR B N 1
ATOM 5364 C CA . THR B 1 232 ? 8.562 15.203 16.344 1 93 232 THR B CA 1
ATOM 5365 C C . THR B 1 232 ? 7.281 15.844 15.82 1 93 232 THR B C 1
ATOM 5367 O O . THR B 1 232 ? 7.223 16.266 14.664 1 93 232 THR B O 1
ATOM 5370 N N . PHE B 1 233 ? 6.191 15.695 16.531 1 92.94 233 PHE B N 1
ATOM 5371 C CA . PHE B 1 233 ? 4.93 16.266 16.062 1 92.94 233 PHE B CA 1
ATOM 5372 C C . PHE B 1 233 ? 4.137 16.844 17.219 1 92.94 233 PHE B C 1
ATOM 5374 O O . PHE B 1 233 ? 4.477 16.641 18.391 1 92.94 233 PHE B O 1
ATOM 5381 N N . GLU B 1 234 ? 3.232 17.672 16.875 1 95.44 234 GLU B N 1
ATOM 5382 C CA . GLU B 1 234 ? 2.377 18.375 17.828 1 95.44 234 GLU B CA 1
ATOM 5383 C C . GLU B 1 234 ? 0.944 18.469 17.312 1 95.44 234 GLU B C 1
ATOM 5385 O O . GLU B 1 234 ? 0.721 18.703 16.125 1 95.44 234 GLU B O 1
ATOM 5390 N N . PHE B 1 235 ? 0.053 18.203 18.219 1 96.44 235 PHE B N 1
ATOM 5391 C CA . PHE B 1 235 ? -1.371 18.375 17.953 1 96.44 235 PHE B CA 1
ATOM 5392 C C . PHE B 1 235 ? -1.978 19.391 18.906 1 96.44 235 PHE B C 1
ATOM 5394 O O . PHE B 1 235 ? -1.774 19.312 20.125 1 96.44 235 PHE B O 1
ATOM 5401 N N . VAL B 1 236 ? -2.684 20.359 18.328 1 97.88 236 VAL B N 1
ATOM 5402 C CA . VAL B 1 236 ? -3.34 21.375 19.125 1 97.88 236 VAL B CA 1
ATOM 5403 C C . VAL B 1 236 ? -4.809 21.484 18.734 1 97.88 236 VAL B C 1
ATOM 5405 O O . VAL B 1 236 ? -5.133 21.516 17.547 1 97.88 236 VAL B O 1
ATOM 5408 N N . PHE B 1 237 ? -5.633 21.516 19.703 1 97.5 237 PHE B N 1
ATOM 5409 C CA . PHE B 1 237 ? -7.062 21.734 19.5 1 97.5 237 PHE B CA 1
ATOM 5410 C C . PHE B 1 237 ? -7.645 22.594 20.609 1 97.5 237 PHE B C 1
ATOM 5412 O O . PHE B 1 237 ? -7.816 22.125 21.734 1 97.5 237 PHE B O 1
ATOM 5419 N N . ASN B 1 238 ? -7.887 23.828 20.328 1 96.56 238 ASN B N 1
ATOM 5420 C CA . ASN B 1 238 ? -8.492 24.75 21.281 1 96.56 238 ASN B CA 1
ATOM 5421 C C . ASN B 1 238 ? -9.422 25.75 20.578 1 96.56 238 ASN B C 1
ATOM 5423 O O . ASN B 1 238 ? -9.82 25.531 19.438 1 96.56 238 ASN B O 1
ATOM 5427 N N . GLU B 1 239 ? -9.82 26.781 21.297 1 96.31 239 GLU B N 1
ATOM 5428 C CA . GLU B 1 239 ? -10.82 27.703 20.766 1 96.31 239 GLU B CA 1
ATOM 5429 C C . GLU B 1 239 ? -10.266 28.531 19.609 1 96.31 239 GLU B C 1
ATOM 5431 O O . GLU B 1 239 ? -11.016 29.094 18.812 1 96.31 239 GLU B O 1
ATOM 5436 N N . ARG B 1 240 ? -9.008 28.516 19.484 1 97.25 240 ARG B N 1
ATOM 5437 C CA . ARG B 1 240 ? -8.391 29.406 18.516 1 97.25 240 ARG B CA 1
ATOM 5438 C C . ARG B 1 240 ? -7.941 28.641 17.266 1 97.25 240 ARG B C 1
ATOM 5440 O O . ARG B 1 240 ? -7.988 29.172 16.156 1 97.25 240 ARG B O 1
ATOM 5447 N N . GLU B 1 241 ? -7.41 27.406 17.531 1 97.62 241 GLU B N 1
ATOM 5448 C CA . GLU B 1 241 ? -6.801 26.719 16.391 1 97.62 241 GLU B CA 1
ATOM 5449 C C . GLU B 1 241 ? -6.926 25.203 16.547 1 97.62 241 GLU B C 1
ATOM 5451 O O . GLU B 1 241 ? -7.043 24.688 17.656 1 97.62 241 GLU B O 1
ATOM 5456 N N . LEU B 1 242 ? -7.055 24.531 15.484 1 98.44 242 LEU B N 1
ATOM 5457 C CA . LEU B 1 242 ? -6.883 23.094 15.289 1 98.44 242 LEU B CA 1
ATOM 5458 C C . LEU B 1 242 ? -5.766 22.812 14.281 1 98.44 242 LEU B C 1
ATOM 5460 O O . LEU B 1 242 ? -5.871 23.188 13.117 1 98.44 242 LEU B O 1
ATOM 5464 N N . TYR B 1 243 ? -4.633 22.172 14.773 1 98.38 243 TYR B N 1
ATOM 5465 C CA . TYR B 1 243 ? -3.621 21.875 13.766 1 98.38 243 TYR B CA 1
ATOM 5466 C C . TYR B 1 243 ? -2.746 20.703 14.203 1 98.38 243 TYR B C 1
ATOM 5468 O O . TYR B 1 243 ? -2.709 20.359 15.383 1 98.38 243 TYR B O 1
ATOM 5476 N N . TYR B 1 244 ? -2.236 20.031 13.281 1 97.69 244 TYR B N 1
ATOM 5477 C CA . TYR B 1 244 ? -1.146 19.078 13.383 1 97.69 244 TYR B CA 1
ATOM 5478 C C . TYR B 1 244 ? 0.114 19.609 12.711 1 97.69 244 TYR B C 1
ATOM 5480 O O . TYR B 1 244 ? 0.048 20.188 11.625 1 97.69 244 TYR B O 1
ATOM 5488 N N . LYS B 1 245 ? 1.211 19.531 13.383 1 97 245 LYS B N 1
ATOM 5489 C CA . LYS B 1 245 ? 2.484 20.016 12.852 1 97 245 LYS B CA 1
ATOM 5490 C C . LYS B 1 245 ? 3.617 19.047 13.18 1 97 245 LYS B C 1
ATOM 5492 O O . LYS B 1 245 ? 3.516 18.266 14.133 1 97 245 LYS B O 1
ATOM 5497 N N . TYR B 1 246 ? 4.641 19.031 12.344 1 95.31 246 TYR B N 1
ATOM 5498 C CA . TYR B 1 246 ? 5.832 18.25 12.68 1 95.31 246 TYR B CA 1
ATOM 5499 C C . TYR B 1 246 ? 7.09 19.094 12.523 1 95.31 246 TYR B C 1
ATOM 5501 O O . TYR B 1 246 ? 7.074 20.141 11.859 1 95.31 246 TYR B O 1
ATOM 5509 N N . GLU B 1 247 ? 8.102 18.75 13.258 1 95.25 247 GLU B N 1
ATOM 5510 C CA . GLU B 1 247 ? 9.422 19.359 13.188 1 95.25 247 GLU B CA 1
ATOM 5511 C C . GLU B 1 247 ? 10.508 18.312 13 1 95.25 247 GLU B C 1
ATOM 5513 O O . GLU B 1 247 ? 10.352 17.172 13.414 1 95.25 247 GLU B O 1
ATOM 5518 N N . LEU B 1 248 ? 11.508 18.703 12.336 1 93.38 248 LEU B N 1
ATOM 5519 C CA . LEU B 1 248 ? 12.664 17.828 12.234 1 93.38 248 LEU B CA 1
ATOM 5520 C C . LEU B 1 248 ? 13.602 18.016 13.422 1 93.38 248 LEU B C 1
ATOM 5522 O O . LEU B 1 248 ? 13.992 19.156 13.727 1 93.38 248 LEU B O 1
ATOM 5526 N N . VAL B 1 249 ? 13.898 16.969 14.086 1 89.88 249 VAL B N 1
ATOM 5527 C CA . VAL B 1 249 ? 14.812 17.016 15.219 1 89.88 249 VAL B CA 1
ATOM 5528 C C . VAL B 1 249 ? 16.25 17.062 14.727 1 89.88 249 VAL B C 1
ATOM 5530 O O . VAL B 1 249 ? 17.109 17.703 15.336 1 89.88 249 VAL B O 1
ATOM 5533 N N . ASN B 1 250 ? 16.438 16.391 13.648 1 83.19 250 ASN B N 1
ATOM 5534 C CA . ASN B 1 250 ? 17.734 16.375 12.984 1 83.19 250 ASN B CA 1
ATOM 5535 C C . ASN B 1 250 ? 17.75 17.281 11.758 1 83.19 250 ASN B C 1
ATOM 5537 O O . ASN B 1 250 ? 17.188 16.938 10.727 1 83.19 250 ASN B O 1
ATOM 5541 N N . ASN B 1 251 ? 18.516 18.391 11.867 1 79.38 251 ASN B N 1
ATOM 5542 C CA . ASN B 1 251 ? 18.484 19.406 10.82 1 79.38 251 ASN B CA 1
ATOM 5543 C C . ASN B 1 251 ? 19.281 18.953 9.586 1 79.38 251 ASN B C 1
ATOM 5545 O O . ASN B 1 251 ? 19.25 19.625 8.555 1 79.38 251 ASN B O 1
ATOM 5549 N N . SER B 1 252 ? 19.938 17.875 9.742 1 83.5 252 SER B N 1
ATOM 5550 C CA . SER B 1 252 ? 20.703 17.375 8.602 1 83.5 252 SER B CA 1
ATOM 5551 C C . SER B 1 252 ? 19.828 16.531 7.68 1 83.5 252 SER B C 1
ATOM 5553 O O . SER B 1 252 ? 20.234 16.188 6.57 1 83.5 252 SER B O 1
ATOM 5555 N N . VAL B 1 253 ? 18.672 16.25 8.133 1 90.75 253 VAL B N 1
ATOM 5556 C CA . VAL B 1 253 ? 17.75 15.422 7.352 1 90.75 253 VAL B CA 1
ATOM 5557 C C . VAL B 1 253 ? 16.828 16.312 6.531 1 90.75 253 VAL B C 1
ATOM 5559 O O . VAL B 1 253 ? 16.281 17.297 7.047 1 90.75 253 VAL B O 1
ATOM 5562 N N . VAL B 1 254 ? 16.797 16.078 5.27 1 94.5 254 VAL B N 1
ATOM 5563 C CA . VAL B 1 254 ? 15.812 16.734 4.406 1 94.5 254 VAL B CA 1
ATOM 5564 C C . VAL B 1 254 ? 14.602 15.812 4.223 1 94.5 254 VAL B C 1
ATOM 5566 O O . VAL B 1 254 ? 14.727 14.688 3.746 1 94.5 254 VAL B O 1
ATOM 5569 N N . SER B 1 255 ? 13.477 16.25 4.723 1 94.81 255 SER B N 1
ATOM 5570 C CA . SER B 1 255 ? 12.266 15.438 4.699 1 94.81 255 SER B CA 1
ATOM 5571 C C . SER B 1 255 ? 11.047 16.266 4.312 1 94.81 255 SER B C 1
ATOM 5573 O O . SER B 1 255 ? 11 17.469 4.582 1 94.81 255 SER B O 1
ATOM 5575 N N . ARG B 1 256 ? 10.156 15.609 3.596 1 95.5 256 ARG B N 1
ATOM 5576 C CA . ARG B 1 256 ? 8.875 16.219 3.254 1 95.5 256 ARG B CA 1
ATOM 5577 C C . ARG B 1 256 ? 7.758 15.18 3.242 1 95.5 256 ARG B C 1
ATOM 5579 O O . ARG B 1 256 ? 8.016 13.984 3.045 1 95.5 256 ARG B O 1
ATOM 5586 N N . MET B 1 257 ? 6.598 15.609 3.521 1 97.25 257 MET B N 1
ATOM 5587 C CA . MET B 1 257 ? 5.402 14.789 3.361 1 97.25 257 MET B CA 1
ATOM 5588 C C . MET B 1 257 ? 4.531 15.312 2.221 1 97.25 257 MET B C 1
ATOM 5590 O O . MET B 1 257 ? 4.375 16.531 2.061 1 97.25 257 MET B O 1
ATOM 5594 N N . ILE B 1 258 ? 4.031 14.398 1.385 1 98.31 258 ILE B N 1
ATOM 5595 C CA . ILE B 1 258 ? 3.223 14.859 0.261 1 98.31 258 ILE B CA 1
ATOM 5596 C C . ILE B 1 258 ? 1.929 14.055 0.191 1 98.31 258 ILE B C 1
ATOM 5598 O O . ILE B 1 258 ? 1.848 12.945 0.735 1 98.31 258 ILE B O 1
ATOM 5602 N N . LEU B 1 259 ? 0.917 14.633 -0.352 1 98.62 259 LEU B N 1
ATOM 5603 C CA . LEU B 1 259 ? -0.227 13.938 -0.928 1 98.62 259 LEU B CA 1
ATOM 5604 C C . LEU B 1 259 ? -0.041 13.734 -2.428 1 98.62 259 LEU B C 1
ATOM 5606 O O . LEU B 1 259 ? -0.1 14.695 -3.199 1 98.62 259 LEU B O 1
ATOM 5610 N N . ASP B 1 260 ? 0.163 12.523 -2.82 1 97.81 260 ASP B N 1
ATOM 5611 C CA . ASP B 1 260 ? 0.523 12.305 -4.219 1 97.81 260 ASP B CA 1
ATOM 5612 C C . ASP B 1 260 ? -0.721 12.203 -5.098 1 97.81 260 ASP B C 1
ATOM 5614 O O . ASP B 1 260 ? -1.845 12.18 -4.59 1 97.81 260 ASP B O 1
ATOM 5618 N N . PRO B 1 261 ? -0.545 12.18 -6.41 1 97.38 261 PRO B N 1
ATOM 5619 C CA . PRO B 1 261 ? -1.693 12.211 -7.32 1 97.38 261 PRO B CA 1
ATOM 5620 C C . PRO B 1 261 ? -2.586 10.977 -7.184 1 97.38 261 PRO B C 1
ATOM 5622 O O . PRO B 1 261 ? -3.729 10.984 -7.652 1 97.38 261 PRO B O 1
ATOM 5625 N N . ASP B 1 262 ? -2.104 9.898 -6.559 1 95.25 262 ASP B N 1
ATOM 5626 C CA . ASP B 1 262 ? -2.873 8.664 -6.398 1 95.25 262 ASP B CA 1
ATOM 5627 C C . ASP B 1 262 ? -3.539 8.609 -5.027 1 95.25 262 ASP B C 1
ATOM 5629 O O . ASP B 1 262 ? -4.098 7.578 -4.645 1 95.25 262 ASP B O 1
ATOM 5633 N N . GLY B 1 263 ? -3.436 9.664 -4.293 1 97.5 263 GLY B N 1
ATOM 5634 C CA . GLY B 1 263 ? -4.105 9.742 -3.006 1 97.5 263 GLY B CA 1
ATOM 5635 C C . GLY B 1 263 ? -3.344 9.055 -1.892 1 97.5 263 GLY B C 1
ATOM 5636 O O . GLY B 1 263 ? -3.949 8.508 -0.965 1 97.5 263 GLY B O 1
ATOM 5637 N N . LYS B 1 264 ? -2.086 8.984 -2.002 1 96.69 264 LYS B N 1
ATOM 5638 C CA . LYS B 1 264 ? -1.251 8.422 -0.943 1 96.69 264 LYS B CA 1
ATOM 5639 C C . LYS B 1 264 ? -0.573 9.523 -0.136 1 96.69 264 LYS B C 1
ATOM 5641 O O . LYS B 1 264 ? -0.124 10.523 -0.698 1 96.69 264 LYS B O 1
ATOM 5646 N N . ILE B 1 265 ? -0.561 9.375 1.157 1 97.19 265 ILE B N 1
ATOM 5647 C CA . ILE B 1 265 ? 0.164 10.266 2.059 1 97.19 265 ILE B CA 1
ATOM 5648 C C . ILE B 1 265 ? 1.547 9.688 2.352 1 97.19 265 ILE B C 1
ATOM 5650 O O . ILE B 1 265 ? 1.669 8.656 3.021 1 97.19 265 ILE B O 1
ATOM 5654 N N . LEU B 1 266 ? 2.57 10.391 1.878 1 96.69 266 LEU B N 1
ATOM 5655 C CA . LEU B 1 266 ? 3.904 9.805 1.881 1 96.69 266 LEU B CA 1
ATOM 5656 C C . LEU B 1 266 ? 4.926 10.766 2.482 1 96.69 266 LEU B C 1
ATOM 5658 O O . LEU B 1 266 ? 4.973 11.938 2.109 1 96.69 266 LEU B O 1
ATOM 5662 N N . ARG B 1 267 ? 5.68 10.273 3.377 1 96 267 ARG B N 1
ATOM 5663 C CA . ARG B 1 267 ? 6.836 11.023 3.863 1 96 267 ARG B CA 1
ATOM 5664 C C . ARG B 1 267 ? 8.133 10.477 3.262 1 96 267 ARG B C 1
ATOM 5666 O O . ARG B 1 267 ? 8.398 9.281 3.328 1 96 267 ARG B O 1
ATOM 5673 N N . TYR B 1 268 ? 8.906 11.398 2.732 1 96.25 268 TYR B N 1
ATOM 5674 C CA . TYR B 1 268 ? 10.164 11.047 2.086 1 96.25 268 TYR B CA 1
ATOM 5675 C C . TYR B 1 268 ? 11.344 11.641 2.838 1 96.25 268 TYR B C 1
ATOM 5677 O O . TYR B 1 268 ? 11.211 12.672 3.498 1 96.25 268 TYR B O 1
ATOM 5685 N N . ILE B 1 269 ? 12.422 10.992 2.715 1 95.31 269 ILE B N 1
ATOM 5686 C CA . ILE B 1 269 ? 13.711 11.5 3.164 1 95.31 269 ILE B CA 1
ATOM 5687 C C . ILE B 1 269 ? 14.703 11.492 2.002 1 95.31 269 ILE B C 1
ATOM 5689 O O . ILE B 1 269 ? 14.742 10.539 1.22 1 95.31 269 ILE B O 1
ATOM 5693 N N . TRP B 1 270 ? 15.453 12.57 1.895 1 95.94 270 TRP B N 1
ATOM 5694 C CA . TRP B 1 270 ? 16.453 12.664 0.839 1 95.94 270 TRP B CA 1
ATOM 5695 C C . TRP B 1 270 ? 17.734 11.922 1.229 1 95.94 270 TRP B C 1
ATOM 5697 O O . TRP B 1 270 ? 18.297 12.164 2.297 1 95.94 270 TRP B O 1
ATOM 5707 N N . ILE B 1 271 ? 18.094 11 0.361 1 93.5 271 ILE B N 1
ATOM 5708 C CA . ILE B 1 271 ? 19.359 10.297 0.547 1 93.5 271 ILE B CA 1
ATOM 5709 C C . ILE B 1 271 ? 20.391 10.852 -0.418 1 93.5 271 ILE B C 1
ATOM 5711 O O . ILE B 1 271 ? 20.438 10.469 -1.592 1 93.5 271 ILE B O 1
ATOM 5715 N N . GLU B 1 272 ? 21.25 11.594 0.014 1 88.06 272 GLU B N 1
ATOM 5716 C CA . GLU B 1 272 ? 22.219 12.328 -0.799 1 88.06 272 GLU B CA 1
ATOM 5717 C C . GLU B 1 272 ? 23.141 11.375 -1.562 1 88.06 272 GLU B C 1
ATOM 5719 O O . GLU B 1 272 ? 23.375 11.57 -2.756 1 88.06 272 GLU B O 1
ATOM 5724 N N . ARG B 1 273 ? 23.625 10.336 -0.893 1 87.94 273 ARG B N 1
ATOM 5725 C CA . ARG B 1 273 ? 24.578 9.422 -1.496 1 87.94 273 ARG B CA 1
ATOM 5726 C C . ARG B 1 273 ? 24 8.758 -2.738 1 87.94 273 ARG B C 1
ATOM 5728 O O . ARG B 1 273 ? 24.703 8.539 -3.725 1 87.94 273 ARG B O 1
ATOM 5735 N N . ARG B 1 274 ? 22.719 8.484 -2.66 1 90.25 274 ARG B N 1
ATOM 5736 C CA . ARG B 1 274 ? 22.078 7.805 -3.781 1 90.25 274 ARG B CA 1
ATOM 5737 C C . ARG B 1 274 ? 21.344 8.797 -4.68 1 90.25 274 ARG B C 1
ATOM 5739 O O . ARG B 1 274 ? 20.828 8.422 -5.738 1 90.25 274 ARG B O 1
ATOM 5746 N N . LEU B 1 275 ? 21.266 10.047 -4.258 1 92.88 275 LEU B N 1
ATOM 5747 C CA . LEU B 1 275 ? 20.609 11.133 -4.984 1 92.88 275 LEU B CA 1
ATOM 5748 C C . LEU B 1 275 ? 19.156 10.781 -5.297 1 92.88 275 LEU B C 1
ATOM 5750 O O . LEU B 1 275 ? 18.703 10.914 -6.438 1 92.88 275 LEU B O 1
ATOM 5754 N N . GLU B 1 276 ? 18.516 10.25 -4.25 1 93.75 276 GLU B N 1
ATOM 5755 C CA . GLU B 1 276 ? 17.109 9.859 -4.441 1 93.75 276 GLU B CA 1
ATOM 5756 C C . GLU B 1 276 ? 16.297 10.125 -3.182 1 93.75 276 GLU B C 1
ATOM 5758 O O . GLU B 1 276 ? 16.844 10.195 -2.08 1 93.75 276 GLU B O 1
ATOM 5763 N N . TRP B 1 277 ? 15.023 10.398 -3.391 1 95.19 277 TRP B N 1
ATOM 5764 C CA . TRP B 1 277 ? 14.07 10.422 -2.289 1 95.19 277 TRP B CA 1
ATOM 5765 C C . TRP B 1 277 ? 13.672 9.008 -1.876 1 95.19 277 TRP B C 1
ATOM 5767 O O . TRP B 1 277 ? 13.32 8.18 -2.721 1 95.19 277 TRP B O 1
ATOM 5777 N N . GLU B 1 278 ? 13.766 8.711 -0.636 1 93.38 278 GLU B N 1
ATOM 5778 C CA . GLU B 1 278 ? 13.367 7.422 -0.085 1 93.38 278 GLU B CA 1
ATOM 5779 C C . GLU B 1 278 ? 12.078 7.543 0.729 1 93.38 278 GLU B C 1
ATOM 5781 O O . GLU B 1 278 ? 11.961 8.422 1.586 1 93.38 278 GLU B O 1
ATOM 5786 N N . LEU B 1 279 ? 11.133 6.652 0.367 1 94.19 279 LEU B N 1
ATOM 5787 C CA . LEU B 1 279 ? 9.914 6.613 1.168 1 94.19 279 LEU B CA 1
ATOM 5788 C C . LEU B 1 279 ? 10.211 6.156 2.592 1 94.19 279 LEU B C 1
ATOM 5790 O O . LEU B 1 279 ? 10.727 5.055 2.797 1 94.19 279 LEU B O 1
ATOM 5794 N N . TYR B 1 280 ? 9.945 6.977 3.555 1 93.69 280 TYR B N 1
ATOM 5795 C CA . TYR B 1 280 ? 10.234 6.688 4.953 1 93.69 280 TYR B CA 1
ATOM 5796 C C . TYR B 1 280 ? 9.016 6.082 5.648 1 93.69 280 TYR B C 1
ATOM 5798 O O . TYR B 1 280 ? 9.125 5.062 6.328 1 93.69 280 TYR B O 1
ATOM 5806 N N . VAL B 1 281 ? 7.887 6.715 5.465 1 92.25 281 VAL B N 1
ATOM 5807 C CA . VAL B 1 281 ? 6.656 6.219 6.078 1 92.25 281 VAL B CA 1
ATOM 5808 C C . VAL B 1 281 ? 5.453 6.66 5.25 1 92.25 281 VAL B C 1
ATOM 5810 O O . VAL B 1 281 ? 5.508 7.684 4.562 1 92.25 281 VAL B O 1
ATOM 5813 N N . SER B 1 282 ? 4.449 5.82 5.234 1 92 282 SER B N 1
ATOM 5814 C CA . SER B 1 282 ? 3.184 6.156 4.594 1 92 282 SER B CA 1
ATOM 5815 C C . SER B 1 282 ? 2.057 6.262 5.613 1 92 282 SER B C 1
ATOM 5817 O O . SER B 1 282 ? 2.047 5.535 6.613 1 92 282 SER B O 1
ATOM 5819 N N . GLY B 1 283 ? 1.173 7.203 5.336 1 91.81 283 GLY B N 1
ATOM 5820 C CA . GLY B 1 283 ? -0.014 7.262 6.176 1 91.81 283 GLY B CA 1
ATOM 5821 C C . GLY B 1 283 ? -0.878 6.02 6.074 1 91.81 283 GLY B C 1
ATOM 5822 O O . GLY B 1 283 ? -1.288 5.457 7.094 1 91.81 283 GLY B O 1
ATOM 5823 N N . GLN B 1 284 ? -1.082 5.57 4.871 1 92.56 284 GLN B N 1
ATOM 5824 C CA . GLN B 1 284 ? -1.799 4.32 4.629 1 92.56 284 GLN B CA 1
ATOM 5825 C C . GLN B 1 284 ? -0.852 3.125 4.68 1 92.56 284 GLN B C 1
ATOM 5827 O O . GLN B 1 284 ? 0.139 3.08 3.947 1 92.56 284 GLN B O 1
ATOM 5832 N N . MET B 1 285 ? -1.188 2.129 5.41 1 88.69 285 MET B N 1
ATOM 5833 C CA . MET B 1 285 ? -0.265 1.019 5.629 1 88.69 285 MET B CA 1
ATOM 5834 C C . MET B 1 285 ? -0.69 -0.208 4.828 1 88.69 285 MET B C 1
ATOM 5836 O O . MET B 1 285 ? 0.151 -0.899 4.254 1 88.69 285 MET B O 1
ATOM 5840 N N . ASP B 1 286 ? -1.968 -0.482 4.918 1 89.5 286 ASP B N 1
ATOM 5841 C CA . ASP B 1 286 ? -2.459 -1.694 4.27 1 89.5 286 ASP B CA 1
ATOM 5842 C C . ASP B 1 286 ? -3.928 -1.553 3.879 1 89.5 286 ASP B C 1
ATOM 5844 O O . ASP B 1 286 ? -4.492 -0.459 3.953 1 89.5 286 ASP B O 1
ATOM 5848 N N . ASN B 1 287 ? -4.523 -2.602 3.469 1 91.25 287 ASN B N 1
ATOM 5849 C CA . ASN B 1 287 ? -5.867 -2.566 2.902 1 91.25 287 ASN B CA 1
ATOM 5850 C C . ASN B 1 287 ? -6.906 -2.176 3.947 1 91.25 287 ASN B C 1
ATOM 5852 O O . ASN B 1 287 ? -8 -1.725 3.604 1 91.25 287 ASN B O 1
ATOM 5856 N N . CYS B 1 288 ? -6.602 -2.342 5.191 1 93.5 288 CYS B N 1
ATOM 5857 C CA . CYS B 1 288 ? -7.539 -2.01 6.258 1 93.5 288 CYS B CA 1
ATOM 5858 C C . CYS B 1 288 ? -7.656 -0.501 6.43 1 93.5 288 CYS B C 1
ATOM 5860 O O . CYS B 1 288 ? -8.539 -0.021 7.145 1 93.5 288 CYS B O 1
ATOM 5862 N N . ASP B 1 289 ? -6.867 0.231 5.691 1 95.19 289 ASP B N 1
ATOM 5863 C CA . ASP B 1 289 ? -6.918 1.687 5.777 1 95.19 289 ASP B CA 1
ATOM 5864 C C . ASP B 1 289 ? -7.973 2.256 4.832 1 95.19 289 ASP B C 1
ATOM 5866 O O . ASP B 1 289 ? -8.266 3.453 4.867 1 95.19 289 ASP B O 1
ATOM 5870 N N . ARG B 1 290 ? -8.484 1.399 3.955 1 96.06 290 ARG B N 1
ATOM 5871 C CA . ARG B 1 290 ? -9.609 1.844 3.141 1 96.06 290 ARG B CA 1
ATOM 5872 C C . ARG B 1 290 ? -10.82 2.166 4.012 1 96.06 290 ARG B C 1
ATOM 5874 O O . ARG B 1 290 ? -11.25 1.337 4.816 1 96.06 290 ARG B O 1
ATOM 5881 N N . TYR B 1 291 ? -11.32 3.312 3.83 1 97.62 291 TYR B N 1
ATOM 5882 C CA . TYR B 1 291 ? -12.383 3.809 4.699 1 97.62 291 TYR B CA 1
ATOM 5883 C C . TYR B 1 291 ? -13.617 2.922 4.613 1 97.62 291 TYR B C 1
ATOM 5885 O O . TYR B 1 291 ? -14.094 2.615 3.52 1 97.62 291 TYR B O 1
ATOM 5893 N N . SER B 1 292 ? -14.102 2.49 5.785 1 97.62 292 SER B N 1
ATOM 5894 C CA . SER B 1 292 ? -15.367 1.781 5.969 1 97.62 292 SER B CA 1
ATOM 5895 C C . SER B 1 292 ? -15.398 0.484 5.168 1 97.62 292 SER B C 1
ATOM 5897 O O . SER B 1 292 ? -16.438 0.1 4.633 1 97.62 292 SER B O 1
ATOM 5899 N N . LEU B 1 293 ? -14.266 -0.131 5 1 96.75 293 LEU B N 1
ATOM 5900 C CA . LEU B 1 293 ? -14.141 -1.371 4.242 1 96.75 293 LEU B CA 1
ATOM 5901 C C . LEU B 1 293 ? -15.109 -2.426 4.762 1 96.75 293 LEU B C 1
ATOM 5903 O O . LEU B 1 293 ? -15.773 -3.109 3.977 1 96.75 293 LEU B O 1
ATOM 5907 N N . CYS B 1 294 ? -15.258 -2.547 6.105 1 98 294 CYS B N 1
ATOM 5908 C CA . CYS B 1 294 ? -16.031 -3.625 6.715 1 98 294 CYS B CA 1
ATOM 5909 C C . CYS B 1 294 ? -17.422 -3.15 7.094 1 98 294 CYS B C 1
ATOM 5911 O O . CYS B 1 294 ? -18.172 -3.869 7.766 1 98 294 CYS B O 1
ATOM 5913 N N . GLY B 1 295 ? -17.797 -1.891 6.762 1 98 295 GLY B N 1
ATOM 5914 C CA . GLY B 1 295 ? -19.125 -1.365 7.023 1 98 295 GLY B CA 1
ATOM 5915 C C . GLY B 1 295 ? -19.391 -1.149 8.5 1 98 295 GLY B C 1
ATOM 5916 O O . GLY B 1 295 ? -18.484 -1.262 9.328 1 98 295 GLY B O 1
ATOM 5917 N N . PRO B 1 296 ? -20.672 -0.805 8.797 1 98.62 296 PRO B N 1
ATOM 5918 C CA . PRO B 1 296 ? -21.062 -0.556 10.188 1 98.62 296 PRO B CA 1
ATOM 5919 C C . PRO B 1 296 ? -20.859 -1.777 11.078 1 98.62 296 PRO B C 1
ATOM 5921 O O . PRO B 1 296 ? -21.188 -2.896 10.688 1 98.62 296 PRO B O 1
ATOM 5924 N N . TYR B 1 297 ? -20.281 -1.55 12.219 1 98.56 297 TYR B N 1
ATOM 5925 C CA . TYR B 1 297 ? -20.062 -2.537 13.266 1 98.56 297 TYR B CA 1
ATOM 5926 C C . TYR B 1 297 ? -19.141 -3.658 12.781 1 98.56 297 TYR B C 1
ATOM 5928 O O . TYR B 1 297 ? -19.125 -4.75 13.359 1 98.56 297 TYR B O 1
ATOM 5936 N N . GLY B 1 298 ? -18.469 -3.416 11.641 1 98.44 298 GLY B N 1
ATOM 5937 C CA . GLY B 1 298 ? -17.406 -4.297 11.172 1 98.44 298 GLY B CA 1
ATOM 5938 C C . GLY B 1 298 ? -16.031 -3.904 11.688 1 98.44 298 GLY B C 1
ATOM 5939 O O . GLY B 1 298 ? -15.812 -2.75 12.062 1 98.44 298 GLY B O 1
ATOM 5940 N N . ILE B 1 299 ? -15.148 -4.836 11.734 1 97.44 299 ILE B N 1
ATOM 5941 C CA . ILE B 1 299 ? -13.773 -4.598 12.156 1 97.44 299 ILE B CA 1
ATOM 5942 C C . ILE B 1 299 ? -12.812 -5.242 11.164 1 97.44 299 ILE B C 1
ATOM 5944 O O . ILE B 1 299 ? -13.047 -6.363 10.703 1 97.44 299 ILE B O 1
ATOM 5948 N N . CYS B 1 300 ? -11.781 -4.492 10.789 1 95.94 300 CYS B N 1
ATOM 5949 C CA . CYS B 1 300 ? -10.797 -4.984 9.836 1 95.94 300 CYS B CA 1
ATOM 5950 C C . CYS B 1 300 ? -9.516 -5.402 10.539 1 95.94 300 CYS B C 1
ATOM 5952 O O . CYS B 1 300 ? -8.984 -4.652 11.359 1 95.94 300 CYS B O 1
ATOM 5954 N N . ASN B 1 301 ? -9.07 -6.547 10.305 1 90.62 301 ASN B N 1
ATOM 5955 C CA . ASN B 1 301 ? -7.773 -7.062 10.742 1 90.62 301 ASN B CA 1
ATOM 5956 C C . ASN B 1 301 ? -6.965 -7.613 9.578 1 90.62 301 ASN B C 1
ATOM 5958 O O . ASN B 1 301 ? -7.312 -8.648 9.008 1 90.62 301 ASN B O 1
ATOM 5962 N N . ILE B 1 302 ? -5.852 -6.984 9.266 1 87.5 302 ILE B N 1
ATOM 5963 C CA . ILE B 1 302 ? -5.102 -7.27 8.047 1 87.5 302 ILE B CA 1
ATOM 5964 C C . ILE B 1 302 ? -4.523 -8.68 8.117 1 87.5 302 ILE B C 1
ATOM 5966 O O . ILE B 1 302 ? -4.211 -9.281 7.09 1 87.5 302 ILE B O 1
ATOM 5970 N N . LYS B 1 303 ? -4.43 -9.227 9.273 1 80.44 303 LYS B N 1
ATOM 5971 C CA . LYS B 1 303 ? -3.828 -10.547 9.453 1 80.44 303 LYS B CA 1
ATOM 5972 C C . LYS B 1 303 ? -4.836 -11.648 9.164 1 80.44 303 LYS B C 1
ATOM 5974 O O . LYS B 1 303 ? -4.457 -12.812 8.992 1 80.44 303 LYS B O 1
ATOM 5979 N N . ASP B 1 304 ? -6.051 -11.266 9.156 1 84.25 304 ASP B N 1
ATOM 5980 C CA . ASP B 1 304 ? -7.102 -12.266 8.977 1 84.25 304 ASP B CA 1
ATOM 5981 C C . ASP B 1 304 ? -7.414 -12.477 7.5 1 84.25 304 ASP B C 1
ATOM 5983 O O . ASP B 1 304 ? -7.117 -11.609 6.672 1 84.25 304 ASP B O 1
ATOM 5987 N N . SER B 1 305 ? -7.867 -13.703 7.176 1 84.75 305 SER B N 1
ATOM 5988 C CA . SER B 1 305 ? -8.398 -14.055 5.863 1 84.75 305 SER B CA 1
ATOM 5989 C C . SER B 1 305 ? -9.773 -14.711 5.984 1 84.75 305 SER B C 1
ATOM 5991 O O . SER B 1 305 ? -9.883 -15.867 6.383 1 84.75 305 SER B O 1
ATOM 5993 N N . ALA B 1 306 ? -10.836 -13.945 5.777 1 89.56 306 ALA B N 1
ATOM 5994 C CA . ALA B 1 306 ? -10.977 -12.594 5.238 1 89.56 306 ALA B CA 1
ATOM 5995 C C . ALA B 1 306 ? -10.586 -11.547 6.277 1 89.56 306 ALA B C 1
ATOM 5997 O O . ALA B 1 306 ? -10.695 -11.789 7.48 1 89.56 306 ALA B O 1
ATOM 5998 N N . ALA B 1 307 ? -10.211 -10.344 5.816 1 92.06 307 ALA B N 1
ATOM 5999 C CA . ALA B 1 307 ? -9.75 -9.273 6.691 1 92.06 307 ALA B CA 1
ATOM 6000 C C . ALA B 1 307 ? -10.898 -8.711 7.523 1 92.06 307 ALA B C 1
ATOM 6002 O O . ALA B 1 307 ? -10.688 -8.234 8.641 1 92.06 307 ALA B O 1
ATOM 6003 N N . CYS B 1 308 ? -12.125 -8.789 7 1 95.94 308 CYS B N 1
ATOM 6004 C CA . CYS B 1 308 ? -13.266 -8.172 7.676 1 95.94 308 CYS B CA 1
ATOM 6005 C C . CYS B 1 308 ? -14.016 -9.203 8.516 1 95.94 308 CYS B C 1
ATOM 6007 O O . CYS B 1 308 ? -14.211 -10.336 8.086 1 95.94 308 CYS B O 1
ATOM 6009 N N . GLY B 1 309 ? -14.383 -8.805 9.703 1 96.62 309 GLY B N 1
ATOM 6010 C CA . GLY B 1 309 ? -15.297 -9.508 10.594 1 96.62 309 GLY B CA 1
ATOM 6011 C C . GLY B 1 309 ? -16.281 -8.586 11.281 1 96.62 309 GLY B C 1
ATOM 6012 O O . GLY B 1 309 ? -16.188 -7.363 11.156 1 96.62 309 GLY B O 1
ATOM 6013 N N . CYS B 1 310 ? -17.25 -9.195 11.93 1 98.12 310 CYS B N 1
ATOM 6014 C CA . CYS B 1 310 ? -18.172 -8.406 12.734 1 98.12 310 CYS B CA 1
ATOM 6015 C C . CYS B 1 310 ? -17.688 -8.305 14.172 1 98.12 310 CYS B C 1
ATOM 6017 O O . CYS B 1 310 ? -17.062 -9.227 14.688 1 98.12 310 CYS B O 1
ATOM 6019 N N . LEU B 1 311 ? -18 -7.191 14.805 1 97.44 311 LEU B N 1
ATOM 6020 C CA . LEU B 1 311 ? -17.766 -7.082 16.234 1 97.44 311 LEU B CA 1
ATOM 6021 C C . LEU B 1 311 ? -18.516 -8.172 17 1 97.44 311 LEU B C 1
ATOM 6023 O O . LEU B 1 311 ? -19.547 -8.656 16.547 1 97.44 311 LEU B O 1
ATOM 6027 N N . SER B 1 312 ? -17.891 -8.5 18.172 1 94.44 312 SER B N 1
ATOM 6028 C CA . SER B 1 312 ? -18.609 -9.445 19.031 1 94.44 312 SER B CA 1
ATOM 6029 C C . SER B 1 312 ? -20.016 -8.938 19.359 1 94.44 312 SER B C 1
ATOM 6031 O O . SER B 1 312 ? -20.203 -7.766 19.672 1 94.44 312 SER B O 1
ATOM 6033 N N . GLY B 1 313 ? -20.984 -9.828 19.266 1 95.81 313 GLY B N 1
ATOM 6034 C CA . GLY B 1 313 ? -22.375 -9.453 19.516 1 95.81 313 GLY B CA 1
ATOM 6035 C C . GLY B 1 313 ? -23.078 -8.969 18.281 1 95.81 313 GLY B C 1
ATOM 6036 O O . GLY B 1 313 ? -24.266 -8.602 18.328 1 95.81 313 GLY B O 1
ATOM 6037 N N . PHE B 1 314 ? -22.422 -8.977 17.172 1 98 314 PHE B N 1
ATOM 6038 C CA . PHE B 1 314 ? -22.984 -8.555 15.898 1 98 314 PHE B CA 1
ATOM 6039 C C . PHE B 1 314 ? -22.875 -9.664 14.859 1 98 314 PHE B C 1
ATOM 6041 O O . PHE B 1 314 ? -22.109 -10.609 15.039 1 98 314 PHE B O 1
ATOM 6048 N N . GLU B 1 315 ? -23.656 -9.602 13.836 1 98.25 315 GLU B N 1
ATOM 6049 C CA . GLU B 1 315 ? -23.641 -10.539 12.719 1 98.25 315 GLU B CA 1
ATOM 6050 C C . GLU B 1 315 ? -23.844 -9.82 11.391 1 98.25 315 GLU B C 1
ATOM 6052 O O . G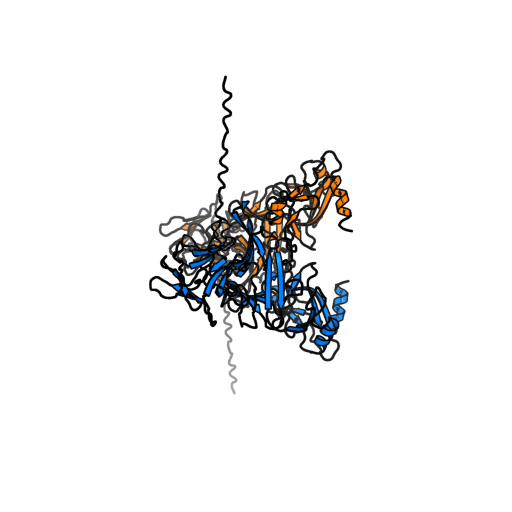LU B 1 315 ? -24.359 -8.695 11.359 1 98.25 315 GLU B O 1
ATOM 6057 N N . PRO B 1 316 ? -23.406 -10.406 10.312 1 98.25 316 PRO B N 1
ATOM 6058 C CA . PRO B 1 316 ? -23.531 -9.727 9.023 1 98.25 316 PRO B CA 1
ATOM 6059 C C . PRO B 1 316 ? -24.984 -9.344 8.695 1 98.25 316 PRO B C 1
ATOM 6061 O O . PRO B 1 316 ? -25.891 -10.148 8.891 1 98.25 316 PRO B O 1
ATOM 6064 N N . ARG B 1 317 ? -25.141 -8.109 8.281 1 98.31 317 ARG B N 1
ATOM 6065 C CA . ARG B 1 317 ? -26.469 -7.664 7.867 1 98.31 317 ARG B CA 1
ATOM 6066 C C . ARG B 1 317 ? -27.016 -8.555 6.758 1 98.31 317 ARG B C 1
ATOM 6068 O O . ARG B 1 317 ? -28.188 -8.938 6.785 1 98.31 317 ARG B O 1
ATOM 6075 N N . PHE B 1 318 ? -26.188 -8.844 5.742 1 96.88 318 PHE B N 1
ATOM 6076 C CA . PHE B 1 318 ? -26.484 -9.75 4.637 1 96.88 318 PHE B CA 1
ATOM 6077 C C . PHE B 1 318 ? -25.438 -10.867 4.566 1 96.88 318 PHE B C 1
ATOM 6079 O O . PHE B 1 318 ? -24.438 -10.758 3.855 1 96.88 318 PHE B O 1
ATOM 6086 N N . PRO B 1 319 ? -25.703 -12.031 5.176 1 95.44 319 PRO B N 1
ATOM 6087 C CA . PRO B 1 319 ? -24.719 -13.102 5.344 1 95.44 319 PRO B CA 1
ATOM 6088 C C . PRO B 1 319 ? -24.203 -13.633 4.012 1 95.44 319 PRO B C 1
ATOM 6090 O O . PRO B 1 319 ? -23 -13.914 3.883 1 95.44 319 PRO B O 1
ATOM 6093 N N . GLU B 1 320 ? -25.047 -13.789 3.037 1 91.19 320 GLU B N 1
ATOM 6094 C CA . GLU B 1 320 ? -24.609 -14.328 1.752 1 91.19 320 GLU B CA 1
ATOM 6095 C C . GLU B 1 320 ? -23.656 -13.375 1.048 1 91.19 320 GLU B C 1
ATOM 6097 O O . GLU B 1 320 ? -22.625 -13.789 0.534 1 91.19 320 GLU B O 1
ATOM 6102 N N . GLN B 1 321 ? -24.031 -12.094 1.095 1 91.88 321 GLN B N 1
ATOM 6103 C CA . GLN B 1 321 ? -23.156 -11.086 0.51 1 91.88 321 GLN B CA 1
ATOM 6104 C C . GLN B 1 321 ? -21.828 -11.016 1.26 1 91.88 321 GLN B C 1
ATOM 6106 O O . GLN B 1 321 ? -20.766 -10.875 0.644 1 91.88 321 GLN B O 1
ATOM 6111 N N . TRP B 1 322 ? -21.922 -11.148 2.561 1 92.88 322 TRP B N 1
ATOM 6112 C CA . TRP B 1 322 ? -20.75 -11.094 3.416 1 92.88 322 TRP B CA 1
ATOM 6113 C C . TRP B 1 322 ? -19.781 -12.227 3.086 1 92.88 322 TRP B C 1
ATOM 6115 O O . TRP B 1 322 ? -18.562 -12.008 2.98 1 92.88 322 TRP B O 1
ATOM 6125 N N . ARG B 1 323 ? -20.281 -13.375 2.803 1 89.38 323 ARG B N 1
ATOM 6126 C CA . ARG B 1 323 ? -19.469 -14.547 2.488 1 89.38 323 ARG B CA 1
ATOM 6127 C C . ARG B 1 323 ? -18.781 -14.383 1.139 1 89.38 323 ARG B C 1
ATOM 6129 O O . ARG B 1 323 ? -17.766 -15.047 0.87 1 89.38 323 ARG B O 1
ATOM 6136 N N . ARG B 1 324 ? -19.344 -13.5 0.348 1 88.69 324 ARG B N 1
ATOM 6137 C CA . ARG B 1 324 ? -18.781 -13.242 -0.969 1 88.69 324 ARG B CA 1
ATOM 6138 C C . ARG B 1 324 ? -17.938 -11.969 -0.958 1 88.69 324 ARG B C 1
ATOM 6140 O O . ARG B 1 324 ? -17.75 -11.328 -1.996 1 88.69 324 ARG B O 1
ATOM 6147 N N . ALA B 1 325 ? -17.594 -11.492 0.229 1 90.5 325 ALA B N 1
ATOM 6148 C CA . ALA B 1 325 ? -16.641 -10.414 0.478 1 90.5 325 ALA B CA 1
ATOM 6149 C C . ALA B 1 325 ? -17.266 -9.055 0.195 1 90.5 325 ALA B C 1
ATOM 6151 O O . ALA B 1 325 ? -16.547 -8.062 0.013 1 90.5 325 ALA B O 1
ATOM 6152 N N . ASP B 1 326 ? -18.547 -9.023 0.01 1 93.19 326 ASP B N 1
ATOM 6153 C CA . ASP B 1 326 ? -19.234 -7.734 0.024 1 93.19 326 ASP B CA 1
ATOM 6154 C C . ASP B 1 326 ? -19.547 -7.289 1.452 1 93.19 326 ASP B C 1
ATOM 6156 O O . ASP B 1 326 ? -20.656 -7.492 1.948 1 93.19 326 ASP B O 1
ATOM 6160 N N . TRP B 1 327 ? -18.641 -6.555 2.018 1 95.56 327 TRP B N 1
ATOM 6161 C CA . TRP B 1 327 ? -18.703 -6.238 3.441 1 95.56 327 TRP B CA 1
ATOM 6162 C C . TRP B 1 327 ? -19.312 -4.859 3.672 1 95.56 327 TRP B C 1
ATOM 6164 O O . TRP B 1 327 ? -19.484 -4.434 4.816 1 95.56 327 TRP B O 1
ATOM 6174 N N . SER B 1 328 ? -19.688 -4.109 2.635 1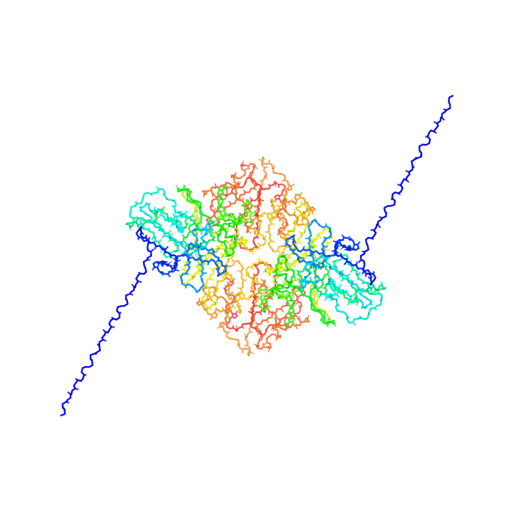 94.31 328 SER B N 1
ATOM 6175 C CA . SER B 1 328 ? -20 -2.684 2.688 1 94.31 328 SER B CA 1
ATOM 6176 C C . SER B 1 328 ? -21.25 -2.418 3.531 1 94.31 328 SER B C 1
ATOM 6178 O O . SER B 1 328 ? -21.391 -1.333 4.098 1 94.31 328 SER B O 1
ATOM 6180 N N . ASN B 1 329 ? -22.094 -3.475 3.652 1 96.5 329 ASN B N 1
ATOM 6181 C CA . ASN B 1 329 ? -23.312 -3.287 4.418 1 96.5 329 ASN B CA 1
ATOM 6182 C C . ASN B 1 329 ? -23.094 -3.561 5.906 1 96.5 329 ASN B C 1
ATOM 6184 O O . ASN B 1 329 ? -23.984 -3.322 6.723 1 96.5 329 ASN B O 1
ATOM 6188 N N . GLY B 1 330 ? -21.953 -4.105 6.176 1 98.12 330 GLY B N 1
ATOM 6189 C CA . GLY B 1 330 ? -21.531 -4.262 7.562 1 98.12 330 GLY B CA 1
ATOM 6190 C C . GLY B 1 330 ? -22.359 -5.281 8.328 1 98.12 330 GLY B C 1
ATOM 6191 O O . GLY B 1 330 ? -22.703 -6.332 7.785 1 98.12 330 GLY B O 1
ATOM 6192 N N . CYS B 1 331 ? -22.5 -4.988 9.586 1 98.75 331 CYS B N 1
ATOM 6193 C CA . CYS B 1 331 ? -23.109 -5.898 10.547 1 98.75 331 CYS B CA 1
ATOM 6194 C C . CYS B 1 331 ? -24.266 -5.219 11.281 1 98.75 331 CYS B C 1
ATOM 6196 O O . CYS B 1 331 ? -24.453 -4.004 11.164 1 98.75 331 CYS B O 1
ATOM 6198 N N . VAL B 1 332 ? -25.031 -6.078 11.938 1 98.19 332 VAL B N 1
ATOM 6199 C CA . VAL B 1 332 ? -26.141 -5.609 12.758 1 98.19 332 VAL B CA 1
ATOM 6200 C C . VAL B 1 332 ? -26.125 -6.32 14.109 1 98.19 332 VAL B C 1
ATOM 6202 O O . VAL B 1 332 ? -25.578 -7.418 14.234 1 98.19 332 VAL B O 1
ATOM 6205 N N . ARG B 1 333 ? -26.703 -5.68 15.094 1 96.38 333 ARG B N 1
ATOM 6206 C CA . ARG B 1 333 ? -26.75 -6.258 16.438 1 96.38 333 ARG B CA 1
ATOM 6207 C C . ARG B 1 333 ? -27.531 -7.57 16.438 1 96.38 333 ARG B C 1
ATOM 6209 O O . ARG B 1 333 ? -28.562 -7.684 15.773 1 96.38 333 ARG B O 1
ATOM 6216 N N . LYS B 1 334 ? -27.016 -8.469 17.219 1 96.44 334 LYS B N 1
ATOM 6217 C CA . LYS B 1 334 ? -27.766 -9.703 17.406 1 96.44 334 LYS B CA 1
ATOM 6218 C C . LYS B 1 334 ? -28.984 -9.484 18.297 1 96.44 334 LYS B C 1
ATOM 6220 O O . LYS B 1 334 ? -30.016 -10.133 18.125 1 96.44 334 LYS B O 1
ATOM 6225 N N . ALA B 1 335 ? -28.766 -8.602 19.281 1 94.81 335 ALA B N 1
ATOM 6226 C CA . ALA B 1 335 ? -29.844 -8.273 20.234 1 94.81 335 ALA B CA 1
ATOM 6227 C C . ALA B 1 335 ? -29.984 -6.762 20.375 1 94.81 335 ALA B C 1
ATOM 6229 O O . ALA B 1 335 ? -29 -6.051 20.578 1 94.81 335 ALA B O 1
ATOM 6230 N N . GLU B 1 336 ? -31.219 -6.27 20.406 1 92.25 336 GLU B N 1
ATOM 6231 C CA . GLU B 1 336 ? -31.484 -4.836 20.531 1 92.25 336 GLU B CA 1
ATOM 6232 C C . GLU B 1 336 ? -31.172 -4.344 21.953 1 92.25 336 GLU B C 1
ATOM 6234 O O . GLU B 1 336 ? -31.328 -5.09 22.922 1 92.25 336 GLU B O 1
ATOM 6239 N N . LEU B 1 337 ? -30.828 -3.119 21.984 1 92.69 337 LEU B N 1
ATOM 6240 C CA . LEU B 1 337 ? -30.562 -2.492 23.281 1 92.69 337 LEU B CA 1
ATOM 6241 C C . LEU B 1 337 ? -31.859 -2.252 24.031 1 92.69 337 LEU B C 1
ATOM 6243 O O . LEU B 1 337 ? -32.906 -1.964 23.422 1 92.69 337 LEU B O 1
ATOM 6247 N N . SER B 1 338 ? -31.891 -2.406 25.297 1 87.25 338 SER B N 1
ATOM 6248 C CA . SER B 1 338 ? -33.062 -2.143 26.125 1 87.25 338 SER B CA 1
ATOM 6249 C C . SER B 1 338 ? -33.188 -0.656 26.438 1 87.25 338 SER B C 1
ATOM 6251 O O . SER B 1 338 ? -34.281 -0.094 26.359 1 87.25 338 SER B O 1
ATOM 6253 N N . CYS B 1 339 ? -32.312 0.072 26.719 1 82.25 339 CYS B N 1
ATOM 6254 C CA . CYS B 1 339 ? -32.188 1.471 27.125 1 82.25 339 CYS B CA 1
ATOM 6255 C C . CYS B 1 339 ? -32.844 1.705 28.484 1 82.25 339 CYS B C 1
ATOM 6257 O O . CYS B 1 339 ? -32.812 2.822 29 1 82.25 339 CYS B O 1
ATOM 6259 N N . GLU B 1 340 ? -33.656 0.83 28.984 1 80.5 340 GLU B N 1
ATOM 6260 C CA . GLU B 1 340 ? -34.344 0.95 30.266 1 80.5 340 GLU B CA 1
ATOM 6261 C C . GLU B 1 340 ? -33.562 0.238 31.375 1 80.5 340 GLU B C 1
ATOM 6263 O O . GLU B 1 340 ? -34.094 0.016 32.469 1 80.5 340 GLU B O 1
ATOM 6268 N N . GLY B 1 341 ? -32.406 -0.109 31.078 1 81.06 341 GLY B N 1
ATOM 6269 C CA . GLY B 1 341 ? -31.609 -0.785 32.094 1 81.06 341 GLY B CA 1
ATOM 6270 C C . GLY B 1 341 ? -31.109 -2.143 31.625 1 81.06 341 GLY B C 1
ATOM 6271 O O . GLY B 1 341 ? -31.703 -2.76 30.734 1 81.06 341 GLY B O 1
ATOM 6272 N N . GLY B 1 342 ? -29.891 -2.621 32.125 1 88 342 GLY B N 1
ATOM 6273 C CA . GLY B 1 342 ? -29.344 -3.945 31.859 1 88 342 GLY B CA 1
ATOM 6274 C C . GLY B 1 342 ? -28.266 -3.949 30.797 1 88 342 GLY B C 1
ATOM 6275 O O . GLY B 1 342 ? -27.469 -4.887 30.719 1 88 342 GLY B O 1
ATOM 6276 N N . ASP B 1 343 ? -28.328 -2.912 29.953 1 93.25 343 ASP B N 1
ATOM 6277 C CA . ASP B 1 343 ? -27.266 -2.834 28.938 1 93.25 343 ASP B CA 1
ATOM 6278 C C . ASP B 1 343 ? -25.891 -2.682 29.594 1 93.25 343 ASP B C 1
ATOM 6280 O O . ASP B 1 343 ?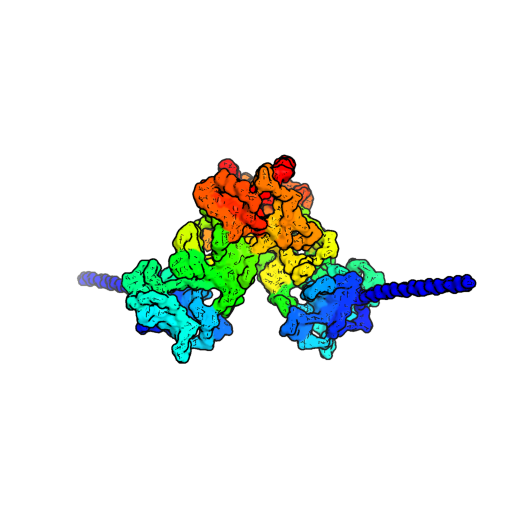 -25.797 -2.213 30.734 1 93.25 343 ASP B O 1
ATOM 6284 N N . GLY B 1 344 ? -24.891 -3.201 28.969 1 94.44 344 GLY B N 1
ATOM 6285 C CA . GLY B 1 344 ? -23.5 -3.068 29.406 1 94.44 344 GLY B CA 1
ATOM 6286 C C . GLY B 1 344 ? -22.547 -2.793 28.25 1 94.44 344 GLY B C 1
ATOM 6287 O O . GLY B 1 344 ? -22.953 -2.246 27.219 1 94.44 344 GLY B O 1
ATOM 6288 N N . PHE B 1 345 ? -21.297 -3 28.578 1 96.56 345 PHE B N 1
ATOM 6289 C CA . PHE B 1 345 ? -20.312 -2.658 27.562 1 96.56 345 PHE B CA 1
ATOM 6290 C C . PHE B 1 345 ? -19.297 -3.775 27.406 1 96.56 345 PHE B C 1
ATOM 6292 O O . PHE B 1 345 ? -18.906 -4.422 28.375 1 96.56 345 PHE B O 1
ATOM 6299 N N . VAL B 1 346 ? -18.891 -3.984 26.203 1 96.44 346 VAL B N 1
ATOM 6300 C CA . VAL B 1 346 ? -17.812 -4.922 25.875 1 96.44 346 VAL B CA 1
ATOM 6301 C C . VAL B 1 346 ? -16.578 -4.156 25.406 1 96.44 346 VAL B C 1
ATOM 6303 O O . VAL B 1 346 ? -16.672 -3.322 24.5 1 96.44 346 VAL B O 1
ATOM 6306 N N . LYS B 1 347 ? -15.492 -4.504 26.031 1 95.25 347 LYS B N 1
ATOM 6307 C CA . LYS B 1 347 ? -14.242 -3.816 25.719 1 95.25 347 LYS B CA 1
ATOM 6308 C C . LYS B 1 347 ? -13.562 -4.426 24.5 1 95.25 347 LYS B C 1
ATOM 6310 O O . LYS B 1 347 ? -13.438 -5.648 24.391 1 95.25 347 LYS B O 1
ATOM 6315 N N . LEU B 1 348 ? -13.219 -3.641 23.578 1 93.75 348 LEU B N 1
ATOM 6316 C CA . LEU B 1 348 ? -12.336 -3.975 22.469 1 93.75 348 LEU B CA 1
ATOM 6317 C C . LEU B 1 348 ? -11.008 -3.229 22.578 1 93.75 348 LEU B C 1
ATOM 6319 O O . LEU B 1 348 ? -10.992 -1.997 22.656 1 93.75 348 LEU B O 1
ATOM 6323 N N . SER B 1 349 ? -9.914 -4.004 22.516 1 91.88 349 SER B N 1
ATOM 6324 C CA . SER B 1 349 ? -8.609 -3.391 22.766 1 91.88 349 SER B CA 1
ATOM 6325 C C . SER B 1 349 ? -7.816 -3.256 21.469 1 91.88 349 SER B C 1
ATOM 6327 O O . SER B 1 349 ? -8.023 -4.02 20.516 1 91.88 349 SER B O 1
ATOM 6329 N N . ASP B 1 350 ? -6.941 -2.24 21.469 1 89.19 350 ASP B N 1
ATOM 6330 C CA . ASP B 1 350 ? -5.918 -2.072 20.438 1 89.19 350 ASP B CA 1
ATOM 6331 C C . ASP B 1 350 ? -6.551 -1.876 19.062 1 89.19 350 ASP B C 1
ATOM 6333 O O . ASP B 1 350 ? -6.23 -2.6 18.109 1 89.19 350 ASP B O 1
ATOM 6337 N N . VAL B 1 351 ? -7.402 -0.838 19.031 1 94.12 351 VAL B N 1
ATOM 6338 C CA . VAL B 1 351 ? -8.102 -0.614 17.781 1 94.12 351 VAL B CA 1
ATOM 6339 C C . VAL B 1 351 ? -7.945 0.844 17.359 1 94.12 351 VAL B C 1
ATOM 6341 O O . VAL B 1 351 ? -7.625 1.706 18.172 1 94.12 351 VAL B O 1
ATOM 6344 N N . LYS B 1 352 ? -8.031 1.081 16.062 1 95.25 352 LYS B N 1
ATOM 6345 C CA . LYS B 1 352 ? -8.492 2.389 15.602 1 95.25 352 LYS B CA 1
ATOM 6346 C C . LYS B 1 352 ? -9.969 2.592 15.906 1 95.25 352 LYS B C 1
ATOM 6348 O O . LYS B 1 352 ? -10.812 1.801 15.477 1 95.25 352 LYS B O 1
ATOM 6353 N N . VAL B 1 353 ? -10.234 3.557 16.641 1 96.69 353 VAL B N 1
ATOM 6354 C CA . VAL B 1 353 ? -11.617 3.775 17.047 1 96.69 353 VAL B CA 1
ATOM 6355 C C . VAL B 1 353 ? -12.438 4.262 15.859 1 96.69 353 VAL B C 1
ATOM 6357 O O . VAL B 1 353 ? -11.875 4.695 14.844 1 96.69 353 VAL B O 1
ATOM 6360 N N . PRO B 1 354 ? -13.766 4.203 15.945 1 97.88 354 PRO B N 1
ATOM 6361 C CA . PRO B 1 354 ? -14.625 4.508 14.805 1 97.88 354 PRO B CA 1
ATOM 6362 C C . PRO B 1 354 ? -14.547 5.973 14.383 1 97.88 354 PRO B C 1
ATOM 6364 O O . PRO B 1 354 ? -14.023 6.809 15.125 1 97.88 354 PRO B O 1
ATOM 6367 N N . ASP B 1 355 ? -15.055 6.184 13.172 1 98.12 355 ASP B N 1
ATOM 6368 C CA . ASP B 1 355 ? -15.258 7.527 12.633 1 98.12 355 ASP B CA 1
ATOM 6369 C C . ASP B 1 355 ? -15.906 8.438 13.672 1 98.12 355 ASP B C 1
ATOM 6371 O O . ASP B 1 355 ? -16.906 8.062 14.305 1 98.12 355 ASP B O 1
ATOM 6375 N N . THR B 1 356 ? -15.398 9.625 13.922 1 98.12 356 THR B N 1
ATOM 6376 C CA . THR B 1 356 ? -15.836 10.461 15.031 1 98.12 356 THR B CA 1
ATOM 6377 C C . THR B 1 356 ? -16.734 11.594 14.531 1 98.12 356 THR B C 1
ATOM 6379 O O . THR B 1 356 ? -17.062 12.508 15.289 1 98.12 356 THR B O 1
ATOM 6382 N N . ARG B 1 357 ? -17.188 11.695 13.297 1 97.5 357 ARG B N 1
ATOM 6383 C CA . ARG B 1 357 ? -17.984 12.789 12.742 1 97.5 357 ARG B CA 1
ATOM 6384 C C . ARG B 1 357 ? -19.297 12.938 13.484 1 97.5 357 ARG B C 1
ATOM 6386 O O . ARG B 1 357 ? -19.859 14.039 13.562 1 97.5 357 ARG B O 1
ATOM 6393 N N . ARG B 1 358 ? -19.766 11.844 14.062 1 96.06 358 ARG B N 1
ATOM 6394 C CA . ARG B 1 358 ? -21 11.883 14.844 1 96.06 358 ARG B CA 1
ATOM 6395 C C . ARG B 1 358 ? -20.734 11.508 16.297 1 96.06 358 ARG B C 1
ATOM 6397 O O . ARG B 1 358 ? -21.531 10.781 16.906 1 96.06 358 ARG B O 1
ATOM 6404 N N . SER B 1 359 ? -19.672 11.945 16.781 1 97.44 359 SER B N 1
ATOM 6405 C CA . SER B 1 359 ? -19.297 11.711 18.172 1 97.44 359 SER B CA 1
ATOM 6406 C C . SER B 1 359 ? -19.453 12.969 19.016 1 97.44 359 SER B C 1
ATOM 6408 O O . SER B 1 359 ? -19.641 14.062 18.469 1 97.44 359 SER B O 1
ATOM 6410 N N . TRP B 1 360 ? -19.516 12.742 20.266 1 97.5 360 TRP B N 1
ATOM 6411 C CA . TRP B 1 360 ? -19.453 13.781 21.281 1 97.5 360 TRP B CA 1
ATOM 6412 C C . TRP B 1 360 ? -18.234 13.602 22.172 1 97.5 360 TRP B C 1
ATOM 6414 O O . TRP B 1 360 ? -17.828 12.469 22.453 1 97.5 360 TRP B O 1
ATOM 6424 N N . PHE B 1 361 ? -17.625 14.781 22.609 1 97.62 361 PHE B N 1
ATOM 6425 C CA . PHE B 1 361 ? -16.422 14.641 23.406 1 97.62 361 PHE B CA 1
ATOM 6426 C C . PHE B 1 361 ? -16.406 15.633 24.562 1 97.62 361 PHE B C 1
ATOM 6428 O O . PHE B 1 361 ? -17.109 16.656 24.516 1 97.62 361 PHE B O 1
ATOM 6435 N N . ASN B 1 362 ? -15.766 15.281 25.578 1 97.06 362 ASN B N 1
ATOM 6436 C CA . ASN B 1 362 ? -15.531 16.078 26.781 1 97.06 362 ASN B CA 1
ATOM 6437 C C . ASN B 1 362 ? -14.141 15.82 27.359 1 97.06 362 ASN B C 1
ATOM 6439 O O . ASN B 1 362 ? -13.828 14.688 27.734 1 97.06 362 ASN B O 1
ATOM 6443 N N . ASP B 1 363 ? -13.328 16.859 27.516 1 94.19 363 ASP B N 1
ATOM 6444 C CA . ASP B 1 363 ? -11.922 16.672 27.859 1 94.19 363 ASP B CA 1
ATOM 6445 C C . ASP B 1 363 ? -11.727 16.578 29.375 1 94.19 363 ASP B C 1
ATOM 6447 O O . ASP B 1 363 ? -10.633 16.266 29.844 1 94.19 363 ASP B O 1
ATOM 6451 N N . SER B 1 364 ? -12.719 16.734 30.188 1 94.75 364 SER B N 1
ATOM 6452 C CA . SER B 1 364 ? -12.555 16.812 31.641 1 94.75 364 SER B CA 1
ATOM 6453 C C . SER B 1 364 ? -13.039 15.547 32.312 1 94.75 364 SER B C 1
ATOM 6455 O O . SER B 1 364 ? -12.742 15.312 33.5 1 94.75 364 SER B O 1
ATOM 6457 N N . MET B 1 365 ? -13.703 14.742 31.594 1 96.19 365 MET B N 1
ATOM 6458 C CA . MET B 1 365 ? -14.312 13.555 32.188 1 96.19 365 MET B CA 1
ATOM 6459 C C . MET B 1 365 ? -13.297 12.43 32.312 1 96.19 365 MET B C 1
ATOM 6461 O O . MET B 1 365 ? -12.375 12.32 31.516 1 96.19 365 MET B O 1
ATOM 6465 N N . ASN B 1 366 ? -13.461 11.594 33.375 1 94.88 366 ASN B N 1
ATOM 6466 C CA . ASN B 1 366 ? -12.734 10.336 33.469 1 94.88 366 ASN B CA 1
ATOM 6467 C C . ASN B 1 366 ? -13.531 9.195 32.812 1 94.88 366 ASN B C 1
ATOM 6469 O O . ASN B 1 366 ? -14.648 9.398 32.344 1 94.88 366 ASN B O 1
ATOM 6473 N N . LEU B 1 367 ? -12.984 8.039 32.812 1 95.19 367 LEU B N 1
ATOM 6474 C CA . LEU B 1 367 ? -13.555 6.91 32.094 1 95.19 367 LEU B CA 1
ATOM 6475 C C . LEU B 1 367 ? -14.906 6.508 32.688 1 95.19 367 LEU B C 1
ATOM 6477 O O . LEU B 1 367 ? -15.836 6.176 31.938 1 95.19 367 LEU B O 1
ATOM 6481 N N . GLU B 1 368 ? -14.969 6.5 34.031 1 96.25 368 GLU B N 1
ATOM 6482 C CA . GLU B 1 368 ? -16.219 6.113 34.688 1 96.25 368 GLU B CA 1
ATOM 6483 C C . GLU B 1 368 ? -17.328 7.113 34.375 1 96.25 368 GLU B C 1
ATOM 6485 O O . GLU B 1 368 ? -18.469 6.723 34.125 1 96.25 368 GLU B O 1
ATOM 6490 N N . GLU B 1 369 ? -17.031 8.359 34.406 1 97.31 369 GLU B N 1
ATOM 6491 C CA . GLU B 1 369 ? -18 9.398 34.062 1 97.31 369 GLU B CA 1
ATOM 6492 C C . GLU B 1 369 ? -18.438 9.258 32.594 1 97.31 369 GLU B C 1
ATOM 6494 O O . GLU B 1 369 ? -19.609 9.477 32.281 1 97.31 369 GLU B O 1
ATOM 6499 N N . CYS B 1 370 ? -17.469 8.969 31.781 1 97.56 370 CYS B N 1
ATOM 6500 C CA . CYS B 1 370 ? -17.75 8.766 30.359 1 97.56 370 CYS B CA 1
ATOM 6501 C C . CYS B 1 370 ? -18.734 7.629 30.156 1 97.56 370 CYS B C 1
ATOM 6503 O O . CYS B 1 370 ? -19.703 7.762 29.391 1 97.56 370 CYS B O 1
ATOM 6505 N N . LYS B 1 371 ? -18.516 6.527 30.859 1 97.25 371 LYS B N 1
ATOM 6506 C CA . LYS B 1 371 ? -19.406 5.371 30.844 1 97.25 371 LYS B CA 1
ATOM 6507 C C . LYS B 1 371 ? -20.812 5.758 31.266 1 97.25 371 LYS B C 1
ATOM 6509 O O . LYS B 1 371 ? -21.797 5.398 30.594 1 97.25 371 LYS B O 1
ATOM 6514 N N . GLN B 1 372 ? -20.938 6.492 32.312 1 96 372 GLN B N 1
ATOM 6515 C CA . GLN B 1 372 ? -22.234 6.895 32.812 1 96 372 GLN B CA 1
ATOM 6516 C C . GLN B 1 372 ? -22.953 7.82 31.844 1 96 372 GLN B C 1
ATOM 6518 O O . GLN B 1 372 ? -24.172 7.723 31.672 1 96 372 GLN B O 1
ATOM 6523 N N . GLU B 1 373 ? -22.172 8.695 31.266 1 95.94 373 GLU B N 1
ATOM 6524 C CA . GLU B 1 373 ? -22.75 9.586 30.266 1 95.94 373 GLU B CA 1
ATOM 6525 C C . GLU B 1 373 ? -23.344 8.797 29.109 1 95.94 373 GLU B C 1
ATOM 6527 O O . GLU B 1 373 ? -24.438 9.117 28.625 1 95.94 373 GLU B O 1
ATOM 6532 N N . CYS B 1 374 ? -22.656 7.82 28.656 1 96.56 374 CYS B N 1
ATOM 6533 C CA . CYS B 1 374 ? -23.125 6.984 27.562 1 96.56 374 CYS B CA 1
ATOM 6534 C C . CYS B 1 374 ? -24.375 6.199 27.969 1 96.56 374 CYS B C 1
ATOM 6536 O O . CYS B 1 374 ? -25.328 6.102 27.203 1 96.56 374 CYS B O 1
ATOM 6538 N N . LEU B 1 375 ? -24.328 5.652 29.188 1 94.38 375 LEU B N 1
ATOM 6539 C CA . LEU B 1 375 ? -25.438 4.832 29.672 1 94.38 375 LEU B CA 1
ATOM 6540 C C . LEU B 1 375 ? -26.719 5.656 29.781 1 94.38 375 LEU B C 1
ATOM 6542 O O . LEU B 1 375 ? -27.812 5.129 29.625 1 94.38 375 LEU B O 1
ATOM 6546 N N . ARG B 1 376 ? -26.578 6.871 30.016 1 92.62 376 ARG B N 1
ATOM 6547 C CA . ARG B 1 376 ? -27.734 7.754 30.234 1 92.62 376 ARG B CA 1
ATOM 6548 C C . ARG B 1 376 ? -28.469 8.023 28.938 1 92.62 376 ARG B C 1
ATOM 6550 O O . ARG B 1 376 ? -29.656 8.344 28.938 1 92.62 376 ARG B O 1
ATOM 6557 N N . LYS B 1 377 ? -27.812 7.93 27.844 1 92.56 377 LYS B N 1
ATOM 6558 C CA . LYS B 1 377 ? -28.391 8.211 26.531 1 92.56 377 LYS B CA 1
ATOM 6559 C C . LYS B 1 377 ? -28.625 6.93 25.734 1 92.56 377 LYS B C 1
ATOM 6561 O O . LYS B 1 377 ? -27.656 6.27 25.328 1 92.56 377 LYS B O 1
ATOM 6566 N N . CYS B 1 378 ? -29.797 6.676 25.422 1 89.56 378 CYS B N 1
ATOM 6567 C CA . CYS B 1 378 ? -30.141 5.402 24.797 1 89.56 378 CYS B CA 1
ATOM 6568 C C . CYS B 1 378 ? -29.5 5.277 23.422 1 89.56 378 CYS B C 1
ATOM 6570 O O . CYS B 1 378 ? -29.188 4.172 22.984 1 89.56 378 CYS B O 1
ATOM 6572 N N . ASN B 1 379 ? -29.266 6.328 22.781 1 93.12 379 ASN B N 1
ATOM 6573 C CA . ASN B 1 379 ? -28.734 6.25 21.422 1 93.12 379 ASN B CA 1
ATOM 6574 C C . ASN B 1 379 ? -27.219 6.215 21.422 1 93.12 379 ASN B C 1
ATOM 6576 O O . ASN B 1 379 ? -26.594 6.199 20.359 1 93.12 379 ASN B O 1
ATOM 6580 N N . CYS B 1 380 ? -26.609 6.227 22.641 1 96.69 380 CYS B N 1
ATOM 6581 C CA . CYS B 1 380 ? -25.172 6.066 22.703 1 96.69 380 CYS B CA 1
ATOM 6582 C C . CYS B 1 380 ? -24.766 4.629 22.406 1 96.69 380 CYS B C 1
ATOM 6584 O O . CYS B 1 380 ? -25.281 3.691 23 1 96.69 380 CYS B O 1
ATOM 6586 N N . THR B 1 381 ? -23.75 4.445 21.516 1 97.12 381 THR B N 1
ATOM 6587 C CA . THR B 1 381 ? -23.422 3.102 21.047 1 97.12 381 THR B CA 1
ATOM 6588 C C . THR B 1 381 ? -22.047 2.672 21.562 1 97.12 381 THR B C 1
ATOM 6590 O O . THR B 1 381 ? -21.734 1.48 21.562 1 97.12 381 THR B O 1
ATOM 6593 N N . ALA B 1 382 ? -21.203 3.621 21.938 1 98.31 382 ALA B N 1
ATOM 6594 C CA . ALA B 1 382 ? -19.891 3.275 22.438 1 98.31 382 ALA B CA 1
ATOM 6595 C C . ALA B 1 382 ? -19.234 4.469 23.141 1 98.31 382 ALA B C 1
ATOM 6597 O O . ALA B 1 382 ? -19.688 5.609 22.969 1 98.31 382 ALA B O 1
ATOM 6598 N N . TYR B 1 383 ? -18.266 4.184 23.922 1 98.12 383 TYR B N 1
ATOM 6599 C CA . TYR B 1 383 ? -17.453 5.246 24.516 1 98.12 383 TYR B CA 1
ATOM 6600 C C . TYR B 1 383 ? -15.984 4.84 24.578 1 98.12 383 TYR B C 1
ATOM 6602 O O . TYR B 1 383 ? -15.656 3.656 24.484 1 98.12 383 TYR B O 1
ATOM 6610 N N . ALA B 1 384 ? -15.094 5.832 24.672 1 97.31 384 ALA B N 1
ATOM 6611 C CA . ALA B 1 384 ? -13.648 5.625 24.797 1 97.31 384 ALA B CA 1
ATOM 6612 C C . ALA B 1 384 ? -12.984 6.82 25.484 1 97.31 384 ALA B C 1
ATOM 6614 O O . ALA B 1 384 ? -13.586 7.891 25.594 1 97.31 384 ALA B O 1
ATOM 6615 N N . THR B 1 385 ? -11.805 6.543 25.938 1 95.38 385 THR B N 1
ATOM 6616 C CA . THR B 1 385 ? -11.008 7.641 26.469 1 95.38 385 THR B CA 1
ATOM 6617 C C . THR B 1 385 ? -10.484 8.523 25.328 1 95.38 385 THR B C 1
ATOM 6619 O O . THR B 1 385 ? -10.094 8.016 24.281 1 95.38 385 THR B O 1
ATOM 6622 N N . LEU B 1 386 ? -10.5 9.766 25.594 1 95.12 386 LEU B N 1
ATOM 6623 C CA . LEU B 1 386 ? -10.055 10.719 24.578 1 95.12 386 LEU B CA 1
ATOM 6624 C C . LEU B 1 386 ? -8.531 10.758 24.5 1 95.12 386 LEU B C 1
ATOM 6626 O O . LEU B 1 386 ? -7.969 10.773 23.406 1 95.12 386 LEU B O 1
ATOM 6630 N N . ASP B 1 387 ? -7.879 10.805 25.609 1 93.62 387 ASP B N 1
ATOM 6631 C CA . ASP B 1 387 ? -6.422 10.852 25.719 1 93.62 387 ASP B CA 1
ATOM 6632 C C . ASP B 1 387 ? -5.887 9.602 26.422 1 93.62 387 ASP B C 1
ATOM 6634 O O . ASP B 1 387 ? -5.977 9.484 27.641 1 93.62 387 ASP B O 1
ATOM 6638 N N . VAL B 1 388 ? -5.289 8.734 25.656 1 90.44 388 VAL B N 1
ATOM 6639 C CA . VAL B 1 388 ? -4.852 7.449 26.203 1 90.44 388 VAL B CA 1
ATOM 6640 C C . VAL B 1 388 ? -3.6 7.648 27.047 1 90.44 388 VAL B C 1
ATOM 6642 O O . VAL B 1 388 ? -3.283 6.816 27.906 1 90.44 388 VAL B O 1
ATOM 6645 N N . GLY B 1 389 ? -2.85 8.68 26.828 1 86.12 389 GLY B N 1
ATOM 6646 C CA . GLY B 1 389 ? -1.674 8.969 27.641 1 86.12 389 GLY B CA 1
ATOM 6647 C C . GLY B 1 389 ? -2.008 9.336 29.078 1 86.12 389 GLY B C 1
ATOM 6648 O O . GLY B 1 389 ? -1.461 8.758 30.016 1 86.12 389 GLY B O 1
ATOM 6649 N N . THR B 1 390 ? -2.998 10.195 29.281 1 89.12 390 THR B N 1
ATOM 6650 C CA . THR B 1 390 ? -3.363 10.695 30.594 1 89.12 390 THR B CA 1
ATOM 6651 C C . THR B 1 390 ? -4.543 9.906 31.156 1 89.12 390 THR B C 1
ATOM 6653 O O . THR B 1 390 ? -4.801 9.945 32.375 1 89.12 390 THR B O 1
ATOM 6656 N N . GLY B 1 391 ? -5.246 9.281 30.266 1 89.56 391 GLY B N 1
ATOM 6657 C CA . GLY B 1 391 ? -6.449 8.578 30.672 1 89.56 391 GLY B CA 1
ATOM 6658 C C . GLY B 1 391 ? -7.648 9.484 30.859 1 89.56 391 GLY B C 1
ATOM 6659 O O . GLY B 1 391 ? -8.672 9.078 31.406 1 89.56 391 GLY B O 1
ATOM 6660 N N . ARG B 1 392 ? -7.504 10.656 30.375 1 92.12 392 ARG B N 1
ATOM 6661 C CA . ARG B 1 392 ? -8.562 11.641 30.578 1 92.12 392 ARG B CA 1
ATOM 6662 C C . ARG B 1 392 ? -9.344 11.867 29.281 1 92.12 392 ARG B C 1
ATOM 6664 O O . ARG B 1 392 ? -8.867 11.531 28.203 1 92.12 392 ARG B O 1
ATOM 6671 N N . GLY B 1 393 ? -10.578 12.453 29.516 1 96 393 GLY B N 1
ATOM 6672 C CA . GLY B 1 393 ? -11.43 12.812 28.406 1 96 393 GLY B CA 1
ATOM 6673 C C . GLY B 1 393 ? -12.367 11.695 27.984 1 96 393 GLY B C 1
ATOM 6674 O O . GLY B 1 393 ? -12.125 10.531 28.281 1 96 393 GLY B O 1
ATOM 6675 N N . CYS B 1 394 ? -13.367 12.117 27.344 1 97.31 394 CYS B N 1
ATOM 6676 C CA . CYS B 1 394 ? -14.438 11.195 26.984 1 97.31 394 CYS B CA 1
ATOM 6677 C C . CYS B 1 394 ? -14.844 11.367 25.531 1 97.31 394 CYS B C 1
ATOM 6679 O O . CYS B 1 394 ? -15.031 12.492 25.062 1 97.31 394 CYS B O 1
ATOM 6681 N N . LEU B 1 395 ? -14.93 10.273 24.844 1 97.56 395 LEU B N 1
ATOM 6682 C CA . LEU B 1 395 ? -15.531 10.203 23.516 1 97.56 395 LEU B CA 1
ATOM 6683 C C . LEU B 1 395 ? -16.75 9.289 23.516 1 97.56 395 LEU B C 1
ATOM 6685 O O . LEU B 1 395 ? -16.672 8.148 23.984 1 97.56 395 LEU B O 1
ATOM 6689 N N . ASN B 1 396 ? -17.875 9.828 23.078 1 98.19 396 ASN B N 1
ATOM 6690 C CA . ASN B 1 396 ? -19.109 9.055 22.906 1 98.19 396 ASN B CA 1
ATOM 6691 C C . ASN B 1 396 ? -19.562 9.039 21.453 1 98.19 396 ASN B C 1
ATOM 6693 O O . ASN B 1 396 ? -19.5 10.062 20.766 1 98.19 396 ASN B O 1
ATOM 6697 N N . TRP B 1 397 ? -20.031 7.867 21.016 1 98.38 397 TRP B N 1
ATOM 6698 C CA . TRP B 1 397 ? -20.609 7.75 19.672 1 98.38 397 TRP B CA 1
ATOM 6699 C C . TRP B 1 397 ? -22.125 7.594 19.766 1 98.38 397 TRP B C 1
ATOM 6701 O O . TRP B 1 397 ? -22.641 6.902 20.656 1 98.38 397 TRP B O 1
ATOM 6711 N N . PHE B 1 398 ? -22.859 8.188 18.797 1 96.38 398 PHE B N 1
ATOM 6712 C CA . PHE B 1 398 ? -24.312 8.172 18.828 1 96.38 398 PHE B CA 1
ATOM 6713 C C . PHE B 1 398 ? -24.891 7.645 17.516 1 96.38 398 PHE B C 1
ATOM 6715 O O . PHE B 1 398 ? -26.062 7.844 17.219 1 96.38 398 PHE B O 1
ATOM 6722 N N . ASP B 1 399 ? -24.062 7.16 16.672 1 95.06 399 ASP B N 1
ATOM 6723 C CA . ASP B 1 399 ? -24.453 6.543 15.414 1 95.06 399 ASP B CA 1
ATOM 6724 C C . ASP B 1 399 ? -23.734 5.207 15.219 1 95.06 399 ASP B C 1
ATOM 6726 O O . ASP B 1 399 ? -23.062 4.715 16.125 1 95.06 399 ASP B O 1
ATOM 6730 N N . ASP B 1 400 ? -23.953 4.559 14.047 1 97.12 400 ASP B N 1
ATOM 6731 C CA . ASP B 1 400 ? -23.266 3.307 13.742 1 97.12 400 ASP B CA 1
ATOM 6732 C C . ASP B 1 400 ? -21.75 3.473 13.836 1 97.12 400 ASP B C 1
ATOM 6734 O O . ASP B 1 400 ? -21.203 4.5 13.43 1 97.12 400 ASP B O 1
ATOM 6738 N N . LEU B 1 401 ? -21.156 2.496 14.461 1 98.5 401 LEU B N 1
ATOM 6739 C CA . LEU B 1 401 ? -19.703 2.482 14.539 1 98.5 401 LEU B CA 1
ATOM 6740 C C . LEU B 1 401 ? -19.094 2.023 13.219 1 98.5 401 LEU B C 1
ATOM 6742 O O . LEU B 1 401 ? -19.266 0.873 12.812 1 98.5 401 LEU B O 1
ATOM 6746 N N . VAL B 1 402 ? -18.375 2.926 12.555 1 98.31 402 VAL B N 1
ATOM 6747 C CA . VAL B 1 402 ? -17.828 2.631 11.227 1 98.31 402 VAL B CA 1
ATOM 6748 C C . VAL B 1 402 ? -16.312 2.846 11.227 1 98.31 402 VAL B C 1
ATOM 6750 O O . VAL B 1 402 ? -15.805 3.688 11.969 1 98.31 402 VAL B O 1
ATOM 6753 N N . ASP B 1 403 ? -15.547 2.029 10.422 1 98.12 403 ASP B N 1
ATOM 6754 C CA . ASP B 1 403 ? -14.133 2.215 10.117 1 98.12 403 ASP B CA 1
ATOM 6755 C C . ASP B 1 403 ? -13.266 1.855 11.32 1 98.12 403 ASP B C 1
ATOM 6757 O O . ASP B 1 403 ? -12.344 2.598 11.672 1 98.12 403 ASP B O 1
ATOM 6761 N N . ILE B 1 404 ? -13.602 0.711 11.93 1 97.31 404 ILE B N 1
ATOM 6762 C CA . ILE B 1 404 ? -12.82 0.175 13.039 1 97.31 404 ILE B CA 1
ATOM 6763 C C . ILE B 1 404 ? -11.766 -0.791 12.508 1 97.31 404 ILE B C 1
ATOM 6765 O O . ILE B 1 404 ? -12.047 -1.603 11.625 1 97.31 404 ILE B O 1
ATOM 6769 N N . ARG B 1 405 ? -10.57 -0.699 12.977 1 94.81 405 ARG B N 1
ATOM 6770 C CA . ARG B 1 405 ? -9.523 -1.647 12.617 1 94.81 405 ARG B CA 1
ATOM 6771 C C . ARG B 1 405 ? -8.781 -2.139 13.852 1 94.81 405 ARG B C 1
ATOM 6773 O O . ARG B 1 405 ? -8.664 -1.412 14.844 1 94.81 405 ARG B O 1
ATOM 6780 N N . SER B 1 406 ? -8.391 -3.352 13.812 1 91.06 406 SER B N 1
ATOM 6781 C CA . SER B 1 406 ? -7.602 -3.934 14.891 1 91.06 406 SER B CA 1
ATOM 6782 C C . SER B 1 406 ? -6.121 -3.984 14.531 1 91.06 406 SER B C 1
ATOM 6784 O O . SER B 1 406 ? -5.766 -4.227 13.375 1 91.06 406 SER B O 1
ATOM 6786 N N . TYR B 1 407 ? -5.328 -3.637 15.562 1 83 407 TYR B N 1
ATOM 6787 C CA . TYR B 1 407 ? -3.883 -3.795 15.438 1 83 407 TYR B CA 1
ATOM 6788 C C . TYR B 1 407 ? -3.379 -4.91 16.344 1 83 407 TYR B C 1
ATOM 6790 O O . TYR B 1 407 ? -3.922 -5.133 17.438 1 83 407 TYR B O 1
ATOM 6798 N N . PRO B 1 408 ? -2.781 -5.934 16.062 1 64 408 PRO B N 1
ATOM 6799 C CA . PRO B 1 408 ? -2.406 -7.055 16.922 1 64 408 PRO B CA 1
ATOM 6800 C C . PRO B 1 408 ? -1.822 -6.605 18.25 1 64 408 PRO B C 1
ATOM 6802 O O . PRO B 1 408 ? -2.051 -7.254 19.281 1 64 408 PRO B O 1
ATOM 6805 N N . GLU B 1 409 ? -0.802 -6.148 18.609 1 56.31 409 GLU B N 1
ATOM 6806 C CA . GLU B 1 409 ? -0.335 -6.043 19.984 1 56.31 409 GLU B CA 1
ATOM 6807 C C . GLU B 1 409 ? -0.245 -4.586 20.438 1 56.31 409 GLU B C 1
ATOM 6809 O O . GLU B 1 409 ? -0.053 -4.305 21.625 1 56.31 409 GLU B O 1
ATOM 6814 N N . GLU B 1 410 ? -0.02 -3.859 19.766 1 55.41 410 GLU B N 1
ATOM 6815 C CA . GLU B 1 410 ? 0.433 -2.596 20.344 1 55.41 410 GLU B CA 1
ATOM 6816 C C . GLU B 1 410 ? -0.738 -1.792 20.891 1 55.41 410 GLU B C 1
ATOM 6818 O O . GLU B 1 410 ? -1.891 -2.031 20.531 1 55.41 410 GLU B O 1
ATOM 6823 N N . THR B 1 411 ? -0.417 -1.153 22.125 1 56.59 411 THR B N 1
ATOM 6824 C CA . THR B 1 411 ? -1.188 -0.252 22.969 1 56.59 411 THR B CA 1
ATOM 6825 C C . THR B 1 411 ? -1.915 0.793 22.125 1 56.59 411 THR B C 1
ATOM 6827 O O . THR B 1 411 ? -1.483 1.945 22.047 1 56.59 411 THR B O 1
ATOM 6830 N N . MET B 1 412 ? -2.85 0.264 21.219 1 71.31 412 MET B N 1
ATOM 6831 C CA . MET B 1 412 ? -3.693 1.299 20.625 1 71.31 412 MET B CA 1
ATOM 6832 C C . MET B 1 412 ? -4.816 1.696 21.578 1 71.31 412 MET B C 1
ATOM 6834 O O . MET B 1 412 ? -4.59 1.835 22.781 1 71.31 412 MET B O 1
ATOM 6838 N N . GLN B 1 413 ? -5.805 2.146 21.234 1 87.88 413 GLN B N 1
ATOM 6839 C CA . GLN B 1 413 ? -6.922 2.719 21.969 1 87.88 413 GLN B CA 1
ATOM 6840 C C . GLN B 1 413 ? -8.016 1.682 22.203 1 87.88 413 GLN B C 1
ATOM 6842 O O . GLN B 1 413 ? -8.219 0.79 21.375 1 87.88 413 GLN B O 1
ATOM 6847 N N . ASP B 1 414 ? -8.523 1.682 23.453 1 93.62 414 ASP B N 1
ATOM 6848 C CA . ASP B 1 414 ? -9.664 0.827 23.766 1 93.62 414 ASP B CA 1
ATOM 6849 C C . ASP B 1 414 ? -10.984 1.534 23.453 1 93.62 414 ASP B C 1
ATOM 6851 O O . ASP B 1 414 ? -11.078 2.76 23.562 1 93.62 414 ASP B O 1
ATOM 6855 N N . ILE B 1 415 ? -11.898 0.729 23.141 1 96.81 415 ILE B N 1
ATOM 6856 C CA . ILE B 1 415 ? -13.258 1.231 22.984 1 96.81 415 ILE B CA 1
ATOM 6857 C C . ILE B 1 415 ? -14.242 0.289 23.672 1 96.81 415 ILE B C 1
ATOM 6859 O O . ILE B 1 415 ? -14.016 -0.92 23.734 1 96.81 415 ILE B O 1
ATOM 6863 N N . PHE B 1 416 ? -15.227 0.838 24.234 1 97.88 416 PHE B N 1
ATOM 6864 C CA . PHE B 1 416 ? -16.281 0.084 24.922 1 97.88 416 PHE B CA 1
ATOM 6865 C C . PHE B 1 416 ? -17.594 0.17 24.156 1 97.88 416 PHE B C 1
ATOM 6867 O O . PHE B 1 416 ? -18.219 1.227 24.125 1 97.88 416 PHE B O 1
ATOM 6874 N N . VAL B 1 417 ? -18.047 -0.94 23.625 1 98 417 VAL B N 1
ATOM 6875 C CA . VAL B 1 417 ? -19.219 -0.988 22.781 1 98 417 VAL B CA 1
ATOM 6876 C C . VAL B 1 417 ? -20.438 -1.396 23.609 1 98 417 VAL B C 1
ATOM 6878 O O . VAL B 1 417 ? -20.391 -2.379 24.344 1 98 417 VAL B O 1
ATOM 6881 N N . ARG B 1 418 ? -21.5 -0.692 23.422 1 97 418 ARG B N 1
ATOM 6882 C CA . ARG B 1 418 ? -22.719 -0.956 24.172 1 97 418 ARG B CA 1
ATOM 6883 C C . ARG B 1 418 ? -23.406 -2.217 23.672 1 97 418 ARG B C 1
ATOM 6885 O O . ARG B 1 418 ? -23.578 -2.398 22.469 1 97 418 ARG B O 1
ATOM 6892 N N . MET B 1 419 ? -23.797 -3.074 24.641 1 95.75 419 MET B N 1
ATOM 6893 C CA . MET B 1 419 ? -24.422 -4.352 24.312 1 95.75 419 MET B CA 1
ATOM 6894 C C . MET B 1 419 ? -25.641 -4.602 25.203 1 95.75 419 MET B C 1
ATOM 6896 O O . MET B 1 419 ? -25.703 -4.133 26.344 1 95.75 419 MET B O 1
ATOM 6900 N N . ALA B 1 420 ? -26.516 -5.34 24.578 1 94.19 420 ALA B N 1
ATOM 6901 C CA . ALA B 1 420 ? -27.641 -5.805 25.375 1 94.19 420 ALA B CA 1
ATOM 6902 C C . ALA B 1 420 ? -27.188 -6.758 26.469 1 94.19 420 ALA B C 1
ATOM 6904 O O . ALA B 1 420 ? -26.172 -7.445 26.328 1 94.19 420 ALA B O 1
ATOM 6905 N N . ALA B 1 421 ? -27.984 -6.855 27.531 1 91.94 421 ALA B N 1
ATOM 6906 C CA . ALA B 1 421 ? -27.641 -7.684 28.688 1 91.94 421 ALA B CA 1
ATOM 6907 C C . ALA B 1 421 ? -27.453 -9.141 28.266 1 91.94 421 ALA B C 1
ATOM 6909 O O . ALA B 1 421 ? -26.578 -9.828 28.797 1 91.94 421 ALA B O 1
ATOM 6910 N N . SER B 1 422 ? -28.172 -9.641 27.328 1 89.69 422 SER B N 1
ATOM 6911 C CA . SER B 1 422 ? -28.141 -11.031 26.891 1 89.69 422 SER B CA 1
ATOM 6912 C C . SER B 1 422 ? -26.797 -11.367 26.219 1 89.69 422 SER B C 1
ATOM 6914 O O . SER B 1 422 ? -26.422 -12.539 26.141 1 89.69 422 SER B O 1
ATOM 6916 N N . GLU B 1 423 ? -26.078 -10.352 25.719 1 88.69 423 GLU B N 1
ATOM 6917 C CA . GLU B 1 423 ? -24.844 -10.578 24.969 1 88.69 423 GLU B CA 1
ATOM 6918 C C . GLU B 1 423 ? -23.625 -10.398 25.844 1 88.69 423 GLU B C 1
ATOM 6920 O O . GLU B 1 423 ? -22.484 -10.586 25.391 1 88.69 423 GLU B O 1
ATOM 6925 N N . LEU B 1 424 ? -23.75 -9.93 27.094 1 86.38 424 LEU B N 1
ATOM 6926 C CA . LEU B 1 424 ? -22.625 -9.664 27.984 1 86.38 424 LEU B CA 1
ATOM 6927 C C . LEU B 1 424 ? -22.047 -10.961 28.531 1 86.38 424 LEU B C 1
ATOM 6929 O O . LEU B 1 424 ? -20.859 -11.031 28.844 1 86.38 424 LEU B O 1
ATOM 6933 N N . GLY B 1 425 ? -22.812 -11.984 28.906 1 66.31 425 GLY B N 1
ATOM 6934 C CA . GLY B 1 425 ? -22.344 -13.234 29.484 1 66.31 425 GLY B CA 1
ATOM 6935 C C . GLY B 1 425 ? -21.688 -14.148 28.469 1 66.31 425 GLY B C 1
ATOM 6936 O O . GLY B 1 425 ? -20.891 -15.016 28.844 1 66.31 425 GLY B O 1
ATOM 6937 N N . MET B 1 426 ? -21.922 -14.055 27.297 1 54.81 426 MET B N 1
ATOM 6938 C CA . MET B 1 426 ? -21.375 -14.977 26.297 1 54.81 426 MET B CA 1
ATOM 6939 C C . MET B 1 426 ? -19.953 -14.609 25.938 1 54.81 426 MET B C 1
ATOM 6941 O O . MET B 1 426 ? -19.203 -15.438 25.406 1 54.81 426 MET B O 1
ATOM 6945 N N . THR B 1 427 ? -19.547 -13.516 26.172 1 49.53 427 THR B N 1
ATOM 6946 C CA . THR B 1 427 ? -18.203 -13.078 25.797 1 49.53 427 THR B CA 1
ATOM 6947 C C . THR B 1 427 ? -17.156 -13.625 26.766 1 49.53 427 THR B C 1
ATOM 6949 O O . THR B 1 427 ? -16 -13.805 26.391 1 49.53 427 THR B O 1
ATOM 6952 N N . ILE B 1 428 ? -17.453 -14.016 28.031 1 40.59 428 ILE B N 1
ATOM 6953 C CA . ILE B 1 428 ? -16.5 -14.562 28.984 1 40.59 428 ILE B CA 1
ATOM 6954 C C . ILE B 1 428 ? -16.156 -16 28.609 1 40.59 428 ILE B C 1
ATOM 6956 O O . ILE B 1 428 ? -15.039 -16.453 28.828 1 40.59 428 ILE B O 1
ATOM 6960 N N . HIS B 1 429 ? -16.953 -16.75 28.016 1 34.66 429 HIS B N 1
ATOM 6961 C CA . HIS B 1 429 ? -16.656 -18.156 27.766 1 34.66 429 HIS B CA 1
ATOM 6962 C C . HIS B 1 429 ? -15.773 -18.328 26.531 1 34.66 429 HIS B C 1
ATOM 6964 O O . HIS B 1 429 ? -15.195 -19.391 26.312 1 34.66 429 HIS B O 1
ATOM 6970 N N . ARG B 1 430 ? -15.75 -17.578 25.578 1 34.59 430 ARG B N 1
ATOM 6971 C CA . ARG B 1 430 ? -14.938 -17.844 24.391 1 34.59 430 ARG B CA 1
ATOM 6972 C C . ARG B 1 430 ? -13.492 -17.406 24.609 1 34.59 430 ARG B C 1
ATOM 6974 O O . ARG B 1 430 ? -12.648 -17.562 23.719 1 34.59 430 ARG B O 1
ATOM 6981 N N . ILE B 1 431 ? -13.141 -16.672 25.625 1 30.7 431 ILE B N 1
ATOM 6982 C CA . ILE B 1 431 ? -11.742 -16.359 25.891 1 30.7 431 ILE B CA 1
ATOM 6983 C C . ILE B 1 431 ? -11.148 -17.438 26.797 1 30.7 431 ILE B C 1
ATOM 6985 O O . ILE B 1 431 ? -9.945 -17.422 27.094 1 30.7 431 ILE B O 1
ATOM 6989 N N . LEU B 1 432 ? -11.93 -18.297 27.438 1 24.41 432 LEU B N 1
ATOM 6990 C CA . LEU B 1 432 ? -11.305 -19.422 28.141 1 24.41 432 LEU B CA 1
ATOM 6991 C C . LEU B 1 432 ? -11.109 -20.594 27.188 1 24.41 432 LEU B C 1
ATOM 6993 O O . LEU B 1 432 ? -12.031 -20.984 26.469 1 24.41 432 LEU B O 1
#

Organism: NCBI:txid192012